Protein AF-0000000068127156 (afdb_homodimer)

Nearest PDB structures (foldseek):
  6rth-assembly1_A  TM=5.924E-01  e=1.795E-04  Yersinia mollaretii ATCC 43969
  9bon-assembly2_B  TM=5.169E-01  e=5.842E-04  Clostridium perfringens
  6rth-assembly2_B  TM=5.452E-01  e=1.186E-03  Yersinia mollaretii ATCC 43969
  6rth-assembly1_A  TM=5.852E-01  e=2.713E-04  Yersinia mollaretii ATCC 43969
  9bon-assembly2_B  TM=5.212E-01  e=8.876E-04  Clostridium perfringens

Foldseek 3Di:
DDDPDDDDDDPDPDPPDDPDPDPPPPDDDDPDDDPPCPDDPVVPCVVVVVVVCVVVCCVVCVVPPPVVPPPPCCPVCCVCVPLPLDFFAQAEEEEAADDLVPDDPLLNVQQVQQCVQRVVGHYDYHHPVCLLVVCCVQCPPVHVVPVVLSVLLVQAAQVLLNRLLSLLSCCQRAWFKYAYSQKHFPHHPVVLDDPVCVVVSSLAFKEWEWAAFQCVCCPPPACNLPRTFIASNIMTGGYNDVLSVVLSVQLSVVLVVQCVVVVHGNHPDDAAPSCSCCRRNGSSSGVSVQVVLQVQQVDPDRDDCVVVHPDPAWDAGSNYIYGYNCARHAAQQDSPNHHCPDPNHGMDGPPDGDVCCVRHPDDADLQLTDLCLCVSVPVSNVVSVVVVVVLVVDDPVVNVVSSVVRVVVVVVVVVVVVVVVVVVVVVVVVVVVVVVVVVVVVVVVVVVVVVVVVVVVVVVVPPPPPDPPPPPPPPDPDDDDPDPDDDDDDYDDDDDDDDDDDDDDDDDDDDDDDDDDDPPPDPPDSHRD/DQPDDPDDDDDPPPDPDDPPPDPDPPDDDDPDDDDCPPDDPVVPCVVVVVVVVVVVCCVVCVVPPPVVPPVPCCPVCCVCCPLPLDFFAQAEEEEAADDLVPDDPLLNVQQVQQCVQRVVGHYDYHHPVCLLVVCCVQCPPVHVVPVVLSVLLVQAAQVLLNRLLSLLSCCQRAWFKYAYSQKHFPHHPVVLDPPVCVVVSSLAFKGWEWAAFQCVCCPPPACNLPRTFIASNIMTGGYNDVLSVVLSVQLSVVLVVQCVVVVHGNHPDDAAPSCSCCRRNGSSSGVSVQVVLQVQQVDPDRDDCVVVHPDPAWDAGSNYIYGYNCARHAQFADSPNHHCPDPNHGMDGPPDGDVCCVRHPDDADLQLTDLCLCQSVPVSNVVSVVVVVVLVVDDPVVNVVSSVVRVVVVVVVVVVVVVVVVVVVVVVVVVVVVVVVVVVVVVVVVVVVVVVVVVVVVVVVPPPPPDPDPDPPPDDDDDDDDDDDDDDDDYDYDDDDDDDDDDDDDDDDDDDDDDDDDDDDCPPDRRHD

pLDDT: mean 71.9, std 31.21, range [14.54, 98.81]

Secondary structure (DSSP, 8-state):
---------------------------------------SHHHHTHHHHHHHHHHHHHHHSTTT--------------------S-----EEEEEESS-GGG--HHHHHHHHHHHHH-TTSEEEEEETTTHHHHHHHHHSTTTT--HHHHHHHHH---HHHHHHHHHHHHHHHT-EEEE-TTEEE-S-GGGGS-GGGGGGGGG--EEEEEEEE-GGGTT-TTTGGGSEEE--SEEEE-TT-HHHHHHHHHHHHHHHHHHHHHTS-GGG----HHHHHHHTSHHHHHHHHHHHHHHHH--SS---GGGTTT-SS-EEETTEEEE-HHHHHTTSSSTT---TTSTT--EEE---S--HHHHSPPP-BTTTB-GGGGTT-HHHHHHHHHHHHHHHHS-HHHHHHHHHHHHHHHHHHHHHHHHHHHHHHHHHHHHHHHHHHHHHHHHHHHHHHHHHHHHHHHHHH-S------------------------------------------------------------------/---------------------------------------SGGGTTHHHHHHHHHHHHHHHSTTT--------------------S-----EEEEEESS-GGG--HHHHHHHHHHHHH-TTSEEEEEETTTHHHHHHHHHSTTTT--HHHHHHHHH---HHHHHHHHHHHHHHHT-EEEE-TTEEE-S-GGGGS-GGGGGGGGG--EEEEEEEE-GGGTT-TTTGGGSEEE--SEEEE-TT-HHHHHHHHHHHHHHHHHHHHHTS-GGG----HHHHHHHTSHHHHHHHHHHHHHHHH--SS---GGGTTT-SS-EEETTEEEE-HHHHHTTSSSTT---TTSTT--EEE---S--HHHHSPPP-BTTTB-GGGGTT-HHHHHHHHHHHHHHHHS-HHHHHHHHHHHHHHHHHHHHHHHHHHHHHHHHHHHHHHHHHHHHHHHHHHHHHHHHHHHHHHHHHH-S------------------------------------------------------------------

Solvent-accessible surface area (backbone atoms only — not comparable to full-atom values): 62187 Å² total; per-residue (Å²): 139,85,76,80,81,84,79,80,83,81,86,82,76,84,73,87,77,81,83,77,83,80,80,76,78,83,79,86,74,85,80,78,74,88,76,78,79,71,68,67,72,70,53,67,58,40,59,57,51,49,48,48,49,49,46,47,47,42,60,74,49,38,74,64,66,52,64,70,66,74,81,53,80,66,65,60,73,61,69,59,66,63,74,62,94,62,67,67,45,60,34,39,39,34,56,43,76,57,52,85,80,71,47,53,66,72,50,42,58,24,47,34,32,47,48,71,56,30,50,57,35,38,57,42,61,41,22,73,58,16,42,65,54,51,46,46,55,51,26,22,83,90,44,69,49,37,60,69,57,47,54,50,57,68,43,49,64,53,64,71,58,48,51,44,49,48,52,38,52,47,35,21,73,57,24,10,33,42,36,40,46,44,36,26,44,69,47,44,69,74,65,76,52,56,73,89,44,63,89,51,46,90,59,44,50,30,41,39,20,30,50,35,59,41,70,89,36,53,82,39,93,79,52,19,72,60,21,55,22,39,35,70,57,40,37,33,27,35,49,66,40,62,48,36,53,51,40,53,51,50,34,51,54,50,51,50,49,49,17,58,73,67,70,46,55,63,58,65,62,83,62,46,33,64,52,46,35,47,50,59,31,34,31,29,50,32,54,36,46,43,52,45,31,46,68,65,53,74,55,91,68,80,67,54,69,76,80,60,55,87,49,88,58,63,48,74,54,65,35,28,34,39,36,30,26,24,29,59,30,23,44,38,70,43,54,78,7,65,40,69,83,41,90,60,21,36,27,42,72,64,88,64,74,74,61,52,52,77,79,18,51,66,78,54,46,82,64,76,40,42,69,67,78,38,44,84,36,64,68,52,43,51,49,51,51,50,51,54,55,51,52,69,73,44,53,72,68,55,45,50,48,49,37,49,50,38,52,51,49,50,52,49,50,50,52,48,48,52,51,46,48,54,45,44,53,50,43,48,54,47,44,54,50,46,49,51,48,46,51,51,48,47,52,50,49,49,49,50,46,51,50,50,51,50,48,52,53,50,55,64,65,64,53,72,83,70,78,79,76,76,80,72,81,75,74,79,79,78,78,80,75,83,83,84,80,94,85,97,86,95,86,86,88,94,83,89,93,82,9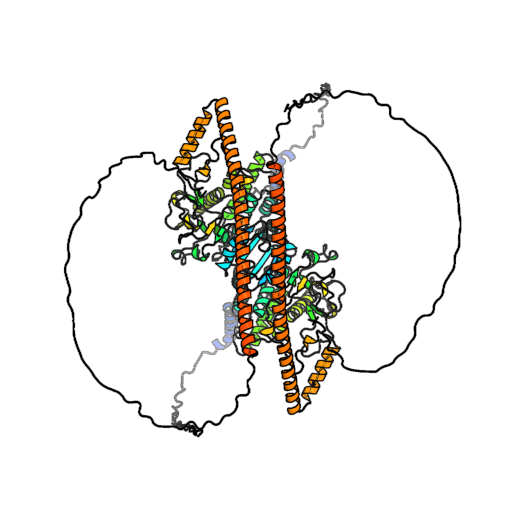0,85,87,84,92,84,87,78,84,76,88,79,89,79,80,88,81,87,85,76,81,78,80,78,78,76,75,90,79,48,104,140,84,83,77,81,86,80,83,85,84,86,83,77,84,81,83,79,77,83,78,82,80,80,78,81,81,82,88,77,89,86,82,76,93,78,82,80,71,70,67,74,70,50,70,60,37,59,57,52,48,48,49,49,49,48,48,47,42,61,74,50,39,74,64,68,51,64,70,67,72,82,53,79,67,64,58,75,61,70,59,64,63,75,62,95,63,68,67,46,60,34,40,39,34,55,41,78,57,50,84,80,69,47,55,68,72,49,43,58,24,46,33,32,48,50,70,57,29,49,57,35,38,57,42,63,41,22,74,57,15,42,64,55,52,46,45,55,50,28,24,84,90,45,70,49,38,60,69,57,47,53,50,57,70,43,49,65,53,64,72,58,49,52,44,49,49,53,39,50,49,35,21,73,56,24,11,33,42,37,40,46,43,35,27,44,68,47,42,70,74,66,78,51,57,73,89,45,62,89,49,46,90,58,46,49,31,40,38,18,30,50,35,62,40,70,90,35,54,81,40,89,79,53,19,72,61,21,55,22,40,35,69,59,42,38,33,27,34,48,67,41,62,49,35,53,52,41,52,51,50,35,52,52,51,51,52,51,49,17,58,74,68,70,46,55,62,58,67,62,80,60,46,33,64,52,46,36,49,50,59,31,34,31,29,51,32,54,35,46,44,53,44,31,45,67,64,53,72,54,91,67,79,66,54,69,73,81,60,55,88,50,88,59,62,48,70,54,64,36,29,35,39,36,31,24,24,30,58,29,23,44,30,67,42,53,77,8,65,40,69,83,40,89,59,22,37,27,42,72,63,89,62,73,74,62,52,53,77,78,18,50,68,77,54,47,81,65,76,39,42,70,69,78,38,33,84,35,63,70,52,42,51,50,52,50,51,49,54,55,52,51,69,72,46,53,71,67,55,46,50,50,49,38,51,51,39,50,53,49,50,51,50,49,50,53,48,48,53,50,46,48,54,44,44,54,50,43,49,54,45,44,51,48,45,49,53,49,46,51,51,48,48,52,47,48,48,50,49,49,53,50,49,51,50,49,50,53,50,55,62,65,64,53,72,81,70,78,79,75,76,81,73,82,72,81,81,79,84,81,84,77,83,86,82,84,93,83,92,93,89,93,89,89,94,88,96,87,94,85,85,91,86,91,76,82,88,84,88,83,89,83,86,88,76,84,74,79,82,81,78,80,80,76,68,77,87,60,52,108

Sequence (1058 aa):
MSSPPLSPLSPLSPTLGNIPIKWRRVSETGTGAFRNRIPTQLRRALPLYAVVAVLLFLMFNAHVVTLPPSASSILNGHHQQQPADHGFPKKIWQSWKVDPYNMATRDLNTAKTWTSKNPGYRYELLTDNNDMVYVEEQYGPHGINRPDIIDFYRAVNISIIKADLLRYLIMYAEGGVYADIDVEALRPIKRFVPERYWDSLSEIDMVVGIEIDQPEFRDHPILGSKCMSFCQWTFMCKPRLPVMLNLVENIMTWLNSLAAQQQVHLSELHLDFDEVISGTGPSAFTIALLKEMNRISHSPKEITWDNFHAMDESKVVSRVLVLDVEAFAAGQGHSDSGNHNARGALVKHHYHASNWPSKHPRYAHPVYGEVERCNWDLACVQKWDRDVEAYKSLSIEEQNKLKEERRMELEKLREQQLKEQEQAIRLEQFGEAVRKAEEEQRRREELEREMKERMRVEDQALKPLHPEQAGAEEKKEGEELIMFGGRPVPGQGQDMGAIGEGEQKKVVEQQQPVFGQPMPQNDKPFGGLMSSPPLSPLSPLSPTLGNIPIKWRRVSETGTGAFRNRIPTQLRRALPLYAVVAVLLFLMFNAHVVTLPPSASSILNGHHQQQPADHGFPKKIWQSWKVDPYNMATRDLNTAKTWTSKNPGYRYELLTDNNDMVYVEEQYGPHGINRPDIIDFYRAVNISIIKADLLRYLIMYAEGGVYADIDVEALRPIKRFVPERYWDSLSEIDMVVGIEIDQPEFRDHPILGSKCMSFCQWTFMCKPRLPVMLNLVENIMTWLNSLAAQQQVHLSELHLDFDEVISGTGPSAFTIALLKEMNRISHSPKEITWDNFHAMDESKVVSRVLVLDVEAFAAGQGHSDSGNHNARGALVKHHYHASNWPSKHPRYAHPVYGEVERCNWDLACVQKWDRDVEAYKSLSIEEQNKLKEERRMELEKLREQQLKEQEQAIRLEQFGEAVRKAEEEQRRREELEREMKERMRVEDQALKPLHPEQAGAEEKKEGEELIMFGGRPVPGQGQDMGAIGEGEQKKVVEQQQPVFGQPMPQNDKPFGGL

Structure (mmCIF, N/CA/C/O backbone):
data_AF-0000000068127156-model_v1
#
loop_
_entity.id
_entity.type
_entity.pdbx_description
1 polymer 'Alpha-1,6-mannosyltransferase Och1'
#
loop_
_atom_site.group_PDB
_atom_site.id
_atom_site.type_symbol
_atom_site.label_atom_id
_atom_site.label_alt_id
_atom_site.label_comp_id
_atom_site.label_asym_id
_atom_site.label_entity_id
_atom_site.label_seq_id
_atom_site.pdbx_PDB_ins_code
_atom_site.Cartn_x
_atom_site.Cartn_y
_atom_site.Cartn_z
_atom_site.occupancy
_atom_site.B_iso_or_equiv
_atom_site.auth_seq_id
_atom_site.auth_comp_id
_atom_site.auth_asym_id
_atom_site.auth_atom_id
_atom_site.pdbx_PDB_model_num
ATOM 1 N N . MET A 1 1 ? -43.5 39.688 0.347 1 19.73 1 MET A N 1
ATOM 2 C CA . MET A 1 1 ? -42.469 40.125 1.29 1 19.73 1 MET A CA 1
ATOM 3 C C . MET A 1 1 ? -42.75 39.531 2.676 1 19.73 1 MET A C 1
ATOM 5 O O . MET A 1 1 ? -41.812 39.219 3.41 1 19.73 1 MET A O 1
ATOM 9 N N . SER A 1 2 ? -43.938 39.812 3.186 1 19.94 2 SER A N 1
ATOM 10 C CA . SER A 1 2 ? -44.406 40.094 4.543 1 19.94 2 SER A CA 1
ATOM 11 C C . SER A 1 2 ? -44.562 38.781 5.344 1 19.94 2 SER A C 1
ATOM 13 O O . SER A 1 2 ? -45.219 37.844 4.883 1 19.94 2 SER A O 1
ATOM 15 N N . SER A 1 3 ? -43.656 38.594 6.371 1 22.23 3 SER A N 1
ATOM 16 C CA . SER A 1 3 ? -43.062 37.625 7.258 1 22.23 3 SER A CA 1
ATOM 17 C C . SER A 1 3 ? -44.031 37.156 8.336 1 22.23 3 SER A C 1
ATOM 19 O O . SER A 1 3 ? -44.031 37.688 9.453 1 22.23 3 SER A O 1
ATOM 21 N N . PRO A 1 4 ? -45.25 36.656 7.938 1 23.2 4 PRO A N 1
ATOM 22 C CA . PRO A 1 4 ? -46.281 36.656 8.961 1 23.2 4 PRO A CA 1
ATOM 23 C C . PRO A 1 4 ? -45.938 35.812 10.18 1 23.2 4 PRO A C 1
ATOM 25 O O . PRO A 1 4 ? -45.156 34.844 10.062 1 23.2 4 PRO A O 1
ATOM 28 N N . PRO A 1 5 ? -46.031 36.281 11.445 1 24.11 5 PRO A N 1
ATOM 29 C CA . PRO A 1 5 ? -45.531 36.125 12.82 1 24.11 5 PRO A CA 1
ATOM 30 C C . PRO A 1 5 ? -46.094 34.875 13.5 1 24.11 5 PRO A C 1
ATOM 32 O O . PRO A 1 5 ? -47.312 34.594 13.359 1 24.11 5 PRO A O 1
ATOM 35 N N . LEU A 1 6 ? -45.375 33.688 13.508 1 21.73 6 LEU A N 1
ATOM 36 C CA . LEU A 1 6 ? -45.625 32.344 13.93 1 21.73 6 LEU A CA 1
ATOM 37 C C . LEU A 1 6 ? -46 32.281 15.406 1 21.73 6 LEU A C 1
ATOM 39 O O . LEU A 1 6 ? -45.219 32.688 16.266 1 21.73 6 LEU A O 1
ATOM 43 N N . SER A 1 7 ? -47.281 32.406 15.797 1 20 7 SER A N 1
ATOM 44 C CA . SER A 1 7 ? -47.969 32.625 17.062 1 20 7 SER A CA 1
ATOM 45 C C . SER A 1 7 ? -47.688 31.484 18.047 1 20 7 SER A C 1
ATOM 47 O O . SER A 1 7 ? -47.719 30.312 17.672 1 20 7 SER A O 1
ATOM 49 N N . PRO A 1 8 ? -46.969 31.656 19.219 1 22.69 8 PRO A N 1
ATOM 50 C CA . PRO A 1 8 ? -46.312 30.922 20.297 1 22.69 8 PRO A CA 1
ATOM 51 C C . PRO A 1 8 ? -47.281 30.188 21.203 1 22.69 8 PRO A C 1
ATOM 53 O O . PRO A 1 8 ? -48.125 30.812 21.828 1 22.69 8 PRO A O 1
ATOM 56 N N . LEU A 1 9 ? -47.875 29.031 20.766 1 19.67 9 LEU A N 1
ATOM 57 C CA . LEU A 1 9 ? -49.031 28.469 21.438 1 19.67 9 LEU A CA 1
ATOM 58 C C . LEU A 1 9 ? -48.719 28.125 22.891 1 19.67 9 LEU A C 1
ATOM 60 O O . LEU A 1 9 ? -47.562 27.797 23.219 1 19.67 9 LEU A O 1
ATOM 64 N N . SER A 1 10 ? -49.562 28.359 23.938 1 19.48 10 SER A N 1
ATOM 65 C CA . SER A 1 10 ? -49.812 28.609 25.344 1 19.48 10 SER A CA 1
ATOM 66 C C . SER A 1 10 ? -49.875 27.312 26.141 1 19.48 10 SER A C 1
ATOM 68 O O . SER A 1 10 ? -50.719 26.469 25.906 1 19.48 10 SER A O 1
ATOM 70 N N . PRO A 1 11 ? -48.656 26.594 26.516 1 21.59 11 PRO A N 1
ATOM 71 C CA . PRO A 1 11 ? -48.688 25.266 27.141 1 21.59 11 PRO A CA 1
ATOM 72 C C . PRO A 1 11 ? -49.469 25.25 28.453 1 21.59 11 PRO A C 1
ATOM 74 O O . PRO A 1 11 ? -49.438 26.25 29.203 1 21.59 11 PRO A O 1
ATOM 77 N N . LEU A 1 12 ? -50.531 24.453 28.656 1 18.59 12 LEU A N 1
ATOM 78 C CA . LEU A 1 12 ? -51.594 24.297 29.609 1 18.59 12 LEU A CA 1
ATOM 79 C C . LEU A 1 12 ? -51.094 23.719 30.938 1 18.59 12 LEU A C 1
ATOM 81 O O . LEU A 1 12 ? -50.344 22.75 30.938 1 18.59 12 LEU A O 1
ATOM 85 N N . SER A 1 13 ? -50.969 24.453 32.094 1 19.62 13 SER A N 1
ATOM 86 C CA . SER A 1 13 ? -50.438 24.469 33.469 1 19.62 13 SER A CA 1
ATOM 87 C C . SER A 1 13 ? -51.188 23.531 34.375 1 19.62 13 SER A C 1
ATOM 89 O O . SER A 1 13 ? -51.531 23.891 35.5 1 19.62 13 SER A O 1
ATOM 91 N N . PRO A 1 14 ? -51.5 22.141 34.062 1 19.97 14 PRO A N 1
ATOM 92 C CA . PRO A 1 14 ? -52.594 21.688 34.938 1 19.97 14 PRO A CA 1
ATOM 93 C C . PRO A 1 14 ? -52.188 21.594 36.406 1 19.97 14 PRO A C 1
ATOM 95 O O . PRO A 1 14 ? -51 21.422 36.688 1 19.97 14 PRO A O 1
ATOM 98 N N . THR A 1 15 ? -52.938 22.078 37.375 1 19.16 15 THR A N 1
ATOM 99 C CA . THR A 1 15 ? -53 22.5 38.781 1 19.16 15 THR A CA 1
ATOM 100 C C . THR A 1 15 ? -53.188 21.297 39.688 1 19.16 15 THR A C 1
ATOM 102 O O . THR A 1 15 ? -53.438 21.453 40.875 1 19.16 15 THR A O 1
ATOM 105 N N . LEU A 1 16 ? -52.469 20.062 39.438 1 20.58 16 LEU A N 1
ATOM 106 C CA . LEU A 1 16 ? -53.031 18.953 40.188 1 20.58 16 LEU A CA 1
ATOM 107 C C . LEU A 1 16 ? -52.844 19.188 41.688 1 20.58 16 LEU A C 1
ATOM 109 O O . LEU A 1 16 ? -51.781 19.578 42.156 1 20.58 16 LEU A O 1
ATOM 113 N N . GLY A 1 17 ? -53.938 19.203 42.469 1 19.09 17 GLY A N 1
ATOM 114 C CA . GLY A 1 17 ? -54.406 19.594 43.812 1 19.09 17 GLY A CA 1
ATOM 115 C C . GLY A 1 17 ? -53.812 18.734 44.906 1 19.09 17 GLY A C 1
ATOM 116 O O . GLY A 1 17 ? -53.312 17.625 44.656 1 19.09 17 GLY A O 1
ATOM 117 N N . ASN A 1 18 ? -53.5 19.219 46.156 1 19.59 18 ASN A N 1
ATOM 118 C CA . ASN A 1 18 ? -52.719 19.234 47.406 1 19.59 18 ASN A CA 1
ATOM 119 C C . ASN A 1 18 ? -53.188 18.172 48.375 1 19.59 18 ASN A C 1
ATOM 121 O O . ASN A 1 18 ? -52.906 18.25 49.594 1 19.59 18 ASN A O 1
ATOM 125 N N . ILE A 1 19 ? -53.719 16.891 47.938 1 21.53 19 ILE A N 1
ATOM 126 C CA . ILE A 1 19 ? -54.594 16.344 49 1 21.53 19 ILE A CA 1
ATOM 127 C C . ILE A 1 19 ? -53.75 15.938 50.188 1 21.53 19 ILE A C 1
ATOM 129 O O . ILE A 1 19 ? -52.688 15.305 50.031 1 21.53 19 ILE A O 1
ATOM 133 N N . PRO A 1 20 ? -54.094 16.312 51.5 1 21.72 20 PRO A N 1
ATOM 134 C CA . PRO A 1 20 ? -53.469 16.5 52.812 1 21.72 20 PRO A CA 1
ATOM 135 C C . PRO A 1 20 ? -53.344 15.188 53.594 1 21.72 20 PRO A C 1
ATOM 137 O O . PRO A 1 20 ? -54.281 14.75 54.219 1 21.72 20 PRO A O 1
ATOM 140 N N . ILE A 1 21 ? -52.75 14.047 53.031 1 21.23 21 ILE A N 1
ATOM 141 C CA . ILE A 1 21 ? -53.062 12.789 53.688 1 21.23 21 ILE A CA 1
ATOM 142 C C . ILE A 1 21 ? -52.406 12.781 55.094 1 21.23 21 ILE A C 1
ATOM 144 O O . ILE A 1 21 ? -51.188 12.953 55.219 1 21.23 21 ILE A O 1
ATOM 148 N N . LYS A 1 22 ? -53.25 12.883 56.188 1 19.92 22 LYS A N 1
ATOM 149 C CA . LYS A 1 22 ? -53.062 13.094 57.625 1 19.92 22 LYS A CA 1
ATOM 150 C C . LYS A 1 22 ? -52.438 11.883 58.281 1 19.92 22 LYS A C 1
ATOM 152 O O . LYS A 1 22 ? -52.906 10.758 58.125 1 19.92 22 LYS A O 1
ATOM 157 N N . TRP A 1 23 ? -51.062 11.82 58.688 1 19.67 23 TRP A N 1
ATOM 158 C CA . TRP A 1 23 ? -50.031 10.891 59.188 1 19.67 23 TRP A CA 1
ATOM 159 C C . TRP A 1 23 ? -50.375 10.398 60.562 1 19.67 23 TRP A C 1
ATOM 161 O O . TRP A 1 23 ? -50.375 11.172 61.531 1 19.67 23 TRP A O 1
ATOM 171 N N . ARG A 1 24 ? -51.531 9.703 60.688 1 19.53 24 ARG A N 1
ATOM 172 C CA . ARG A 1 24 ? -51.938 9.523 62.062 1 19.53 24 ARG A CA 1
ATOM 173 C C . ARG A 1 24 ? -50.875 8.773 62.844 1 19.53 24 ARG A C 1
ATOM 175 O O . ARG A 1 24 ? -50.25 7.848 62.344 1 19.53 24 ARG A O 1
ATOM 182 N N . ARG A 1 25 ? -50.469 9.234 64.062 1 19.59 25 ARG A N 1
ATOM 183 C CA . ARG A 1 25 ? -49.469 9.219 65.125 1 19.59 25 ARG A CA 1
ATOM 184 C C . ARG A 1 25 ? -49.531 7.906 65.938 1 19.59 25 ARG A C 1
ATOM 186 O O . ARG A 1 25 ? -50.219 7.809 66.938 1 19.59 25 ARG A O 1
ATOM 193 N N . VAL A 1 26 ? -49.531 6.688 65.125 1 20.92 26 VAL A N 1
ATOM 194 C CA . VAL A 1 26 ? -49.938 5.582 66 1 20.92 26 VAL A CA 1
ATOM 195 C C . VAL A 1 26 ? -48.938 5.422 67.125 1 20.92 26 VAL A C 1
ATOM 197 O O . VAL A 1 26 ? -47.75 5.562 66.938 1 20.92 26 VAL A O 1
ATOM 200 N N . SER A 1 27 ? -49.406 5.238 68.375 1 19.55 27 SER A N 1
ATOM 201 C CA . SER A 1 27 ? -49.062 5.328 69.812 1 19.55 27 SER A CA 1
ATOM 202 C C . SER A 1 27 ? -48.062 4.242 70.188 1 19.55 27 SER A C 1
ATOM 204 O O . SER A 1 27 ? -47.969 3.207 69.5 1 19.55 27 SER A O 1
ATOM 206 N N . GLU A 1 28 ? -47.062 4.477 71.125 1 21.09 28 GLU A N 1
ATOM 207 C CA . GLU A 1 28 ? -45.719 4.215 71.688 1 21.09 28 GLU A CA 1
ATOM 208 C C . GLU A 1 28 ? -45.719 2.932 72.5 1 21.09 28 GLU A C 1
ATOM 210 O O . GLU A 1 28 ? -44.75 2.621 73.188 1 21.09 28 GLU A O 1
ATOM 215 N N . THR A 1 29 ? -46.812 2.02 72.375 1 19.14 29 THR A N 1
ATOM 216 C CA . THR A 1 29 ? -47.031 1.416 73.688 1 19.14 29 THR A CA 1
ATOM 217 C C . THR A 1 29 ? -45.812 0.62 74.125 1 19.14 29 THR A C 1
ATOM 219 O O . THR A 1 29 ? -45.281 0.849 75.188 1 19.14 29 THR A O 1
ATOM 222 N N . GLY A 1 30 ? -45.969 -0.782 74.5 1 20.45 30 GLY A N 1
ATOM 223 C CA . GLY A 1 30 ? -45.75 -1.55 75.688 1 20.45 30 GLY A CA 1
ATOM 224 C C . GLY A 1 30 ? -44.438 -2.262 75.75 1 20.45 30 GLY A C 1
ATOM 225 O O . GLY A 1 30 ? -44.188 -3.176 74.938 1 20.45 30 GLY A O 1
ATOM 226 N N . THR A 1 31 ? -43.25 -1.633 76 1 24.36 31 THR A N 1
ATOM 227 C CA . THR A 1 31 ? -41.844 -1.938 76 1 24.36 31 THR A CA 1
ATOM 228 C C . THR A 1 31 ? -41.469 -3.014 77 1 24.36 31 THR A C 1
ATOM 230 O O . THR A 1 31 ? -40.281 -3.203 77.312 1 24.36 31 THR A O 1
ATOM 233 N N . GLY A 1 32 ? -42.5 -3.871 77.5 1 20.38 32 GLY A N 1
ATOM 234 C CA . GLY A 1 32 ? -42.25 -4.422 78.812 1 20.38 32 GLY A CA 1
ATOM 235 C C . GLY A 1 32 ? -40.906 -5.164 78.875 1 20.38 32 GLY A C 1
ATOM 236 O O . GLY A 1 32 ? -39.875 -4.566 79.188 1 20.38 32 GLY A O 1
ATOM 237 N N . ALA A 1 33 ? -40.969 -6.516 79.5 1 22.64 33 ALA A N 1
ATOM 238 C CA . ALA A 1 33 ? -40.5 -7.172 80.688 1 22.64 33 ALA A CA 1
ATOM 239 C C . ALA A 1 33 ? -39.188 -7.934 80.438 1 22.64 33 ALA A C 1
ATOM 241 O O . ALA A 1 33 ? -38.406 -8.156 81.375 1 22.64 33 ALA A O 1
ATOM 242 N N . PHE A 1 34 ? -38.969 -8.703 79.312 1 24.91 34 PHE A N 1
ATOM 243 C CA . PHE A 1 34 ? -38.312 -9.984 79.5 1 24.91 34 PHE A CA 1
ATOM 244 C C . PHE A 1 34 ? -36.812 -9.805 79.75 1 24.91 34 PHE A C 1
ATOM 246 O O . PHE A 1 34 ? -36.094 -9.375 78.875 1 24.91 34 PHE A O 1
ATOM 253 N N . ARG A 1 35 ? -36.406 -9.523 81.062 1 25.33 35 ARG A N 1
ATOM 254 C CA . ARG A 1 35 ? -35.125 -9.258 81.688 1 25.33 35 ARG A CA 1
ATOM 255 C C . ARG A 1 35 ? -34.156 -10.414 81.438 1 25.33 35 ARG A C 1
ATOM 257 O O . ARG A 1 35 ? -34.281 -11.469 82.062 1 25.33 35 ARG A O 1
ATOM 264 N N . ASN A 1 36 ? -33.781 -10.781 80.125 1 25.16 36 ASN A N 1
ATOM 265 C CA . ASN A 1 36 ? -32.938 -11.883 79.688 1 25.16 36 ASN A CA 1
ATOM 266 C C . ASN A 1 36 ? -31.609 -11.891 80.438 1 25.16 36 ASN A C 1
ATOM 268 O O . ASN A 1 36 ? -30.859 -10.906 80.375 1 25.16 36 ASN A O 1
ATOM 272 N N . ARG A 1 37 ? -31.547 -12.648 81.625 1 29.09 37 ARG A N 1
ATOM 273 C CA . ARG A 1 37 ? -30.516 -12.883 82.625 1 29.09 37 ARG A CA 1
ATOM 274 C C . ARG A 1 37 ? -29.234 -13.398 82 1 29.09 37 ARG A C 1
ATOM 276 O O . ARG A 1 37 ? -29.078 -14.609 81.75 1 29.09 37 ARG A O 1
ATOM 283 N N . ILE A 1 38 ? -28.703 -12.781 80.938 1 33.53 38 ILE A N 1
ATOM 284 C CA . ILE A 1 38 ? -27.516 -13.336 80.25 1 33.53 38 ILE A CA 1
ATOM 285 C C . ILE A 1 38 ? -26.344 -13.328 81.25 1 33.53 38 ILE A C 1
ATOM 287 O O . ILE A 1 38 ? -25.953 -12.273 81.75 1 33.53 38 ILE A O 1
ATOM 291 N N . PRO A 1 39 ? -26.109 -14.57 81.938 1 31.73 39 PRO A N 1
ATOM 292 C CA . PRO A 1 39 ? -25.156 -14.688 83.062 1 31.73 39 PRO A CA 1
ATOM 293 C C . PRO A 1 39 ? -23.844 -13.945 82.75 1 31.73 39 PRO A C 1
ATOM 295 O O . PRO A 1 39 ? -23.469 -13.766 81.625 1 31.73 39 PRO A O 1
ATOM 298 N N . THR A 1 40 ? -23.344 -13.211 83.875 1 34.75 40 THR A N 1
ATOM 299 C CA . THR A 1 40 ? -22.312 -12.188 84 1 34.75 40 THR A CA 1
ATOM 300 C C . THR A 1 40 ? -20.969 -12.695 83.438 1 34.75 40 THR A C 1
ATOM 302 O O . THR A 1 40 ? -20.156 -11.906 83 1 34.75 40 THR A O 1
ATOM 305 N N . GLN A 1 41 ? -20.766 -13.953 83.875 1 37.78 41 GLN A N 1
ATOM 306 C CA . GLN A 1 41 ? -19.375 -14.383 83.75 1 37.78 41 GLN A CA 1
ATOM 307 C C . GLN A 1 41 ? -18.922 -14.398 82.312 1 37.78 41 GLN A C 1
ATOM 309 O O . GLN A 1 41 ? -17.734 -14.273 82.062 1 37.78 41 GLN A O 1
ATOM 314 N N . LEU A 1 42 ? -19.812 -14.953 81.5 1 36.38 42 LEU A N 1
ATOM 315 C CA . LEU A 1 42 ? -19.547 -15.07 80.125 1 36.38 42 LEU A CA 1
ATOM 316 C C . LEU A 1 42 ? -19.297 -13.695 79.5 1 36.38 42 LEU A C 1
ATOM 318 O O . LEU A 1 42 ? -19 -13.594 78.312 1 36.38 42 LEU A O 1
ATOM 322 N N . ARG A 1 43 ? -19.625 -12.633 80.312 1 37 43 ARG A N 1
ATOM 323 C CA . ARG A 1 43 ? -19.531 -11.273 79.75 1 37 43 ARG A CA 1
ATOM 324 C C . ARG A 1 43 ? -18.078 -10.883 79.562 1 37 43 ARG A C 1
ATOM 326 O O . ARG A 1 43 ? -17.797 -10.055 78.688 1 37 43 ARG A O 1
ATOM 333 N N . ARG A 1 44 ? -17.297 -11.281 80.562 1 41.19 44 ARG A N 1
ATOM 334 C CA . ARG A 1 44 ? -15.969 -10.688 80.562 1 41.19 44 ARG A CA 1
ATOM 335 C C . ARG A 1 44 ? -15.156 -11.172 79.312 1 41.19 44 ARG A C 1
ATOM 337 O O . ARG A 1 44 ? -14.211 -10.516 78.938 1 41.19 44 ARG A O 1
ATOM 344 N N . ALA A 1 45 ? -15.219 -12.484 79.125 1 43.81 45 ALA A N 1
ATOM 345 C CA . ALA A 1 45 ? -14.352 -13.062 78.125 1 43.81 45 ALA A CA 1
ATOM 346 C C . ALA A 1 45 ? -14.812 -12.656 76.688 1 43.81 45 ALA A C 1
ATOM 348 O O . ALA A 1 45 ? -14.273 -13.148 75.688 1 43.81 45 ALA A O 1
ATOM 349 N N . LEU A 1 46 ? -15.969 -11.836 76.75 1 44.69 46 LEU A N 1
ATOM 350 C CA . LEU A 1 46 ? -16.547 -11.469 75.438 1 44.69 46 LEU A CA 1
ATOM 351 C C . LEU A 1 46 ? -15.57 -10.633 74.625 1 44.69 46 LEU A C 1
ATOM 353 O O . LEU A 1 46 ? -15.508 -10.758 73.438 1 44.69 46 LEU A O 1
ATOM 357 N N . PRO A 1 47 ? -14.891 -9.719 75.438 1 48.94 47 PRO A N 1
ATOM 358 C CA . PRO A 1 47 ? -14.047 -8.922 74.562 1 48.94 47 PRO A CA 1
ATOM 359 C C . PRO A 1 47 ? -12.969 -9.758 73.875 1 48.94 47 PRO A C 1
ATOM 361 O O . PRO A 1 47 ? -12.609 -9.484 72.75 1 48.94 47 PRO A O 1
ATOM 364 N N . LEU A 1 48 ? -12.469 -10.711 74.625 1 53.91 48 LEU A N 1
ATOM 365 C CA . LEU A 1 48 ? -11.359 -11.461 74.062 1 53.91 48 LEU A CA 1
ATOM 366 C C . LEU A 1 48 ? -11.82 -12.266 72.875 1 53.91 48 LEU A C 1
ATOM 368 O O . LEU A 1 48 ? -11.133 -12.32 71.875 1 53.91 48 LEU A O 1
ATOM 372 N N . TYR A 1 49 ? -13.008 -12.922 73.062 1 50.84 49 TYR A N 1
ATOM 373 C CA . TYR A 1 49 ? -13.5 -13.688 71.875 1 50.84 49 TYR A CA 1
ATOM 374 C C . TYR A 1 49 ? -13.828 -12.766 70.75 1 50.84 49 TYR A C 1
ATOM 376 O O . TYR A 1 49 ? -13.703 -13.148 69.562 1 50.84 49 TYR A O 1
ATOM 384 N N . ALA A 1 50 ? -14.375 -11.508 71.062 1 50.28 50 ALA A N 1
ATOM 385 C CA . ALA A 1 50 ? -14.625 -10.562 70 1 50.28 50 ALA A CA 1
ATOM 386 C C . ALA A 1 50 ? -13.328 -10.195 69.25 1 50.28 50 ALA A C 1
ATOM 388 O O . ALA A 1 50 ? -13.297 -10.07 68.062 1 50.28 50 ALA A O 1
ATOM 389 N N . VAL A 1 51 ? -12.266 -10.031 70.062 1 54.59 51 VAL A N 1
ATOM 390 C CA . VAL A 1 51 ? -11 -9.688 69.438 1 54.59 51 VAL A CA 1
ATOM 391 C C . VAL A 1 51 ? -10.531 -10.852 68.562 1 54.59 51 VAL A C 1
ATOM 393 O O . VAL A 1 51 ? -10.078 -10.648 67.438 1 54.59 51 VAL A O 1
ATOM 396 N N . VAL A 1 52 ? -10.617 -12.109 69.062 1 54.75 52 VAL A N 1
ATOM 397 C CA . VAL A 1 52 ? -10.18 -13.258 68.312 1 54.75 52 VAL A CA 1
ATOM 398 C C . VAL A 1 52 ? -11.086 -13.414 67.062 1 54.75 52 VAL A C 1
ATOM 400 O O . VAL A 1 52 ? -10.609 -13.719 66 1 54.75 52 VAL A O 1
ATOM 403 N N . ALA A 1 53 ? -12.453 -13.25 67.25 1 52.25 53 ALA A N 1
ATOM 404 C CA . ALA A 1 53 ? -13.344 -13.297 66.062 1 52.25 53 ALA A CA 1
ATOM 405 C C . ALA A 1 53 ? -13.023 -12.18 65.125 1 52.25 53 ALA A C 1
ATOM 407 O O . ALA A 1 53 ? -13.055 -12.398 63.875 1 52.25 53 ALA A O 1
ATOM 408 N N . VAL A 1 54 ? -12.758 -10.906 65.625 1 52.44 54 VAL A N 1
ATOM 409 C CA . VAL A 1 54 ? -12.344 -9.859 64.688 1 52.44 54 VAL A CA 1
ATOM 410 C C . VAL A 1 54 ? -11 -10.227 64.062 1 52.44 54 VAL A C 1
ATOM 412 O O . VAL A 1 54 ? -10.797 -10.047 62.875 1 52.44 54 VAL A O 1
ATOM 415 N N . LEU A 1 55 ? -10.086 -10.781 64.938 1 51.97 55 LEU A N 1
ATOM 416 C CA . LEU A 1 55 ? -8.789 -11.148 64.375 1 51.97 55 LEU A CA 1
ATOM 417 C C . LEU A 1 55 ? -8.93 -12.297 63.375 1 51.97 55 LEU A C 1
ATOM 419 O O . LEU A 1 55 ? -8.312 -12.281 62.281 1 51.97 55 LEU A O 1
ATOM 423 N N . LEU A 1 56 ? -9.641 -13.438 63.688 1 50.5 56 LEU A N 1
ATOM 424 C CA . LEU A 1 56 ? -9.922 -14.492 62.719 1 50.5 56 LEU A CA 1
ATOM 425 C C . LEU A 1 56 ? -10.727 -13.945 61.562 1 50.5 56 LEU A C 1
ATOM 427 O O . LEU A 1 56 ? -10.484 -14.32 60.406 1 50.5 56 LEU A O 1
ATOM 431 N N . PHE A 1 57 ? -11.828 -13.133 61.781 1 48.47 57 PHE A N 1
ATOM 432 C CA . PHE A 1 57 ? -12.531 -12.477 60.688 1 48.47 57 PHE A CA 1
ATOM 433 C C . PHE A 1 57 ? -11.57 -11.617 59.875 1 48.47 57 PHE A C 1
ATOM 435 O O . PHE A 1 57 ? -11.656 -11.586 58.656 1 48.47 57 PHE A O 1
ATOM 442 N N . LEU A 1 58 ? -10.688 -10.812 60.5 1 47.66 58 LEU A N 1
ATOM 443 C CA . LEU A 1 58 ? -9.672 -10.102 59.75 1 47.66 58 LEU A CA 1
ATOM 444 C C . LEU A 1 58 ? -8.727 -11.086 59.062 1 47.66 58 LEU A C 1
ATOM 446 O O . LEU A 1 58 ? -8.297 -10.844 57.906 1 47.66 58 LEU A O 1
ATOM 450 N N . MET A 1 59 ? -8.25 -12.164 59.656 1 46.06 59 MET A N 1
ATOM 451 C CA . MET A 1 59 ? -7.391 -13.156 59.031 1 46.06 59 MET A CA 1
ATOM 452 C C . MET A 1 59 ? -8.141 -13.883 57.906 1 46.06 59 MET A C 1
ATOM 454 O O . MET A 1 59 ? -7.559 -14.188 56.844 1 46.06 59 MET A O 1
ATOM 458 N N . PHE A 1 60 ? -9.328 -14.586 58.094 1 44.75 60 PHE A N 1
ATOM 459 C CA . PHE A 1 60 ? -10.047 -15.234 57 1 44.75 60 PHE A CA 1
ATOM 460 C C . PHE A 1 60 ? -10.57 -14.211 56.031 1 44.75 60 PHE A C 1
ATOM 462 O O . PHE A 1 60 ? -10.883 -14.547 54.875 1 44.75 60 PHE A O 1
ATOM 469 N N . ASN A 1 61 ? -11.211 -13.086 56.344 1 37.34 61 ASN A N 1
ATOM 470 C CA . ASN A 1 61 ? -11.594 -12.047 55.406 1 37.34 61 ASN A CA 1
ATOM 471 C C . ASN A 1 61 ? -10.445 -11.07 55.156 1 37.34 61 ASN A C 1
ATOM 473 O O . ASN A 1 61 ? -10.672 -9.922 54.781 1 37.34 61 ASN A O 1
ATOM 477 N N . ALA A 1 62 ? -9.234 -11.352 55.781 1 35.38 62 ALA A N 1
ATOM 478 C CA . ALA A 1 62 ? -8.023 -10.586 55.5 1 35.38 62 ALA A CA 1
ATOM 479 C C . ALA A 1 62 ? -7.859 -10.367 54 1 35.38 62 ALA A C 1
ATOM 481 O O . ALA A 1 62 ? -7.004 -9.586 53.562 1 35.38 62 ALA A O 1
ATOM 482 N N . HIS A 1 63 ? -8.352 -11.336 53.219 1 35.25 63 HIS A N 1
ATOM 483 C CA . HIS A 1 63 ? -8.156 -11.07 51.812 1 35.25 63 HIS A CA 1
ATOM 484 C C . HIS A 1 63 ? -8.836 -9.773 51.375 1 35.25 63 HIS A C 1
ATOM 486 O O . HIS A 1 63 ? -8.727 -9.352 50.219 1 35.25 63 HIS A O 1
ATOM 492 N N . VAL A 1 64 ? -9.836 -9.352 52.062 1 34.47 64 VAL A N 1
ATOM 493 C CA . VAL A 1 64 ? -10.664 -8.258 51.562 1 34.47 64 VAL A CA 1
ATOM 494 C C . VAL A 1 64 ? -9.906 -6.941 51.688 1 34.47 64 VAL A C 1
ATOM 496 O O . VAL A 1 64 ? -10.156 -6 50.938 1 34.47 64 VAL A O 1
ATOM 499 N N . VAL A 1 65 ? -9.461 -6.656 52.938 1 32.38 65 VAL A N 1
ATOM 500 C CA . VAL A 1 65 ? -8.867 -5.328 53 1 32.38 65 VAL A CA 1
ATOM 501 C C . VAL A 1 65 ? -7.594 -5.277 52.156 1 32.38 65 VAL A C 1
ATOM 503 O O . VAL A 1 65 ? -6.508 -5.605 52.656 1 32.38 65 VAL A O 1
ATOM 506 N N . THR A 1 66 ? -7.43 -6.055 51.188 1 27.66 66 THR A N 1
ATOM 507 C CA . THR A 1 66 ? -6.211 -5.754 50.469 1 27.66 66 THR A CA 1
ATOM 508 C C . THR A 1 66 ? -6.098 -4.254 50.188 1 27.66 66 THR A C 1
ATOM 510 O O . THR A 1 66 ? -7.043 -3.633 49.688 1 27.66 66 THR A O 1
ATOM 513 N N . LEU A 1 67 ? -5.523 -3.521 51.25 1 29.42 67 LEU A N 1
ATOM 514 C CA . LEU A 1 67 ? -5.184 -2.139 50.938 1 29.42 67 LEU A CA 1
ATOM 515 C C . LEU A 1 67 ? -4.879 -1.974 49.469 1 29.42 67 LEU A C 1
ATOM 517 O O . LEU A 1 67 ? -4.152 -2.783 48.875 1 29.42 67 LEU A O 1
ATOM 521 N N . PRO A 1 68 ? -5.887 -1.281 48.812 1 28.16 68 PRO A N 1
ATOM 522 C CA . PRO A 1 68 ? -5.508 -1.326 47.406 1 28.16 68 PRO A CA 1
ATOM 523 C C . PRO A 1 68 ? -4.047 -0.946 47.188 1 28.16 68 PRO A C 1
ATOM 525 O O . PRO A 1 68 ? -3.512 -0.086 47.875 1 28.16 68 PRO A O 1
ATOM 528 N N . PRO A 1 69 ? -3.143 -1.892 47.062 1 27.39 69 PRO A N 1
ATOM 529 C CA . PRO A 1 69 ? -1.788 -1.346 46.969 1 27.39 69 PRO A CA 1
ATOM 530 C C . PRO A 1 69 ? -1.759 0.055 46.344 1 27.39 69 PRO A C 1
ATOM 532 O O . PRO A 1 69 ? -2.68 0.434 45.625 1 27.39 69 PRO A O 1
ATOM 535 N N . SER A 1 70 ? -1.341 1.04 47.125 1 23.67 70 SER A N 1
ATOM 536 C CA . SER A 1 70 ? -1.047 2.297 46.438 1 23.67 70 SER A CA 1
ATOM 537 C C . SER A 1 70 ? -0.609 2.053 45 1 23.67 70 SER A C 1
ATOM 539 O O . SER A 1 70 ? 0.317 1.278 44.75 1 23.67 70 SER A O 1
ATOM 541 N N . ALA A 1 71 ? -1.565 2.1 44.094 1 25.05 71 ALA A N 1
ATOM 542 C CA . ALA A 1 71 ? -1.189 2.023 42.688 1 25.05 71 ALA A CA 1
ATOM 543 C C . ALA A 1 71 ? 0.139 2.73 42.438 1 25.05 71 ALA A C 1
ATOM 545 O O . ALA A 1 71 ? 0.184 3.959 42.312 1 25.05 71 ALA A O 1
ATOM 546 N N . SER A 1 72 ? 1.079 2.584 43.406 1 24.28 72 SER A N 1
ATOM 547 C CA . SER A 1 72 ? 2.4 3.055 43 1 24.28 72 SER A CA 1
ATOM 548 C C . SER A 1 72 ? 2.549 3.055 41.5 1 24.28 72 SER A C 1
ATOM 550 O O . SER A 1 72 ? 1.838 2.328 40.781 1 24.28 72 SER A O 1
ATOM 552 N N . SER A 1 73 ? 3.418 4.035 41.062 1 26.38 73 SER A N 1
ATOM 553 C CA . SER A 1 73 ? 3.74 4.293 39.656 1 26.38 73 SER A CA 1
ATOM 554 C C . SER A 1 73 ? 3.975 2.994 38.875 1 26.38 73 SER A C 1
ATOM 556 O O . SER A 1 73 ? 5 2.336 39.062 1 26.38 73 SER A O 1
ATOM 558 N N . ILE A 1 74 ? 3.133 2.09 39.156 1 25.28 74 ILE A N 1
ATOM 559 C CA . ILE A 1 74 ? 3.381 1.035 38.156 1 25.28 74 ILE A CA 1
ATOM 560 C C . ILE A 1 74 ? 3.922 1.645 36.875 1 25.28 74 ILE A C 1
ATOM 562 O O . ILE A 1 74 ? 3.188 2.311 36.156 1 25.28 74 ILE A O 1
ATOM 566 N N . LEU A 1 75 ? 5.016 2.27 37.062 1 26.3 75 LEU A N 1
ATOM 567 C CA . LEU A 1 75 ? 5.859 2.332 35.875 1 26.3 75 LEU A CA 1
ATOM 568 C C . LEU A 1 75 ? 5.605 1.133 34.938 1 26.3 75 LEU A C 1
ATOM 570 O O . LEU A 1 75 ? 5.953 0.002 35.312 1 26.3 75 LEU A O 1
ATOM 574 N N . ASN A 1 76 ? 4.316 0.888 34.719 1 28.22 76 ASN A N 1
ATOM 575 C CA . ASN A 1 76 ? 4.043 0.032 33.562 1 28.22 76 ASN A CA 1
ATOM 576 C C . ASN A 1 76 ? 5.309 -0.251 32.75 1 28.22 76 ASN A C 1
ATOM 578 O O . ASN A 1 76 ? 6.086 0.663 32.469 1 28.22 76 ASN A O 1
ATOM 582 N N . GLY A 1 77 ? 5.898 -1.307 33.219 1 28.3 77 GLY A N 1
ATOM 583 C CA . GLY A 1 77 ? 6.98 -1.768 32.375 1 28.3 77 GLY A CA 1
ATOM 584 C C . GLY A 1 77 ? 6.828 -1.336 30.922 1 28.3 77 GLY A C 1
ATOM 585 O O . GLY A 1 77 ? 5.957 -1.838 30.203 1 28.3 77 GLY A O 1
ATOM 586 N N . HIS A 1 78 ? 6.84 -0.026 30.781 1 30.47 78 HIS A N 1
ATOM 587 C CA . HIS A 1 78 ? 7.223 0.343 29.422 1 30.47 78 HIS A CA 1
ATOM 588 C C . HIS A 1 78 ? 8.102 -0.729 28.797 1 30.47 78 HIS A C 1
ATOM 590 O O . HIS A 1 78 ? 9.266 -0.894 29.172 1 30.47 78 HIS A O 1
ATOM 596 N N . HIS A 1 79 ? 7.566 -1.961 28.922 1 30.8 79 HIS A N 1
ATOM 597 C CA . HIS A 1 79 ? 8.359 -2.65 27.906 1 30.8 79 HIS A CA 1
ATOM 598 C C . HIS A 1 79 ? 8.938 -1.668 26.891 1 30.8 79 HIS A C 1
ATOM 600 O O . HIS A 1 79 ? 8.219 -1.184 26.016 1 30.8 79 HIS A O 1
ATOM 606 N N . GLN A 1 80 ? 9.688 -0.741 27.516 1 31.86 80 GLN A N 1
ATOM 607 C CA . GLN A 1 80 ? 10.578 -0.064 26.578 1 31.86 80 GLN A CA 1
ATOM 608 C C . GLN A 1 80 ? 11.047 -1.016 25.469 1 31.86 80 GLN A C 1
ATOM 610 O O . GLN A 1 80 ? 11.938 -1.839 25.703 1 31.86 80 GLN A O 1
ATOM 615 N N . GLN A 1 81 ? 10.109 -1.695 24.938 1 33.69 81 GLN A N 1
ATOM 616 C CA . GLN A 1 81 ? 10.727 -2.246 23.734 1 33.69 81 GLN A CA 1
ATOM 617 C C . GLN A 1 81 ? 11.859 -1.352 23.25 1 33.69 81 GLN A C 1
ATOM 619 O O . GLN A 1 81 ? 11.656 -0.157 23.016 1 33.69 81 GLN A O 1
ATOM 624 N N . GLN A 1 82 ? 13.023 -1.488 23.938 1 35.19 82 GLN A N 1
ATOM 625 C CA . GLN A 1 82 ? 14.227 -0.842 23.422 1 35.19 82 GLN A CA 1
ATOM 626 C C . GLN A 1 82 ? 14.078 -0.507 21.938 1 35.19 82 GLN A C 1
ATOM 628 O O . GLN A 1 82 ? 13.562 -1.316 21.172 1 35.19 82 GLN A O 1
ATOM 633 N N . PRO A 1 83 ? 14 0.729 21.703 1 39.72 83 PRO A N 1
ATOM 634 C CA . PRO A 1 83 ? 14.047 1.054 20.281 1 39.72 83 PRO A CA 1
ATOM 635 C C . PRO A 1 83 ? 15.016 0.169 19.5 1 39.72 83 PRO A C 1
ATOM 637 O O . PRO A 1 83 ? 16.188 0.044 19.875 1 39.72 83 PRO A O 1
ATOM 640 N N . ALA A 1 84 ? 14.711 -0.962 19.188 1 39.25 84 ALA A N 1
ATOM 641 C CA . ALA A 1 84 ? 15.523 -1.708 18.234 1 39.25 84 ALA A CA 1
ATOM 642 C C . ALA A 1 84 ? 16.391 -0.769 17.391 1 39.25 84 ALA A C 1
ATOM 644 O O . ALA A 1 84 ? 15.992 0.367 17.125 1 39.25 84 ALA A O 1
ATOM 645 N N . ASP A 1 85 ? 17.609 -0.68 17.656 1 50.53 85 ASP A N 1
ATOM 646 C CA . ASP A 1 85 ? 18.594 -0.028 16.797 1 50.53 85 ASP A CA 1
ATOM 647 C C . ASP A 1 85 ? 18.109 0.072 15.359 1 50.53 85 ASP A C 1
ATOM 649 O O . ASP A 1 85 ? 18.844 -0.203 14.414 1 50.53 85 ASP A O 1
ATOM 653 N N . HIS A 1 86 ? 16.672 0.163 15.18 1 60.16 86 HIS A N 1
ATOM 654 C CA . HIS A 1 86 ? 16.109 0.159 13.828 1 60.16 86 HIS A CA 1
ATOM 655 C C . HIS A 1 86 ? 16.172 1.548 13.203 1 60.16 86 HIS A C 1
ATOM 657 O O . HIS A 1 86 ? 16 2.555 13.898 1 60.16 86 HIS A O 1
ATOM 663 N N . GLY A 1 87 ? 16.938 1.792 12.266 1 84.19 87 GLY A N 1
ATOM 664 C CA . GLY A 1 87 ? 16.828 2.973 11.422 1 84.19 87 GLY A CA 1
ATOM 665 C C . GLY A 1 87 ? 15.398 3.346 11.086 1 84.19 87 GLY A C 1
ATOM 666 O O . GLY A 1 87 ? 14.453 2.801 11.672 1 84.19 87 GLY A O 1
ATOM 667 N N . PHE A 1 88 ? 15.117 4.414 10.555 1 94.81 88 PHE A N 1
ATOM 668 C CA . PHE A 1 88 ? 13.797 4.82 10.078 1 94.81 88 PHE A CA 1
ATOM 669 C C . PHE A 1 88 ? 13.234 3.793 9.109 1 94.81 88 PHE A C 1
ATOM 671 O O . PHE A 1 88 ? 13.898 3.406 8.148 1 94.81 88 PHE A O 1
ATOM 678 N N . PRO A 1 89 ? 12.031 3.301 9.43 1 96.25 89 PRO A N 1
ATOM 679 C CA . PRO A 1 89 ? 11.414 2.404 8.453 1 96.25 89 PRO A CA 1
ATOM 680 C C . PRO A 1 89 ? 11.328 3.023 7.059 1 96.25 89 PRO A C 1
ATOM 682 O O . PRO A 1 89 ? 11.039 4.215 6.922 1 96.25 89 PRO A O 1
ATOM 685 N N . LYS A 1 90 ? 11.609 2.266 6.066 1 96.75 90 LYS A N 1
ATOM 686 C CA . LYS A 1 90 ? 11.523 2.727 4.684 1 96.75 90 LYS A CA 1
ATOM 687 C C . LYS A 1 90 ? 10.125 2.518 4.117 1 96.75 90 LYS A C 1
ATOM 689 O O . LYS A 1 90 ? 9.945 1.749 3.168 1 96.75 90 LYS A O 1
ATOM 694 N N . LYS A 1 91 ? 9.188 3.164 4.676 1 98.19 91 LYS A N 1
ATOM 695 C CA . LYS A 1 91 ? 7.793 3.088 4.266 1 98.19 91 LYS A CA 1
ATOM 696 C C . LYS A 1 91 ? 7.156 4.477 4.219 1 98.19 91 LYS A C 1
ATOM 698 O O . LYS A 1 91 ? 7.316 5.27 5.148 1 98.19 91 LYS A O 1
ATOM 703 N N . ILE A 1 92 ? 6.539 4.781 3.096 1 98.75 92 ILE A N 1
ATOM 704 C CA . ILE A 1 92 ? 5.82 6.035 2.91 1 98.75 92 ILE A CA 1
ATOM 705 C C . ILE A 1 92 ? 4.324 5.812 3.127 1 98.75 92 ILE A C 1
ATOM 707 O O . ILE A 1 92 ? 3.742 4.883 2.566 1 98.75 92 ILE A O 1
ATOM 711 N N . TRP A 1 93 ? 3.756 6.645 3.936 1 98.75 93 TRP A N 1
ATOM 712 C CA . TRP A 1 93 ? 2.336 6.594 4.262 1 98.75 93 TRP A CA 1
ATOM 713 C C . TRP A 1 93 ? 1.612 7.836 3.754 1 98.75 93 TRP A C 1
ATOM 715 O O . TRP A 1 93 ? 2.107 8.953 3.904 1 98.75 93 TRP A O 1
ATOM 725 N N . GLN A 1 94 ? 0.475 7.605 3.137 1 98.06 94 GLN A N 1
ATOM 726 C CA . GLN A 1 94 ? -0.481 8.672 2.854 1 98.06 94 GLN A CA 1
ATOM 727 C C . GLN A 1 94 ? -1.91 8.219 3.143 1 98.06 94 GLN A C 1
ATOM 729 O O . GLN A 1 94 ? -2.172 7.023 3.279 1 98.06 94 GLN A O 1
ATOM 734 N N . SER A 1 95 ? -2.764 9.109 3.361 1 96.94 95 SER A N 1
ATOM 735 C CA . SER A 1 95 ? -4.188 8.836 3.523 1 96.94 95 SER A CA 1
ATOM 736 C C . SER A 1 95 ? -5.027 9.734 2.615 1 96.94 95 SER A C 1
ATOM 738 O O . SER A 1 95 ? -4.684 10.898 2.393 1 96.94 95 SER A O 1
ATOM 740 N N . TRP A 1 96 ? -6.035 9.18 2.061 1 95.25 96 TRP A N 1
ATOM 741 C CA . TRP A 1 96 ? -6.902 9.898 1.134 1 95.25 96 TRP A CA 1
ATOM 742 C C . TRP A 1 96 ? -8.281 9.242 1.058 1 95.25 96 TRP A C 1
ATOM 744 O O . TRP A 1 96 ? -8.531 8.234 1.725 1 95.25 96 TRP A O 1
ATOM 754 N N . LYS A 1 97 ? -9.188 9.82 0.372 1 92.25 97 LYS A N 1
ATOM 755 C CA . LYS A 1 97 ? -10.555 9.328 0.245 1 92.25 97 LYS A CA 1
ATOM 756 C C . LYS A 1 97 ? -10.602 8.047 -0.586 1 92.25 97 LYS A C 1
ATOM 758 O O . LYS A 1 97 ? -11.367 7.129 -0.28 1 92.25 97 LYS A O 1
ATOM 763 N N . VAL A 1 98 ? -9.742 8.008 -1.639 1 91.75 98 VAL A N 1
ATOM 764 C CA . VAL A 1 98 ? -9.812 6.902 -2.582 1 91.75 98 VAL A CA 1
ATOM 765 C C . VAL A 1 98 ? -8.43 6.293 -2.771 1 91.75 98 VAL A C 1
ATOM 767 O O . VAL A 1 98 ? -7.422 6.898 -2.398 1 91.75 98 VAL A O 1
ATOM 770 N N . ASP A 1 99 ? -8.453 5.109 -3.344 1 93.56 99 ASP A N 1
ATOM 771 C CA . ASP A 1 99 ? -7.207 4.387 -3.572 1 93.56 99 ASP A CA 1
ATOM 772 C C . ASP A 1 99 ? -6.477 4.922 -4.801 1 93.56 99 ASP A C 1
ATOM 774 O O . ASP A 1 99 ? -7.047 5.684 -5.586 1 93.56 99 ASP A O 1
ATOM 778 N N . PRO A 1 100 ? -5.18 4.508 -5.039 1 92.44 100 PRO A N 1
ATOM 779 C CA . PRO A 1 100 ? -4.355 5.039 -6.125 1 92.44 100 PRO A CA 1
ATOM 780 C C . PRO A 1 100 ? -4.977 4.812 -7.504 1 92.44 100 PRO A C 1
ATOM 782 O O . PRO A 1 100 ? -4.75 5.602 -8.422 1 92.44 100 PRO A O 1
ATOM 785 N N . TYR A 1 101 ? -5.723 3.807 -7.625 1 92.75 101 TYR A N 1
ATOM 786 C CA . TYR A 1 101 ? -6.242 3.438 -8.938 1 92.75 101 TYR A CA 1
ATOM 787 C C . TYR A 1 101 ? -7.488 4.246 -9.281 1 92.75 101 TYR A C 1
ATOM 789 O O . TYR A 1 101 ? -7.93 4.258 -10.43 1 92.75 101 TYR A O 1
ATOM 797 N N . ASN A 1 102 ? -8 4.941 -8.367 1 90.94 102 ASN A N 1
ATOM 798 C CA . ASN A 1 102 ? -9.227 5.711 -8.562 1 90.94 102 ASN A CA 1
ATOM 799 C C . ASN A 1 102 ? -9 7.199 -8.312 1 90.94 102 ASN A C 1
ATOM 801 O O . ASN A 1 102 ? -9.953 7.969 -8.219 1 90.94 102 ASN A O 1
ATOM 805 N N . MET A 1 103 ? -7.781 7.566 -8.203 1 91.12 103 MET A N 1
ATOM 806 C CA . MET A 1 103 ? -7.441 8.953 -7.91 1 91.12 103 MET A CA 1
ATOM 807 C C . MET A 1 103 ? -7.605 9.828 -9.148 1 91.12 103 MET A C 1
ATOM 809 O O . MET A 1 103 ? -7.344 9.383 -10.266 1 91.12 103 MET A O 1
ATOM 813 N N . ALA A 1 104 ? -7.949 11.086 -8.836 1 87.88 104 ALA A N 1
ATOM 814 C CA . ALA A 1 104 ? -7.895 12.086 -9.891 1 87.88 104 ALA A CA 1
ATOM 815 C C . ALA A 1 104 ? -6.453 12.391 -10.289 1 87.88 104 ALA A C 1
ATOM 817 O O . ALA A 1 104 ? -5.527 12.18 -9.5 1 87.88 104 ALA A O 1
ATOM 818 N N . THR A 1 105 ? -6.305 12.867 -11.438 1 87.19 105 THR A N 1
ATOM 819 C CA . THR A 1 105 ? -4.988 13.078 -12.023 1 87.19 105 THR A CA 1
ATOM 820 C C . THR A 1 105 ? -4.137 13.984 -11.141 1 87.19 105 THR A C 1
ATOM 822 O O . THR A 1 105 ? -2.945 13.742 -10.953 1 87.19 105 THR A O 1
ATOM 825 N N . ARG A 1 106 ? -4.73 15.023 -10.656 1 86.31 106 ARG A N 1
ATOM 826 C CA . ARG A 1 106 ? -4.004 15.977 -9.82 1 86.31 106 ARG A CA 1
ATOM 827 C C . ARG A 1 106 ? -3.367 15.289 -8.625 1 86.31 106 ARG A C 1
ATOM 829 O O . ARG A 1 106 ? -2.172 15.445 -8.367 1 86.31 106 ARG A O 1
ATOM 836 N N . ASP A 1 107 ? -4.148 14.531 -7.902 1 90.06 107 ASP A N 1
ATOM 837 C CA . ASP A 1 107 ? -3.664 13.828 -6.719 1 90.06 107 ASP A CA 1
ATOM 838 C C . ASP A 1 107 ? -2.689 12.719 -7.102 1 90.06 107 ASP A C 1
ATOM 840 O O . ASP A 1 107 ? -1.698 12.484 -6.406 1 90.06 107 ASP A O 1
ATOM 844 N N . LEU A 1 108 ? -2.992 12.109 -8.203 1 91.25 108 LEU A N 1
ATOM 845 C CA . LEU A 1 108 ? -2.143 11.031 -8.711 1 91.25 108 LEU A CA 1
ATOM 846 C C . LEU A 1 108 ? -0.743 11.547 -9.023 1 91.25 108 LEU A C 1
ATOM 848 O O . LEU A 1 108 ? 0.253 10.914 -8.664 1 91.25 108 LEU A O 1
ATOM 852 N N . ASN A 1 109 ? -0.669 12.695 -9.625 1 92.75 109 ASN A N 1
ATOM 853 C CA . ASN A 1 109 ? 0.613 13.281 -10.008 1 92.75 109 ASN A CA 1
ATOM 854 C C . ASN A 1 109 ? 1.452 13.641 -8.781 1 92.75 109 ASN A C 1
ATOM 856 O O . ASN A 1 109 ? 2.674 13.477 -8.797 1 92.75 109 ASN A O 1
ATOM 860 N N . THR A 1 110 ? 0.808 14.133 -7.777 1 95.5 110 THR A N 1
ATOM 861 C CA . THR A 1 110 ? 1.509 14.492 -6.551 1 95.5 110 THR A CA 1
ATOM 862 C C . THR A 1 110 ? 1.977 13.25 -5.809 1 95.5 110 THR A C 1
ATOM 864 O O . THR A 1 110 ? 3.139 13.156 -5.406 1 95.5 110 THR A O 1
ATOM 867 N N . ALA A 1 111 ? 1.119 12.281 -5.715 1 96.62 111 ALA A N 1
ATOM 868 C CA . ALA A 1 111 ? 1.448 11.039 -5.023 1 96.62 111 ALA A CA 1
ATOM 869 C C . ALA A 1 111 ? 2.566 10.289 -5.742 1 96.62 111 ALA A C 1
ATOM 871 O O . ALA A 1 111 ? 3.445 9.703 -5.098 1 96.62 111 ALA A O 1
ATOM 872 N N . LYS A 1 112 ? 2.615 10.344 -7.004 1 97 112 LYS A N 1
ATOM 873 C CA . LYS A 1 112 ? 3.598 9.656 -7.84 1 97 112 LYS A CA 1
ATOM 874 C C . LYS A 1 112 ? 5.012 10.125 -7.523 1 97 112 LYS A C 1
ATOM 876 O O . LYS A 1 112 ? 5.965 9.352 -7.617 1 97 112 LYS A O 1
ATOM 881 N N . THR A 1 113 ? 5.172 11.336 -7.156 1 98.31 113 THR A N 1
ATOM 882 C CA . THR A 1 113 ? 6.496 11.883 -6.891 1 98.31 113 THR A CA 1
ATOM 883 C C . THR A 1 113 ? 7.164 11.148 -5.734 1 98.31 113 THR A C 1
ATOM 885 O O . THR A 1 113 ? 8.383 10.969 -5.727 1 98.31 113 THR A O 1
ATOM 888 N N . TRP A 1 114 ? 6.414 10.68 -4.832 1 98.5 114 TRP A N 1
ATOM 889 C CA . TRP A 1 114 ? 6.957 10.016 -3.652 1 98.5 114 TRP A CA 1
ATOM 890 C C . TRP A 1 114 ? 7.527 8.648 -4.016 1 98.5 114 TRP A C 1
ATOM 892 O O . TRP A 1 114 ? 8.617 8.281 -3.566 1 98.5 114 TRP A O 1
ATOM 902 N N . THR A 1 115 ? 6.828 7.902 -4.832 1 97.38 115 THR A N 1
ATOM 903 C CA . THR A 1 115 ? 7.289 6.57 -5.199 1 97.38 115 THR A CA 1
ATOM 904 C C . THR A 1 115 ? 8.383 6.648 -6.262 1 97.38 115 THR A C 1
ATOM 906 O O . THR A 1 115 ? 9.312 5.836 -6.266 1 97.38 115 THR A O 1
ATOM 909 N N . SER A 1 116 ? 8.289 7.617 -7.105 1 97.25 116 SER A N 1
ATOM 910 C CA . SER A 1 116 ? 9.266 7.762 -8.18 1 97.25 116 SER A CA 1
ATOM 911 C C . SER A 1 116 ? 10.625 8.195 -7.637 1 97.25 116 SER A C 1
ATOM 913 O O . SER A 1 116 ? 11.664 7.727 -8.102 1 97.25 116 SER A O 1
ATOM 915 N N . LYS A 1 117 ? 10.617 9.031 -6.656 1 97.81 117 LYS A N 1
ATOM 916 C CA . LYS A 1 117 ? 11.875 9.547 -6.113 1 97.81 117 LYS A CA 1
ATOM 917 C C . LYS A 1 117 ? 12.43 8.609 -5.043 1 97.81 117 LYS A C 1
ATOM 919 O O . LYS A 1 117 ? 13.602 8.711 -4.672 1 97.81 117 LYS A O 1
ATOM 924 N N . ASN A 1 118 ? 11.57 7.766 -4.598 1 98 118 ASN A N 1
ATOM 925 C CA . ASN A 1 118 ? 11.969 6.84 -3.543 1 98 118 ASN A CA 1
ATOM 926 C C . ASN A 1 118 ? 11.555 5.406 -3.873 1 98 118 ASN A C 1
ATOM 928 O O . ASN A 1 118 ? 10.805 4.781 -3.127 1 98 118 ASN A O 1
ATOM 932 N N . PRO A 1 119 ? 12.031 4.82 -4.895 1 96.06 119 PRO A N 1
ATOM 933 C CA . PRO A 1 119 ? 11.609 3.49 -5.336 1 96.06 119 PRO A CA 1
ATOM 934 C C . PRO A 1 119 ? 11.938 2.398 -4.32 1 96.06 119 PRO A C 1
ATOM 936 O O . PRO A 1 119 ? 11.305 1.339 -4.324 1 96.06 119 PRO A O 1
ATOM 939 N N . GLY A 1 120 ? 12.906 2.641 -3.484 1 96.38 120 GLY A N 1
ATOM 940 C CA . GLY A 1 120 ? 13.289 1.658 -2.482 1 96.38 120 GLY A CA 1
ATOM 941 C C . GLY A 1 120 ? 12.406 1.696 -1.246 1 96.38 120 GLY A C 1
ATOM 942 O O . GLY A 1 120 ? 12.602 0.914 -0.314 1 96.38 120 GLY A O 1
ATOM 943 N N . TYR A 1 121 ? 11.461 2.596 -1.203 1 97.81 121 TYR A N 1
ATOM 944 C CA . TYR A 1 121 ? 10.523 2.695 -0.093 1 97.81 121 TYR A CA 1
ATOM 945 C C . TYR A 1 121 ? 9.219 1.972 -0.416 1 97.81 121 TYR A C 1
ATOM 947 O O . TYR A 1 121 ? 8.727 2.043 -1.543 1 97.81 121 TYR A O 1
ATOM 955 N N . ARG A 1 122 ? 8.758 1.221 0.562 1 97.88 122 ARG A N 1
ATOM 956 C CA . ARG A 1 122 ? 7.391 0.732 0.447 1 97.88 122 ARG A CA 1
ATOM 957 C C . ARG A 1 122 ? 6.391 1.882 0.518 1 97.88 122 ARG A C 1
ATOM 959 O O . ARG A 1 122 ? 6.699 2.947 1.057 1 97.88 122 ARG A O 1
ATOM 966 N N . TYR A 1 123 ? 5.281 1.678 -0.099 1 97.94 123 TYR A N 1
ATOM 967 C CA . TYR A 1 123 ? 4.25 2.707 -0.157 1 97.94 123 TYR A CA 1
ATOM 968 C C . TYR A 1 123 ? 2.879 2.121 0.164 1 97.94 123 TYR A C 1
ATOM 970 O O . TYR A 1 123 ? 2.504 1.075 -0.371 1 97.94 123 TYR A O 1
ATOM 978 N N . GLU A 1 124 ? 2.166 2.689 1.047 1 98 124 GLU A N 1
ATOM 979 C CA . GLU A 1 124 ? 0.783 2.305 1.314 1 98 124 GLU A CA 1
ATOM 980 C C . GLU A 1 124 ? -0.099 3.531 1.532 1 98 124 GLU A C 1
ATOM 982 O O . GLU A 1 124 ? 0.286 4.461 2.244 1 98 124 GLU A O 1
ATOM 987 N N . LEU A 1 125 ? -1.234 3.551 0.874 1 97.94 125 LEU A N 1
ATOM 988 C CA . LEU A 1 125 ? -2.256 4.582 1.017 1 97.94 125 LEU A CA 1
ATOM 989 C C . LEU A 1 125 ? -3.492 4.031 1.719 1 97.94 125 LEU A C 1
ATOM 991 O O . LEU A 1 125 ? -4.098 3.064 1.249 1 97.94 125 LEU A O 1
ATOM 995 N N . LEU A 1 126 ? -3.826 4.582 2.848 1 98.12 126 LEU A N 1
ATOM 996 C CA . LEU A 1 126 ? -5.074 4.223 3.52 1 98.12 126 LEU A CA 1
ATOM 997 C C . LEU A 1 126 ? -6.211 5.133 3.066 1 98.12 126 LEU A C 1
ATOM 999 O O . LEU A 1 126 ? -6.016 6.336 2.877 1 98.12 126 LEU A O 1
ATOM 1003 N N . THR A 1 127 ? -7.34 4.555 2.881 1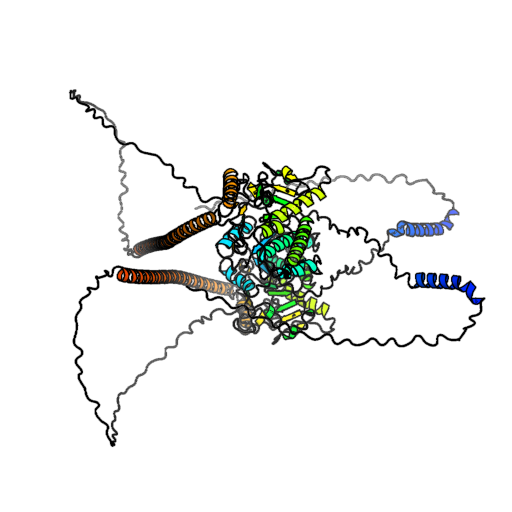 96.81 127 THR A N 1
ATOM 1004 C CA . THR A 1 127 ? -8.508 5.293 2.416 1 96.81 127 THR A CA 1
ATOM 1005 C C . THR A 1 127 ? -9.555 5.406 3.523 1 96.81 127 THR A C 1
ATOM 1007 O O . THR A 1 127 ? -9.406 4.801 4.586 1 96.81 127 THR A O 1
ATOM 1010 N N . ASP A 1 128 ? -10.609 6.152 3.252 1 94 128 ASP A N 1
ATOM 1011 C CA . ASP A 1 128 ? -11.719 6.305 4.195 1 94 128 ASP A CA 1
ATOM 1012 C C . ASP A 1 128 ? -12.445 4.98 4.41 1 94 128 ASP A C 1
ATOM 1014 O O . ASP A 1 128 ? -13.148 4.809 5.402 1 94 128 ASP A O 1
ATOM 1018 N N . ASN A 1 129 ? -12.266 4.047 3.525 1 95.19 129 ASN A N 1
ATOM 1019 C CA . ASN A 1 129 ? -13.016 2.795 3.596 1 95.19 129 ASN A CA 1
ATOM 1020 C C . ASN A 1 129 ? -12.195 1.695 4.27 1 95.19 129 ASN A C 1
ATOM 1022 O O . ASN A 1 129 ? -12.742 0.661 4.66 1 95.19 129 ASN A O 1
ATOM 1026 N N . ASN A 1 130 ? -10.859 1.931 4.414 1 96.38 130 ASN A N 1
ATOM 1027 C CA . ASN A 1 130 ? -10.062 0.837 4.961 1 96.38 130 ASN A CA 1
ATOM 1028 C C . ASN A 1 130 ? -9.227 1.294 6.152 1 96.38 130 ASN A C 1
ATOM 1030 O O . ASN A 1 130 ? -8.445 0.517 6.703 1 96.38 130 ASN A O 1
ATOM 1034 N N . ASP A 1 131 ? -9.367 2.545 6.555 1 97.44 131 ASP A N 1
ATOM 1035 C CA . ASP A 1 131 ? -8.633 3.088 7.695 1 97.44 131 ASP A CA 1
ATOM 1036 C C . ASP A 1 131 ? -8.992 2.348 8.984 1 97.44 131 ASP A C 1
ATOM 1038 O O . ASP A 1 131 ? -8.117 2.025 9.781 1 97.44 131 ASP A O 1
ATOM 1042 N N . MET A 1 132 ? -10.305 1.987 9.156 1 96.5 132 MET A N 1
ATOM 1043 C CA . MET A 1 132 ? -10.758 1.293 10.359 1 96.5 132 MET A CA 1
ATOM 1044 C C . MET A 1 132 ? -10.109 -0.085 10.461 1 96.5 132 MET A C 1
ATOM 1046 O O . MET A 1 132 ? -9.773 -0.531 11.562 1 96.5 132 MET A O 1
ATOM 1050 N N . VAL A 1 133 ? -9.961 -0.733 9.336 1 95.75 133 VAL A N 1
ATOM 1051 C CA . VAL A 1 133 ? -9.336 -2.053 9.305 1 95.75 133 VAL A CA 1
ATOM 1052 C C . VAL A 1 133 ? -7.898 -1.955 9.797 1 95.75 133 VAL A C 1
ATOM 1054 O O . VAL A 1 133 ? -7.441 -2.805 10.562 1 95.75 133 VAL A O 1
ATOM 1057 N N . TYR A 1 134 ? -7.207 -0.954 9.367 1 97.81 134 TYR A N 1
ATOM 1058 C CA . TYR A 1 134 ? -5.836 -0.736 9.82 1 97.81 134 TYR A CA 1
ATOM 1059 C C . TYR A 1 134 ? -5.785 -0.522 11.328 1 97.81 134 TYR A C 1
ATOM 1061 O O . TYR A 1 134 ? -4.98 -1.146 12.023 1 97.81 134 TYR A O 1
ATOM 1069 N N . VAL A 1 135 ? -6.613 0.386 11.812 1 98.19 135 VAL A N 1
ATOM 1070 C CA . VAL A 1 135 ? -6.609 0.751 13.219 1 98.19 135 VAL A CA 1
ATOM 1071 C C . VAL A 1 135 ? -6.961 -0.467 14.07 1 98.19 135 VAL A C 1
ATOM 1073 O O . VAL A 1 135 ? -6.324 -0.72 15.102 1 98.19 135 VAL A O 1
ATOM 1076 N N . GLU A 1 136 ? -7.902 -1.251 13.648 1 96.38 136 GLU A N 1
ATOM 1077 C CA . GLU A 1 136 ? -8.305 -2.445 14.383 1 96.38 136 GLU A CA 1
ATOM 1078 C C . GLU A 1 136 ? -7.18 -3.48 14.414 1 96.38 136 GLU A C 1
ATOM 1080 O O . GLU A 1 136 ? -6.969 -4.152 15.422 1 96.38 136 GLU A O 1
ATOM 1085 N N . GLU A 1 137 ? -6.531 -3.568 13.336 1 94.25 137 GLU A N 1
ATOM 1086 C CA . GLU A 1 137 ? -5.445 -4.539 13.25 1 94.25 137 GLU A CA 1
ATOM 1087 C C . GLU A 1 137 ? -4.281 -4.145 14.156 1 94.25 137 GLU A C 1
ATOM 1089 O O . GLU A 1 137 ? -3.777 -4.973 14.922 1 94.25 137 GLU A O 1
ATOM 1094 N N . GLN A 1 138 ? -3.867 -2.906 14.094 1 96.56 138 GLN A N 1
ATOM 1095 C CA . GLN A 1 138 ? -2.662 -2.463 14.789 1 96.56 138 GLN A CA 1
ATOM 1096 C C . GLN A 1 138 ? -2.934 -2.25 16.281 1 96.56 138 GLN A C 1
ATOM 1098 O O . GLN A 1 138 ? -2.057 -2.482 17.109 1 96.56 138 GLN A O 1
ATOM 1103 N N . TYR A 1 139 ? -4.133 -1.885 16.641 1 97.62 139 TYR A N 1
ATOM 1104 C CA . TYR A 1 139 ? -4.406 -1.477 18 1 97.62 139 TYR A CA 1
ATOM 1105 C C . TYR A 1 139 ? -5.34 -2.463 18.688 1 97.62 139 TYR A C 1
ATOM 1107 O O . TYR A 1 139 ? -5.797 -2.217 19.812 1 97.62 139 TYR A O 1
ATOM 1115 N N . GLY A 1 140 ? -5.605 -3.541 18 1 94.12 140 GLY A N 1
ATOM 1116 C CA . GLY A 1 140 ? -6.41 -4.609 18.578 1 94.12 140 GLY A CA 1
ATOM 1117 C C . GLY A 1 140 ? -5.641 -5.484 19.547 1 94.12 140 GLY A C 1
ATOM 1118 O O . GLY A 1 140 ? -4.492 -5.188 19.875 1 94.12 140 GLY A O 1
ATOM 1119 N N . PRO A 1 141 ? -6.184 -6.555 19.984 1 90.62 141 PRO A N 1
ATOM 1120 C CA . PRO A 1 141 ? -5.609 -7.402 21.031 1 90.62 141 PRO A CA 1
ATOM 1121 C C . PRO A 1 141 ? -4.293 -8.055 20.609 1 90.62 141 PRO A C 1
ATOM 1123 O O . PRO A 1 141 ? -3.434 -8.32 21.453 1 90.62 141 PRO A O 1
ATOM 1126 N N . HIS A 1 142 ? -4.094 -8.242 19.344 1 85.38 142 HIS A N 1
ATOM 1127 C CA . HIS A 1 142 ? -2.885 -8.914 18.875 1 85.38 142 HIS A CA 1
ATOM 1128 C C . HIS A 1 142 ? -1.812 -7.906 18.484 1 85.38 142 HIS A C 1
ATOM 1130 O O . HIS A 1 142 ? -0.718 -8.289 18.062 1 85.38 142 HIS A O 1
ATOM 1136 N N . GLY A 1 143 ? -2.168 -6.68 18.562 1 90.31 143 GLY A N 1
ATOM 1137 C CA . GLY A 1 143 ? -1.214 -5.613 18.297 1 90.31 143 GLY A CA 1
ATOM 1138 C C . GLY A 1 143 ? -0.869 -4.805 19.531 1 90.31 143 GLY A C 1
ATOM 1139 O O . GLY A 1 143 ? -0.444 -5.363 20.547 1 90.31 143 GLY A O 1
ATOM 1140 N N . ILE A 1 144 ? -1.149 -3.564 19.469 1 94.88 144 ILE A N 1
ATOM 1141 C CA . ILE A 1 144 ? -0.795 -2.639 20.547 1 94.88 144 ILE A CA 1
ATOM 1142 C C . ILE A 1 144 ? -1.792 -2.775 21.703 1 94.88 144 ILE A C 1
ATOM 1144 O O . ILE A 1 144 ? -1.519 -2.342 22.812 1 94.88 144 ILE A O 1
ATOM 1148 N N . ASN A 1 145 ? -2.918 -3.377 21.453 1 95.88 145 ASN A N 1
ATOM 1149 C CA . ASN A 1 145 ? -3.955 -3.695 22.438 1 95.88 145 ASN A CA 1
ATOM 1150 C C . ASN A 1 145 ? -4.461 -2.441 23.141 1 95.88 145 ASN A C 1
ATOM 1152 O O . ASN A 1 145 ? -4.387 -2.346 24.375 1 95.88 145 ASN A O 1
ATOM 1156 N N . ARG A 1 146 ? -4.953 -1.489 22.438 1 97.88 146 ARG A N 1
ATOM 1157 C CA . ARG A 1 146 ? -5.586 -0.263 22.906 1 97.88 146 ARG A CA 1
ATOM 1158 C C . ARG A 1 146 ? -7.008 -0.138 22.375 1 97.88 146 ARG A C 1
ATOM 1160 O O . ARG A 1 146 ? -7.285 0.725 21.531 1 97.88 146 ARG A O 1
ATOM 1167 N N . PRO A 1 147 ? -7.879 -0.997 22.922 1 97.38 147 PRO A N 1
ATOM 1168 C CA . PRO A 1 147 ? -9.266 -0.968 22.438 1 97.38 147 PRO A CA 1
ATOM 1169 C C . PRO A 1 147 ? -9.93 0.391 22.641 1 97.38 147 PRO A C 1
ATOM 1171 O O . PRO A 1 147 ? -10.844 0.749 21.906 1 97.38 147 PRO A O 1
ATOM 1174 N N . ASP A 1 148 ? -9.484 1.182 23.641 1 97.75 148 ASP A N 1
ATOM 1175 C CA . ASP A 1 148 ? -10.023 2.518 23.875 1 97.75 148 ASP A CA 1
ATOM 1176 C C . ASP A 1 148 ? -9.773 3.426 22.672 1 97.75 148 ASP A C 1
ATOM 1178 O O . ASP A 1 148 ? -10.617 4.25 22.312 1 97.75 148 ASP A O 1
ATOM 1182 N N . ILE A 1 149 ? -8.641 3.248 22.016 1 98.38 149 ILE A N 1
ATOM 1183 C CA . ILE A 1 149 ? -8.312 4.043 20.844 1 98.38 149 ILE A CA 1
ATOM 1184 C C . ILE A 1 149 ? -9.195 3.611 19.672 1 98.38 149 ILE A C 1
ATOM 1186 O O . ILE A 1 149 ? -9.664 4.449 18.891 1 98.38 149 ILE A O 1
ATOM 1190 N N . ILE A 1 150 ? -9.414 2.307 19.547 1 97.94 150 ILE A N 1
ATOM 1191 C CA . ILE A 1 150 ? -10.266 1.784 18.484 1 97.94 150 ILE A CA 1
ATOM 1192 C C . ILE A 1 150 ? -11.672 2.359 18.609 1 97.94 150 ILE A C 1
ATOM 1194 O O . ILE A 1 150 ? -12.234 2.869 17.641 1 97.94 150 ILE A O 1
ATOM 1198 N N . ASP A 1 151 ? -12.211 2.332 19.797 1 97.31 151 ASP A N 1
ATOM 1199 C CA . ASP A 1 151 ? -13.562 2.818 20.047 1 97.31 151 ASP A CA 1
ATOM 1200 C C . ASP A 1 151 ? -13.664 4.32 19.781 1 97.31 151 ASP A C 1
ATOM 1202 O O . ASP A 1 151 ? -14.648 4.785 19.203 1 97.31 151 ASP A O 1
ATOM 1206 N N . PHE A 1 152 ? -12.742 5.02 20.266 1 97.12 152 PHE A N 1
ATOM 1207 C CA . PHE A 1 152 ? -12.711 6.465 20.062 1 97.12 152 PHE A CA 1
ATOM 1208 C C . PHE A 1 152 ? -12.672 6.812 18.578 1 97.12 152 PHE A C 1
ATOM 1210 O O . PHE A 1 152 ? -13.453 7.637 18.109 1 97.12 152 PHE A O 1
ATOM 1217 N N . TYR A 1 153 ? -11.766 6.188 17.844 1 97.69 153 TYR A N 1
ATOM 1218 C CA . TYR A 1 153 ? -11.617 6.441 16.422 1 97.69 153 TYR A CA 1
ATOM 1219 C C . TYR A 1 153 ? -12.906 6.133 15.672 1 97.69 153 TYR A C 1
ATOM 1221 O O . TYR A 1 153 ? -13.273 6.848 14.734 1 97.69 153 TYR A O 1
ATOM 1229 N N . ARG A 1 154 ? -13.508 5.09 16.047 1 95.88 154 ARG A N 1
ATOM 1230 C CA . ARG A 1 154 ? -14.773 4.688 15.445 1 95.88 154 ARG A CA 1
ATOM 1231 C C . ARG A 1 154 ? -15.852 5.734 15.695 1 95.88 154 ARG A C 1
ATOM 1233 O O . ARG A 1 154 ? -16.688 5.984 14.828 1 95.88 154 ARG A O 1
ATOM 1240 N N . ALA A 1 155 ? -15.781 6.352 16.797 1 94.5 155 ALA A N 1
ATOM 1241 C CA . ALA A 1 155 ? -16.828 7.277 17.234 1 94.5 155 ALA A CA 1
ATOM 1242 C C . ALA A 1 155 ? -16.656 8.648 16.578 1 94.5 155 ALA A C 1
ATOM 1244 O O . ALA A 1 155 ? -17.625 9.391 16.406 1 94.5 155 ALA A O 1
ATOM 1245 N N . VAL A 1 156 ? -15.492 8.992 16.234 1 92.62 156 VAL A N 1
ATOM 1246 C CA . VAL A 1 156 ? -15.219 10.289 15.633 1 92.62 156 VAL A CA 1
ATOM 1247 C C . VAL A 1 156 ? -15.695 10.297 14.188 1 92.62 156 VAL A C 1
ATOM 1249 O O . VAL A 1 156 ? -15.359 9.406 13.406 1 92.62 156 VAL A O 1
ATOM 1252 N N . ASN A 1 157 ? -16.5 11.289 13.766 1 87.31 157 ASN A N 1
ATOM 1253 C CA . ASN A 1 157 ? -17.062 11.328 12.422 1 87.31 157 ASN A CA 1
ATOM 1254 C C . ASN A 1 157 ? -16.609 12.57 11.656 1 87.31 157 ASN A C 1
ATOM 1256 O O . ASN A 1 157 ? -16.984 12.758 10.5 1 87.31 157 ASN A O 1
ATOM 1260 N N . ILE A 1 158 ? -15.828 13.375 12.266 1 88.69 158 ILE A N 1
ATOM 1261 C CA . ILE A 1 158 ? -15.312 14.562 11.594 1 88.69 158 ILE A CA 1
ATOM 1262 C C . ILE A 1 158 ? -14.078 14.195 10.773 1 88.69 158 ILE A C 1
ATOM 1264 O O . ILE A 1 158 ? -13.047 13.82 11.336 1 88.69 158 ILE A O 1
ATOM 1268 N N . SER A 1 159 ? -14.117 14.367 9.477 1 89 159 SER A N 1
ATOM 1269 C CA . SER A 1 159 ? -13.141 13.836 8.531 1 89 159 SER A CA 1
ATOM 1270 C C . SER A 1 159 ? -11.742 14.375 8.812 1 89 159 SER A C 1
ATOM 1272 O O . SER A 1 159 ? -10.766 13.625 8.781 1 89 159 SER A O 1
ATOM 1274 N N . ILE A 1 160 ? -11.656 15.695 9 1 90.81 160 ILE A N 1
ATOM 1275 C CA . ILE A 1 160 ? -10.344 16.297 9.172 1 90.81 160 ILE A CA 1
ATOM 1276 C C . ILE A 1 160 ? -9.711 15.797 10.469 1 90.81 160 ILE A C 1
ATOM 1278 O O . ILE A 1 160 ? -8.492 15.609 10.539 1 90.81 160 ILE A O 1
ATOM 1282 N N . ILE A 1 161 ? -10.477 15.602 11.523 1 93.19 161 ILE A N 1
ATOM 1283 C CA . ILE A 1 161 ? -9.984 15.086 12.805 1 93.19 161 ILE A CA 1
ATOM 1284 C C . ILE A 1 161 ? -9.555 13.633 12.641 1 93.19 161 ILE A C 1
ATOM 1286 O O . ILE A 1 161 ? -8.508 13.227 13.148 1 93.19 161 ILE A O 1
ATOM 1290 N N . LYS A 1 162 ? -10.359 12.938 11.961 1 93.75 162 LYS A N 1
ATOM 1291 C CA . LYS A 1 162 ? -10.047 11.531 11.711 1 93.75 162 LYS A CA 1
ATOM 1292 C C . LYS A 1 162 ? -8.742 11.398 10.938 1 93.75 162 LYS A C 1
ATOM 1294 O O . LYS A 1 162 ? -7.93 10.516 11.227 1 93.75 162 LYS A O 1
ATOM 1299 N N . ALA A 1 163 ? -8.578 12.219 9.969 1 94.56 163 ALA A N 1
ATOM 1300 C CA . ALA A 1 163 ? -7.355 12.203 9.172 1 94.56 163 ALA A CA 1
ATOM 1301 C C . ALA A 1 163 ? -6.133 12.5 10.039 1 94.56 163 ALA A C 1
ATOM 1303 O O . ALA A 1 163 ? -5.105 11.828 9.922 1 94.56 163 ALA A O 1
ATOM 1304 N N . ASP A 1 164 ? -6.219 13.484 10.875 1 95.94 164 ASP A N 1
ATOM 1305 C CA . ASP A 1 164 ? -5.121 13.82 11.781 1 95.94 164 ASP A CA 1
ATOM 1306 C C . ASP A 1 164 ? -4.816 12.656 12.727 1 95.94 164 ASP A C 1
ATOM 1308 O O . ASP A 1 164 ? -3.656 12.289 12.906 1 95.94 164 ASP A O 1
ATOM 1312 N N . LEU A 1 165 ? -5.879 12.133 13.289 1 97.38 165 LEU A N 1
ATOM 1313 C CA . LEU A 1 165 ? -5.707 11.008 14.203 1 97.38 165 LEU A CA 1
ATOM 1314 C C . LEU A 1 165 ? -5.023 9.836 13.5 1 97.38 165 LEU A C 1
ATOM 1316 O O . LEU A 1 165 ? -4.094 9.234 14.047 1 97.38 165 LEU A O 1
ATOM 1320 N N . LEU A 1 166 ? -5.516 9.508 12.32 1 98.31 166 LEU A N 1
ATOM 1321 C CA . LEU A 1 166 ? -4.961 8.391 11.578 1 98.31 166 LEU A CA 1
ATOM 1322 C C . LEU A 1 166 ? -3.467 8.586 11.328 1 98.31 166 LEU A C 1
ATOM 1324 O O . LEU A 1 166 ? -2.682 7.645 11.477 1 98.31 166 LEU A O 1
ATOM 1328 N N . ARG A 1 167 ? -3.107 9.789 11.016 1 98.25 167 ARG A N 1
ATOM 1329 C CA . ARG A 1 167 ? -1.709 10.148 10.805 1 98.25 167 ARG A CA 1
ATOM 1330 C C . ARG A 1 167 ? -0.859 9.766 12.016 1 98.25 167 ARG A C 1
ATOM 1332 O O . ARG A 1 167 ? 0.168 9.102 11.875 1 98.25 167 ARG A O 1
ATOM 1339 N N . TYR A 1 168 ? -1.271 10.141 13.133 1 98.75 168 TYR A N 1
ATOM 1340 C CA . TYR A 1 168 ? -0.509 9.914 14.359 1 98.75 168 TYR A CA 1
ATOM 1341 C C . TYR A 1 168 ? -0.533 8.445 14.75 1 98.75 168 TYR A C 1
ATOM 1343 O O . TYR A 1 168 ? 0.459 7.914 15.258 1 98.75 168 TYR A O 1
ATOM 1351 N N . LEU A 1 169 ? -1.636 7.77 14.508 1 98.81 169 LEU A N 1
ATOM 1352 C CA . LEU A 1 169 ? -1.762 6.352 14.82 1 98.81 169 LEU A CA 1
ATOM 1353 C C . LEU A 1 169 ? -0.835 5.516 13.945 1 98.81 169 LEU A C 1
ATOM 1355 O O . LEU A 1 169 ? -0.183 4.59 14.438 1 98.81 169 LEU A O 1
ATOM 1359 N N . ILE A 1 170 ? -0.794 5.824 12.656 1 98.75 170 ILE A N 1
ATOM 1360 C CA . ILE A 1 170 ? 0.09 5.129 11.727 1 98.75 170 ILE A CA 1
ATOM 1361 C C . ILE A 1 170 ? 1.541 5.305 12.164 1 98.75 170 ILE A C 1
ATOM 1363 O O . ILE A 1 170 ? 2.293 4.332 12.25 1 98.75 170 ILE A O 1
ATOM 1367 N N . MET A 1 171 ? 1.871 6.559 12.469 1 98.69 171 MET A N 1
ATOM 1368 C CA . MET A 1 171 ? 3.268 6.883 12.75 1 98.69 171 MET A CA 1
ATOM 1369 C C . MET A 1 171 ? 3.703 6.305 14.094 1 98.69 171 MET A C 1
ATOM 1371 O O . MET A 1 171 ? 4.875 5.969 14.273 1 98.69 171 MET A O 1
ATOM 1375 N N . TYR A 1 172 ? 2.777 6.148 15.016 1 98.56 172 TYR A N 1
ATOM 1376 C CA . TYR A 1 172 ? 3.104 5.449 16.25 1 98.56 172 TYR A CA 1
ATOM 1377 C C . TYR A 1 172 ? 3.32 3.965 16 1 98.56 172 TYR A C 1
ATOM 1379 O O . TYR A 1 172 ? 4.297 3.383 16.484 1 98.56 172 TYR A O 1
ATOM 1387 N N . ALA A 1 173 ? 2.426 3.35 15.242 1 97.69 173 ALA A N 1
ATOM 1388 C CA . ALA A 1 173 ? 2.426 1.9 15.062 1 97.69 173 ALA A CA 1
ATOM 1389 C C . ALA A 1 173 ? 3.617 1.451 14.219 1 97.69 173 ALA A C 1
ATOM 1391 O O . ALA A 1 173 ? 4.289 0.475 14.555 1 97.69 173 ALA A O 1
ATOM 1392 N N . GLU A 1 174 ? 3.908 2.234 13.109 1 96.38 174 GLU A N 1
ATOM 1393 C CA . GLU A 1 174 ? 4.844 1.676 12.141 1 96.38 174 GLU A CA 1
ATOM 1394 C C . GLU A 1 174 ? 5.969 2.658 11.828 1 96.38 174 GLU A C 1
ATOM 1396 O O . GLU A 1 174 ? 7.016 2.268 11.305 1 96.38 174 GLU A O 1
ATOM 1401 N N . GLY A 1 175 ? 5.723 3.955 12.109 1 97.81 175 GLY A N 1
ATOM 1402 C CA . GLY A 1 175 ? 6.719 4.945 11.734 1 97.81 175 GLY A CA 1
ATOM 1403 C C . GLY A 1 175 ? 6.902 5.066 10.234 1 97.81 175 GLY A C 1
ATOM 1404 O O . GLY A 1 175 ? 5.977 4.793 9.469 1 97.81 175 GLY A O 1
ATOM 1405 N N . GLY A 1 176 ? 8.039 5.633 9.828 1 98.12 176 GLY A N 1
ATOM 1406 C CA . GLY A 1 176 ? 8.312 5.93 8.43 1 98.12 176 GLY A CA 1
ATOM 1407 C C . GLY A 1 176 ? 8.141 7.398 8.086 1 98.12 176 GLY A C 1
ATOM 1408 O O . GLY A 1 176 ? 8.531 8.273 8.859 1 98.12 176 GLY A O 1
ATOM 1409 N N . VAL A 1 177 ? 7.691 7.578 6.867 1 98.81 177 VAL A N 1
ATOM 1410 C CA . VAL A 1 177 ? 7.461 8.938 6.391 1 98.81 177 VAL A CA 1
ATOM 1411 C C . VAL A 1 177 ? 5.977 9.141 6.105 1 98.81 177 VAL A C 1
ATOM 1413 O O . VAL A 1 177 ? 5.359 8.344 5.395 1 98.81 177 VAL A O 1
ATOM 1416 N N . TYR A 1 178 ? 5.426 10.125 6.742 1 98.81 178 TYR A N 1
ATOM 1417 C CA . TYR A 1 178 ? 4.059 10.516 6.406 1 98.81 178 TYR A CA 1
ATOM 1418 C C . TYR A 1 178 ? 4.047 11.781 5.555 1 98.81 178 TYR A C 1
ATOM 1420 O O . TYR A 1 178 ? 4.816 12.711 5.809 1 98.81 178 TYR A O 1
ATOM 1428 N N . ALA A 1 179 ? 3.209 11.859 4.562 1 98.69 179 ALA A N 1
ATOM 1429 C CA . ALA A 1 179 ? 2.959 13.062 3.779 1 98.69 179 ALA A CA 1
ATOM 1430 C C . ALA A 1 179 ? 1.489 13.172 3.387 1 98.69 179 ALA A C 1
ATOM 1432 O O . ALA A 1 179 ? 0.878 12.18 2.977 1 98.69 179 ALA A O 1
ATOM 1433 N N . ASP A 1 180 ? 0.95 14.352 3.52 1 97.25 180 ASP A N 1
ATOM 1434 C CA . ASP A 1 180 ? -0.395 14.57 2.998 1 97.25 180 ASP A CA 1
ATOM 1435 C C . ASP A 1 180 ? -0.46 14.273 1.503 1 97.25 180 ASP A C 1
ATOM 1437 O O . ASP A 1 180 ? 0.545 14.383 0.798 1 97.25 180 ASP A O 1
ATOM 1441 N N . ILE A 1 181 ? -1.643 13.953 1.029 1 96.38 181 ILE A N 1
ATOM 1442 C CA . ILE A 1 181 ? -1.818 13.516 -0.349 1 96.38 181 ILE A CA 1
ATOM 1443 C C . ILE A 1 181 ? -1.481 14.656 -1.305 1 96.38 181 ILE A C 1
ATOM 1445 O O . ILE A 1 181 ? -1.06 14.422 -2.439 1 96.38 181 ILE A O 1
ATOM 1449 N N . ASP A 1 182 ? -1.665 15.914 -0.858 1 95.44 182 ASP A N 1
ATOM 1450 C CA . ASP A 1 182 ? -1.409 17.062 -1.723 1 95.44 182 ASP A CA 1
ATOM 1451 C C . ASP A 1 182 ? -0.011 17.625 -1.484 1 95.44 182 ASP A C 1
ATOM 1453 O O . ASP A 1 182 ? 0.253 18.797 -1.787 1 95.44 182 ASP A O 1
ATOM 1457 N N . VAL A 1 183 ? 0.822 16.875 -0.875 1 97.88 183 VAL A N 1
ATOM 1458 C CA . VAL A 1 183 ? 2.225 17.25 -0.721 1 97.88 183 VAL A CA 1
ATOM 1459 C C . VAL A 1 183 ? 3.07 16.516 -1.763 1 97.88 183 VAL A C 1
ATOM 1461 O O . VAL A 1 183 ? 3 15.289 -1.879 1 97.88 183 VAL A O 1
ATOM 1464 N N . GLU A 1 184 ? 3.82 17.266 -2.477 1 97.81 184 GLU A N 1
ATOM 1465 C CA . GLU A 1 184 ? 4.703 16.766 -3.525 1 97.81 184 GLU A CA 1
ATOM 1466 C C . GLU A 1 184 ? 6.125 16.562 -3.004 1 97.81 184 GLU A C 1
ATOM 1468 O O . GLU A 1 184 ? 6.664 17.438 -2.318 1 97.81 184 GLU A O 1
ATOM 1473 N N . ALA A 1 185 ? 6.68 15.445 -3.314 1 98.56 185 ALA A N 1
ATOM 1474 C CA . ALA A 1 185 ? 8.094 15.227 -3.012 1 98.56 185 ALA A CA 1
ATOM 1475 C C . ALA A 1 185 ? 8.984 15.906 -4.047 1 98.56 185 ALA A C 1
ATOM 1477 O O . ALA A 1 185 ? 8.992 15.523 -5.219 1 98.56 185 ALA A O 1
ATOM 1478 N N . LEU A 1 186 ? 9.766 16.844 -3.572 1 98.25 186 LEU A N 1
ATOM 1479 C CA . LEU A 1 186 ? 10.672 17.547 -4.48 1 98.25 186 LEU A CA 1
ATOM 1480 C C . LEU A 1 186 ? 12.023 16.828 -4.551 1 98.25 186 LEU A C 1
ATOM 1482 O O . LEU A 1 186 ? 12.703 16.891 -5.574 1 98.25 186 LEU A O 1
ATOM 1486 N N . ARG A 1 187 ? 12.383 16.203 -3.449 1 98.06 187 ARG A N 1
ATOM 1487 C CA . ARG A 1 187 ? 13.648 15.492 -3.301 1 98.06 187 ARG A CA 1
ATOM 1488 C C . ARG A 1 187 ? 13.453 14.133 -2.637 1 98.06 187 ARG A C 1
ATOM 1490 O O . ARG A 1 187 ? 12.422 13.898 -1.993 1 98.06 187 ARG A O 1
ATOM 1497 N N . PRO A 1 188 ? 14.453 13.211 -2.871 1 98.19 188 PRO A N 1
ATOM 1498 C CA . PRO A 1 188 ? 14.344 11.93 -2.184 1 98.19 188 PRO A CA 1
ATOM 1499 C C . PRO A 1 188 ? 14.398 12.062 -0.664 1 98.19 188 PRO A C 1
ATOM 1501 O O . PRO A 1 188 ? 15.047 12.977 -0.145 1 98.19 188 PRO A O 1
ATOM 1504 N N . ILE A 1 189 ? 13.852 11.117 0.021 1 98.38 189 ILE A N 1
ATOM 1505 C CA . ILE A 1 189 ? 13.734 11.102 1.476 1 98.38 189 ILE A CA 1
ATOM 1506 C C . ILE A 1 189 ? 15.125 11.055 2.104 1 98.38 189 ILE A C 1
ATOM 1508 O O . ILE A 1 189 ? 15.328 11.57 3.207 1 98.38 189 ILE A O 1
ATOM 1512 N N . LYS A 1 190 ? 16.078 10.508 1.424 1 96.19 190 LYS A N 1
ATOM 1513 C CA . LYS A 1 190 ? 17.453 10.477 1.922 1 96.19 190 LYS A CA 1
ATOM 1514 C C . LYS A 1 190 ? 17.953 11.875 2.271 1 96.19 190 LYS A C 1
ATOM 1516 O O . LYS A 1 190 ? 18.734 12.055 3.207 1 96.19 190 LYS A O 1
ATOM 1521 N N . ARG A 1 191 ? 17.391 12.891 1.621 1 97.44 191 ARG A N 1
ATOM 1522 C CA . ARG A 1 191 ? 17.828 14.266 1.818 1 97.44 191 ARG A CA 1
ATOM 1523 C C . ARG A 1 191 ? 17.156 14.875 3.047 1 97.44 191 ARG A C 1
ATOM 1525 O O . ARG A 1 191 ? 17.516 15.969 3.486 1 97.44 191 ARG A O 1
ATOM 1532 N N . PHE A 1 192 ? 16.219 14.18 3.633 1 98.12 192 PHE A N 1
ATOM 1533 C CA . PHE A 1 192 ? 15.57 14.688 4.836 1 98.12 192 PHE A CA 1
ATOM 1534 C C . PHE A 1 192 ? 16.562 14.797 5.984 1 98.12 192 PHE A C 1
ATOM 1536 O O . PHE A 1 192 ? 16.359 15.555 6.934 1 98.12 192 PHE A O 1
ATOM 1543 N N . VAL A 1 193 ? 17.594 14.031 5.887 1 97.5 193 VAL A N 1
ATOM 1544 C CA . VAL A 1 193 ? 18.656 14.07 6.891 1 97.5 193 VAL A CA 1
ATOM 1545 C C . VAL A 1 193 ? 19.938 14.602 6.266 1 97.5 193 VAL A C 1
ATOM 1547 O O . VAL A 1 193 ? 20.562 13.938 5.43 1 97.5 193 VAL A O 1
ATOM 1550 N N . PRO A 1 194 ? 20.328 15.719 6.703 1 96.56 194 PRO A N 1
ATOM 1551 C CA . PRO A 1 194 ? 21.609 16.234 6.188 1 96.56 194 PRO A CA 1
ATOM 1552 C C . PRO A 1 194 ? 22.781 15.289 6.441 1 96.56 194 PRO A C 1
ATOM 1554 O O . PRO A 1 194 ? 22.797 14.594 7.461 1 96.56 194 PRO A O 1
ATOM 1557 N N . GLU A 1 195 ? 23.734 15.336 5.625 1 94.44 195 GLU A N 1
ATOM 1558 C CA . GLU A 1 195 ? 24.875 14.422 5.625 1 94.44 195 GLU A CA 1
ATOM 1559 C C . GLU A 1 195 ? 25.609 14.461 6.957 1 94.44 195 GLU A C 1
ATOM 1561 O O . GLU A 1 195 ? 26.125 13.438 7.418 1 94.44 195 GLU A O 1
ATOM 1566 N N . ARG A 1 196 ? 25.656 15.547 7.539 1 94.88 196 ARG A N 1
ATOM 1567 C CA . ARG A 1 196 ? 26.438 15.719 8.766 1 94.88 196 ARG A CA 1
ATOM 1568 C C . ARG A 1 196 ? 25.859 14.859 9.898 1 94.88 196 ARG A C 1
ATOM 1570 O O . ARG A 1 196 ? 26.547 14.594 10.883 1 94.88 196 ARG A O 1
ATOM 1577 N N . TYR A 1 197 ? 24.625 14.453 9.727 1 95.81 197 TYR A N 1
ATOM 1578 C CA . TYR A 1 197 ? 24.016 13.672 10.789 1 95.81 197 TYR A CA 1
ATOM 1579 C C . TYR A 1 197 ? 24.031 12.188 10.453 1 95.81 197 TYR A C 1
ATOM 1581 O O . TYR A 1 197 ? 23.562 11.359 11.242 1 95.81 197 TYR A O 1
ATOM 1589 N N . TRP A 1 198 ? 24.594 11.734 9.344 1 93.06 198 TRP A N 1
ATOM 1590 C CA . TRP A 1 198 ? 24.516 10.352 8.875 1 93.06 198 TRP A CA 1
ATOM 1591 C C . TRP A 1 198 ? 25.219 9.406 9.852 1 93.06 198 TRP A C 1
ATOM 1593 O O . TRP A 1 198 ? 24.75 8.289 10.078 1 93.06 198 TRP A O 1
ATOM 1603 N N . ASP A 1 199 ? 26.25 9.867 10.469 1 92.12 199 ASP A N 1
ATOM 1604 C CA . ASP A 1 199 ? 27.016 9.031 11.383 1 92.12 199 ASP A CA 1
ATOM 1605 C C . ASP A 1 199 ? 26.328 8.922 12.734 1 92.12 199 ASP A C 1
ATOM 1607 O O . ASP A 1 199 ? 26.641 8.031 13.531 1 92.12 199 ASP A O 1
ATOM 1611 N N . SER A 1 200 ? 25.375 9.805 12.984 1 93.25 200 SER A N 1
ATOM 1612 C CA . SER A 1 200 ? 24.688 9.805 14.266 1 93.25 200 SER A CA 1
ATOM 1613 C C . SER A 1 200 ? 23.203 9.539 14.094 1 93.25 200 SER A C 1
ATOM 1615 O O . SER A 1 200 ? 22.375 10 14.891 1 93.25 200 SER A O 1
ATOM 1617 N N . LEU A 1 201 ? 22.859 8.844 13.094 1 93.5 201 LEU A N 1
ATOM 1618 C CA . LEU A 1 201 ? 21.469 8.594 12.766 1 93.5 201 LEU A CA 1
ATOM 1619 C C . LEU A 1 201 ? 20.766 7.801 13.867 1 93.5 201 LEU A C 1
ATOM 1621 O O . LEU A 1 201 ? 19.562 7.953 14.086 1 93.5 201 LEU A O 1
ATOM 1625 N N . SER A 1 202 ? 21.516 6.98 14.508 1 92.25 202 SER A N 1
ATOM 1626 C CA . SER A 1 202 ? 20.953 6.156 15.578 1 92.25 202 SER A CA 1
ATOM 1627 C C . SER A 1 202 ? 20.438 7.02 16.734 1 92.25 202 SER A C 1
ATOM 1629 O O . SER A 1 202 ? 19.594 6.578 17.516 1 92.25 202 SER A O 1
ATOM 1631 N N . GLU A 1 203 ? 20.922 8.242 16.781 1 93.94 203 GLU A N 1
ATOM 1632 C CA . GLU A 1 203 ? 20.562 9.141 17.875 1 93.94 203 GLU A CA 1
ATOM 1633 C C . GLU A 1 203 ? 19.359 10.016 17.5 1 93.94 203 GLU A C 1
ATOM 1635 O O . GLU A 1 203 ? 18.891 10.82 18.312 1 93.94 203 GLU A O 1
ATOM 1640 N N . ILE A 1 204 ? 18.844 9.82 16.375 1 97.25 204 ILE A N 1
ATOM 1641 C CA . ILE A 1 204 ? 17.719 10.602 15.898 1 97.25 204 ILE A CA 1
ATOM 1642 C C . ILE A 1 204 ? 16.484 9.711 15.789 1 97.25 204 ILE A C 1
ATOM 1644 O O . ILE A 1 204 ? 16.516 8.672 15.125 1 97.25 204 ILE A O 1
ATOM 1648 N N . ASP A 1 205 ? 15.398 10.141 16.391 1 97.88 205 ASP A N 1
ATOM 1649 C CA . ASP A 1 205 ? 14.188 9.32 16.422 1 97.88 205 ASP A CA 1
ATOM 1650 C C . ASP A 1 205 ? 13.102 9.922 15.531 1 97.88 205 ASP A C 1
ATOM 1652 O O . ASP A 1 205 ? 12.148 9.234 15.156 1 97.88 205 ASP A O 1
ATOM 1656 N N . MET A 1 206 ? 13.258 11.211 15.273 1 98.5 206 MET A N 1
ATOM 1657 C CA . MET A 1 206 ? 12.227 11.914 14.516 1 98.5 206 MET A CA 1
ATOM 1658 C C . MET A 1 206 ? 12.828 13.062 13.719 1 98.5 206 MET A C 1
ATOM 1660 O O . MET A 1 206 ? 13.82 13.672 14.141 1 98.5 206 MET A O 1
ATOM 1664 N N . VAL A 1 207 ? 12.305 13.273 12.523 1 98.75 207 VAL A N 1
ATOM 1665 C CA . VAL A 1 207 ? 12.672 14.398 11.672 1 98.75 207 VAL A CA 1
ATOM 1666 C C . VAL A 1 207 ? 11.445 15.258 11.398 1 98.75 207 VAL A C 1
ATOM 1668 O O . VAL A 1 207 ? 10.445 14.773 10.867 1 98.75 207 VAL A O 1
ATOM 1671 N N . VAL A 1 208 ? 11.523 16.5 11.773 1 98.81 208 VAL A N 1
ATOM 1672 C CA . VAL A 1 208 ? 10.422 17.438 11.562 1 98.81 208 VAL A CA 1
ATOM 1673 C C . VAL A 1 208 ? 10.961 18.734 10.961 1 98.81 208 VAL A C 1
ATOM 1675 O O . VAL A 1 208 ? 12.164 18.984 10.977 1 98.81 208 VAL A O 1
ATOM 1678 N N . GLY A 1 209 ? 10.039 19.5 10.312 1 98.56 209 GLY A N 1
ATOM 1679 C CA . GLY A 1 209 ? 10.336 20.844 9.852 1 98.56 209 GLY A CA 1
ATOM 1680 C C . GLY A 1 209 ? 9.492 21.906 10.523 1 98.56 209 GLY A C 1
ATOM 1681 O O . GLY A 1 209 ? 8.445 21.609 11.094 1 98.56 209 GLY A O 1
ATOM 1682 N N . ILE A 1 210 ? 10.023 23.109 10.492 1 98.5 210 ILE A N 1
ATOM 1683 C CA . ILE A 1 210 ? 9.25 24.25 10.992 1 98.5 210 ILE A CA 1
ATOM 1684 C C . ILE A 1 210 ? 8.234 24.672 9.93 1 98.5 210 ILE A C 1
ATOM 1686 O O . ILE A 1 210 ? 8.578 24.812 8.758 1 98.5 210 ILE A O 1
ATOM 1690 N N . GLU A 1 211 ? 7.027 24.844 10.344 1 97.94 211 GLU A N 1
ATOM 1691 C CA . GLU A 1 211 ? 5.988 25.328 9.43 1 97.94 211 GLU A CA 1
ATOM 1692 C C . GLU A 1 211 ? 5.809 26.828 9.531 1 97.94 211 GLU A C 1
ATOM 1694 O O . GLU A 1 211 ? 5.812 27.531 8.523 1 97.94 211 GLU A O 1
ATOM 1699 N N . ILE A 1 212 ? 5.594 27.297 10.758 1 98 212 ILE A N 1
ATOM 1700 C CA . ILE A 1 212 ? 5.367 28.719 11 1 98 212 ILE A CA 1
ATOM 1701 C C . ILE A 1 212 ? 6.305 29.203 12.109 1 98 212 ILE A C 1
ATOM 1703 O O . ILE A 1 212 ? 6.391 28.578 13.172 1 98 212 ILE A O 1
ATOM 1707 N N . ASP A 1 213 ? 6.984 30.266 11.844 1 98.44 213 ASP A N 1
ATOM 1708 C CA . ASP A 1 213 ? 7.867 30.906 12.812 1 98.44 213 ASP A CA 1
ATOM 1709 C C . ASP A 1 213 ? 7.621 32.406 12.867 1 98.44 213 ASP A C 1
ATOM 1711 O O . ASP A 1 213 ? 8.406 33.188 12.328 1 98.44 213 ASP A O 1
ATOM 1715 N N . GLN A 1 214 ? 6.555 32.781 13.539 1 98.06 214 GLN A N 1
ATOM 1716 C CA . GLN A 1 214 ? 6.141 34.188 13.703 1 98.06 214 GLN A CA 1
ATOM 1717 C C . GLN A 1 214 ? 5.84 34.5 15.164 1 98.06 214 GLN A C 1
ATOM 1719 O O . GLN A 1 214 ? 4.723 34.906 15.5 1 98.06 214 GLN A O 1
ATOM 1724 N N . PRO A 1 215 ? 6.84 34.406 16 1 97.31 215 PRO A N 1
ATOM 1725 C CA . PRO A 1 215 ? 6.598 34.531 17.453 1 97.31 215 PRO A CA 1
ATOM 1726 C C . PRO A 1 215 ? 6.133 35.938 17.844 1 97.31 215 PRO A C 1
ATOM 1728 O O . PRO A 1 215 ? 5.605 36.125 18.953 1 97.31 215 PRO A O 1
ATOM 1731 N N . GLU A 1 216 ? 6.301 36.938 17.016 1 95.88 216 GLU A N 1
ATOM 1732 C CA . GLU A 1 216 ? 5.879 38.312 17.312 1 95.88 216 GLU A CA 1
ATOM 1733 C C . GLU A 1 216 ? 4.363 38.375 17.484 1 95.88 216 GLU A C 1
ATOM 1735 O O . GLU A 1 216 ? 3.85 39.344 18.047 1 95.88 216 GLU A O 1
ATOM 1740 N N . PHE A 1 217 ? 3.693 37.375 17.016 1 97.44 217 PHE A N 1
ATOM 1741 C CA . PHE A 1 217 ? 2.236 37.438 17.078 1 97.44 217 PHE A CA 1
ATOM 1742 C C . PHE A 1 217 ? 1.726 36.594 18.25 1 97.44 217 PHE A C 1
ATOM 1744 O O . PHE A 1 217 ? 0.529 36.312 18.344 1 97.44 217 PHE A O 1
ATOM 1751 N N . ARG A 1 218 ? 2.51 36.156 19.172 1 96.25 218 ARG A N 1
ATOM 1752 C CA . ARG A 1 218 ? 2.191 35.219 20.25 1 96.25 218 ARG A CA 1
ATOM 1753 C C . ARG A 1 218 ? 1.025 35.75 21.078 1 96.25 218 ARG A C 1
ATOM 1755 O O . ARG A 1 218 ? 0.241 34.938 21.609 1 96.25 218 ARG A O 1
ATOM 1762 N N . ASP A 1 219 ? 0.871 37.031 21.188 1 95.62 219 ASP A N 1
ATOM 1763 C CA . ASP A 1 219 ? -0.151 37.594 22.047 1 95.62 219 ASP A CA 1
ATOM 1764 C C . ASP A 1 219 ? -1.396 37.969 21.266 1 95.62 219 ASP A C 1
ATOM 1766 O O . ASP A 1 219 ? -2.363 38.5 21.828 1 95.62 219 ASP A O 1
ATOM 1770 N N . HIS A 1 220 ? -1.344 37.812 20 1 96.31 220 HIS A N 1
ATOM 1771 C CA . HIS A 1 220 ? -2.52 38.125 19.188 1 96.31 220 HIS A CA 1
ATOM 1772 C C . HIS A 1 220 ? -3.658 37.156 19.484 1 96.31 220 HIS A C 1
ATOM 1774 O O . HIS A 1 220 ? -3.438 35.938 19.594 1 96.31 220 HIS A O 1
ATOM 1780 N N . PRO A 1 221 ? -4.859 37.625 19.641 1 93.25 221 PRO A N 1
ATOM 1781 C CA . PRO A 1 221 ? -5.969 36.781 20.078 1 93.25 221 PRO A CA 1
ATOM 1782 C C . PRO A 1 221 ? -6.324 35.688 19.062 1 93.25 221 PRO A C 1
ATOM 1784 O O . PRO A 1 221 ? -6.793 34.594 19.438 1 93.25 221 PRO A O 1
ATOM 1787 N N . ILE A 1 222 ? -6.156 35.906 17.781 1 93.81 222 ILE A N 1
ATOM 1788 C CA . ILE A 1 222 ? -6.555 34.969 16.75 1 93.81 222 ILE A CA 1
ATOM 1789 C C . ILE A 1 222 ? -5.324 34.219 16.219 1 93.81 222 ILE A C 1
ATOM 1791 O O . ILE A 1 222 ? -5.344 33 16.062 1 93.81 222 ILE A O 1
ATOM 1795 N N . LEU A 1 223 ? -4.258 34.906 16.016 1 95.5 223 LEU A N 1
ATOM 1796 C CA . LEU A 1 223 ? -3.08 34.375 15.336 1 95.5 223 LEU A CA 1
ATOM 1797 C C . LEU A 1 223 ? -2.152 33.688 16.344 1 95.5 223 LEU A C 1
ATOM 1799 O O . LEU A 1 223 ? -1.325 32.844 15.953 1 95.5 223 LEU A O 1
ATOM 1803 N N . GLY A 1 224 ? -2.219 34.062 17.562 1 95.56 224 GLY A N 1
ATOM 1804 C CA . GLY A 1 224 ? -1.262 33.625 18.578 1 95.56 224 GLY A CA 1
ATOM 1805 C C . GLY A 1 224 ? -1.152 32.125 18.719 1 95.56 224 GLY A C 1
ATOM 1806 O O . GLY A 1 224 ? -0.051 31.594 18.844 1 95.56 224 GLY A O 1
ATOM 1807 N N . SER A 1 225 ? -2.225 31.438 18.656 1 91.94 225 SER A N 1
ATOM 1808 C CA . SER A 1 225 ? -2.26 30 18.891 1 91.94 225 SER A CA 1
ATOM 1809 C C . SER A 1 225 ? -1.684 29.234 17.703 1 91.94 225 SER A C 1
ATOM 1811 O O . SER A 1 225 ? -1.381 28.047 17.797 1 91.94 225 SER A O 1
ATOM 1813 N N . LYS A 1 226 ? -1.403 29.953 16.609 1 93.88 226 LYS A N 1
ATOM 1814 C CA . LYS A 1 226 ? -0.973 29.234 15.422 1 93.88 226 LYS A CA 1
ATOM 1815 C C . LYS A 1 226 ? 0.323 29.812 14.867 1 93.88 226 LYS A C 1
ATOM 1817 O O . LYS A 1 226 ? 0.793 29.406 13.805 1 93.88 226 LYS A O 1
ATOM 1822 N N . CYS A 1 227 ? 0.956 30.719 15.562 1 96.75 227 CYS A N 1
ATOM 1823 C CA . CYS A 1 227 ? 2.045 31.516 15 1 96.75 227 CYS A CA 1
ATOM 1824 C C . CYS A 1 227 ? 3.373 30.781 15.117 1 96.75 227 CYS A C 1
ATOM 1826 O O . CYS A 1 227 ? 4.383 31.219 14.562 1 96.75 227 CYS A O 1
ATOM 1828 N N . MET A 1 228 ? 3.412 29.672 15.812 1 97.81 228 MET A N 1
ATOM 1829 C CA . MET A 1 228 ? 4.605 28.844 16 1 97.81 228 MET A CA 1
ATOM 1830 C C . MET A 1 228 ? 4.262 27.359 15.898 1 97.81 228 MET A C 1
ATOM 1832 O O . MET A 1 228 ? 3.553 26.828 16.75 1 97.81 228 MET A O 1
ATOM 1836 N N . SER A 1 229 ? 4.816 26.703 14.82 1 98 229 SER A N 1
ATOM 1837 C CA . SER A 1 229 ? 4.398 25.312 14.695 1 98 229 SER A CA 1
ATOM 1838 C C . SER A 1 229 ? 5.402 24.5 13.891 1 98 229 SER A C 1
ATOM 1840 O O . SER A 1 229 ? 6.02 25.031 12.953 1 98 229 SER A O 1
ATOM 1842 N N . PHE A 1 230 ? 5.543 23.266 14.297 1 98.56 230 PHE A N 1
ATOM 1843 C CA . PHE A 1 230 ? 6.191 22.25 13.469 1 98.56 230 PHE A CA 1
ATOM 1844 C C . PHE A 1 230 ? 5.234 21.719 12.406 1 98.56 230 PHE A C 1
ATOM 1846 O O . PHE A 1 230 ? 4.02 21.703 12.617 1 98.56 230 PHE A O 1
ATOM 1853 N N . CYS A 1 231 ? 5.812 21.328 11.344 1 98.19 231 CYS A N 1
ATOM 1854 C CA . CYS A 1 231 ? 5.055 20.781 10.219 1 98.19 231 CYS A CA 1
ATOM 1855 C C . CYS A 1 231 ? 4.531 19.391 10.539 1 98.19 231 CYS A C 1
ATOM 1857 O O . CYS A 1 231 ? 5.297 18.516 10.938 1 98.19 231 CYS A O 1
ATOM 1859 N N . GLN A 1 232 ? 3.23 19.203 10.312 1 97.06 232 GLN A N 1
ATOM 1860 C CA . GLN A 1 232 ? 2.719 17.859 10.555 1 97.06 232 GLN A CA 1
ATOM 1861 C C . GLN A 1 232 ? 2.197 17.219 9.273 1 97.06 232 GLN A C 1
ATOM 1863 O O . GLN A 1 232 ? 1.854 16.047 9.25 1 97.06 232 GLN A O 1
ATOM 1868 N N . TRP A 1 233 ? 2.113 18.016 8.148 1 97.56 233 TRP A N 1
ATOM 1869 C CA . TRP A 1 233 ? 1.679 17.406 6.895 1 97.56 233 TRP A CA 1
ATOM 1870 C C . TRP A 1 233 ? 2.768 16.516 6.316 1 97.56 233 TRP A C 1
ATOM 1872 O O . TRP A 1 233 ? 2.506 15.703 5.422 1 97.56 233 TRP A O 1
ATOM 1882 N N . THR A 1 234 ? 3.986 16.656 6.762 1 98.75 234 THR A N 1
ATOM 1883 C CA . THR A 1 234 ? 5.09 15.766 6.414 1 98.75 234 THR A CA 1
ATOM 1884 C C . THR A 1 234 ? 6.062 15.633 7.582 1 98.75 234 THR A C 1
ATOM 1886 O O . THR A 1 234 ? 6.496 16.641 8.148 1 98.75 234 THR A O 1
ATOM 1889 N N . PHE A 1 235 ? 6.402 14.461 7.977 1 98.81 235 PHE A N 1
ATOM 1890 C CA . PHE A 1 235 ? 7.445 14.188 8.961 1 98.81 235 PHE A CA 1
ATOM 1891 C C . PHE A 1 235 ? 7.832 12.719 8.953 1 98.81 235 PHE A C 1
ATOM 1893 O O . PHE A 1 235 ? 7.211 11.914 8.25 1 98.81 235 PHE A O 1
ATOM 1900 N N . MET A 1 236 ? 8.883 12.438 9.539 1 98.75 236 MET A N 1
ATOM 1901 C CA . MET A 1 236 ? 9.461 11.094 9.57 1 98.75 236 MET A CA 1
ATOM 1902 C C . MET A 1 236 ? 9.797 10.688 11 1 98.75 236 MET A C 1
ATOM 1904 O O . MET A 1 236 ? 10.273 11.508 11.789 1 98.75 236 MET A O 1
ATOM 1908 N N . CYS A 1 237 ? 9.508 9.461 11.391 1 98.31 237 CYS A N 1
ATOM 1909 C CA . CYS A 1 237 ? 9.883 9.055 12.742 1 98.31 237 CYS A CA 1
ATOM 1910 C C . CYS A 1 237 ? 9.984 7.535 12.844 1 98.31 237 CYS A C 1
ATOM 1912 O O . CYS A 1 237 ? 9.531 6.816 11.953 1 98.31 237 CYS A O 1
ATOM 1914 N N . LYS A 1 238 ? 10.656 7.109 13.797 1 97.31 238 LYS A N 1
ATOM 1915 C CA . LYS A 1 238 ? 10.672 5.703 14.195 1 97.31 238 LYS A CA 1
ATOM 1916 C C . LYS A 1 238 ? 9.359 5.305 14.859 1 97.31 238 LYS A C 1
ATOM 1918 O O . LYS A 1 238 ? 8.609 6.16 15.328 1 97.31 238 LYS A O 1
ATOM 1923 N N . PRO A 1 239 ? 9.047 4.039 14.867 1 96.69 239 PRO A N 1
ATOM 1924 C CA . PRO A 1 239 ? 7.789 3.598 15.461 1 96.69 239 PRO A CA 1
ATOM 1925 C C . PRO A 1 239 ? 7.812 3.637 16.984 1 96.69 239 PRO A C 1
ATOM 1927 O O . PRO A 1 239 ? 8.891 3.613 17.594 1 96.69 239 PRO A O 1
ATOM 1930 N N . ARG A 1 240 ? 6.641 3.803 17.562 1 96.62 240 ARG A N 1
ATOM 1931 C CA . ARG A 1 240 ? 6.391 3.629 18.984 1 96.62 240 ARG A CA 1
ATOM 1932 C C . ARG A 1 240 ? 7.027 4.754 19.797 1 96.62 240 ARG A C 1
ATOM 1934 O O . ARG A 1 240 ? 7.5 4.531 20.906 1 96.62 240 ARG A O 1
ATOM 1941 N N . LEU A 1 241 ? 7.172 5.887 19.188 1 97.31 241 LEU A N 1
ATOM 1942 C CA . LEU A 1 241 ? 7.617 7.051 19.938 1 97.31 241 LEU A CA 1
ATOM 1943 C C . LEU A 1 241 ? 6.512 7.559 20.859 1 97.31 241 LEU A C 1
ATOM 1945 O O . LEU A 1 241 ? 5.391 7.801 20.406 1 97.31 241 LEU A O 1
ATOM 1949 N N . PRO A 1 242 ? 6.812 7.781 22.062 1 97.38 242 PRO A N 1
ATOM 1950 C CA . PRO A 1 242 ? 5.785 8.188 23.031 1 97.38 242 PRO A CA 1
ATOM 1951 C C . PRO A 1 242 ? 5.062 9.469 22.609 1 97.38 242 PRO A C 1
ATOM 1953 O O . PRO A 1 242 ? 3.879 9.641 22.906 1 97.38 242 PRO A O 1
ATOM 1956 N N . VAL A 1 243 ? 5.711 10.359 21.969 1 97.94 243 VAL A N 1
ATOM 1957 C CA . VAL A 1 243 ? 5.105 11.633 21.594 1 97.94 243 VAL A CA 1
ATOM 1958 C C . VAL A 1 243 ? 3.85 11.391 20.766 1 97.94 243 VAL A C 1
ATOM 1960 O O . VAL A 1 243 ? 2.857 12.109 20.891 1 97.94 243 VAL A O 1
ATOM 1963 N N . MET A 1 244 ? 3.9 10.406 19.922 1 98.06 244 MET A N 1
ATOM 1964 C CA . MET A 1 244 ? 2.752 10.125 19.062 1 98.06 244 MET A CA 1
ATOM 1965 C C . MET A 1 244 ? 1.57 9.617 19.875 1 98.06 244 MET A C 1
ATOM 1967 O O . MET A 1 244 ? 0.437 10.062 19.688 1 98.06 244 MET A O 1
ATOM 1971 N N . LEU A 1 245 ? 1.816 8.734 20.75 1 97.62 245 LEU A N 1
ATOM 1972 C CA . LEU A 1 245 ? 0.75 8.195 21.594 1 97.62 245 LEU A CA 1
ATOM 1973 C C . LEU A 1 245 ? 0.194 9.266 22.516 1 97.62 245 LEU A C 1
ATOM 1975 O O . LEU A 1 245 ? -1.022 9.375 22.703 1 97.62 245 LEU A O 1
ATOM 1979 N N . ASN A 1 246 ? 1.096 10.008 23.109 1 97.62 246 ASN A N 1
ATOM 1980 C CA . ASN A 1 246 ? 0.667 11.094 23.969 1 97.62 246 ASN A CA 1
ATOM 1981 C C . ASN A 1 246 ? -0.217 12.094 23.234 1 97.62 246 ASN A C 1
ATOM 1983 O O . ASN A 1 246 ? -1.197 12.594 23.781 1 97.62 246 ASN A O 1
ATOM 1987 N N . LEU A 1 247 ? 0.222 12.398 22.078 1 98.12 247 LEU A N 1
ATOM 1988 C CA . LEU A 1 247 ? -0.571 13.297 21.234 1 98.12 247 LEU A CA 1
ATOM 1989 C C . LEU A 1 247 ? -1.975 12.742 21.016 1 98.12 247 LEU A C 1
ATOM 1991 O O . LEU A 1 247 ? -2.963 13.461 21.172 1 98.12 247 LEU A O 1
ATOM 1995 N N . VAL A 1 248 ? -2.098 11.453 20.688 1 98.31 248 VAL A N 1
ATOM 1996 C CA . VAL A 1 248 ? -3.385 10.805 20.453 1 98.31 248 VAL A CA 1
ATOM 1997 C C . VAL A 1 248 ? -4.219 10.859 21.734 1 98.31 248 VAL A C 1
ATOM 1999 O O . VAL A 1 248 ? -5.395 11.234 21.703 1 98.31 248 VAL A O 1
ATOM 2002 N N . GLU A 1 249 ? -3.645 10.594 22.812 1 97.88 249 GLU A N 1
ATOM 2003 C CA . GLU A 1 249 ? -4.348 10.578 24.078 1 97.88 249 GLU A CA 1
ATOM 2004 C C . GLU A 1 249 ? -4.805 11.984 24.484 1 97.88 249 GLU A C 1
ATOM 2006 O O . GLU A 1 249 ? -5.898 12.156 25.016 1 97.88 249 GLU A O 1
ATOM 2011 N N . ASN A 1 250 ? -3.982 12.914 24.25 1 97.25 250 ASN A N 1
ATOM 2012 C CA . ASN A 1 250 ? -4.367 14.297 24.5 1 97.25 250 ASN A CA 1
ATOM 2013 C C . ASN A 1 250 ? -5.57 14.711 23.656 1 97.25 250 ASN A C 1
ATOM 2015 O O . ASN A 1 250 ? -6.465 15.406 24.141 1 97.25 250 ASN A O 1
ATOM 2019 N N . ILE A 1 251 ? -5.539 14.328 22.422 1 97.06 251 ILE A N 1
ATOM 2020 C CA . ILE A 1 251 ? -6.645 14.633 21.531 1 97.06 251 ILE A CA 1
ATOM 2021 C C . ILE A 1 251 ? -7.922 13.969 22.031 1 97.06 251 ILE A C 1
ATOM 2023 O O . ILE A 1 251 ? -8.992 14.586 22.047 1 97.06 251 ILE A O 1
ATOM 2027 N N . MET A 1 252 ? -7.824 12.734 22.453 1 96.88 252 MET A N 1
ATOM 2028 C CA . MET A 1 252 ? -8.977 12.023 23 1 96.88 252 MET A CA 1
ATOM 2029 C C . MET A 1 252 ? -9.562 12.773 24.188 1 96.88 252 MET A C 1
ATOM 2031 O O . MET A 1 252 ? -10.773 12.992 24.25 1 96.88 252 MET A O 1
ATOM 2035 N N . THR A 1 253 ? -8.695 13.195 25.062 1 96.69 253 THR A N 1
ATOM 2036 C CA . THR A 1 253 ? -9.125 13.914 26.25 1 96.69 253 THR A CA 1
ATOM 2037 C C . THR A 1 253 ? -9.789 15.234 25.859 1 96.69 253 THR A C 1
ATOM 2039 O O . THR A 1 253 ? -10.844 15.586 26.391 1 96.69 253 THR A O 1
ATOM 2042 N N . TRP A 1 254 ? -9.195 15.914 25 1 95.06 254 TRP A N 1
ATOM 2043 C CA . TRP A 1 254 ? -9.695 17.219 24.562 1 95.06 254 TRP A CA 1
ATOM 2044 C C . TRP A 1 254 ? -11.062 17.078 23.906 1 95.06 254 TRP A C 1
ATOM 2046 O O . TRP A 1 254 ? -11.992 17.828 24.234 1 95.06 254 TRP A O 1
ATOM 2056 N N . LEU A 1 255 ? -11.203 16.141 22.984 1 94.94 255 LEU A N 1
ATOM 2057 C CA . LEU A 1 255 ? -12.453 15.977 22.25 1 94.94 255 LEU A CA 1
ATOM 2058 C C . LEU A 1 255 ? -13.57 15.516 23.188 1 94.94 255 LEU A C 1
ATOM 2060 O O . LEU A 1 255 ? -14.711 15.953 23.062 1 94.94 255 LEU A O 1
ATOM 2064 N N . ASN A 1 256 ? -13.211 14.672 24.094 1 94.56 256 ASN A N 1
ATOM 2065 C CA . ASN A 1 256 ? -14.203 14.242 25.078 1 94.56 256 ASN A CA 1
ATOM 2066 C C . ASN A 1 256 ? -14.664 15.406 25.953 1 94.56 256 ASN A C 1
ATOM 2068 O O . ASN A 1 256 ? -15.852 15.508 26.266 1 94.56 256 ASN A O 1
ATOM 2072 N N . SER A 1 257 ? -13.734 16.188 26.328 1 94.56 257 SER A N 1
ATOM 2073 C CA . SER A 1 257 ? -14.07 17.359 27.109 1 94.56 257 SER A CA 1
ATOM 2074 C C . SER A 1 257 ? -14.953 18.328 26.328 1 94.56 257 SER A C 1
ATOM 2076 O O . SER A 1 257 ? -15.906 18.891 26.875 1 94.56 257 SER A O 1
ATOM 2078 N N . LEU A 1 258 ? -14.602 18.5 25.094 1 92.5 258 LEU A N 1
ATOM 2079 C CA . LEU A 1 258 ? -15.398 19.375 24.25 1 92.5 258 LEU A CA 1
ATOM 2080 C C . LEU A 1 258 ? -16.812 18.828 24.062 1 92.5 258 LEU A C 1
ATOM 2082 O O . LEU A 1 258 ? -17.781 19.578 24.047 1 92.5 258 LEU A O 1
ATOM 2086 N N . ALA A 1 259 ? -16.891 17.562 23.828 1 92.5 259 ALA A N 1
ATOM 2087 C CA . ALA A 1 259 ? -18.203 16.922 23.688 1 92.5 259 ALA A CA 1
ATOM 2088 C C . ALA A 1 259 ? -19.047 17.094 24.953 1 92.5 259 ALA A C 1
ATOM 2090 O O . ALA A 1 259 ? -20.25 17.359 24.859 1 92.5 259 ALA A O 1
ATOM 2091 N N . ALA A 1 260 ? -18.438 16.953 26.047 1 93.56 260 ALA A N 1
ATOM 2092 C CA . ALA A 1 260 ? -19.125 17.156 27.328 1 93.56 260 ALA A CA 1
ATOM 2093 C C . ALA A 1 260 ? -19.594 18.609 27.469 1 93.56 260 ALA A C 1
ATOM 2095 O O . ALA A 1 260 ? -20.719 18.859 27.922 1 93.56 260 ALA A O 1
ATOM 2096 N N . GLN A 1 261 ? -18.766 19.484 27.141 1 93.12 261 GLN A N 1
ATOM 2097 C CA . GLN A 1 261 ? -19.094 20.906 27.234 1 93.12 261 GLN A CA 1
ATOM 2098 C C . GLN A 1 261 ? -20.266 21.25 26.312 1 93.12 261 GLN A C 1
ATOM 2100 O O . GLN A 1 261 ? -21.141 22.031 26.688 1 93.12 261 GLN A O 1
ATOM 2105 N N . GLN A 1 262 ? -20.219 20.641 25.156 1 91.69 262 GLN A N 1
ATOM 2106 C CA . GLN A 1 262 ? -21.281 20.891 24.188 1 91.69 262 GLN A CA 1
ATOM 2107 C C . GLN A 1 262 ? -22.484 19.984 24.438 1 91.69 262 GLN A C 1
ATOM 2109 O O . GLN A 1 262 ? -23.531 20.125 23.797 1 91.69 262 GLN A O 1
ATOM 2114 N N . GLN A 1 263 ? -22.375 19 25.359 1 93.81 263 GLN A N 1
ATOM 2115 C CA . GLN A 1 263 ? -23.422 18.047 25.719 1 93.81 263 GLN A CA 1
ATOM 2116 C C . GLN A 1 263 ? -23.891 17.266 24.5 1 93.81 263 GLN A C 1
ATOM 2118 O O . GLN A 1 263 ? -25.094 17.172 24.25 1 93.81 263 GLN A O 1
ATOM 2123 N N . VAL A 1 264 ? -22.984 16.844 23.672 1 92.44 264 VAL A N 1
ATOM 2124 C CA . VAL A 1 264 ? -23.266 16.031 22.484 1 92.44 264 VAL A CA 1
ATOM 2125 C C . VAL A 1 264 ? -22.359 14.805 22.469 1 92.44 264 VAL A C 1
ATOM 2127 O O . VAL A 1 264 ? -21.375 14.742 23.219 1 92.44 264 VAL A O 1
ATOM 2130 N N . HIS A 1 265 ? -22.828 13.883 21.641 1 91.69 265 HIS A N 1
ATOM 2131 C CA . HIS A 1 265 ? -21.969 12.734 21.375 1 91.69 265 HIS A CA 1
ATOM 2132 C C . HIS A 1 265 ? -20.781 13.133 20.5 1 91.69 265 HIS A C 1
ATOM 2134 O O . HIS A 1 265 ? -20.859 14.102 19.734 1 91.69 265 HIS A O 1
ATOM 2140 N N . LEU A 1 266 ? -19.734 12.406 20.562 1 90.44 266 LEU A N 1
ATOM 2141 C CA . LEU A 1 266 ? -18.516 12.648 19.797 1 90.44 266 LEU A CA 1
ATOM 2142 C C . LEU A 1 266 ? -18.828 12.766 18.312 1 90.44 266 LEU A C 1
ATOM 2144 O O . LEU A 1 266 ? -18.203 13.555 17.594 1 90.44 266 LEU A O 1
ATOM 2148 N N . SER A 1 267 ? -19.75 12.055 17.828 1 87.12 267 SER A N 1
ATOM 2149 C CA . SER A 1 267 ? -20.094 12 16.406 1 87.12 267 SER A CA 1
ATOM 2150 C C . SER A 1 267 ? -20.812 13.266 15.969 1 87.12 267 SER A C 1
ATOM 2152 O O . SER A 1 267 ? -20.922 13.539 14.766 1 87.12 267 SER A O 1
ATOM 2154 N N . GLU A 1 268 ? -21.219 14.047 16.891 1 87.31 268 GLU A N 1
ATOM 2155 C CA . GLU A 1 268 ? -22.016 15.227 16.562 1 87.31 268 GLU A CA 1
ATOM 2156 C C . GLU A 1 268 ? -21.266 16.516 16.875 1 87.31 268 GLU A C 1
ATOM 2158 O O . GLU A 1 268 ? -21.828 17.609 16.812 1 87.31 268 GLU A O 1
ATOM 2163 N N . LEU A 1 269 ? -20.062 16.344 17.156 1 88.25 269 LEU A N 1
ATOM 2164 C CA . LEU A 1 269 ? -19.25 17.5 17.547 1 88.25 269 LEU A CA 1
ATOM 2165 C C . LEU A 1 269 ? -19.078 18.453 16.375 1 88.25 269 LEU A C 1
ATOM 2167 O O . LEU A 1 269 ? -18.906 18.016 15.227 1 88.25 269 LEU A O 1
ATOM 2171 N N . HIS A 1 270 ? -19.156 19.656 16.688 1 84.44 270 HIS A N 1
ATOM 2172 C CA . HIS A 1 270 ? -18.859 20.703 15.719 1 84.44 270 HIS A CA 1
ATOM 2173 C C . HIS A 1 270 ? -17.625 21.5 16.141 1 84.44 270 HIS A C 1
ATOM 2175 O O . HIS A 1 270 ? -17.547 21.969 17.281 1 84.44 270 HIS A O 1
ATOM 2181 N N . LEU A 1 271 ? -16.719 21.578 15.219 1 86.69 271 LEU A N 1
ATOM 2182 C CA . LEU A 1 271 ? -15.484 22.297 15.5 1 86.69 271 LEU A CA 1
ATOM 2183 C C . LEU A 1 271 ? -15.266 23.422 14.484 1 86.69 271 LEU A C 1
ATOM 2185 O O . LEU A 1 271 ? -15.562 23.25 13.297 1 86.69 271 LEU A O 1
ATOM 2189 N N . ASP A 1 272 ? -14.805 24.516 14.945 1 83.44 272 ASP A N 1
ATOM 2190 C CA . ASP A 1 272 ? -14.375 25.562 14.023 1 83.44 272 ASP A CA 1
ATOM 2191 C C . ASP A 1 272 ? -12.922 25.375 13.602 1 83.44 272 ASP A C 1
ATOM 2193 O O . ASP A 1 272 ? -12.289 24.391 13.992 1 83.44 272 ASP A O 1
ATOM 2197 N N . PHE A 1 273 ? -12.43 26.219 12.75 1 83.06 273 PHE A N 1
ATOM 2198 C CA . PHE A 1 273 ? -11.102 26.109 12.156 1 83.06 273 PHE A CA 1
ATOM 2199 C C . PHE A 1 273 ? -10.023 26.078 13.234 1 83.06 273 PHE A C 1
ATOM 2201 O O . PHE A 1 273 ? -9.156 25.203 13.227 1 83.06 273 PHE A O 1
ATOM 2208 N N . ASP A 1 274 ? -10.086 26.984 14.125 1 84.81 274 ASP A N 1
ATOM 2209 C CA . ASP A 1 274 ? -9.047 27.141 15.141 1 84.81 274 ASP A CA 1
ATOM 2210 C C . ASP A 1 274 ? -9.031 25.953 16.094 1 84.81 274 ASP A C 1
ATOM 2212 O O . ASP A 1 274 ? -7.969 25.547 16.578 1 84.81 274 ASP A O 1
ATOM 2216 N N . GLU A 1 275 ? -10.18 25.469 16.391 1 85 275 GLU A N 1
ATOM 2217 C CA . GLU A 1 275 ? -10.266 24.266 17.234 1 85 275 GLU A CA 1
ATOM 2218 C C . GLU A 1 275 ? -9.586 23.078 16.562 1 85 275 GLU A C 1
ATOM 2220 O O . GLU A 1 275 ? -8.891 22.312 17.219 1 85 275 GLU A O 1
ATOM 2225 N N . VAL A 1 276 ? -9.805 22.953 15.297 1 85.06 276 VAL A N 1
ATOM 2226 C CA . VAL A 1 276 ? -9.188 21.859 14.578 1 85.06 276 VAL A CA 1
ATOM 2227 C C . VAL A 1 276 ? -7.664 22 14.617 1 85.06 276 VAL A C 1
ATOM 2229 O O . VAL A 1 276 ? -6.957 21.047 14.961 1 85.06 276 VAL A O 1
ATOM 2232 N N . ILE A 1 277 ? -7.137 23.156 14.312 1 85.75 277 ILE A N 1
ATOM 2233 C CA . ILE A 1 277 ? -5.707 23.422 14.25 1 85.75 277 ILE A CA 1
ATOM 2234 C C . ILE A 1 277 ? -5.082 23.234 15.625 1 85.75 277 ILE A C 1
ATOM 2236 O O . ILE A 1 277 ? -4.012 22.641 15.758 1 85.75 277 ILE A O 1
ATOM 2240 N N . SER A 1 278 ? -5.734 23.734 16.641 1 88.88 278 SER A N 1
ATOM 2241 C CA . SER A 1 278 ? -5.191 23.719 17.984 1 88.88 278 SER A CA 1
ATOM 2242 C C . SER A 1 278 ? -5.395 22.359 18.656 1 88.88 278 SER A C 1
ATOM 2244 O O . SER A 1 278 ? -4.602 21.953 19.5 1 88.88 278 SER A O 1
ATOM 2246 N N . GLY A 1 279 ? -6.387 21.75 18.219 1 91.31 279 GLY A N 1
ATOM 2247 C CA . GLY A 1 279 ? -6.754 20.531 18.922 1 91.31 279 GLY A CA 1
ATOM 2248 C C . GLY A 1 279 ? -6.117 19.281 18.328 1 91.31 279 GLY A C 1
ATOM 2249 O O . GLY A 1 279 ? -5.809 18.344 19.047 1 91.31 279 GLY A O 1
ATOM 2250 N N . THR A 1 280 ? -5.961 19.266 17.031 1 93.06 280 THR A N 1
ATOM 2251 C CA . THR A 1 280 ? -5.434 18.047 16.422 1 93.06 280 THR A CA 1
ATOM 2252 C C . THR A 1 280 ? -4.348 18.391 15.398 1 93.06 280 THR A C 1
ATOM 2254 O O . THR A 1 280 ? -3.549 17.516 15.031 1 93.06 280 THR A O 1
ATOM 2257 N N . GLY A 1 281 ? -4.289 19.609 14.984 1 94.44 281 GLY A N 1
ATOM 2258 C CA . GLY A 1 281 ? -3.416 20.016 13.898 1 94.44 281 GLY A CA 1
ATOM 2259 C C . GLY A 1 281 ? -2.008 20.344 14.352 1 94.44 281 GLY A C 1
ATOM 2260 O O . GLY A 1 281 ? -1.486 19.719 15.281 1 94.44 281 GLY A O 1
ATOM 2261 N N . PRO A 1 282 ? -1.4 21.234 13.633 1 96.19 282 PRO A N 1
ATOM 2262 C CA . PRO A 1 282 ? 0.014 21.547 13.867 1 96.19 282 PRO A CA 1
ATOM 2263 C C . PRO A 1 282 ? 0.28 22.094 15.266 1 96.19 282 PRO A C 1
ATOM 2265 O O . PRO A 1 282 ? 1.343 21.828 15.836 1 96.19 282 PRO A O 1
ATOM 2268 N N . SER A 1 283 ? -0.634 22.891 15.805 1 95.94 283 SER A N 1
ATOM 2269 C CA . SER A 1 283 ? -0.418 23.422 17.141 1 95.94 283 SER A CA 1
ATOM 2270 C C . SER A 1 283 ? -0.396 22.312 18.188 1 95.94 283 SER A C 1
ATOM 2272 O O . SER A 1 283 ? 0.458 22.312 19.078 1 95.94 283 SER A O 1
ATOM 2274 N N . ALA A 1 284 ? -1.351 21.422 18.094 1 96.5 284 ALA A N 1
ATOM 2275 C CA . ALA A 1 284 ? -1.376 20.281 19 1 96.5 284 ALA A CA 1
ATOM 2276 C C . ALA A 1 284 ? -0.112 19.438 18.859 1 96.5 284 ALA A C 1
ATOM 2278 O O . ALA A 1 284 ? 0.471 19.016 19.859 1 96.5 284 ALA A O 1
ATOM 2279 N N . PHE A 1 285 ? 0.247 19.203 17.688 1 98.25 285 PHE A N 1
ATOM 2280 C CA . PHE A 1 285 ? 1.462 18.453 17.391 1 98.25 285 PHE A CA 1
ATOM 2281 C C . PHE A 1 285 ? 2.682 19.141 18 1 98.25 285 PHE A C 1
ATOM 2283 O O . PHE A 1 285 ? 3.52 18.469 18.609 1 98.25 285 PHE A O 1
ATOM 2290 N N . THR A 1 286 ? 2.775 20.375 17.875 1 98.31 286 THR A N 1
ATOM 2291 C CA . THR A 1 286 ? 3.898 21.172 18.359 1 98.31 286 THR A CA 1
ATOM 2292 C C . THR A 1 286 ? 3.959 21.141 19.891 1 98.31 286 THR A C 1
ATOM 2294 O O . THR A 1 286 ? 5.027 20.953 20.469 1 98.31 286 THR A O 1
ATOM 2297 N N . ILE A 1 287 ? 2.865 21.344 20.516 1 96.75 287 ILE A N 1
ATOM 2298 C CA . ILE A 1 287 ? 2.805 21.344 21.969 1 96.75 287 ILE A CA 1
ATOM 2299 C C . ILE A 1 287 ? 3.27 19.984 22.5 1 96.75 287 ILE A C 1
ATOM 2301 O O . ILE A 1 287 ? 4.074 19.922 23.438 1 96.75 287 ILE A O 1
ATOM 2305 N N . ALA A 1 288 ? 2.793 18.922 21.859 1 97.69 288 ALA A N 1
ATOM 2306 C CA . ALA A 1 288 ? 3.164 17.578 22.281 1 97.69 288 ALA A CA 1
ATOM 2307 C C . ALA A 1 288 ? 4.66 17.344 22.094 1 97.69 288 ALA A C 1
ATOM 2309 O O . ALA A 1 288 ? 5.309 16.75 22.969 1 97.69 288 ALA A O 1
ATOM 2310 N N . LEU A 1 289 ? 5.141 17.812 21.016 1 98.19 289 LEU A N 1
ATOM 2311 C CA . LEU A 1 289 ? 6.551 17.578 20.703 1 98.19 289 LEU A CA 1
ATOM 2312 C C . LEU A 1 289 ? 7.445 18.359 21.656 1 98.19 289 LEU A C 1
ATOM 2314 O O . LEU A 1 289 ? 8.445 17.828 22.141 1 98.19 289 LEU A O 1
ATOM 2318 N N . LEU A 1 290 ? 7.129 19.609 21.922 1 97.5 290 LEU A N 1
ATOM 2319 C CA . LEU A 1 290 ? 7.902 20.422 22.859 1 97.5 290 LEU A CA 1
ATOM 2320 C C . LEU A 1 290 ? 7.883 19.781 24.25 1 97.5 290 LEU A C 1
ATOM 2322 O O . LEU A 1 290 ? 8.906 19.75 24.938 1 97.5 290 LEU A O 1
ATOM 2326 N N . LYS A 1 291 ? 6.742 19.328 24.625 1 96.25 291 LYS A N 1
ATOM 2327 C CA . LYS A 1 291 ? 6.633 18.656 25.922 1 96.25 291 LYS A CA 1
ATOM 2328 C C . LYS A 1 291 ? 7.527 17.422 25.984 1 96.25 291 LYS A C 1
ATOM 2330 O O . LYS A 1 291 ? 8.203 17.172 26.984 1 96.25 291 LYS A O 1
ATOM 2335 N N . GLU A 1 292 ? 7.488 16.656 24.938 1 96.25 292 GLU A N 1
ATOM 2336 C CA . GLU A 1 292 ? 8.305 15.453 24.875 1 96.25 292 GLU A CA 1
ATOM 2337 C C . GLU A 1 292 ? 9.789 15.789 24.906 1 96.25 292 GLU A C 1
ATOM 2339 O O . GLU A 1 292 ? 10.578 15.102 25.562 1 96.25 292 GLU A O 1
ATOM 2344 N N . MET A 1 293 ? 10.18 16.844 24.188 1 97.12 293 MET A N 1
ATOM 2345 C CA . MET A 1 293 ? 11.578 17.266 24.188 1 97.12 293 MET A CA 1
ATOM 2346 C C . MET A 1 293 ? 12.047 17.609 25.594 1 97.12 293 MET A C 1
ATOM 2348 O O . MET A 1 293 ? 13.164 17.25 25.984 1 97.12 293 MET A O 1
ATOM 2352 N N . ASN A 1 294 ? 11.227 18.297 26.312 1 96.56 294 ASN A N 1
ATOM 2353 C CA . ASN A 1 294 ? 11.562 18.688 27.672 1 96.56 294 ASN A CA 1
ATOM 2354 C C . ASN A 1 294 ? 11.641 17.469 28.594 1 96.56 294 ASN A C 1
ATOM 2356 O O . ASN A 1 294 ? 12.453 17.438 29.516 1 96.56 294 ASN A O 1
ATOM 2360 N N . ARG A 1 295 ? 10.867 16.484 28.375 1 93.88 295 ARG A N 1
ATOM 2361 C CA . ARG A 1 295 ? 10.883 15.258 29.172 1 93.88 295 ARG A CA 1
ATOM 2362 C C . ARG A 1 295 ? 12.188 14.492 28.953 1 93.88 295 ARG A C 1
ATOM 2364 O O . ARG A 1 295 ? 12.773 13.984 29.906 1 93.88 295 ARG A O 1
ATOM 2371 N N . ILE A 1 296 ? 12.656 14.477 27.703 1 93.12 296 ILE A N 1
ATOM 2372 C CA . ILE A 1 296 ? 13.836 13.711 27.328 1 93.12 296 ILE A CA 1
ATOM 2373 C C . ILE A 1 296 ? 15.094 14.453 27.766 1 93.12 296 ILE A C 1
ATOM 2375 O O . ILE A 1 296 ? 16.062 13.836 28.219 1 93.12 296 ILE A O 1
ATOM 2379 N N . SER A 1 297 ? 15.305 15.789 27.5 1 89.5 297 SER A N 1
ATOM 2380 C CA . SER A 1 297 ? 16.5 16.609 27.719 1 89.5 297 SER A CA 1
ATOM 2381 C C . SER A 1 297 ? 16.922 16.594 29.172 1 89.5 297 SER A C 1
ATOM 2383 O O . SER A 1 297 ? 18.125 16.625 29.469 1 89.5 297 SER A O 1
ATOM 2385 N N . HIS A 1 298 ? 16.344 16.312 30.172 1 82.88 298 HIS A N 1
ATOM 2386 C CA . HIS A 1 298 ? 16.672 16.391 31.578 1 82.88 298 HIS A CA 1
ATOM 2387 C C . HIS A 1 298 ? 17.453 17.672 31.891 1 82.88 298 HIS A C 1
ATOM 2389 O O . HIS A 1 298 ? 18.062 17.797 32.969 1 82.88 298 HIS A O 1
ATOM 2395 N N . SER A 1 299 ? 17.594 18.578 30.969 1 83.81 299 SER A N 1
ATOM 2396 C CA . SER A 1 299 ? 18.25 19.875 31.188 1 83.81 299 SER A CA 1
ATOM 2397 C C . SER A 1 299 ? 17.391 20.766 32.094 1 83.81 299 SER A C 1
ATOM 2399 O O . SER A 1 299 ? 16.156 20.719 32.031 1 83.81 299 SER A O 1
ATOM 2401 N N . PRO A 1 300 ? 18.094 21.516 32.906 1 87.56 300 PRO A N 1
ATOM 2402 C CA . PRO A 1 300 ? 17.359 22.469 33.75 1 87.56 300 PRO A CA 1
ATOM 2403 C C . PRO A 1 300 ? 16.734 23.594 32.938 1 87.56 300 PRO A C 1
ATOM 2405 O O . PRO A 1 300 ? 15.758 24.203 33.375 1 87.56 300 PRO A O 1
ATOM 2408 N N . LYS A 1 301 ? 17.359 23.812 31.812 1 91.75 301 LYS A N 1
ATOM 2409 C CA . LYS A 1 301 ? 16.781 24.859 30.953 1 91.75 301 LYS A CA 1
ATOM 2410 C C . LYS A 1 301 ? 15.648 24.297 30.109 1 91.75 301 LYS A C 1
ATOM 2412 O O . LYS A 1 301 ? 15.828 23.344 29.359 1 91.75 301 LYS A O 1
ATOM 2417 N N . GLU A 1 302 ? 14.609 25.016 30.203 1 94.5 302 GLU A N 1
ATOM 2418 C CA . GLU A 1 302 ? 13.422 24.562 29.484 1 94.5 302 GLU A CA 1
ATOM 2419 C C . GLU A 1 302 ? 13.562 24.781 27.969 1 94.5 302 GLU A C 1
ATOM 2421 O O . GLU A 1 302 ? 14.062 25.828 27.547 1 94.5 302 GLU A O 1
ATOM 2426 N N . ILE A 1 303 ? 13.203 23.828 27.188 1 96.56 303 ILE A N 1
ATOM 2427 C CA . ILE A 1 303 ? 13.156 23.938 25.734 1 96.56 303 ILE A CA 1
ATOM 2428 C C . ILE A 1 303 ? 11.852 24.609 25.312 1 96.56 303 ILE A C 1
ATOM 2430 O O . ILE A 1 303 ? 10.766 24.125 25.625 1 96.56 303 ILE A O 1
ATOM 2434 N N . THR A 1 304 ? 11.953 25.781 24.719 1 96.56 304 THR A N 1
ATOM 2435 C CA . THR A 1 304 ? 10.828 26.547 24.203 1 96.56 304 THR A CA 1
ATOM 2436 C C . THR A 1 304 ? 11 26.812 22.703 1 96.56 304 THR A C 1
ATOM 2438 O O . THR A 1 304 ? 11.953 26.328 22.094 1 96.56 304 THR A O 1
ATOM 2441 N N . TRP A 1 305 ? 10.016 27.562 22.172 1 97.81 305 TRP A N 1
ATOM 2442 C CA . TRP A 1 305 ? 10.094 27.859 20.75 1 97.81 305 TRP A CA 1
ATOM 2443 C C . TRP A 1 305 ? 11.32 28.719 20.453 1 97.81 305 TRP A C 1
ATOM 2445 O O . TRP A 1 305 ? 11.797 28.75 19.312 1 97.81 305 TRP A O 1
ATOM 2455 N N . ASP A 1 306 ? 11.82 29.359 21.453 1 96.25 306 ASP A N 1
ATOM 2456 C CA . ASP A 1 306 ? 13 30.203 21.281 1 96.25 306 ASP A CA 1
ATOM 2457 C C . ASP A 1 306 ? 14.18 29.391 20.75 1 96.25 306 ASP A C 1
ATOM 2459 O O . ASP A 1 306 ? 15.039 29.906 20.047 1 96.25 306 ASP A O 1
ATOM 2463 N N . ASN A 1 307 ? 14.195 28.125 21.094 1 96.19 307 ASN A N 1
ATOM 2464 C CA . ASN A 1 307 ? 15.25 27.234 20.625 1 96.19 307 ASN A CA 1
ATOM 2465 C C . ASN A 1 307 ? 15.18 27.016 19.125 1 96.19 307 ASN A C 1
ATOM 2467 O O . ASN A 1 307 ? 16.156 26.578 18.5 1 96.19 307 ASN A O 1
ATOM 2471 N N . PHE A 1 308 ? 14.047 27.391 18.516 1 98 308 PHE A N 1
ATOM 2472 C CA . PHE A 1 308 ? 13.828 27.031 17.109 1 98 308 PHE A CA 1
ATOM 2473 C C . PHE A 1 308 ? 13.539 28.281 16.281 1 98 308 PHE A C 1
ATOM 2475 O O . PHE A 1 308 ? 13.289 28.172 15.07 1 98 308 PHE A O 1
ATOM 2482 N N . HIS A 1 309 ? 13.492 29.422 16.875 1 97.62 309 HIS A N 1
ATOM 2483 C CA . HIS A 1 309 ? 13.219 30.672 16.172 1 97.62 309 HIS A CA 1
ATOM 2484 C C . HIS A 1 309 ? 14.398 31.062 15.281 1 97.62 309 HIS A C 1
ATOM 2486 O O . HIS A 1 309 ? 15.555 30.953 15.695 1 97.62 309 HIS A O 1
ATOM 2492 N N . ALA A 1 310 ? 14.125 31.391 14.031 1 96.25 310 ALA A N 1
ATOM 2493 C CA . ALA A 1 310 ? 15.094 31.922 13.078 1 96.25 310 ALA A CA 1
ATOM 2494 C C . ALA A 1 310 ? 16.234 30.953 12.836 1 96.25 310 ALA A C 1
ATOM 2496 O O . ALA A 1 310 ? 17.406 31.328 12.891 1 96.25 310 ALA A O 1
ATOM 2497 N N . MET A 1 311 ? 15.883 29.75 12.625 1 95.25 311 MET A N 1
ATOM 2498 C CA . MET A 1 311 ? 16.906 28.734 12.383 1 95.25 311 MET A CA 1
ATOM 2499 C C . MET A 1 311 ? 17.469 28.859 10.969 1 95.25 311 MET A C 1
ATOM 2501 O O . MET A 1 311 ? 16.703 28.859 9.992 1 95.25 311 MET A O 1
ATOM 2505 N N . ASP A 1 312 ? 18.766 28.875 10.875 1 90 312 ASP A N 1
ATOM 2506 C CA . ASP A 1 312 ? 19.438 28.891 9.578 1 90 312 ASP A CA 1
ATOM 2507 C C . ASP A 1 312 ? 19.781 27.484 9.125 1 90 312 ASP A C 1
ATOM 2509 O O . ASP A 1 312 ? 19.875 27.219 7.922 1 90 312 ASP A O 1
ATOM 2513 N N . GLU A 1 313 ? 20.062 26.672 10.117 1 93.31 313 GLU A N 1
ATOM 2514 C CA . GLU A 1 313 ? 20.422 25.281 9.852 1 93.31 313 GLU A CA 1
ATOM 2515 C C . GLU A 1 313 ? 19.688 24.328 10.781 1 93.31 313 GLU A C 1
ATOM 2517 O O . GLU A 1 313 ? 19.234 24.719 11.859 1 93.31 313 GLU A O 1
ATOM 2522 N N . SER A 1 314 ? 19.656 23.109 10.359 1 97 314 SER A N 1
ATOM 2523 C CA . SER A 1 314 ? 18.984 22.078 11.156 1 97 314 SER A CA 1
ATOM 2524 C C . SER A 1 314 ? 19.703 21.844 12.477 1 97 314 SER A C 1
ATOM 2526 O O . SER A 1 314 ? 20.891 22.141 12.609 1 97 314 SER A O 1
ATOM 2528 N N . LYS A 1 315 ? 19 21.344 13.445 1 96.44 315 LYS A N 1
ATOM 2529 C CA . LYS A 1 315 ? 19.578 20.969 14.727 1 96.44 315 LYS A CA 1
ATOM 2530 C C . LYS A 1 315 ? 18.875 19.75 15.32 1 96.44 315 LYS A C 1
ATOM 2532 O O . LYS A 1 315 ? 17.703 19.484 15 1 96.44 315 LYS A O 1
ATOM 2537 N N . VAL A 1 316 ? 19.609 19.062 16.125 1 96.94 316 VAL A N 1
ATOM 2538 C CA . VAL A 1 316 ? 19.047 17.938 16.859 1 96.94 316 VAL A CA 1
ATOM 2539 C C . VAL A 1 316 ? 18.797 18.328 18.312 1 96.94 316 VAL A C 1
ATOM 2541 O O . VAL A 1 316 ? 19.703 18.75 19.016 1 96.94 316 VAL A O 1
ATOM 2544 N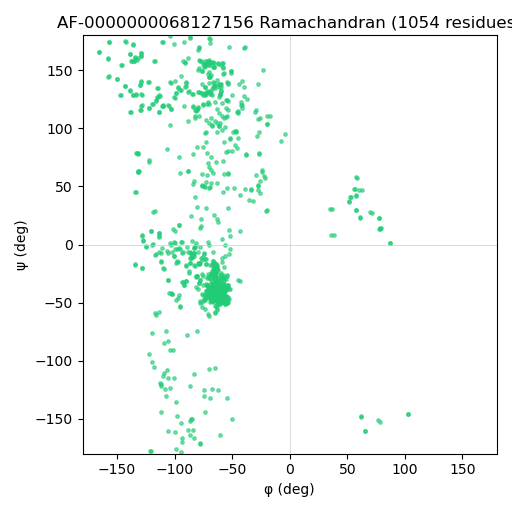 N . VAL A 1 317 ? 17.594 18.312 18.688 1 96.81 317 VAL A N 1
ATOM 2545 C CA . VAL A 1 317 ? 17.172 18.625 20.047 1 96.81 317 VAL A CA 1
ATOM 2546 C C . VAL A 1 317 ? 16.406 17.438 20.625 1 96.81 317 VAL A C 1
ATOM 2548 O O . VAL A 1 317 ? 15.32 17.094 20.141 1 96.81 317 VAL A O 1
ATOM 2551 N N . SER A 1 318 ? 16.938 16.812 21.719 1 96.94 318 SER A N 1
ATOM 2552 C CA . SER A 1 318 ? 16.281 15.695 22.391 1 96.94 318 SER A CA 1
ATOM 2553 C C . SER A 1 318 ? 15.922 14.586 21.406 1 96.94 318 SER A C 1
ATOM 2555 O O . SER A 1 318 ? 14.773 14.133 21.359 1 96.94 318 SER A O 1
ATOM 2557 N N . ARG A 1 319 ? 16.781 14.281 20.484 1 97 319 ARG A N 1
ATOM 2558 C CA . ARG A 1 319 ? 16.75 13.164 19.547 1 97 319 ARG A CA 1
ATOM 2559 C C . ARG A 1 319 ? 15.781 13.453 18.391 1 97 319 ARG A C 1
ATOM 2561 O O . ARG A 1 319 ? 15.375 12.539 17.672 1 97 319 ARG A O 1
ATOM 2568 N N . VAL A 1 320 ? 15.391 14.719 18.281 1 98.25 320 VAL A N 1
ATOM 2569 C CA . VAL A 1 320 ? 14.57 15.172 17.172 1 98.25 320 VAL A CA 1
ATOM 2570 C C . VAL A 1 320 ? 15.391 16.094 16.266 1 98.25 320 VAL A C 1
ATOM 2572 O O . VAL A 1 320 ? 15.93 17.109 16.719 1 98.25 320 VAL A O 1
ATOM 2575 N N . LEU A 1 321 ? 15.508 15.656 15.055 1 98.56 321 LEU A N 1
ATOM 2576 C CA . LEU A 1 321 ? 16.125 16.531 14.055 1 98.56 321 LEU A CA 1
ATOM 2577 C C . LEU A 1 321 ? 15.109 17.547 13.531 1 98.56 321 LEU A C 1
ATOM 2579 O O . LEU A 1 321 ? 14.109 17.156 12.922 1 98.56 321 LEU A O 1
ATOM 2583 N N . VAL A 1 322 ? 15.367 18.797 13.773 1 98.75 322 VAL A N 1
ATOM 2584 C CA . VAL A 1 322 ? 14.477 19.875 13.328 1 98.75 322 VAL A CA 1
ATOM 2585 C C . VAL A 1 322 ? 15.102 20.609 12.148 1 98.75 322 VAL A C 1
ATOM 2587 O O . VAL A 1 322 ? 16.188 21.172 12.266 1 98.75 322 VAL A O 1
ATOM 2590 N N . LEU A 1 323 ? 14.375 20.562 11.062 1 98.56 323 LEU A N 1
ATOM 2591 C CA . LEU A 1 323 ? 14.805 21.25 9.852 1 98.56 323 LEU A CA 1
ATOM 2592 C C . LEU A 1 323 ? 14.242 22.672 9.805 1 98.56 323 LEU A C 1
ATOM 2594 O O . LEU A 1 323 ? 13.25 22.969 10.469 1 98.56 323 LEU A O 1
ATOM 2598 N N . ASP A 1 324 ? 14.906 23.5 9.07 1 97.25 324 ASP A N 1
ATOM 2599 C CA . ASP A 1 324 ? 14.438 24.875 8.961 1 97.25 324 ASP A CA 1
ATOM 2600 C C . ASP A 1 324 ? 13.133 24.953 8.172 1 97.25 324 ASP A C 1
ATOM 2602 O O . ASP A 1 324 ? 12.625 23.922 7.707 1 97.25 324 ASP A O 1
ATOM 2606 N N . VAL A 1 325 ? 12.539 26.109 8.031 1 97.81 325 VAL A N 1
ATOM 2607 C CA . VAL A 1 325 ? 11.211 26.328 7.469 1 97.81 325 VAL A CA 1
ATOM 2608 C C . VAL A 1 325 ? 11.188 25.906 6.004 1 97.81 325 VAL A C 1
ATOM 2610 O O . VAL A 1 325 ? 10.211 25.312 5.535 1 97.81 325 VAL A O 1
ATOM 2613 N N . GLU A 1 326 ? 12.211 26.125 5.293 1 97.06 326 GLU A N 1
ATOM 2614 C CA . GLU A 1 326 ? 12.266 25.906 3.852 1 97.06 326 GLU A CA 1
ATOM 2615 C C . GLU A 1 326 ? 12.133 24.422 3.514 1 97.06 326 GLU A C 1
ATOM 2617 O O . GLU A 1 326 ? 11.664 24.078 2.432 1 97.06 326 GLU A O 1
ATOM 2622 N N . ALA A 1 327 ? 12.508 23.578 4.383 1 98.06 327 ALA A N 1
ATOM 2623 C CA . ALA A 1 327 ? 12.602 22.141 4.113 1 98.06 327 ALA A CA 1
ATOM 2624 C C . ALA A 1 327 ? 11.227 21.562 3.791 1 98.06 327 ALA A C 1
ATOM 2626 O O . ALA A 1 327 ? 11.023 21 2.713 1 98.06 327 ALA A O 1
ATOM 2627 N N . PHE A 1 328 ? 10.305 21.734 4.684 1 98.44 328 PHE A N 1
ATOM 2628 C CA . PHE A 1 328 ? 9 21.109 4.492 1 98.44 328 PHE A CA 1
ATOM 2629 C C . PHE A 1 328 ? 7.922 22.156 4.238 1 98.44 328 PHE A C 1
ATOM 2631 O O . PHE A 1 328 ? 6.781 21.812 3.918 1 98.44 328 PHE A O 1
ATOM 2638 N N . ALA A 1 329 ? 8.242 23.438 4.363 1 97.88 329 ALA A N 1
ATOM 2639 C CA . ALA A 1 329 ? 7.23 24.484 4.223 1 97.88 329 ALA A CA 1
ATOM 2640 C C . ALA A 1 329 ? 7.734 25.609 3.33 1 97.88 329 ALA A C 1
ATOM 2642 O O . ALA A 1 329 ? 7.547 26.797 3.643 1 97.88 329 ALA A O 1
ATOM 2643 N N . ALA A 1 330 ? 8.289 25.281 2.305 1 96.94 330 ALA A N 1
ATOM 2644 C CA . ALA A 1 330 ? 8.805 26.281 1.362 1 96.94 330 ALA A CA 1
ATOM 2645 C C . ALA A 1 330 ? 7.66 27.016 0.659 1 96.94 330 ALA A C 1
ATOM 2647 O O . ALA A 1 330 ? 6.605 26.422 0.406 1 96.94 330 ALA A O 1
ATOM 2648 N N . GLY A 1 331 ? 7.941 28.281 0.349 1 95 331 GLY A N 1
ATOM 2649 C CA . GLY A 1 331 ? 7.082 29.031 -0.55 1 95 331 GLY A CA 1
ATOM 2650 C C . GLY A 1 331 ? 5.809 29.516 0.112 1 95 331 GLY A C 1
ATOM 2651 O O . GLY A 1 331 ? 4.805 29.766 -0.563 1 95 331 GLY A O 1
ATOM 2652 N N . GLN A 1 332 ? 5.785 29.656 1.433 1 93.94 332 GLN A N 1
ATOM 2653 C CA . GLN A 1 332 ? 4.57 30.078 2.125 1 93.94 332 GLN A CA 1
ATOM 2654 C C . GLN A 1 332 ? 4.414 31.594 2.104 1 93.94 332 GLN A C 1
ATOM 2656 O O . GLN A 1 332 ? 3.322 32.125 2.342 1 93.94 332 GLN A O 1
ATOM 2661 N N . GLY A 1 333 ? 5.492 32.312 1.832 1 93.19 333 GLY A N 1
ATOM 2662 C CA . GLY A 1 333 ? 5.441 33.75 1.808 1 93.19 333 GLY A CA 1
ATOM 2663 C C . GLY A 1 333 ? 5.676 34.375 3.168 1 93.19 333 GLY A C 1
ATOM 2664 O O . GLY A 1 333 ? 5.602 35.594 3.314 1 93.19 333 GLY A O 1
ATOM 2665 N N . HIS A 1 334 ? 5.91 33.625 4.164 1 94.62 334 HIS A N 1
ATOM 2666 C CA . HIS A 1 334 ? 6.238 34.062 5.512 1 94.62 334 HIS A CA 1
ATOM 2667 C C . HIS A 1 334 ? 7.27 33.156 6.164 1 94.62 334 HIS A C 1
ATOM 2669 O O . HIS A 1 334 ? 7.73 32.188 5.551 1 94.62 334 HIS A O 1
ATOM 2675 N N . SER A 1 335 ? 7.824 33.469 7.418 1 96.44 335 SER A N 1
ATOM 2676 C CA . SER A 1 335 ? 8.727 32.656 8.227 1 96.44 335 SER A CA 1
ATOM 2677 C C . SER A 1 335 ? 10.031 32.375 7.492 1 96.44 335 SER A C 1
ATOM 2679 O O . SER A 1 335 ? 10.633 31.312 7.664 1 96.44 335 SER A O 1
ATOM 2681 N N . ASP A 1 336 ? 10.281 33.281 6.555 1 94.06 336 ASP A N 1
ATOM 2682 C CA . ASP A 1 336 ? 11.492 33.094 5.766 1 94.06 336 ASP A CA 1
ATOM 2683 C C . ASP A 1 336 ? 11.516 31.719 5.098 1 94.06 336 ASP A C 1
ATOM 2685 O O . ASP A 1 336 ? 12.492 30.984 5.219 1 94.06 336 ASP A O 1
ATOM 2689 N N . SER A 1 337 ? 10.5 31.344 4.492 1 95.25 337 SER A N 1
ATOM 2690 C CA . SER A 1 337 ? 10.297 30 3.967 1 95.25 337 SER A CA 1
ATOM 2691 C C . SER A 1 337 ? 10.961 29.828 2.604 1 95.25 337 SER A C 1
ATOM 2693 O O . SER A 1 337 ? 10.938 28.75 2.025 1 95.25 337 SER A O 1
ATOM 2695 N N . GLY A 1 338 ? 11.539 30.797 2.053 1 93.62 338 GLY A N 1
ATOM 2696 C CA . GLY A 1 338 ? 12.148 30.672 0.74 1 93.62 338 GLY A CA 1
ATOM 2697 C C . GLY A 1 338 ? 11.156 30.328 -0.352 1 93.62 338 GLY A C 1
ATOM 2698 O O . GLY A 1 338 ? 10.047 30.859 -0.381 1 93.62 338 GLY A O 1
ATOM 2699 N N . ASN A 1 339 ? 11.648 29.562 -1.363 1 92.75 339 ASN A N 1
ATOM 2700 C CA . ASN A 1 339 ? 10.797 29.156 -2.479 1 92.75 339 ASN A CA 1
ATOM 2701 C C . ASN A 1 339 ? 11.016 27.688 -2.826 1 92.75 339 ASN A C 1
ATOM 2703 O O . ASN A 1 339 ? 11.906 27.031 -2.283 1 92.75 339 ASN A O 1
ATOM 2707 N N . HIS A 1 340 ? 10.211 27.172 -3.67 1 94 340 HIS A N 1
ATOM 2708 C CA . HIS A 1 340 ? 10.195 25.734 -3.957 1 94 340 HIS A CA 1
ATOM 2709 C C . HIS A 1 340 ? 11.367 25.344 -4.848 1 94 340 HIS A C 1
ATOM 2711 O O . HIS A 1 340 ? 11.68 24.156 -4.98 1 94 340 HIS A O 1
ATOM 2717 N N . ASN A 1 341 ? 12.016 26.234 -5.414 1 92.31 341 ASN A N 1
ATOM 2718 C CA . ASN A 1 341 ? 13.125 25.938 -6.316 1 92.31 341 ASN A CA 1
ATOM 2719 C C . ASN A 1 341 ? 14.461 25.938 -5.578 1 92.31 341 ASN A C 1
ATOM 2721 O O . ASN A 1 341 ? 15.484 25.547 -6.141 1 92.31 341 ASN A O 1
ATOM 2725 N N . ALA A 1 342 ? 14.391 26.312 -4.379 1 91.62 342 ALA A N 1
ATOM 2726 C CA . ALA A 1 342 ? 15.617 26.359 -3.58 1 91.62 342 ALA A CA 1
ATOM 2727 C C . ALA A 1 342 ? 16.109 24.938 -3.281 1 91.62 342 ALA A C 1
ATOM 2729 O O . ALA A 1 342 ? 15.32 24 -3.203 1 91.62 342 ALA A O 1
ATOM 2730 N N . ARG A 1 343 ? 17.406 24.797 -3.043 1 91.44 343 ARG A N 1
ATOM 2731 C CA . ARG A 1 343 ? 18.047 23.516 -2.764 1 91.44 343 ARG A CA 1
ATOM 2732 C C . ARG A 1 343 ? 17.547 22.938 -1.444 1 91.44 343 ARG A C 1
ATOM 2734 O O . ARG A 1 343 ? 17.484 21.719 -1.279 1 91.44 343 ARG A O 1
ATOM 2741 N N . GLY A 1 344 ? 17.141 23.812 -0.632 1 94.69 344 GLY A N 1
ATOM 2742 C CA . GLY A 1 344 ? 16.734 23.375 0.688 1 94.69 344 GLY A CA 1
ATOM 2743 C C . GLY A 1 344 ? 15.281 22.922 0.739 1 94.69 344 GLY A C 1
ATOM 2744 O O . GLY A 1 344 ? 14.852 22.297 1.716 1 94.69 344 GLY A O 1
ATOM 2745 N N . ALA A 1 345 ? 14.531 23.203 -0.31 1 97.75 345 ALA A N 1
ATOM 2746 C CA . ALA A 1 345 ? 13.133 22.781 -0.363 1 97.75 345 ALA A CA 1
ATOM 2747 C C . ALA A 1 345 ? 13.023 21.281 -0.649 1 97.75 345 ALA A C 1
ATOM 2749 O O . ALA A 1 345 ? 13.469 20.812 -1.698 1 97.75 345 ALA A O 1
ATOM 2750 N N . LEU A 1 346 ? 12.398 20.562 0.257 1 98.56 346 LEU A N 1
ATOM 2751 C CA . LEU A 1 346 ? 12.359 19.109 0.137 1 98.56 346 LEU A CA 1
ATOM 2752 C C . LEU A 1 346 ? 10.977 18.641 -0.3 1 98.56 346 LEU A C 1
ATOM 2754 O O . LEU A 1 346 ? 10.844 17.594 -0.938 1 98.56 346 LEU A O 1
ATOM 2758 N N . VAL A 1 347 ? 9.945 19.359 0.065 1 98.56 347 VAL A N 1
ATOM 2759 C CA . VAL A 1 347 ? 8.586 19.031 -0.352 1 98.56 347 VAL A CA 1
ATOM 2760 C C . VAL A 1 347 ? 7.836 20.312 -0.727 1 98.56 347 VAL A C 1
ATOM 2762 O O . VAL A 1 347 ? 8.305 21.406 -0.452 1 98.56 347 VAL A O 1
ATOM 2765 N N . LYS A 1 348 ? 6.734 20.156 -1.426 1 97.69 348 LYS A N 1
ATOM 2766 C CA . LYS A 1 348 ? 5.848 21.266 -1.804 1 97.69 348 LYS A CA 1
ATOM 2767 C C . LYS A 1 348 ? 4.402 20.953 -1.434 1 97.69 348 LYS A C 1
ATOM 2769 O O . LYS A 1 348 ? 3.836 19.953 -1.896 1 97.69 348 LYS A O 1
ATOM 2774 N N . HIS A 1 349 ? 3.865 21.734 -0.619 1 96.44 349 HIS A N 1
ATOM 2775 C CA . HIS A 1 349 ? 2.455 21.609 -0.265 1 96.44 349 HIS A CA 1
ATOM 2776 C C . HIS A 1 349 ? 1.576 22.391 -1.237 1 96.44 349 HIS A C 1
ATOM 2778 O O . HIS A 1 349 ? 1.794 23.594 -1.457 1 96.44 349 HIS A O 1
ATOM 2784 N N . HIS A 1 350 ? 0.517 21.75 -1.74 1 92.75 350 HIS A N 1
ATOM 2785 C CA . HIS A 1 350 ? -0.349 22.391 -2.725 1 92.75 350 HIS A CA 1
ATOM 2786 C C . HIS A 1 350 ? -1.62 22.922 -2.074 1 92.75 350 HIS A C 1
ATOM 2788 O O . HIS A 1 350 ? -2.379 23.672 -2.703 1 92.75 350 HIS A O 1
ATOM 2794 N N . TYR A 1 351 ? -1.937 22.641 -0.898 1 85.38 351 TYR A N 1
ATOM 2795 C CA . TYR A 1 351 ? -3.008 23.156 -0.051 1 85.38 351 TYR A CA 1
ATOM 2796 C C . TYR A 1 351 ? -4.367 22.953 -0.703 1 85.38 351 TYR A C 1
ATOM 2798 O O . TYR A 1 351 ? -5.27 23.781 -0.562 1 85.38 351 TYR A O 1
ATOM 2806 N N . HIS A 1 352 ? -4.656 21.984 -1.524 1 70.31 352 HIS A N 1
ATOM 2807 C CA . HIS A 1 352 ? -5.918 21.844 -2.24 1 70.31 352 HIS A CA 1
ATOM 2808 C C . HIS A 1 352 ? -6.711 20.641 -1.726 1 70.31 352 HIS A C 1
ATOM 2810 O O . HIS A 1 352 ? -7.883 20.469 -2.078 1 70.31 352 HIS A O 1
ATOM 2816 N N . ALA A 1 353 ? -6.316 19.75 -1.049 1 59.91 353 ALA A N 1
ATOM 2817 C CA . ALA A 1 353 ? -6.848 18.391 -0.936 1 59.91 353 ALA A CA 1
ATOM 2818 C C . ALA A 1 353 ? -8.195 18.391 -0.228 1 59.91 353 ALA A C 1
ATOM 2820 O O . ALA A 1 353 ? -9.156 17.781 -0.711 1 59.91 353 ALA A O 1
ATOM 2821 N N . SER A 1 354 ? -8.414 18.781 0.963 1 66.06 354 SER A N 1
ATOM 2822 C CA . SER A 1 354 ? -9.617 18.359 1.678 1 66.06 354 SER A CA 1
ATOM 2823 C C . SER A 1 354 ? -10.664 19.469 1.719 1 66.06 354 SER A C 1
ATOM 2825 O O . SER A 1 354 ? -11.828 19.219 2.033 1 66.06 354 SER A O 1
ATOM 2827 N N . ASN A 1 355 ? -10.406 20.531 1.191 1 71 355 ASN A N 1
ATOM 2828 C CA . ASN A 1 355 ? -11.312 21.672 1.326 1 71 355 ASN A CA 1
ATOM 2829 C C . ASN A 1 355 ? -11.953 21.719 2.709 1 71 355 ASN A C 1
ATOM 2831 O O . ASN A 1 355 ? -13.086 22.172 2.859 1 71 355 ASN A O 1
ATOM 2835 N N . TRP A 1 356 ? -11.289 21.266 3.656 1 75.12 356 TRP A N 1
ATOM 2836 C CA . TRP A 1 356 ? -11.883 21.141 4.984 1 75.12 356 TRP A CA 1
ATOM 2837 C C . TRP A 1 356 ? -12.164 22.516 5.578 1 75.12 356 TRP A C 1
ATOM 2839 O O . TRP A 1 356 ? -13.078 22.688 6.383 1 75.12 356 TRP A O 1
ATOM 2849 N N . PRO A 1 357 ? -11.477 23.516 5.188 1 74.62 357 PRO A N 1
ATOM 2850 C CA . PRO A 1 357 ? -11.758 24.828 5.773 1 74.62 357 PRO A CA 1
ATOM 2851 C C . PRO A 1 357 ? -13.148 25.344 5.41 1 74.62 357 PRO A C 1
ATOM 2853 O O . PRO A 1 357 ? -13.688 26.219 6.102 1 74.62 357 PRO A O 1
ATOM 2856 N N . SER A 1 358 ? -13.617 24.781 4.352 1 76.38 358 SER A N 1
ATOM 2857 C CA . SER A 1 358 ? -14.969 25.188 3.979 1 76.38 358 SER A CA 1
ATOM 2858 C C . SER A 1 358 ? -16 24.672 4.973 1 76.38 358 SER A C 1
ATOM 2860 O O . SER A 1 358 ? -17.016 25.312 5.227 1 76.38 358 SER A O 1
ATOM 2862 N N . LYS A 1 359 ? -15.688 23.578 5.566 1 77.56 359 LYS A N 1
ATOM 2863 C CA . LYS A 1 359 ? -16.594 22.969 6.535 1 77.56 359 LYS A CA 1
ATOM 2864 C C . LYS A 1 359 ? -16.312 23.484 7.945 1 77.56 359 LYS A C 1
ATOM 2866 O O . LYS A 1 359 ? -17.156 23.344 8.836 1 77.56 359 LYS A O 1
ATOM 2871 N N . HIS A 1 360 ? -15.18 24.016 8.086 1 84.62 360 HIS A N 1
ATOM 2872 C CA . HIS A 1 360 ? -14.727 24.594 9.344 1 84.62 360 HIS A CA 1
ATOM 2873 C C . HIS A 1 360 ? -14.117 25.969 9.148 1 84.62 360 HIS A C 1
ATOM 2875 O O . HIS A 1 360 ? -12.906 26.141 9.266 1 84.62 360 HIS A O 1
ATOM 2881 N N . PRO A 1 361 ? -14.914 26.953 9 1 83.75 361 PRO A N 1
ATOM 2882 C CA . PRO A 1 361 ? -14.438 28.266 8.562 1 83.75 361 PRO A CA 1
ATOM 2883 C C . PRO A 1 361 ? -13.672 29.016 9.648 1 83.75 361 PRO A C 1
ATOM 2885 O O . PRO A 1 361 ? -13.938 28.812 10.844 1 83.75 361 PRO A O 1
ATOM 2888 N N . ARG A 1 362 ? -12.828 29.859 9.234 1 88.75 362 ARG A N 1
ATOM 2889 C CA . ARG A 1 362 ? -12.133 30.812 10.094 1 88.75 362 ARG A CA 1
ATOM 2890 C C . ARG A 1 362 ? -13.07 31.938 10.523 1 88.75 362 ARG A C 1
ATOM 2892 O O . ARG A 1 362 ? -14.086 32.188 9.875 1 88.75 362 ARG A O 1
ATOM 2899 N N . TYR A 1 363 ? -12.633 32.438 11.648 1 90.12 363 TYR A N 1
ATOM 2900 C CA . TYR A 1 363 ? -13.32 33.688 11.984 1 90.12 363 TYR A CA 1
ATOM 2901 C C . TYR A 1 363 ? -13.109 34.75 10.906 1 90.12 363 TYR A C 1
ATOM 2903 O O . TYR A 1 363 ? -11.984 34.969 10.477 1 90.12 363 TYR A O 1
ATOM 2911 N N . ALA A 1 364 ? -14.234 35.312 10.484 1 91.25 364 ALA A N 1
ATOM 2912 C CA . ALA A 1 364 ? -14.195 36.375 9.5 1 91.25 364 ALA A CA 1
ATOM 2913 C C . ALA A 1 364 ? -15.031 37.562 9.969 1 91.25 364 ALA A C 1
ATOM 2915 O O . ALA A 1 364 ? -16.25 37.469 10.133 1 91.25 364 ALA A O 1
ATOM 2916 N N . HIS A 1 365 ? -14.32 38.656 10.188 1 93.56 365 HIS A N 1
ATOM 2917 C CA . HIS A 1 365 ? -15.07 39.875 10.484 1 93.56 365 HIS A CA 1
ATOM 2918 C C . HIS A 1 365 ? -16 40.25 9.336 1 93.56 365 HIS A C 1
ATOM 2920 O O . HIS A 1 365 ? -15.633 40.125 8.164 1 93.56 365 HIS A O 1
ATOM 2926 N N . PRO A 1 366 ? -17.141 40.625 9.625 1 91.19 366 PRO A N 1
ATOM 2927 C CA . PRO A 1 366 ? -18.125 40.875 8.578 1 91.19 366 PRO A CA 1
ATOM 2928 C C . PRO A 1 366 ? -17.656 41.938 7.578 1 91.19 366 PRO A C 1
ATOM 2930 O O . PRO A 1 366 ? -18.047 41.906 6.406 1 91.19 366 PRO A O 1
ATOM 2933 N N . VAL A 1 367 ? -16.844 42.781 8.062 1 92.44 367 VAL A N 1
ATOM 2934 C CA . VAL A 1 367 ? -16.438 43.875 7.188 1 92.44 367 VAL A CA 1
ATOM 2935 C C . VAL A 1 367 ? -15.008 43.625 6.695 1 92.44 367 VAL A C 1
ATOM 2937 O O . VAL A 1 367 ? -14.711 43.844 5.516 1 92.44 367 VAL A O 1
ATOM 2940 N N . TYR A 1 368 ? -14.156 43.188 7.5 1 93.81 368 TYR A N 1
ATOM 2941 C CA . TYR A 1 368 ? -12.727 43.188 7.188 1 93.81 368 TYR A CA 1
ATOM 2942 C C . TYR A 1 368 ? -12.227 41.781 6.863 1 93.81 368 TYR A C 1
ATOM 2944 O O . TYR A 1 368 ? -11.062 41.594 6.512 1 93.81 368 TYR A O 1
ATOM 2952 N N . GLY A 1 369 ? -13.031 40.781 7.031 1 93.62 369 GLY A N 1
ATOM 2953 C CA . GLY A 1 369 ? -12.656 39.438 6.656 1 93.62 369 GLY A CA 1
ATOM 2954 C C . GLY A 1 369 ? -11.742 38.781 7.664 1 93.62 369 GLY A C 1
ATOM 2955 O O . GLY A 1 369 ? -11.797 39.062 8.859 1 93.62 369 GLY A O 1
ATOM 2956 N N . GLU A 1 370 ? -10.953 37.875 7.137 1 93.5 370 GLU A N 1
ATOM 2957 C CA . GLU A 1 370 ? -10.062 37.125 7.988 1 93.5 370 GLU A CA 1
ATOM 2958 C C . GLU A 1 370 ? -8.711 37.812 8.141 1 93.5 370 GLU A C 1
ATOM 2960 O O . GLU A 1 370 ? -8.125 38.25 7.16 1 93.5 370 GLU A O 1
ATOM 2965 N N . VAL A 1 371 ? -8.258 37.812 9.383 1 95.81 371 VAL A N 1
ATOM 2966 C CA . VAL A 1 371 ? -6.965 38.469 9.625 1 95.81 371 VAL A CA 1
ATOM 2967 C C . VAL A 1 371 ? -5.863 37.656 8.945 1 95.81 371 VAL A C 1
ATOM 2969 O O . VAL A 1 371 ? -4.812 38.188 8.594 1 95.81 371 VAL A O 1
ATOM 2972 N N . GLU A 1 372 ? -6.086 36.344 8.68 1 93.25 372 GLU A N 1
ATOM 2973 C CA . GLU A 1 372 ? -5.105 35.438 8.094 1 93.25 372 GLU A CA 1
ATOM 2974 C C . GLU A 1 372 ? -4.766 35.844 6.66 1 93.25 372 GLU A C 1
ATOM 2976 O O . GLU A 1 372 ? -3.732 35.438 6.125 1 93.25 372 GLU A O 1
ATOM 2981 N N . ARG A 1 373 ? -5.562 36.594 6.043 1 92.88 373 ARG A N 1
ATOM 2982 C CA . ARG A 1 373 ? -5.285 37.062 4.695 1 92.88 373 ARG A CA 1
ATOM 2983 C C . ARG A 1 373 ? -4.039 37.938 4.68 1 92.88 373 ARG A C 1
ATOM 2985 O O . ARG A 1 373 ? -3.412 38.125 3.633 1 92.88 373 ARG A O 1
ATOM 2992 N N . CYS A 1 374 ? -3.723 38.469 5.883 1 95.56 374 CYS A N 1
ATOM 2993 C CA . CYS A 1 374 ? -2.531 39.281 6.016 1 95.56 374 CYS A CA 1
ATOM 2994 C C . CYS A 1 374 ? -1.265 38.469 5.84 1 95.56 374 CYS A C 1
ATOM 2996 O O . CYS A 1 374 ? -0.183 39 5.621 1 95.56 374 CYS A O 1
ATOM 2998 N N . ASN A 1 375 ? -1.31 37.156 5.949 1 95.56 375 ASN A N 1
ATOM 2999 C CA . ASN A 1 375 ? -0.187 36.219 5.805 1 95.56 375 ASN A CA 1
ATOM 3000 C C . ASN A 1 375 ? 0.99 36.625 6.684 1 95.56 375 ASN A C 1
ATOM 3002 O O . ASN A 1 375 ? 2.119 36.75 6.203 1 95.56 375 ASN A O 1
ATOM 3006 N N . TRP A 1 376 ? 0.668 37.125 7.832 1 95.81 376 TRP A N 1
ATOM 3007 C CA . TRP A 1 376 ? 1.621 37.375 8.906 1 95.81 376 TRP A CA 1
ATOM 3008 C C . TRP A 1 376 ? 2.389 38.688 8.641 1 95.81 376 TRP A C 1
ATOM 3010 O O . TRP A 1 376 ? 3.469 38.875 9.203 1 95.81 376 TRP A O 1
ATOM 3020 N N . ASP A 1 377 ? 1.915 39.469 7.742 1 96 377 ASP A N 1
ATOM 3021 C CA . ASP A 1 377 ? 2.479 40.781 7.586 1 96 377 ASP A CA 1
ATOM 3022 C C . ASP A 1 377 ? 2.082 41.688 8.75 1 96 377 ASP A C 1
ATOM 3024 O O . ASP A 1 377 ? 0.896 41.938 8.969 1 96 377 ASP A O 1
ATOM 3028 N N . LEU A 1 378 ? 3.033 42.188 9.453 1 96.19 378 LEU A N 1
ATOM 3029 C CA . LEU A 1 378 ? 2.793 42.906 10.703 1 96.19 378 LEU A CA 1
ATOM 3030 C C . LEU A 1 378 ? 1.945 44.156 10.461 1 96.19 378 LEU A C 1
ATOM 3032 O O . LEU A 1 378 ? 1.001 44.406 11.211 1 96.19 378 LEU A O 1
ATOM 3036 N N . ALA A 1 379 ? 2.295 44.938 9.477 1 96.75 379 ALA A N 1
ATOM 3037 C CA . ALA A 1 379 ? 1.563 46.156 9.18 1 96.75 379 ALA A CA 1
ATOM 3038 C C . ALA A 1 379 ? 0.112 45.875 8.82 1 96.75 379 ALA A C 1
ATOM 3040 O O . ALA A 1 379 ? -0.801 46.562 9.25 1 96.75 379 ALA A O 1
ATOM 3041 N N . CYS A 1 380 ? -0.042 44.875 8.039 1 97.25 380 CYS A N 1
ATOM 3042 C CA . CYS A 1 380 ? -1.377 44.438 7.613 1 97.25 380 CYS A CA 1
ATOM 3043 C C . CYS A 1 380 ? -2.211 44 8.805 1 97.25 380 CYS A C 1
ATOM 3045 O O . CYS A 1 380 ? -3.375 44.375 8.938 1 97.25 380 CYS A O 1
ATOM 3047 N N . VAL A 1 381 ? -1.637 43.25 9.727 1 97.69 381 VAL A N 1
ATOM 3048 C CA . VAL A 1 381 ? -2.34 42.75 10.898 1 97.69 381 VAL A CA 1
ATOM 3049 C C . VAL A 1 381 ? -2.695 43.906 11.836 1 97.69 381 VAL A C 1
ATOM 3051 O O . VAL A 1 381 ? -3.811 43.938 12.359 1 97.69 381 VAL A O 1
ATOM 3054 N N . GLN A 1 382 ? -1.801 44.781 12.008 1 97.19 382 GLN A N 1
ATOM 3055 C CA . GLN A 1 382 ? -2.051 45.938 12.867 1 97.19 382 GLN A CA 1
ATOM 3056 C C . GLN A 1 382 ? -3.182 46.812 12.32 1 97.19 382 GLN A C 1
ATOM 3058 O O . GLN A 1 382 ? -4.008 47.312 13.086 1 97.19 382 GLN A O 1
ATOM 3063 N N . LYS A 1 383 ? -3.115 47 11.047 1 97.38 383 LYS A N 1
ATOM 3064 C CA . LYS A 1 383 ? -4.203 47.75 10.422 1 97.38 383 LYS A CA 1
ATOM 3065 C C . LYS A 1 383 ? -5.543 47.031 10.633 1 97.38 383 LYS A C 1
ATOM 3067 O O . LYS A 1 383 ? -6.539 47.688 10.961 1 97.38 383 LYS A O 1
ATOM 3072 N N . TRP A 1 384 ? -5.57 45.75 10.367 1 97.25 384 TRP A N 1
ATOM 3073 C CA . TRP A 1 384 ? -6.781 44.938 10.586 1 97.25 384 TRP A CA 1
ATOM 3074 C C . TRP A 1 384 ? -7.285 45.125 12.016 1 97.25 384 TRP A C 1
ATOM 3076 O O . TRP A 1 384 ? -8.477 45.375 12.234 1 97.25 384 TRP A O 1
ATOM 3086 N N . ASP A 1 385 ? -6.434 45.062 12.961 1 97.06 385 ASP A N 1
ATOM 3087 C CA . ASP A 1 385 ? -6.789 45.188 14.375 1 97.06 385 ASP A CA 1
ATOM 3088 C C . ASP A 1 385 ? -7.352 46.562 14.688 1 97.06 385 ASP A C 1
ATOM 3090 O O . ASP A 1 385 ? -8.344 46.688 15.414 1 97.06 385 ASP A O 1
ATOM 3094 N N . ARG A 1 386 ? -6.699 47.562 14.195 1 96.81 386 ARG A N 1
ATOM 3095 C CA . ARG A 1 386 ? -7.16 48.938 14.406 1 96.81 386 ARG A CA 1
ATOM 3096 C C . ARG A 1 386 ? -8.547 49.156 13.797 1 96.81 386 ARG A C 1
ATOM 3098 O O . ARG A 1 386 ? -9.406 49.781 14.414 1 96.81 386 ARG A O 1
ATOM 3105 N N . ASP A 1 387 ? -8.648 48.656 12.625 1 96.06 387 ASP A N 1
ATOM 3106 C CA . ASP A 1 387 ? -9.93 48.812 11.93 1 96.06 387 ASP A CA 1
ATOM 3107 C C . ASP A 1 387 ? -11.047 48.094 12.688 1 96.06 387 ASP A C 1
ATOM 3109 O O . ASP A 1 387 ? -12.148 48.625 12.828 1 96.06 387 ASP A O 1
ATOM 3113 N N . VAL A 1 388 ? -10.805 46.969 13.125 1 95.88 388 VAL A N 1
ATOM 3114 C CA . VAL A 1 388 ? -11.789 46.188 13.867 1 95.88 388 VAL A CA 1
ATOM 3115 C C . VAL A 1 388 ? -12.141 46.906 15.164 1 95.88 388 VAL A C 1
ATOM 3117 O O . VAL A 1 388 ? -13.312 46.938 15.555 1 95.88 388 VAL A O 1
ATOM 3120 N N . GLU A 1 389 ? -11.117 47.406 15.852 1 95.38 389 GLU A N 1
ATOM 3121 C CA . GLU A 1 389 ? -11.359 48.156 17.078 1 95.38 389 GLU A CA 1
ATOM 3122 C C . GLU A 1 389 ? -12.188 49.406 16.812 1 95.38 389 GLU A C 1
ATOM 3124 O O . GLU A 1 389 ? -13.094 49.75 17.578 1 95.38 389 GLU A O 1
ATOM 3129 N N . ALA A 1 390 ? -11.883 50.094 15.766 1 95.38 390 ALA A N 1
ATOM 3130 C CA . ALA A 1 390 ? -12.617 51.281 15.383 1 95.38 390 ALA A CA 1
ATOM 3131 C C . ALA A 1 390 ? -14.07 50.938 15.031 1 95.38 390 ALA A C 1
ATOM 3133 O O . ALA A 1 390 ? -14.977 51.719 15.336 1 95.38 390 ALA A O 1
ATOM 3134 N N . TYR A 1 391 ? -14.203 49.875 14.352 1 94.81 391 TYR A N 1
ATOM 3135 C CA . TYR A 1 391 ? -15.539 49.438 13.961 1 94.81 391 TYR A CA 1
ATOM 3136 C C . TYR A 1 391 ? -16.422 49.219 15.188 1 94.81 391 TYR A C 1
ATOM 3138 O O . TYR A 1 391 ? -17.609 49.562 15.164 1 94.81 391 TYR A O 1
ATOM 3146 N N . LYS A 1 392 ? -15.891 48.781 16.281 1 93.62 392 LYS A N 1
ATOM 3147 C CA . LYS A 1 392 ? -16.625 48.5 17.516 1 93.62 392 LYS A CA 1
ATOM 3148 C C . LYS A 1 392 ? -17.125 49.781 18.156 1 93.62 392 LYS A C 1
ATOM 3150 O O . LYS A 1 392 ? -18.141 49.781 18.875 1 93.62 392 LYS A O 1
ATOM 3155 N N . SER A 1 393 ? -16.406 50.875 17.859 1 93.94 393 SER A N 1
ATOM 3156 C CA . SER A 1 393 ? -16.75 52.125 18.484 1 93.94 393 SER A CA 1
ATOM 3157 C C . SER A 1 393 ? -17.797 52.875 17.672 1 93.94 393 SER A C 1
ATOM 3159 O O . SER A 1 393 ? -18.344 53.906 18.125 1 93.94 393 SER A O 1
ATOM 3161 N N . LEU A 1 394 ? -18.109 52.375 16.547 1 93.69 394 LEU A N 1
ATOM 3162 C CA . LEU A 1 394 ? -19.094 53.031 15.68 1 93.69 394 LEU A CA 1
ATOM 3163 C C . LEU A 1 394 ? -20.516 52.75 16.156 1 93.69 394 LEU A C 1
ATOM 3165 O O . LEU A 1 394 ? -20.75 51.812 16.906 1 93.69 394 LEU A O 1
ATOM 3169 N N . SER A 1 395 ? -21.453 53.656 15.719 1 94.25 395 SER A N 1
ATOM 3170 C CA . SER A 1 395 ? -22.859 53.438 16 1 94.25 395 SER A CA 1
ATOM 3171 C C . SER A 1 395 ? -23.375 52.219 15.234 1 94.25 395 SER A C 1
ATOM 3173 O O . SER A 1 395 ? -22.797 51.812 14.227 1 94.25 395 SER A O 1
ATOM 3175 N N . ILE A 1 396 ? -24.422 51.625 15.711 1 93.75 396 ILE A N 1
ATOM 3176 C CA . ILE A 1 396 ? -25.016 50.469 15.078 1 93.75 396 ILE A CA 1
ATOM 3177 C C . ILE A 1 396 ? -25.391 50.781 13.625 1 93.75 396 ILE A C 1
ATOM 3179 O O . ILE A 1 396 ? -25.234 49.938 12.742 1 93.75 396 ILE A O 1
ATOM 3183 N N . GLU A 1 397 ? -25.828 51.938 13.461 1 92.62 397 GLU A N 1
ATOM 3184 C CA . GLU A 1 397 ? -26.203 52.375 12.117 1 92.62 397 GLU A CA 1
ATOM 3185 C C . GLU A 1 397 ? -24.984 52.406 11.195 1 92.62 397 GLU A C 1
ATOM 3187 O O . GLU A 1 397 ? -25.062 51.969 10.047 1 92.62 397 GLU A O 1
ATOM 3192 N N . GLU A 1 398 ? -23.969 52.938 11.703 1 94 398 GLU A N 1
ATOM 3193 C CA . GLU A 1 398 ? -22.734 53 10.93 1 94 398 GLU A CA 1
ATOM 3194 C C . GLU A 1 398 ? -22.156 51.625 10.641 1 94 398 GLU A C 1
ATOM 3196 O O . GLU A 1 398 ? -21.641 51.375 9.547 1 94 398 GLU A O 1
ATOM 3201 N N . GLN A 1 399 ? -22.203 50.781 11.57 1 93.81 399 GLN A N 1
ATOM 3202 C CA . GLN A 1 399 ? -21.734 49.406 11.391 1 93.81 399 GLN A CA 1
ATOM 3203 C C . GLN A 1 399 ? -22.516 48.688 10.273 1 93.81 399 GLN A C 1
ATOM 3205 O O . GLN A 1 399 ? -21.922 48.031 9.414 1 93.81 399 GLN A O 1
ATOM 3210 N N . ASN A 1 400 ? -23.766 48.906 10.352 1 93.25 400 ASN A N 1
ATOM 3211 C CA . ASN A 1 400 ? -24.609 48.281 9.344 1 93.25 400 ASN A CA 1
ATOM 3212 C C . ASN A 1 400 ? -24.328 48.812 7.953 1 93.25 400 ASN A C 1
ATOM 3214 O O . ASN A 1 400 ? -24.391 48.094 6.965 1 93.25 400 ASN A O 1
ATOM 3218 N N . LYS A 1 401 ? -24.094 50.062 7.93 1 92.75 401 LYS A N 1
ATOM 3219 C CA . LYS A 1 401 ? -23.766 50.656 6.648 1 92.75 401 LYS A CA 1
ATOM 3220 C C . LYS A 1 401 ? -22.484 50.062 6.07 1 92.75 401 LYS A C 1
ATOM 3222 O O . LYS A 1 401 ? -22.422 49.781 4.875 1 92.75 401 LYS A O 1
ATOM 3227 N N . LEU A 1 402 ? -21.547 49.938 6.914 1 92.56 402 LEU A N 1
ATOM 3228 C CA . LEU A 1 402 ? -20.266 49.375 6.473 1 92.56 402 LEU A CA 1
ATOM 3229 C C . LEU A 1 402 ? -20.438 47.938 6.016 1 92.56 402 LEU A C 1
ATOM 3231 O O . LEU A 1 402 ? -19.812 47.5 5.043 1 92.56 402 LEU A O 1
ATOM 3235 N N . LYS A 1 403 ? -21.25 47.188 6.73 1 92.12 403 LYS A N 1
ATOM 3236 C CA . LYS A 1 403 ? -21.516 45.812 6.359 1 92.12 403 LYS A CA 1
ATOM 3237 C C . LYS A 1 403 ? -22.188 45.719 4.988 1 92.12 403 LYS A C 1
ATOM 3239 O O . LYS A 1 403 ? -21.844 44.875 4.18 1 92.12 403 LYS A O 1
ATOM 3244 N N . GLU A 1 404 ? -23.047 46.562 4.809 1 90.12 404 G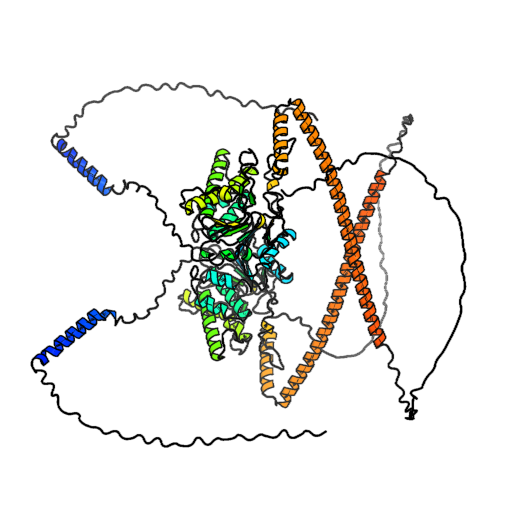LU A N 1
ATOM 3245 C CA . GLU A 1 404 ? -23.781 46.594 3.541 1 90.12 404 GLU A CA 1
ATOM 3246 C C . GLU A 1 404 ? -22.859 46.969 2.389 1 90.12 404 GLU A C 1
ATOM 3248 O O . GLU A 1 404 ? -22.984 46.438 1.282 1 90.12 404 GLU A O 1
ATOM 3253 N N . GLU A 1 405 ? -22.078 47.906 2.641 1 90.12 405 GLU A N 1
ATOM 3254 C CA . GLU A 1 405 ? -21.125 48.312 1.622 1 90.12 405 GLU A CA 1
ATOM 3255 C C . GLU A 1 405 ? -20.188 47.188 1.247 1 90.12 405 GLU A C 1
ATOM 3257 O O . GLU A 1 405 ? -19.875 46.969 0.069 1 90.12 405 GLU A O 1
ATOM 3262 N N . ARG A 1 406 ? -19.734 46.562 2.268 1 88.12 406 ARG A N 1
ATOM 3263 C CA . ARG A 1 406 ? -18.844 45.438 2.014 1 88.12 406 ARG A CA 1
ATOM 3264 C C . ARG A 1 406 ? -19.578 44.344 1.258 1 88.12 406 ARG A C 1
ATOM 3266 O O . ARG A 1 406 ? -19 43.719 0.365 1 88.12 406 ARG A O 1
ATOM 3273 N N . ARG A 1 407 ? -20.766 44.031 1.614 1 87.69 407 ARG A N 1
ATOM 3274 C CA . ARG A 1 407 ? -21.562 43.031 0.927 1 87.69 407 ARG A CA 1
ATOM 3275 C C . ARG A 1 407 ? -21.719 43.375 -0.552 1 87.69 407 ARG A C 1
ATOM 3277 O O . ARG A 1 407 ? -21.578 42.5 -1.412 1 87.69 407 ARG A O 1
ATOM 3284 N N . MET A 1 408 ? -21.984 44.562 -0.789 1 86.62 408 MET A N 1
ATOM 3285 C CA . MET A 1 408 ? -22.141 45.031 -2.168 1 86.62 408 MET A CA 1
ATOM 3286 C C . MET A 1 408 ? -20.828 44.906 -2.938 1 86.62 408 MET A C 1
ATOM 3288 O O . MET A 1 408 ? -20.828 44.531 -4.113 1 86.62 408 MET A O 1
ATOM 3292 N N . GLU A 1 409 ? -19.844 45.188 -2.322 1 86.12 409 GLU A N 1
ATOM 3293 C CA . GLU A 1 409 ? -18.531 45.094 -2.947 1 86.12 409 GLU A CA 1
ATOM 3294 C C . GLU A 1 409 ? -18.203 43.625 -3.287 1 86.12 409 GLU A C 1
ATOM 3296 O O . GLU A 1 409 ? -17.688 43.344 -4.371 1 86.12 409 GLU A O 1
ATOM 3301 N N . LEU A 1 410 ? -18.453 42.75 -2.346 1 84.69 410 LEU A N 1
ATOM 3302 C CA . LEU A 1 410 ? -18.188 41.344 -2.549 1 84.69 410 LEU A CA 1
ATOM 3303 C C . LEU A 1 410 ? -19.062 40.781 -3.664 1 84.69 410 LEU A C 1
ATOM 3305 O O . LEU A 1 410 ? -18.625 39.906 -4.434 1 84.69 410 LEU A O 1
ATOM 3309 N N . GLU A 1 411 ? -20.188 41.156 -3.703 1 83 411 GLU A N 1
ATOM 3310 C CA . GLU A 1 411 ? -21.094 40.75 -4.77 1 83 411 GLU A CA 1
ATOM 3311 C C . GLU A 1 411 ? -20.594 41.219 -6.133 1 83 411 GLU A C 1
ATOM 3313 O O . GLU A 1 411 ? -20.672 40.469 -7.117 1 83 411 GLU A O 1
ATOM 3318 N N . LYS A 1 412 ? -20.109 42.344 -6.141 1 83.81 412 LYS A N 1
ATOM 3319 C CA . LYS A 1 412 ? -19.547 42.844 -7.383 1 83.81 412 LYS A CA 1
ATOM 3320 C C . LYS A 1 412 ? -18.312 42.062 -7.805 1 83.81 412 LYS A C 1
ATOM 3322 O O . LYS A 1 412 ? -18.141 41.75 -8.992 1 83.81 412 LYS A O 1
ATOM 3327 N N . LEU A 1 413 ? -17.484 41.844 -6.805 1 81.31 413 LEU A N 1
ATOM 3328 C CA . LEU A 1 413 ? -16.297 41.062 -7.094 1 81.31 413 LEU A CA 1
ATOM 3329 C C . LEU A 1 413 ? -16.656 39.656 -7.59 1 81.31 413 LEU A C 1
ATOM 3331 O O . LEU A 1 413 ? -16.031 39.125 -8.508 1 81.31 413 LEU A O 1
ATOM 3335 N N . ARG A 1 414 ? -17.594 39 -6.941 1 79.62 414 ARG A N 1
ATOM 3336 C CA . ARG A 1 414 ? -18.062 37.688 -7.363 1 79.62 414 ARG A CA 1
ATOM 3337 C C . ARG A 1 414 ? -18.609 37.719 -8.789 1 79.62 414 ARG A C 1
ATOM 3339 O O . ARG A 1 414 ? -18.344 36.812 -9.578 1 79.62 414 ARG A O 1
ATOM 3346 N N . GLU A 1 415 ? -19.312 38.656 -9.039 1 76.88 415 GLU A N 1
ATOM 3347 C CA . GLU A 1 415 ? -19.844 38.844 -10.391 1 76.88 415 GLU A CA 1
ATOM 3348 C C . GLU A 1 415 ? -18.703 39 -11.398 1 76.88 415 GLU A C 1
ATOM 3350 O O . GLU A 1 415 ? -18.766 38.438 -12.5 1 76.88 415 GLU A O 1
ATOM 3355 N N . GLN A 1 416 ? -17.797 39.688 -10.961 1 76.81 416 GLN A N 1
ATOM 3356 C CA . GLN A 1 416 ? -16.641 39.906 -11.828 1 76.81 416 GLN A CA 1
ATOM 3357 C C . GLN A 1 416 ? -15.875 38.594 -12.031 1 76.81 416 GLN A C 1
ATOM 3359 O O . GLN A 1 416 ? -15.453 38.281 -13.141 1 76.81 416 GLN A O 1
ATOM 3364 N N . GLN A 1 417 ? -15.641 37.938 -10.938 1 73.19 417 GLN A N 1
ATOM 3365 C CA . GLN A 1 417 ? -14.953 36.656 -11.031 1 73.19 417 GLN A CA 1
ATOM 3366 C C . GLN A 1 417 ? -15.727 35.688 -11.914 1 73.19 417 GLN A C 1
ATOM 3368 O O . GLN A 1 417 ? -15.133 34.938 -12.688 1 73.19 417 GLN A O 1
ATOM 3373 N N . LEU A 1 418 ? -16.953 35.562 -11.727 1 72.31 418 LEU A N 1
ATOM 3374 C CA . LEU A 1 418 ? -17.797 34.719 -12.562 1 72.31 418 LEU A CA 1
ATOM 3375 C C . LEU A 1 418 ? -17.672 35.094 -14.031 1 72.31 418 LEU A C 1
ATOM 3377 O O . LEU A 1 418 ? -17.594 34.25 -14.906 1 72.31 418 LEU A O 1
ATOM 3381 N N . LYS A 1 419 ? -17.578 36.312 -14.289 1 66.25 419 LYS A N 1
ATOM 3382 C CA . LYS A 1 419 ? -17.391 36.812 -15.656 1 66.25 419 LYS A CA 1
ATOM 3383 C C . LYS A 1 419 ? -16.016 36.406 -16.203 1 66.25 419 LYS A C 1
ATOM 3385 O O . LYS A 1 419 ? -15.898 36 -17.359 1 66.25 419 LYS A O 1
ATOM 3390 N N . GLU A 1 420 ? -15.109 36.5 -15.312 1 70.38 420 GLU A N 1
ATOM 3391 C CA . GLU A 1 420 ? -13.75 36.125 -15.695 1 70.38 420 GLU A CA 1
ATOM 3392 C C . GLU A 1 420 ? -13.633 34.625 -15.922 1 70.38 420 GLU A C 1
ATOM 3394 O O . GLU A 1 420 ? -12.953 34.188 -16.859 1 70.38 420 GLU A O 1
ATOM 3399 N N . GLN A 1 421 ? -14.109 33.844 -15 1 67.25 421 GLN A N 1
ATOM 3400 C CA . GLN A 1 421 ? -14.133 32.406 -15.18 1 67.25 421 GLN A CA 1
ATOM 3401 C C . GLN A 1 421 ? -14.852 32.031 -16.469 1 67.25 421 GLN A C 1
ATOM 3403 O O . GLN A 1 421 ? -14.398 31.141 -17.188 1 67.25 421 GLN A O 1
ATOM 3408 N N . GLU A 1 422 ? -15.961 32.594 -16.688 1 65.44 422 GLU A N 1
ATOM 3409 C CA . GLU A 1 422 ? -16.672 32.406 -17.938 1 65.44 422 GLU A CA 1
ATOM 3410 C C . GLU A 1 422 ? -15.797 32.75 -19.141 1 65.44 422 GLU A C 1
ATOM 3412 O O . GLU A 1 422 ? -15.781 32.031 -20.141 1 65.44 422 GLU A O 1
ATOM 3417 N N . GLN A 1 423 ? -15.078 33.656 -18.875 1 64.81 423 GLN A N 1
ATOM 3418 C CA . GLN A 1 423 ? -14.156 34.062 -19.938 1 64.81 423 GLN A CA 1
ATOM 3419 C C . GLN A 1 423 ? -13 33.094 -20.062 1 64.81 423 GLN A C 1
ATOM 3421 O O . GLN A 1 423 ? -12.57 32.75 -21.172 1 64.81 423 GLN A O 1
ATOM 3426 N N . ALA A 1 424 ? -12.477 32.688 -18.953 1 65.69 424 ALA A N 1
ATOM 3427 C CA . ALA A 1 424 ? -11.398 31.688 -18.969 1 65.69 424 ALA A CA 1
ATOM 3428 C C . ALA A 1 424 ? -11.875 30.375 -19.578 1 65.69 424 ALA A C 1
ATOM 3430 O O . ALA A 1 424 ? -11.148 29.75 -20.359 1 65.69 424 ALA A O 1
ATOM 3431 N N . ILE A 1 425 ? -12.992 29.906 -19.109 1 62.72 425 ILE A N 1
ATOM 3432 C CA . ILE A 1 425 ? -13.578 28.703 -19.688 1 62.72 425 ILE A CA 1
ATOM 3433 C C . ILE A 1 425 ? -13.742 28.891 -21.188 1 62.72 425 ILE A C 1
ATOM 3435 O O . ILE A 1 425 ? -13.43 27.984 -21.969 1 62.72 425 ILE A O 1
ATOM 3439 N N . ARG A 1 426 ? -14.07 30 -21.547 1 62.25 426 ARG A N 1
ATOM 3440 C CA . ARG A 1 426 ? -14.211 30.312 -22.969 1 62.25 426 ARG A CA 1
ATOM 3441 C C . ARG A 1 426 ? -12.859 30.312 -23.672 1 62.25 426 ARG A C 1
ATOM 3443 O O . ARG A 1 426 ? -12.734 29.797 -24.781 1 62.25 426 ARG A O 1
ATOM 3450 N N . LEU A 1 427 ? -11.992 30.766 -22.922 1 64.06 427 LEU A N 1
ATOM 3451 C CA . LEU A 1 427 ? -10.641 30.797 -23.469 1 64.06 427 LEU A CA 1
ATOM 3452 C C . LEU A 1 427 ? -10.031 29.406 -23.5 1 64.06 427 LEU A C 1
ATOM 3454 O O . LEU A 1 427 ? -9.352 29.047 -24.469 1 64.06 427 LEU A O 1
ATOM 3458 N N . GLU A 1 428 ? -10.133 28.75 -22.453 1 62.56 428 GLU A N 1
ATOM 3459 C CA . GLU A 1 428 ? -9.664 27.359 -22.422 1 62.56 428 GLU A CA 1
ATOM 3460 C C . GLU A 1 428 ? -10.352 26.531 -23.484 1 62.56 428 GLU A C 1
ATOM 3462 O O . GLU A 1 428 ? -9.711 25.719 -24.156 1 62.56 428 GLU A O 1
ATOM 3467 N N . GLN A 1 429 ? -11.586 26.625 -23.609 1 61.97 429 GLN A N 1
ATOM 3468 C CA . GLN A 1 429 ? -12.32 25.953 -24.672 1 61.97 429 GLN A CA 1
ATOM 3469 C C . GLN A 1 429 ? -11.789 26.375 -26.047 1 61.97 429 GLN A C 1
ATOM 3471 O O . GLN A 1 429 ? -11.648 25.531 -26.938 1 61.97 429 GLN A O 1
ATOM 3476 N N . PHE A 1 430 ? -11.438 27.578 -26.031 1 61.47 430 PHE A N 1
ATOM 3477 C CA . PHE A 1 430 ? -10.828 28.094 -27.25 1 61.47 430 PHE A CA 1
ATOM 3478 C C . PHE A 1 430 ? -9.422 27.531 -27.438 1 61.47 430 PHE A C 1
ATOM 3480 O O . PHE A 1 430 ? -9.047 27.141 -28.547 1 61.47 430 PHE A O 1
ATOM 3487 N N . GLY A 1 431 ? -8.766 27.516 -26.406 1 61.31 431 GLY A N 1
ATOM 3488 C CA . GLY A 1 431 ? -7.43 26.938 -26.453 1 61.31 431 GLY A CA 1
ATOM 3489 C C . GLY A 1 431 ? -7.418 25.453 -26.766 1 61.31 431 GLY A C 1
ATOM 3490 O O . GLY A 1 431 ? -6.594 25 -27.562 1 61.31 431 GLY A O 1
ATOM 3491 N N . GLU A 1 432 ? -8.125 24.734 -26.062 1 64.56 432 GLU A N 1
ATOM 3492 C CA . GLU A 1 432 ? -8.281 23.312 -26.375 1 64.56 432 GLU A CA 1
ATOM 3493 C C . GLU A 1 432 ? -8.711 23.109 -27.828 1 64.56 432 GLU A C 1
ATOM 3495 O O . GLU A 1 432 ? -8.234 22.188 -28.484 1 64.56 432 GLU A O 1
ATOM 3500 N N . ALA A 1 433 ? -9.539 23.953 -28.297 1 63.56 433 ALA A N 1
ATOM 3501 C CA . ALA A 1 433 ? -9.961 23.938 -29.688 1 63.56 433 ALA A CA 1
ATOM 3502 C C . ALA A 1 433 ? -8.789 24.234 -30.625 1 63.56 433 ALA A C 1
ATOM 3504 O O . ALA A 1 433 ? -8.633 23.594 -31.656 1 63.56 433 ALA A O 1
ATOM 3505 N N . VAL A 1 434 ? -8.016 25.094 -30.156 1 63.28 434 VAL A N 1
ATOM 3506 C CA . VAL A 1 434 ? -6.84 25.438 -30.938 1 63.28 434 VAL A CA 1
ATOM 3507 C C . VAL A 1 434 ? -5.832 24.297 -30.891 1 63.28 434 VAL A C 1
ATOM 3509 O O . VAL A 1 434 ? -5.281 23.906 -31.922 1 63.28 434 VAL A O 1
ATOM 3512 N N . ARG A 1 435 ? -5.625 23.797 -29.75 1 64.12 435 ARG A N 1
ATOM 3513 C CA . ARG A 1 435 ? -4.699 22.688 -29.609 1 64.12 435 ARG A CA 1
ATOM 3514 C C . ARG A 1 435 ? -5.188 21.469 -30.391 1 64.12 435 ARG A C 1
ATOM 3516 O O . ARG A 1 435 ? -4.406 20.797 -31.078 1 64.12 435 ARG A O 1
ATOM 3523 N N . LYS A 1 436 ? -6.418 21.188 -30.281 1 65.25 436 LYS A N 1
ATOM 3524 C CA . LYS A 1 436 ? -7.012 20.109 -31.062 1 65.25 436 LYS A CA 1
ATOM 3525 C C . LYS A 1 436 ? -6.871 20.375 -32.562 1 65.25 436 LYS A C 1
ATOM 3527 O O . LYS A 1 436 ? -6.578 19.453 -33.344 1 65.25 436 LYS A O 1
ATOM 3532 N N . ALA A 1 437 ? -6.961 21.531 -32.844 1 65.62 437 ALA A N 1
ATOM 3533 C CA . ALA A 1 437 ? -6.805 21.953 -34.25 1 65.62 437 ALA A CA 1
ATOM 3534 C C . ALA A 1 437 ? -5.348 21.844 -34.688 1 65.62 437 ALA A C 1
ATOM 3536 O O . ALA A 1 437 ? -5.062 21.391 -35.812 1 65.62 437 ALA A O 1
ATOM 3537 N N . GLU A 1 438 ? -4.559 22.109 -33.844 1 66.94 438 GLU A N 1
ATOM 3538 C CA . GLU A 1 438 ? -3.137 22.016 -34.156 1 66.94 438 GLU A CA 1
ATOM 3539 C C . GLU A 1 438 ? -2.689 20.547 -34.219 1 66.94 438 GLU A C 1
ATOM 3541 O O . GLU A 1 438 ? -1.916 20.188 -35.094 1 66.94 438 GLU A O 1
ATOM 3546 N N . GLU A 1 439 ? -3.039 19.797 -33.312 1 67.06 439 GLU A N 1
ATOM 3547 C CA . GLU A 1 439 ? -2.746 18.359 -33.344 1 67.06 439 GLU A CA 1
ATOM 3548 C C . GLU A 1 439 ? -3.334 17.703 -34.562 1 67.06 439 GLU A C 1
ATOM 3550 O O . GLU A 1 439 ? -2.689 16.859 -35.188 1 67.06 439 GLU A O 1
ATOM 3555 N N . GLU A 1 440 ? -4.496 18.094 -34.844 1 67.38 440 GLU A N 1
ATOM 3556 C CA . GLU A 1 440 ? -5.113 17.625 -36.094 1 67.38 440 GLU A CA 1
ATOM 3557 C C . GLU A 1 440 ? -4.316 18.078 -37.312 1 67.38 440 GLU A C 1
ATOM 3559 O O . GLU A 1 440 ? -4.145 17.312 -38.281 1 67.38 440 GLU A O 1
ATOM 3564 N N . GLN A 1 441 ? -3.859 19.203 -37.25 1 69.12 441 GLN A N 1
ATOM 3565 C CA . GLN A 1 441 ? -3.014 19.719 -38.344 1 69.12 441 GLN A CA 1
ATOM 3566 C C . GLN A 1 441 ? -1.683 18.969 -38.375 1 69.12 441 GLN A C 1
ATOM 3568 O O . GLN A 1 441 ? -1.209 18.609 -39.469 1 69.12 441 GLN A O 1
ATOM 3573 N N . ARG A 1 442 ? -1.164 18.703 -37.312 1 68.94 442 ARG A N 1
ATOM 3574 C CA . ARG A 1 442 ? 0.089 17.969 -37.25 1 68.94 442 ARG A CA 1
ATOM 3575 C C . ARG A 1 442 ? -0.111 16.516 -37.719 1 68.94 442 ARG A C 1
ATOM 3577 O O . ARG A 1 442 ? 0.71 15.984 -38.469 1 68.94 442 ARG A O 1
ATOM 3584 N N . ARG A 1 443 ? -1.089 15.914 -37.281 1 68.06 443 ARG A N 1
ATOM 3585 C CA . ARG A 1 443 ? -1.429 14.57 -37.75 1 68.06 443 ARG A CA 1
ATOM 3586 C C . ARG A 1 443 ? -1.665 14.539 -39.25 1 68.06 443 ARG A C 1
ATOM 3588 O O . ARG A 1 443 ? -1.239 13.602 -39.938 1 68.06 443 ARG A O 1
ATOM 3595 N N . ARG A 1 444 ? -2.275 15.555 -39.719 1 68.31 444 ARG A N 1
ATOM 3596 C CA . ARG A 1 444 ? -2.494 15.695 -41.156 1 68.31 444 ARG A CA 1
ATOM 3597 C C . ARG A 1 444 ? -1.174 15.867 -41.906 1 68.31 444 ARG A C 1
ATOM 3599 O O . ARG A 1 444 ? -0.969 15.273 -42.969 1 68.31 444 ARG A O 1
ATOM 3606 N N . GLU A 1 445 ? -0.431 16.578 -41.312 1 73.25 445 GLU A N 1
ATOM 3607 C CA . GLU A 1 445 ? 0.877 16.812 -41.938 1 73.25 445 GLU A CA 1
ATOM 3608 C C . GLU A 1 445 ? 1.729 15.547 -41.875 1 73.25 445 GLU A C 1
ATOM 3610 O O . GLU A 1 445 ? 2.424 15.227 -42.844 1 73.25 445 GLU A O 1
ATOM 3615 N N . GLU A 1 446 ? 1.674 14.891 -40.875 1 71.75 446 GLU A N 1
ATOM 3616 C CA . GLU A 1 446 ? 2.391 13.625 -40.75 1 71.75 446 GLU A CA 1
ATOM 3617 C C . GLU A 1 446 ? 1.831 12.57 -41.688 1 71.75 446 GLU A C 1
ATOM 3619 O O . GLU A 1 446 ? 2.588 11.836 -42.344 1 71.75 446 GLU A O 1
ATOM 3624 N N . LEU A 1 447 ? 0.584 12.508 -41.781 1 71 447 LEU A N 1
ATOM 3625 C CA . LEU A 1 447 ? -0.077 11.641 -42.75 1 71 447 LEU A CA 1
ATOM 3626 C C . LEU A 1 447 ? 0.307 12.023 -44.156 1 71 447 LEU A C 1
ATOM 3628 O O . LEU A 1 447 ? 0.553 11.148 -45 1 71 447 LEU A O 1
ATOM 3632 N N . GLU A 1 448 ? 0.365 13.266 -44.406 1 74.38 448 GLU A N 1
ATOM 3633 C CA . GLU A 1 448 ? 0.792 13.766 -45.688 1 74.38 448 GLU A CA 1
ATOM 3634 C C . GLU A 1 448 ? 2.248 13.406 -45.969 1 74.38 448 GLU A C 1
ATOM 3636 O O . GLU A 1 448 ? 2.596 13.023 -47.094 1 74.38 448 GLU A O 1
ATOM 3641 N N . ARG A 1 449 ? 2.959 13.414 -45 1 74.06 449 ARG A N 1
ATOM 3642 C CA . ARG A 1 449 ? 4.363 13.047 -45.156 1 74.06 449 ARG A CA 1
ATOM 3643 C C . ARG A 1 449 ? 4.52 11.547 -45.375 1 74.06 449 ARG A C 1
ATOM 3645 O O . ARG A 1 449 ? 5.309 11.117 -46.219 1 74.06 449 ARG A O 1
ATOM 3652 N N . GLU A 1 450 ? 3.832 10.812 -44.656 1 70.56 450 GLU A N 1
ATOM 3653 C CA . GLU A 1 450 ? 3.838 9.359 -44.812 1 70.56 450 GLU A CA 1
ATOM 3654 C C . GLU A 1 450 ? 3.314 8.961 -46.188 1 70.56 450 GLU A C 1
ATOM 3656 O O . GLU A 1 450 ? 3.863 8.07 -46.844 1 70.56 450 GLU A O 1
ATOM 3661 N N . MET A 1 451 ? 2.326 9.617 -46.625 1 69.69 451 MET A N 1
ATOM 3662 C CA . MET A 1 451 ? 1.773 9.406 -47.969 1 69.69 451 MET A CA 1
ATOM 3663 C C . MET A 1 451 ? 2.785 9.781 -49.031 1 69.69 451 MET A C 1
ATOM 3665 O O . MET A 1 451 ? 2.938 9.07 -50.031 1 69.69 451 MET A O 1
ATOM 3669 N N . LYS A 1 452 ? 3.436 10.797 -48.781 1 73.94 452 LYS A N 1
ATOM 3670 C CA . LYS A 1 452 ? 4.461 11.242 -49.719 1 73.94 452 LYS A CA 1
ATOM 3671 C C . LYS A 1 452 ? 5.637 10.273 -49.75 1 73.94 452 LYS A C 1
ATOM 3673 O O . LYS A 1 452 ? 6.172 9.969 -50.812 1 73.94 452 LYS A O 1
ATOM 3678 N N . GLU A 1 453 ? 5.945 9.797 -48.656 1 71.94 453 GLU A N 1
ATOM 3679 C CA . GLU A 1 453 ? 7.031 8.82 -48.562 1 71.94 453 GLU A CA 1
ATOM 3680 C C . GLU A 1 453 ? 6.621 7.484 -49.188 1 71.94 453 GLU A C 1
ATOM 3682 O O . GLU A 1 453 ? 7.414 6.852 -49.875 1 71.94 453 GLU A O 1
ATOM 3687 N N . ARG A 1 454 ? 5.453 7.082 -49.062 1 66.5 454 ARG A N 1
ATOM 3688 C CA . ARG A 1 454 ? 4.906 5.883 -49.688 1 66.5 454 ARG A CA 1
ATOM 3689 C C . ARG A 1 454 ? 4.816 6.051 -51.188 1 66.5 454 ARG A C 1
ATOM 3691 O O . ARG A 1 454 ? 5.137 5.129 -51.938 1 66.5 454 ARG A O 1
ATOM 3698 N N . MET A 1 455 ? 4.426 7.18 -51.562 1 65.44 455 MET A N 1
ATOM 3699 C CA . MET A 1 455 ? 4.367 7.48 -53 1 65.44 455 MET A CA 1
ATOM 3700 C C . MET A 1 455 ? 5.766 7.5 -53.625 1 65.44 455 MET A C 1
ATOM 3702 O O . MET A 1 455 ? 5.961 7.055 -54.75 1 65.44 455 MET A O 1
ATOM 3706 N N . ARG A 1 456 ? 6.672 7.953 -52.938 1 64.19 456 ARG A N 1
ATOM 3707 C CA . ARG A 1 456 ? 8.062 7.973 -53.375 1 64.19 456 ARG A CA 1
ATOM 3708 C C . ARG A 1 456 ? 8.609 6.559 -53.5 1 64.19 456 ARG A C 1
ATOM 3710 O O . ARG A 1 456 ? 9.297 6.234 -54.469 1 64.19 456 ARG A O 1
ATOM 3717 N N . VAL A 1 457 ? 8.289 5.695 -52.656 1 63.66 457 VAL A N 1
ATOM 3718 C CA . VAL A 1 457 ? 8.727 4.305 -52.688 1 63.66 457 VAL A CA 1
ATOM 3719 C C . VAL A 1 457 ? 8.008 3.57 -53.812 1 63.66 457 VAL A C 1
ATOM 3721 O O . VAL A 1 457 ? 8.617 2.781 -54.531 1 63.66 457 VAL A O 1
ATOM 3724 N N . GLU A 1 458 ? 6.754 3.848 -54 1 58.84 458 GLU A N 1
ATOM 3725 C CA . GLU A 1 458 ? 5.992 3.254 -55.094 1 58.84 458 GLU A CA 1
ATOM 3726 C C . GLU A 1 458 ? 6.496 3.748 -56.469 1 58.84 458 GLU A C 1
ATOM 3728 O O . GLU A 1 458 ? 6.594 2.973 -57.406 1 58.84 458 GLU A O 1
ATOM 3733 N N . ASP A 1 459 ? 6.758 4.984 -56.5 1 59.12 459 ASP A N 1
ATOM 3734 C CA . ASP A 1 459 ? 7.309 5.543 -57.75 1 59.12 459 ASP A CA 1
ATOM 3735 C C . ASP A 1 459 ? 8.664 4.918 -58.062 1 59.12 459 ASP A C 1
ATOM 3737 O O . ASP A 1 459 ? 8.992 4.711 -59.219 1 59.12 459 ASP A O 1
ATOM 3741 N N . GLN A 1 460 ? 9.383 4.605 -57.094 1 54.62 460 GLN A N 1
ATOM 3742 C CA . GLN A 1 460 ? 10.672 3.969 -57.312 1 54.62 460 GLN A CA 1
ATOM 3743 C C . GLN A 1 460 ? 10.508 2.504 -57.688 1 54.62 460 GLN A C 1
ATOM 3745 O O . GLN A 1 460 ? 11.32 1.96 -58.438 1 54.62 460 GLN A O 1
ATOM 3750 N N . ALA A 1 461 ? 9.414 1.829 -57.312 1 54.78 461 ALA A N 1
ATOM 3751 C CA . ALA A 1 461 ? 9.156 0.435 -57.656 1 54.78 461 ALA A CA 1
ATOM 3752 C C . ALA A 1 461 ? 8.586 0.322 -59.062 1 54.78 461 ALA A C 1
ATOM 3754 O O . ALA A 1 461 ? 8.797 -0.684 -59.75 1 54.78 461 ALA A O 1
ATOM 3755 N N . LEU A 1 462 ? 7.73 1.23 -59.562 1 42.75 462 LEU A N 1
ATOM 3756 C CA . LEU A 1 462 ? 7.141 1.159 -60.875 1 42.75 462 LEU A CA 1
ATOM 3757 C C . LEU A 1 462 ? 8.125 1.637 -61.938 1 42.75 462 LEU A C 1
ATOM 3759 O O . LEU A 1 462 ? 7.75 1.84 -63.094 1 42.75 462 LEU A O 1
ATOM 3763 N N . LYS A 1 463 ? 9.203 2.115 -61.5 1 45.66 463 LYS A N 1
ATOM 3764 C CA . LYS A 1 463 ? 10.094 2.4 -62.625 1 45.66 463 LYS A CA 1
ATOM 3765 C C . LYS A 1 463 ? 10.336 1.15 -63.469 1 45.66 463 LYS A C 1
ATOM 3767 O O . LYS A 1 463 ? 10.742 0.113 -62.938 1 45.66 463 LYS A O 1
ATOM 3772 N N . PRO A 1 464 ? 9.641 1.022 -64.625 1 38.66 464 PRO A N 1
ATOM 3773 C CA . PRO A 1 464 ? 9.766 -0.104 -65.562 1 38.66 464 PRO A CA 1
ATOM 3774 C C . PRO A 1 464 ? 11.219 -0.541 -65.75 1 38.66 464 PRO A C 1
ATOM 3776 O O . PRO A 1 464 ? 12.125 0.293 -65.688 1 38.66 464 PRO A O 1
ATOM 3779 N N . LEU A 1 465 ? 11.586 -1.785 -65.438 1 37.91 465 LEU A N 1
ATOM 3780 C CA . LEU A 1 465 ? 12.867 -2.418 -65.688 1 37.91 465 LEU A CA 1
ATOM 3781 C C . LEU A 1 465 ? 13.227 -2.301 -67.188 1 37.91 465 LEU A C 1
ATOM 3783 O O . LEU A 1 465 ? 12.57 -2.908 -68.062 1 37.91 465 LEU A O 1
ATOM 3787 N N . HIS A 1 466 ? 13.391 -1.135 -67.812 1 35.09 466 HIS A N 1
ATOM 3788 C CA . HIS A 1 466 ? 13.859 -1.086 -69.188 1 35.09 466 HIS A CA 1
ATOM 3789 C C . HIS A 1 466 ? 15.039 -2.029 -69.438 1 35.09 466 HIS A C 1
ATOM 3791 O O . HIS A 1 466 ? 15.914 -2.143 -68.562 1 35.09 466 HIS A O 1
ATOM 3797 N N . PRO A 1 467 ? 14.914 -3.061 -70.25 1 34.38 467 PRO A N 1
ATOM 3798 C CA . PRO A 1 467 ? 15.906 -4.062 -70.625 1 34.38 467 PRO A CA 1
ATOM 3799 C C . PRO A 1 467 ? 17.234 -3.439 -71.062 1 34.38 467 PRO A C 1
ATOM 3801 O O . PRO A 1 467 ? 17.25 -2.469 -71.812 1 34.38 467 PRO A O 1
ATOM 3804 N N . GLU A 1 468 ? 18.188 -3.334 -70.25 1 31.3 468 GLU A N 1
ATOM 3805 C CA . GLU A 1 468 ? 19.516 -2.781 -70.5 1 31.3 468 GLU A CA 1
ATOM 3806 C C . GLU A 1 468 ? 20.188 -3.445 -71.688 1 31.3 468 GLU A C 1
ATOM 3808 O O . GLU A 1 468 ? 20.328 -4.672 -71.75 1 31.3 468 GLU A O 1
ATOM 3813 N N . GLN A 1 469 ? 19.828 -3.01 -72.938 1 27.92 469 GLN A N 1
ATOM 3814 C CA . GLN A 1 469 ? 20.562 -3.406 -74.125 1 27.92 469 GLN A CA 1
ATOM 3815 C C . GLN A 1 469 ? 22.078 -3.396 -73.875 1 27.92 469 GLN A C 1
ATOM 3817 O O . GLN A 1 469 ? 22.594 -2.461 -73.25 1 27.92 469 GLN A O 1
ATOM 3822 N N . ALA A 1 470 ? 22.766 -4.652 -74 1 29.62 470 ALA A N 1
ATOM 3823 C CA . ALA A 1 470 ? 24.156 -5.051 -73.875 1 29.62 470 ALA A CA 1
ATOM 3824 C C . ALA A 1 470 ? 25.047 -4.211 -74.75 1 29.62 470 ALA A C 1
ATOM 3826 O O . ALA A 1 470 ? 26.234 -4.488 -74.938 1 29.62 470 ALA A O 1
ATOM 3827 N N . GLY A 1 471 ? 24.703 -3.062 -75.375 1 22.11 471 GLY A N 1
ATOM 3828 C CA . GLY A 1 471 ? 25.594 -2.604 -76.438 1 22.11 471 GLY A CA 1
ATOM 3829 C C . GLY A 1 471 ? 27.031 -2.455 -76 1 22.11 471 GLY A C 1
ATOM 3830 O O . GLY A 1 471 ? 27.297 -1.983 -74.875 1 22.11 471 GLY A O 1
ATOM 3831 N N . ALA A 1 472 ? 28 -3.365 -76.5 1 25.78 472 ALA A N 1
ATOM 3832 C CA . ALA A 1 472 ? 29.422 -3.66 -76.5 1 25.78 472 ALA A CA 1
ATOM 3833 C C . ALA A 1 472 ? 30.25 -2.395 -76.688 1 25.78 472 ALA A C 1
ATOM 3835 O O . ALA A 1 472 ? 31.469 -2.457 -76.812 1 25.78 472 ALA A O 1
ATOM 3836 N N . GLU A 1 473 ? 29.844 -1.243 -76.625 1 21.58 473 GLU A N 1
ATOM 3837 C CA . GLU A 1 473 ? 30.672 -0.212 -77.25 1 21.58 473 GLU A CA 1
ATOM 3838 C C . GLU A 1 473 ? 32.062 -0.186 -76.625 1 21.58 473 GLU A C 1
ATOM 3840 O O . GLU A 1 473 ? 32.188 -0.239 -75.375 1 21.58 473 GLU A O 1
ATOM 3845 N N . GLU A 1 474 ? 33.156 -0.612 -77.375 1 20.86 474 GLU A N 1
ATOM 3846 C CA . GLU A 1 474 ? 34.594 -0.736 -77.438 1 20.86 474 GLU A CA 1
ATOM 3847 C C . GLU A 1 474 ? 35.281 0.576 -77.062 1 20.86 474 GLU A C 1
ATOM 3849 O O . GLU A 1 474 ? 35.344 1.508 -77.812 1 20.86 474 GLU A O 1
ATOM 3854 N N . LYS A 1 475 ? 34.875 1.073 -76.062 1 24.3 475 LYS A N 1
ATOM 3855 C CA . LYS A 1 475 ? 35.406 2.412 -75.875 1 24.3 475 LYS A CA 1
ATOM 3856 C C . LYS A 1 475 ? 36.906 2.393 -75.75 1 24.3 475 LYS A C 1
ATOM 3858 O O . LYS A 1 475 ? 37.5 1.623 -75 1 24.3 475 LYS A O 1
ATOM 3863 N N . LYS A 1 476 ? 37.625 2.77 -76.875 1 22.75 476 LYS A N 1
ATOM 3864 C CA . LYS A 1 476 ? 39.031 3.018 -77.125 1 22.75 476 LYS A CA 1
ATOM 3865 C C . LYS A 1 476 ? 39.656 3.703 -75.875 1 22.75 476 LYS A C 1
ATOM 3867 O O . LYS A 1 476 ? 39 4.496 -75.188 1 22.75 476 LYS A O 1
ATOM 3872 N N . GLU A 1 477 ? 40.75 3.24 -75.188 1 20.52 477 GLU A N 1
ATOM 3873 C CA . GLU A 1 477 ? 41.656 3.543 -74.125 1 20.52 477 GLU A CA 1
ATOM 3874 C C . GLU A 1 477 ? 42.312 4.914 -74.25 1 20.52 477 GLU A C 1
ATOM 3876 O O . GLU A 1 477 ? 43.031 5.379 -73.375 1 20.52 477 GLU A O 1
ATOM 3881 N N . GLY A 1 478 ? 42.125 5.648 -75.438 1 18.61 478 GLY A N 1
ATOM 3882 C CA . GLY A 1 478 ? 43.281 6.473 -75.688 1 18.61 478 GLY A CA 1
ATOM 3883 C C . GLY A 1 478 ? 43.75 7.328 -74.562 1 18.61 478 GLY A C 1
ATOM 3884 O O . GLY A 1 478 ? 42.969 7.543 -73.625 1 18.61 478 GLY A O 1
ATOM 3885 N N . GLU A 1 479 ? 45.156 7.684 -74.375 1 19.38 479 GLU A N 1
ATOM 3886 C CA . GLU A 1 479 ? 46.281 8.18 -73.625 1 19.38 479 GLU A CA 1
ATOM 3887 C C . GLU A 1 479 ? 46.125 9.664 -73.312 1 19.38 479 GLU A C 1
ATOM 3889 O O . GLU A 1 479 ? 46.938 10.219 -72.5 1 19.38 479 GLU A O 1
ATOM 3894 N N . GLU A 1 480 ? 45.156 10.352 -73.812 1 18.58 480 GLU A N 1
ATOM 3895 C CA . GLU A 1 480 ? 45.562 11.734 -74.062 1 18.58 480 GLU A CA 1
ATOM 3896 C C . GLU A 1 480 ? 45.969 12.461 -72.812 1 18.58 480 GLU A C 1
ATOM 3898 O O . GLU A 1 480 ? 45.281 12.375 -71.812 1 18.58 480 GLU A O 1
ATOM 3903 N N . LEU A 1 481 ? 47.25 13.156 -72.688 1 19.72 481 LEU A N 1
ATOM 3904 C CA . LEU A 1 481 ? 48.219 13.703 -71.75 1 19.72 481 LEU A CA 1
ATOM 3905 C C . LEU A 1 481 ? 47.688 14.945 -71.062 1 19.72 481 LEU A C 1
ATOM 3907 O O . LEU A 1 481 ? 47.281 15.906 -71.75 1 19.72 481 LEU A O 1
ATOM 3911 N N . ILE A 1 482 ? 46.812 15.023 -70.312 1 17.53 482 ILE A N 1
ATOM 3912 C CA . ILE A 1 482 ? 46.25 16.344 -70.062 1 17.53 482 ILE A CA 1
ATOM 3913 C C . ILE A 1 482 ? 47.312 17.25 -69.438 1 17.53 482 ILE A C 1
ATOM 3915 O O . ILE A 1 482 ? 47.844 16.938 -68.375 1 17.53 482 ILE A O 1
ATOM 3919 N N . MET A 1 483 ? 47.906 18.188 -70.188 1 16.89 483 MET A N 1
ATOM 3920 C CA . MET A 1 483 ? 48.938 19.188 -70 1 16.89 483 MET A CA 1
ATOM 3921 C C . MET A 1 483 ? 48.594 20.078 -68.812 1 16.89 483 MET A C 1
ATOM 3923 O O . MET A 1 483 ? 47.438 20.266 -68.438 1 16.89 483 MET A O 1
ATOM 3927 N N . PHE A 1 484 ? 49.656 20.562 -67.812 1 17.89 484 PHE A N 1
ATOM 3928 C CA . PHE A 1 484 ? 50.125 21.312 -66.688 1 17.89 484 PHE A CA 1
ATOM 3929 C C . PHE A 1 484 ? 49.906 22.812 -66.875 1 17.89 484 PHE A C 1
ATOM 3931 O O . PHE A 1 484 ? 50.188 23.609 -66 1 17.89 484 PHE A O 1
ATOM 3938 N N . GLY A 1 485 ? 49.344 23.5 -67.75 1 16.11 485 GLY A N 1
ATOM 3939 C CA . GLY A 1 485 ? 50 24.641 -68.375 1 16.11 485 GLY A CA 1
ATOM 3940 C C . GLY A 1 485 ? 50.188 25.812 -67.438 1 16.11 485 GLY A C 1
ATOM 3941 O O . GLY A 1 485 ? 49.531 25.891 -66.375 1 16.11 485 GLY A O 1
ATOM 3942 N N . GLY A 1 486 ? 50.938 26.938 -67.875 1 16.28 486 GLY A N 1
ATOM 3943 C CA . GLY A 1 486 ? 51.875 27.984 -67.5 1 16.28 486 GLY A CA 1
ATOM 3944 C C . GLY A 1 486 ? 51.219 29.078 -66.688 1 16.28 486 GLY A C 1
ATOM 3945 O O . GLY A 1 486 ? 50 29.047 -66.375 1 16.28 486 GLY A O 1
ATOM 3946 N N . ARG A 1 487 ? 51.406 30.609 -67.062 1 16.05 487 ARG A N 1
ATOM 3947 C CA . ARG A 1 487 ? 52.281 31.75 -66.75 1 16.05 487 ARG A CA 1
ATOM 3948 C C . ARG A 1 487 ? 51.5 32.938 -66.188 1 16.05 487 ARG A C 1
ATOM 3950 O O . ARG A 1 487 ? 51.875 33.469 -65.188 1 16.05 487 ARG A O 1
ATOM 3957 N N . PRO A 1 488 ? 50.938 34.156 -67 1 15.6 488 PRO A N 1
ATOM 3958 C CA . PRO A 1 488 ? 51.5 35.5 -66.938 1 15.6 488 PRO A CA 1
ATOM 3959 C C . PRO A 1 488 ? 50.812 36.406 -65.938 1 15.6 488 PRO A C 1
ATOM 3961 O O . PRO A 1 488 ? 49.719 36.094 -65.438 1 15.6 488 PRO A O 1
ATOM 3964 N N . VAL A 1 489 ? 50.844 37.969 -66.188 1 15.61 489 VAL A N 1
ATOM 3965 C CA . VAL A 1 489 ? 51.406 39.281 -65.812 1 15.61 489 VAL A CA 1
ATOM 3966 C C . VAL A 1 489 ? 50.312 40.188 -65.312 1 15.61 489 VAL A C 1
ATOM 3968 O O . VAL A 1 489 ? 50.438 40.75 -64.25 1 15.61 489 VAL A O 1
ATOM 3971 N N . PRO A 1 490 ? 49.656 41.406 -66.062 1 15.77 490 PRO A N 1
ATOM 3972 C CA . PRO A 1 490 ? 50.094 42.781 -65.938 1 15.77 490 PRO A CA 1
ATOM 3973 C C . PRO A 1 490 ? 49.156 43.625 -65.062 1 15.77 490 PRO A C 1
ATOM 3975 O O . PRO A 1 490 ? 48.094 43.125 -64.625 1 15.77 490 PRO A O 1
ATOM 3978 N N . GLY A 1 491 ? 48.5 44.938 -65.625 1 14.88 491 GLY A N 1
ATOM 3979 C CA . GLY A 1 491 ? 48.688 46.375 -65.562 1 14.88 491 GLY A CA 1
ATOM 3980 C C . GLY A 1 491 ? 47.594 47.094 -64.812 1 14.88 491 GLY A C 1
ATOM 3981 O O . GLY A 1 491 ? 47.781 47.594 -63.688 1 14.88 491 GLY A O 1
ATOM 3982 N N . GLN A 1 492 ? 46.75 48.156 -65.375 1 15.2 492 GLN A N 1
ATOM 3983 C CA . GLN A 1 492 ? 46.906 49.625 -65.25 1 15.2 492 GLN A CA 1
ATOM 3984 C C . GLN A 1 492 ? 45.875 50.219 -64.312 1 15.2 492 GLN A C 1
ATOM 3986 O O . GLN A 1 492 ? 46.25 50.938 -63.375 1 15.2 492 GLN A O 1
ATOM 3991 N N . GLY A 1 493 ? 44.719 51.031 -64.688 1 14.99 493 GLY A N 1
ATOM 3992 C CA . GLY A 1 493 ? 44.625 52.469 -64.812 1 14.99 493 GLY A CA 1
ATOM 3993 C C . GLY A 1 493 ? 43.812 53.125 -63.719 1 14.99 493 GLY A C 1
ATOM 3994 O O . GLY A 1 493 ? 43.188 52.406 -62.906 1 14.99 493 GLY A O 1
ATOM 3995 N N . GLN A 1 494 ? 42.656 54 -63.969 1 15.13 494 GLN A N 1
ATOM 3996 C CA . GLN A 1 494 ? 42.562 55.469 -63.906 1 15.13 494 GLN A CA 1
ATOM 3997 C C . GLN A 1 494 ? 41.844 55.906 -62.625 1 15.13 494 GLN A C 1
ATOM 3999 O O . GLN A 1 494 ? 41.094 55.125 -62.031 1 15.13 494 GLN A O 1
ATOM 4004 N N . ASP A 1 495 ? 41.625 57.375 -62.312 1 15.13 495 ASP A N 1
ATOM 4005 C CA . ASP A 1 495 ? 41.906 58.562 -61.5 1 15.13 495 ASP A CA 1
ATOM 4006 C C . ASP A 1 495 ? 40.625 59.031 -60.781 1 15.13 495 ASP A C 1
ATOM 4008 O O . ASP A 1 495 ? 40.688 59.375 -59.594 1 15.13 495 ASP A O 1
ATOM 4012 N N . MET A 1 496 ? 39.438 59.406 -61.344 1 15.23 496 MET A N 1
ATOM 4013 C CA . MET A 1 496 ? 39.125 60.844 -61.281 1 15.23 496 MET A CA 1
ATOM 4014 C C . MET A 1 496 ? 38.5 61.188 -59.938 1 15.23 496 MET A C 1
ATOM 4016 O O . MET A 1 496 ? 37.969 60.312 -59.25 1 15.23 496 MET A O 1
ATOM 4020 N N . GLY A 1 497 ? 37.812 62.531 -59.75 1 14.8 497 GLY A N 1
ATOM 4021 C CA . GLY A 1 497 ? 37.844 63.844 -59.094 1 14.8 497 GLY A CA 1
ATOM 4022 C C . GLY A 1 497 ? 36.844 63.969 -57.969 1 14.8 497 GLY A C 1
ATOM 4023 O O . GLY A 1 497 ? 35.938 63.125 -57.844 1 14.8 497 GLY A O 1
ATOM 4024 N N . ALA A 1 498 ? 36.438 65.312 -57.5 1 15.09 498 ALA A N 1
ATOM 4025 C CA . ALA A 1 498 ? 36.531 66.312 -56.469 1 15.09 498 ALA A CA 1
ATOM 4026 C C . ALA A 1 498 ? 35.188 66.5 -55.781 1 15.09 498 ALA A C 1
ATOM 4028 O O . ALA A 1 498 ? 35.094 66.625 -54.562 1 15.09 498 ALA A O 1
ATOM 4029 N N . ILE A 1 499 ? 33.906 66.875 -56.375 1 15.12 499 ILE A N 1
ATOM 4030 C CA . ILE A 1 499 ? 33.469 68.188 -56.125 1 15.12 499 ILE A CA 1
ATOM 4031 C C . ILE A 1 499 ? 32.688 68.25 -54.812 1 15.12 499 ILE A C 1
ATOM 4033 O O . ILE A 1 499 ? 32.188 67.25 -54.344 1 15.12 499 ILE A O 1
ATOM 4037 N N . GLY A 1 500 ? 31.859 69.375 -54.5 1 15.23 500 GLY A N 1
ATOM 4038 C CA . GLY A 1 500 ? 31.75 70.562 -53.656 1 15.23 500 GLY A CA 1
ATOM 4039 C C . GLY A 1 500 ? 30.703 70.5 -52.594 1 15.23 500 GLY A C 1
ATOM 4040 O O . GLY A 1 500 ? 31.031 70.312 -51.406 1 15.23 500 GLY A O 1
ATOM 4041 N N . GLU A 1 501 ? 29.578 71.25 -52.531 1 15.48 501 GLU A N 1
ATOM 4042 C CA . GLU A 1 501 ? 29.328 72.438 -51.719 1 15.48 501 GLU A CA 1
ATOM 4043 C C . GLU A 1 501 ? 28.328 72.125 -50.594 1 15.48 501 GLU A C 1
ATOM 4045 O O . GLU A 1 501 ? 28.625 72.375 -49.438 1 15.48 501 GLU A O 1
ATOM 4050 N N . GLY A 1 502 ? 26.969 72.688 -50.594 1 15.24 502 GLY A N 1
ATOM 4051 C CA . GLY A 1 502 ? 26.516 73.812 -49.812 1 15.24 502 GLY A CA 1
ATOM 4052 C C . GLY A 1 502 ? 25.672 73.438 -48.625 1 15.24 502 GLY A C 1
ATOM 4053 O O . GLY A 1 502 ? 25.984 73.875 -47.5 1 15.24 502 GLY A O 1
ATOM 4054 N N . GLU A 1 503 ? 24.234 73.312 -48.625 1 15.78 503 GLU A N 1
ATOM 4055 C CA . GLU A 1 503 ? 23.391 74.312 -47.969 1 15.78 503 GLU A CA 1
ATOM 4056 C C . GLU A 1 503 ? 22.938 73.812 -46.594 1 15.78 503 GLU A C 1
ATOM 4058 O O . GLU A 1 503 ? 22.891 72.625 -46.344 1 15.78 503 GLU A O 1
ATOM 4063 N N . GLN A 1 504 ? 22.25 74.688 -45.719 1 15.94 504 GLN A N 1
ATOM 4064 C CA . GLN A 1 504 ? 22.188 75.312 -44.406 1 15.94 504 GLN A CA 1
ATOM 4065 C C . GLN A 1 504 ? 21.172 74.625 -43.5 1 15.94 504 GLN A C 1
ATOM 4067 O O . GLN A 1 504 ? 21.5 74.25 -42.375 1 15.94 504 GLN A O 1
ATOM 4072 N N . LYS A 1 505 ? 19.781 74.938 -43.344 1 15.57 505 LYS A N 1
ATOM 4073 C CA . LYS A 1 505 ? 19.188 75.625 -42.219 1 15.57 505 LYS A CA 1
ATOM 4074 C C . LYS A 1 505 ? 18.469 74.688 -41.312 1 15.57 505 LYS A C 1
ATOM 4076 O O . LYS A 1 505 ? 17.547 73.938 -41.75 1 15.57 505 LYS A O 1
ATOM 4081 N N . LYS A 1 506 ? 18.891 74.25 -40.188 1 16.62 506 LYS A N 1
ATOM 4082 C CA . LYS A 1 506 ? 18.5 73.312 -39.156 1 16.62 506 LYS A CA 1
ATOM 4083 C C . LYS A 1 506 ? 17.328 73.812 -38.344 1 16.62 506 LYS A C 1
ATOM 4085 O O . LYS A 1 506 ? 17.484 74.75 -37.594 1 16.62 506 LYS A O 1
ATOM 4090 N N . VAL A 1 507 ? 16.172 73.688 -38.875 1 15.47 507 VAL A N 1
ATOM 4091 C CA . VAL A 1 507 ? 15.055 74.375 -38.219 1 15.47 507 VAL A CA 1
ATOM 4092 C C . VAL A 1 507 ? 14.82 73.75 -36.844 1 15.47 507 VAL A C 1
ATOM 4094 O O . VAL A 1 507 ? 14.883 72.5 -36.656 1 15.47 507 VAL A O 1
ATOM 4097 N N . VAL A 1 508 ? 14.586 74.5 -35.719 1 16.77 508 VAL A N 1
ATOM 4098 C CA . VAL A 1 508 ? 14.664 74.688 -34.281 1 16.77 508 VAL A CA 1
ATOM 4099 C C . VAL A 1 508 ? 13.445 74.062 -33.594 1 16.77 508 VAL A C 1
ATOM 4101 O O . VAL A 1 508 ? 13.461 73.812 -32.375 1 16.77 508 VAL A O 1
ATOM 4104 N N . GLU A 1 509 ? 12.336 73.625 -34.219 1 16.22 509 GLU A N 1
ATOM 4105 C CA . GLU A 1 509 ? 11.18 74.125 -33.469 1 16.22 509 GLU A CA 1
ATOM 4106 C C . GLU A 1 509 ? 11.031 73.438 -32.125 1 16.22 509 GLU A C 1
ATOM 4108 O O . GLU A 1 509 ? 11.383 72.25 -32 1 16.22 509 GLU A O 1
ATOM 4113 N N . GLN A 1 510 ? 10.328 74 -31.094 1 16.28 510 GLN A N 1
ATOM 4114 C CA . GLN A 1 510 ? 10.203 74.375 -29.688 1 16.28 510 GLN A CA 1
ATOM 4115 C C . GLN A 1 510 ? 9.352 73.312 -28.938 1 16.28 510 GLN A C 1
ATOM 4117 O O . GLN A 1 510 ? 9.648 73 -27.781 1 16.28 510 GLN A O 1
ATOM 4122 N N . GLN A 1 511 ? 8.148 72.812 -29.391 1 16.69 511 GLN A N 1
ATOM 4123 C CA . GLN A 1 511 ? 7.039 73.062 -28.484 1 16.69 511 GLN A CA 1
ATOM 4124 C C . GLN A 1 511 ? 7.031 72.125 -27.297 1 16.69 511 GLN A C 1
ATOM 4126 O O . GLN A 1 511 ? 7.488 71 -27.422 1 16.69 511 GLN A O 1
ATOM 4131 N N . GLN A 1 512 ? 6.379 72.438 -26.094 1 17.3 512 GLN A N 1
ATOM 4132 C CA . GLN A 1 512 ? 6.469 72.375 -24.641 1 17.3 512 GLN A CA 1
ATOM 4133 C C . GLN A 1 512 ? 5.684 71.188 -24.062 1 17.3 512 GLN A C 1
ATOM 4135 O O . GLN A 1 512 ? 5.898 70.812 -22.922 1 17.3 512 GLN A O 1
ATOM 4140 N N . PRO A 1 513 ? 4.742 70.5 -24.766 1 16.66 513 PRO A N 1
ATOM 4141 C CA . PRO A 1 513 ? 3.531 70.5 -23.938 1 16.66 513 PRO A CA 1
ATOM 4142 C C . PRO A 1 513 ? 3.68 69.625 -22.688 1 16.66 513 PRO A C 1
ATOM 4144 O O . PRO A 1 513 ? 3.398 70.062 -21.578 1 16.66 513 PRO A O 1
ATOM 4147 N N . VAL A 1 514 ? 2.953 68.375 -22.703 1 18.28 514 VAL A N 1
ATOM 4148 C CA . VAL A 1 514 ? 1.794 68 -21.906 1 18.28 514 VAL A CA 1
ATOM 4149 C C . VAL A 1 514 ? 2.246 67.125 -20.703 1 18.28 514 VAL A C 1
ATOM 4151 O O . VAL A 1 514 ? 3.131 66.312 -20.828 1 18.28 514 VAL A O 1
ATOM 4154 N N . PHE A 1 515 ? 1.663 67.312 -19.516 1 17.08 515 PHE A N 1
ATOM 4155 C CA . PHE A 1 515 ? 1.984 67.188 -18.094 1 17.08 515 PHE A CA 1
ATOM 4156 C C . PHE A 1 515 ? 1.857 65.688 -17.641 1 17.08 515 PHE A C 1
ATOM 4158 O O . PHE A 1 515 ? 2.779 65.125 -17.031 1 17.08 515 PHE A O 1
ATOM 4165 N N . GLY A 1 516 ? 0.613 65.125 -17.484 1 18.25 516 GLY A N 1
ATOM 4166 C CA . GLY A 1 516 ? 0.193 64.812 -16.125 1 18.25 516 GLY A CA 1
ATOM 4167 C C . GLY A 1 516 ? 0.707 63.469 -15.625 1 18.25 516 GLY A C 1
ATOM 4168 O O . GLY A 1 516 ? 1.211 62.656 -16.406 1 18.25 516 GLY A O 1
ATOM 4169 N N . GLN A 1 517 ? -0.051 62.844 -14.438 1 18.16 517 GLN A N 1
ATOM 4170 C CA . GLN A 1 517 ? 0.319 62.25 -13.164 1 18.16 517 GLN A CA 1
ATOM 4171 C C . GLN A 1 517 ? 0.425 60.719 -13.281 1 18.16 517 GLN A C 1
ATOM 4173 O O . GLN A 1 517 ? -0.318 60.125 -14.047 1 18.16 517 GLN A O 1
ATOM 4178 N N . PRO A 1 518 ? 1.343 60 -12.594 1 18.86 518 PRO A N 1
ATOM 4179 C CA . PRO A 1 518 ? 1.938 58.656 -12.664 1 18.86 518 PRO A CA 1
ATOM 4180 C C . PRO A 1 518 ? 1.105 57.625 -11.938 1 18.86 518 PRO A C 1
ATOM 4182 O O . PRO A 1 518 ? 1.508 56.438 -11.852 1 18.86 518 PRO A O 1
ATOM 4185 N N . MET A 1 519 ? -0.207 57.719 -11.703 1 20.33 519 MET A N 1
ATOM 4186 C CA . MET A 1 519 ? -0.385 57 -10.438 1 20.33 519 MET A CA 1
ATOM 4187 C C . MET A 1 519 ? -0.119 55.531 -10.617 1 20.33 519 MET A C 1
ATOM 4189 O O . MET A 1 519 ? -0.557 54.938 -11.602 1 20.33 519 MET A O 1
ATOM 4193 N N . PRO A 1 520 ? 0.753 54.844 -9.781 1 19.73 520 PRO A N 1
ATOM 4194 C CA . PRO A 1 520 ? 1.394 53.531 -9.789 1 19.73 520 PRO A CA 1
ATOM 4195 C C . PRO A 1 520 ? 0.435 52.406 -9.398 1 19.73 520 PRO A C 1
ATOM 4197 O O . PRO A 1 520 ? -0.044 52.375 -8.258 1 19.73 520 PRO A O 1
ATOM 4200 N N . GLN A 1 521 ? -0.728 52.344 -10.047 1 18.89 521 GLN A N 1
ATOM 4201 C CA . GLN A 1 521 ? -1.675 51.406 -9.453 1 18.89 521 GLN A CA 1
ATOM 4202 C C . GLN A 1 521 ? -1.028 50.031 -9.219 1 18.89 521 GLN A C 1
ATOM 4204 O O . GLN A 1 521 ? -0.292 49.531 -10.078 1 18.89 521 GLN A O 1
ATOM 4209 N N . ASN A 1 522 ? -1.19 49.531 -7.918 1 18.94 522 ASN A N 1
ATOM 4210 C CA . ASN A 1 522 ? -0.771 48.5 -6.977 1 18.94 522 ASN A CA 1
ATOM 4211 C C . ASN A 1 522 ? -1.275 47.125 -7.395 1 18.94 522 ASN A C 1
ATOM 4213 O O . ASN A 1 522 ? -2.475 46.844 -7.324 1 18.94 522 ASN A O 1
ATOM 4217 N N . ASP A 1 523 ? -0.964 46.531 -8.383 1 19.31 523 ASP A N 1
ATOM 4218 C CA . ASP A 1 523 ? -1.421 45.219 -8.812 1 19.31 523 ASP A CA 1
ATOM 4219 C C . ASP A 1 523 ? -1.005 44.125 -7.816 1 19.31 523 ASP A C 1
ATOM 4221 O O . ASP A 1 523 ? 0.147 43.688 -7.812 1 19.31 523 ASP A O 1
ATOM 4225 N N . LYS A 1 524 ? -1.36 44.344 -6.457 1 20.2 524 LYS A N 1
ATOM 4226 C CA . LYS A 1 524 ? -0.833 43.375 -5.5 1 20.2 524 LYS A CA 1
ATOM 4227 C C . LYS A 1 524 ? -1.23 41.969 -5.879 1 20.2 524 LYS A C 1
ATOM 4229 O O . LYS A 1 524 ? -2.402 41.688 -6.148 1 20.2 524 LYS A O 1
ATOM 4234 N N . PRO A 1 525 ? -0.265 41.156 -6.328 1 20.27 525 PRO A N 1
ATOM 4235 C CA . PRO A 1 525 ? -0.364 39.719 -6.664 1 20.27 525 PRO A CA 1
ATOM 4236 C C . PRO A 1 525 ? -0.904 38.875 -5.508 1 20.27 525 PRO A C 1
ATOM 4238 O O . PRO A 1 525 ? -0.788 39.281 -4.344 1 20.27 525 PRO A O 1
ATOM 4241 N N . PHE A 1 526 ? -2.051 38.219 -5.648 1 20.67 526 PHE A N 1
ATOM 4242 C CA . PHE A 1 526 ? -2.807 37.344 -4.77 1 20.67 526 PHE A CA 1
ATOM 4243 C C . PHE A 1 526 ? -1.886 36.344 -4.098 1 20.67 526 PHE A C 1
ATOM 4245 O O . PHE A 1 526 ? -1.261 35.5 -4.77 1 20.67 526 PHE A O 1
ATOM 4252 N N . GLY A 1 527 ? -1.296 36.625 -2.848 1 18.41 527 GLY A N 1
ATOM 4253 C CA . GLY A 1 527 ? -0.346 36.031 -1.917 1 18.41 527 GLY A CA 1
ATOM 4254 C C . GLY A 1 527 ? -0.685 34.594 -1.545 1 18.41 527 GLY A C 1
ATOM 4255 O O . GLY A 1 527 ? -1.796 34.125 -1.803 1 18.41 527 GLY A O 1
ATOM 4256 N N . GLY A 1 528 ? 0.359 33.906 -0.804 1 20 528 GLY A N 1
ATOM 4257 C CA . GLY A 1 528 ? 0.974 32.688 -0.31 1 20 528 GLY A CA 1
ATOM 4258 C C . GLY A 1 528 ? 0.228 32.062 0.86 1 20 528 GLY A C 1
ATOM 4259 O O . GLY A 1 528 ? 0.526 30.938 1.273 1 20 528 GLY A O 1
ATOM 4260 N N . LEU A 1 529 ? -0.843 32.719 1.572 1 19.58 529 LEU A N 1
ATOM 4261 C CA . LEU A 1 529 ? -1.074 31.922 2.766 1 19.58 529 LEU A CA 1
ATOM 4262 C C . LEU A 1 529 ? -1.853 30.656 2.424 1 19.58 529 LEU A C 1
ATOM 4264 O O . LEU A 1 529 ? -2.814 30.703 1.655 1 19.58 529 LEU A O 1
ATOM 4268 N N . MET B 1 1 ? 43.375 -17.062 -54 1 18.31 1 MET B N 1
ATOM 4269 C CA . MET B 1 1 ? 44.719 -17.578 -53.812 1 18.31 1 MET B CA 1
ATOM 4270 C C . MET B 1 1 ? 44.875 -18.312 -52.5 1 18.31 1 MET B C 1
ATOM 4272 O O . MET B 1 1 ? 44.031 -18.172 -51.594 1 18.31 1 MET B O 1
ATOM 4276 N N . SER B 1 2 ? 46.156 -18.531 -52.062 1 19.16 2 SER B N 1
ATOM 4277 C CA . SER B 1 2 ? 47.062 -19.5 -51.438 1 19.16 2 SER B CA 1
ATOM 4278 C C . SER B 1 2 ? 47.031 -19.406 -49.938 1 19.16 2 SER B C 1
ATOM 4280 O O . SER B 1 2 ? 47.188 -18.328 -49.344 1 19.16 2 SER B O 1
ATOM 4282 N N . SER B 1 3 ? 46.375 -20.422 -49.219 1 21.8 3 SER B N 1
ATOM 4283 C CA . SER B 1 3 ? 45.812 -20.875 -47.938 1 21.8 3 SER B CA 1
ATOM 4284 C C . SER B 1 3 ? 46.906 -21.141 -46.906 1 21.8 3 SER B C 1
ATOM 4286 O O . SER B 1 3 ? 47.094 -22.281 -46.469 1 21.8 3 SER B O 1
ATOM 4288 N N . PRO B 1 4 ? 47.906 -20.031 -46.75 1 21.41 4 PRO B N 1
ATOM 4289 C CA . PRO B 1 4 ? 49.188 -20.531 -46.25 1 21.41 4 PRO B CA 1
ATOM 4290 C C . PRO B 1 4 ? 49.094 -21.219 -44.906 1 21.41 4 PRO B C 1
ATOM 4292 O O . PRO B 1 4 ? 48.156 -20.953 -44.125 1 21.41 4 PRO B O 1
ATOM 4295 N N . PRO B 1 5 ? 50 -22.203 -44.469 1 23.06 5 PRO B N 1
ATOM 4296 C CA . PRO B 1 5 ? 50.188 -23.453 -43.719 1 23.06 5 PRO B CA 1
ATOM 4297 C C . PRO B 1 5 ? 50.625 -23.188 -42.281 1 23.06 5 PRO B C 1
ATOM 4299 O O . PRO B 1 5 ? 51.719 -22.625 -42.062 1 23.06 5 PRO B O 1
ATOM 4302 N N . LEU B 1 6 ? 49.781 -22.453 -41.375 1 22.25 6 LEU B N 1
ATOM 4303 C CA . LEU B 1 6 ? 50.25 -21.906 -40.125 1 22.25 6 LEU B CA 1
ATOM 4304 C C . LEU B 1 6 ? 50.844 -23 -39.219 1 22.25 6 LEU B C 1
ATOM 4306 O O . LEU B 1 6 ? 50.188 -24.031 -39 1 22.25 6 LEU B O 1
ATOM 4310 N N . SER B 1 7 ? 52.188 -23.062 -39 1 19.44 7 SER B N 1
ATOM 4311 C CA . SER B 1 7 ? 53.25 -23.969 -38.562 1 19.44 7 SER B CA 1
ATOM 4312 C C . SER B 1 7 ? 53.094 -24.297 -37.062 1 19.44 7 SER B C 1
ATOM 4314 O O . SER B 1 7 ? 52.719 -23.438 -36.281 1 19.44 7 SER B O 1
ATOM 4316 N N . PRO B 1 8 ? 53.125 -25.594 -36.531 1 22.66 8 PRO B N 1
ATOM 4317 C CA . PRO B 1 8 ? 52.719 -26.438 -35.406 1 22.66 8 PRO B CA 1
ATOM 4318 C C . PRO B 1 8 ? 53.688 -26.359 -34.219 1 22.66 8 PRO B C 1
ATOM 4320 O O . PRO B 1 8 ? 54.812 -26.781 -34.312 1 22.66 8 PRO B O 1
ATOM 4323 N N . LEU B 1 9 ? 54.031 -25.031 -33.625 1 20.42 9 LEU B N 1
ATOM 4324 C CA . LEU B 1 9 ? 55.281 -24.953 -32.875 1 20.42 9 LEU B CA 1
ATOM 4325 C C . LEU B 1 9 ? 55.312 -25.953 -31.719 1 20.42 9 LEU B C 1
ATOM 4327 O O . LEU B 1 9 ? 54.25 -26.266 -31.156 1 20.42 9 LEU B O 1
ATOM 4331 N N . SER B 1 10 ? 56.5 -26.594 -31.266 1 19.72 10 SER B N 1
ATOM 4332 C CA . SER B 1 10 ? 57.156 -27.781 -30.734 1 19.72 10 SER B CA 1
ATOM 4333 C C . SER B 1 10 ? 57.188 -27.766 -29.203 1 19.72 10 SER B C 1
ATOM 4335 O O . SER B 1 10 ? 57.438 -26.719 -28.594 1 19.72 10 SER B O 1
ATOM 4337 N N . PRO B 1 11 ? 56.562 -28.781 -28.344 1 22.36 11 PRO B N 1
ATOM 4338 C CA . PRO B 1 11 ? 56.156 -29.062 -26.969 1 22.36 11 PRO B CA 1
ATOM 4339 C C . PRO B 1 11 ? 57.344 -29.297 -26.031 1 22.36 11 PRO B C 1
ATOM 4341 O O . PRO B 1 11 ? 58.094 -30.234 -26.234 1 22.36 11 PRO B O 1
ATOM 4344 N N . LEU B 1 12 ? 58.281 -28.234 -25.609 1 19.58 12 LEU B N 1
ATOM 4345 C CA . LEU B 1 12 ? 59.625 -28.516 -25.062 1 19.58 12 LEU B CA 1
ATOM 4346 C C . LEU B 1 12 ? 59.531 -29.188 -23.703 1 19.58 12 LEU B C 1
ATOM 4348 O O . LEU B 1 12 ? 58.812 -28.719 -22.812 1 19.58 12 LEU B O 1
ATOM 4352 N N . SER B 1 13 ? 59.719 -30.547 -23.469 1 20.19 13 SER B N 1
ATOM 4353 C CA . SER B 1 13 ? 59.531 -31.609 -22.5 1 20.19 13 SER B CA 1
ATOM 4354 C C . SER B 1 13 ? 60.531 -31.531 -21.359 1 20.19 13 SER B C 1
ATOM 4356 O O . SER B 1 13 ? 61.594 -32.156 -21.406 1 20.19 13 SER B O 1
ATOM 4358 N N . PRO B 1 14 ? 60.781 -30.281 -20.578 1 21.36 14 PRO B N 1
ATOM 4359 C CA . PRO B 1 14 ? 62.062 -30.328 -19.891 1 21.36 14 PRO B CA 1
ATOM 4360 C C . PRO B 1 14 ? 62.125 -31.422 -18.812 1 21.36 14 PRO B C 1
ATOM 4362 O O . PRO B 1 14 ? 61.094 -31.828 -18.281 1 21.36 14 PRO B O 1
ATOM 4365 N N . THR B 1 15 ? 63.219 -32.25 -18.719 1 20.23 15 THR B N 1
ATOM 4366 C CA . THR B 1 15 ? 63.75 -33.5 -18.156 1 20.23 15 THR B CA 1
ATOM 4367 C C . THR B 1 15 ? 64 -33.375 -16.672 1 20.23 15 THR B C 1
ATOM 4369 O O . THR B 1 15 ? 64.75 -32.469 -16.25 1 20.23 15 THR B O 1
ATOM 4372 N N . LEU B 1 16 ? 62.969 -33.656 -15.703 1 21.05 16 LEU B N 1
ATOM 4373 C CA . LEU B 1 16 ? 62.781 -33.594 -14.258 1 21.05 16 LEU B CA 1
ATOM 4374 C C . LEU B 1 16 ? 63.812 -34.438 -13.523 1 21.05 16 LEU B C 1
ATOM 4376 O O . LEU B 1 16 ? 63.781 -35.688 -13.641 1 21.05 16 LEU B O 1
ATOM 4380 N N . GLY B 1 17 ? 65.125 -33.969 -13.5 1 19.56 17 GLY B N 1
ATOM 4381 C CA . GLY B 1 17 ? 66.25 -34.844 -13.086 1 19.56 17 GLY B CA 1
ATOM 4382 C C . GLY B 1 17 ? 66.062 -35.344 -11.664 1 19.56 17 GLY B C 1
ATOM 4383 O O . GLY B 1 17 ? 65.375 -34.75 -10.859 1 19.56 17 GLY B O 1
ATOM 4384 N N . ASN B 1 18 ? 66.312 -36.625 -11.258 1 20.72 18 ASN B N 1
ATOM 4385 C CA . ASN B 1 18 ? 66.188 -37.75 -10.367 1 20.72 18 ASN B CA 1
ATOM 4386 C C . ASN B 1 18 ? 66.938 -37.594 -9.07 1 20.72 18 ASN B C 1
ATOM 4388 O O . ASN B 1 18 ? 67.188 -38.562 -8.359 1 20.72 18 ASN B O 1
ATOM 4392 N N . ILE B 1 19 ? 67.125 -36.219 -8.43 1 21.91 19 ILE B N 1
ATOM 4393 C CA . ILE B 1 19 ? 68.312 -36.281 -7.602 1 21.91 19 ILE B CA 1
ATOM 4394 C C . ILE B 1 19 ? 68.062 -37.125 -6.359 1 21.91 19 ILE B C 1
ATOM 4396 O O . ILE B 1 19 ? 67 -36.969 -5.711 1 21.91 19 ILE B O 1
ATOM 4400 N N . PRO B 1 20 ? 68.812 -38.25 -6.02 1 22.8 20 PRO B N 1
ATOM 4401 C CA . PRO B 1 20 ? 68.75 -39.438 -5.176 1 22.8 20 PRO B CA 1
ATOM 4402 C C . PRO B 1 20 ? 69 -39.125 -3.699 1 22.8 20 PRO B C 1
ATOM 4404 O O . PRO B 1 20 ? 70.062 -38.719 -3.32 1 22.8 20 PRO B O 1
ATOM 4407 N N . ILE B 1 21 ? 68.125 -38.219 -2.994 1 21.42 21 ILE B N 1
ATOM 4408 C CA . ILE B 1 21 ? 68.562 -37.688 -1.717 1 21.42 21 ILE B CA 1
ATOM 4409 C C . ILE B 1 21 ? 68.688 -38.844 -0.697 1 21.42 21 ILE B C 1
ATOM 4411 O O . ILE B 1 21 ? 67.688 -39.5 -0.443 1 21.42 21 ILE B O 1
ATOM 4415 N N . LYS B 1 22 ? 69.938 -39.312 -0.313 1 20.17 22 LYS B N 1
ATOM 4416 C CA . LYS B 1 22 ? 70.438 -40.469 0.44 1 20.17 22 LYS B CA 1
ATOM 4417 C C . LYS B 1 22 ? 70.125 -40.312 1.927 1 20.17 22 LYS B C 1
ATOM 4419 O O . LYS B 1 22 ? 70.438 -39.312 2.549 1 20.17 22 LYS B O 1
ATOM 4424 N N . TRP B 1 23 ? 68.938 -40.938 2.57 1 19.94 23 TRP B N 1
ATOM 4425 C CA . TRP B 1 23 ? 68.25 -40.938 3.854 1 19.94 23 TRP B CA 1
ATOM 4426 C C . TRP B 1 23 ? 69.125 -41.5 4.953 1 19.94 23 TRP B C 1
ATOM 4428 O O . TRP B 1 23 ? 69.562 -42.656 4.91 1 19.94 23 TRP B O 1
ATOM 4438 N N . ARG B 1 24 ? 70.188 -40.688 5.336 1 19.2 24 ARG B N 1
ATOM 4439 C CA . ARG B 1 24 ? 71.188 -41.312 6.207 1 19.2 24 ARG B CA 1
ATOM 4440 C C . ARG B 1 24 ? 70.5 -41.781 7.512 1 19.2 24 ARG B C 1
ATOM 4442 O O . ARG B 1 24 ? 69.688 -41.062 8.078 1 19.2 24 ARG B O 1
ATOM 4449 N N . ARG B 1 25 ? 70.75 -43.094 8 1 19.62 25 ARG B N 1
ATOM 4450 C CA . ARG B 1 25 ? 70.312 -44.156 8.898 1 19.62 25 ARG B CA 1
ATOM 4451 C C . ARG B 1 25 ? 70.688 -43.812 10.344 1 19.62 25 ARG B C 1
ATOM 4453 O O . ARG B 1 25 ? 71.75 -44.156 10.828 1 19.62 25 ARG B O 1
ATOM 4460 N N . VAL B 1 26 ? 70.312 -42.469 10.883 1 20.91 26 VAL B N 1
ATOM 4461 C CA . VAL B 1 26 ? 71 -42.219 12.117 1 20.91 26 VAL B CA 1
ATOM 4462 C C . VAL B 1 26 ? 70.625 -43.219 13.188 1 20.91 26 VAL B C 1
ATOM 4464 O O . VAL B 1 26 ? 69.438 -43.594 13.281 1 20.91 26 VAL B O 1
ATOM 4467 N N . SER B 1 27 ? 71.562 -43.781 14.031 1 19.89 27 SER B N 1
ATOM 4468 C CA . SER B 1 27 ? 71.875 -44.906 14.891 1 19.89 27 SER B CA 1
ATOM 4469 C C . SER B 1 27 ? 71.125 -44.812 16.219 1 19.89 27 SER B C 1
ATOM 4471 O O . SER B 1 27 ? 70.75 -43.719 16.672 1 19.89 27 SER B O 1
ATOM 4473 N N . GLU B 1 28 ? 70.5 -45.969 16.859 1 20.91 28 GLU B N 1
ATOM 4474 C CA . GLU B 1 28 ? 69.5 -46.625 17.75 1 20.91 28 GLU B CA 1
ATOM 4475 C C . GLU B 1 28 ? 69.938 -46.438 19.219 1 20.91 28 GLU B C 1
ATOM 4477 O O . GLU B 1 28 ? 69.312 -47.062 20.109 1 20.91 28 GLU B O 1
ATOM 4482 N N . THR B 1 29 ? 70.812 -45.406 19.656 1 19.3 29 THR B N 1
ATOM 4483 C CA . THR B 1 29 ? 71.562 -45.906 20.797 1 19.3 29 THR B CA 1
ATOM 4484 C C . THR B 1 29 ? 70.688 -46.125 22 1 19.3 29 THR B C 1
ATOM 4486 O O . THR B 1 29 ? 70.625 -47.219 22.547 1 19.3 29 THR B O 1
ATOM 4489 N N . GLY B 1 30 ? 70.938 -45.5 23.359 1 20.25 30 GLY B N 1
ATOM 4490 C CA . GLY B 1 30 ? 71.312 -46.031 24.672 1 20.25 30 GLY B CA 1
ATOM 4491 C C . GLY B 1 30 ? 70.125 -46 25.641 1 20.25 30 GLY B C 1
ATOM 4492 O O . GLY B 1 30 ? 69.625 -44.938 26.031 1 20.25 30 GLY B O 1
ATOM 4493 N N . THR B 1 31 ? 69.062 -46.969 25.734 1 24.05 31 THR B N 1
ATOM 4494 C CA . THR B 1 31 ? 67.75 -47.094 26.328 1 24.05 31 THR B CA 1
ATOM 4495 C C . THR B 1 31 ? 67.875 -47.375 27.828 1 24.05 31 THR B C 1
ATOM 4497 O O . THR B 1 31 ? 66.875 -47.75 28.469 1 24.05 31 THR B O 1
ATOM 4500 N N . GLY B 1 32 ? 69.062 -47.188 28.625 1 20.09 32 GLY B N 1
ATOM 4501 C CA . GLY B 1 32 ? 69.25 -48.062 29.766 1 20.09 32 GLY B CA 1
ATOM 4502 C C . GLY B 1 32 ? 68.188 -47.875 30.859 1 20.09 32 GLY B C 1
ATOM 4503 O O . GLY B 1 32 ? 67.5 -48.812 31.266 1 20.09 32 GLY B O 1
ATOM 4504 N N . ALA B 1 33 ? 68.562 -47.156 32.156 1 21.89 33 ALA B N 1
ATOM 4505 C CA . ALA B 1 33 ? 68.75 -47.594 33.531 1 21.89 33 ALA B CA 1
ATOM 4506 C C . ALA B 1 33 ? 67.5 -47.375 34.375 1 21.89 33 ALA B C 1
ATOM 4508 O O . ALA B 1 33 ? 67.312 -48.031 35.406 1 21.89 33 ALA B O 1
ATOM 4509 N N . PHE B 1 34 ? 66.688 -46.219 34.438 1 25.2 34 PHE B N 1
ATOM 4510 C CA . PHE B 1 34 ? 66.188 -45.719 35.719 1 25.2 34 PHE B CA 1
ATOM 4511 C C . PHE B 1 34 ? 65 -46.469 36.188 1 25.2 34 PHE B C 1
ATOM 4513 O O . PHE B 1 34 ? 63.906 -46.406 35.562 1 25.2 34 PHE B O 1
ATOM 4520 N N . ARG B 1 35 ? 65.188 -47.688 36.906 1 25.19 35 ARG B N 1
ATOM 4521 C CA . ARG B 1 35 ? 64.312 -48.719 37.469 1 25.19 35 ARG B CA 1
ATOM 4522 C C . ARG B 1 35 ? 63.375 -48.156 38.531 1 25.19 35 ARG B C 1
ATOM 4524 O O . ARG B 1 35 ? 63.844 -47.531 39.5 1 25.19 35 ARG B O 1
ATOM 4531 N N . ASN B 1 36 ? 61.969 -47.906 38.344 1 26.86 36 ASN B N 1
ATOM 4532 C CA . ASN B 1 36 ? 60.781 -47.281 38.875 1 26.86 36 ASN B CA 1
ATOM 4533 C C . ASN B 1 36 ? 60.312 -47.969 40.156 1 26.86 36 ASN B C 1
ATOM 4535 O O . ASN B 1 36 ? 59.656 -49 40.094 1 26.86 36 ASN B O 1
ATOM 4539 N N . ARG B 1 37 ? 61.25 -48.156 41.25 1 29.48 37 ARG B N 1
ATOM 4540 C CA . ARG B 1 37 ? 60.906 -49 42.406 1 29.48 37 ARG B CA 1
ATOM 4541 C C . ARG B 1 37 ? 59.625 -48.469 43.094 1 29.48 37 ARG B C 1
ATOM 4543 O O . ARG B 1 37 ? 59.688 -47.656 44 1 29.48 37 ARG B O 1
ATOM 4550 N N . ILE B 1 38 ? 58.531 -48.094 42.438 1 33.91 38 ILE B N 1
ATOM 4551 C CA . ILE B 1 38 ? 57.406 -47.5 43.156 1 33.91 38 ILE B CA 1
ATOM 4552 C C . ILE B 1 38 ? 56.75 -48.531 44.062 1 33.91 38 ILE B C 1
ATOM 4554 O O . ILE B 1 38 ? 56.344 -49.594 43.594 1 33.91 38 ILE B O 1
ATOM 4558 N N . PRO B 1 39 ? 57.062 -48.469 45.469 1 33.25 39 PRO B N 1
ATOM 4559 C CA . PRO B 1 39 ? 56.719 -49.469 46.5 1 33.25 39 PRO B CA 1
ATOM 4560 C C . PRO B 1 39 ? 55.312 -50.031 46.344 1 33.25 39 PRO B C 1
ATOM 4562 O O . PRO B 1 39 ? 54.438 -49.344 45.812 1 33.25 39 PRO B O 1
ATOM 4565 N N . THR B 1 40 ? 55.125 -51.438 46.594 1 37.31 40 THR B N 1
ATOM 4566 C CA . THR B 1 40 ? 54.094 -52.438 46.281 1 37.31 40 THR B CA 1
ATOM 4567 C C . THR B 1 40 ? 52.781 -52.062 46.969 1 37.31 40 THR B C 1
ATOM 4569 O O . THR B 1 40 ? 51.688 -52.375 46.469 1 37.31 40 THR B O 1
ATOM 4572 N N . GLN B 1 41 ? 53 -51.719 48.25 1 39.25 41 GLN B N 1
ATOM 4573 C CA . GLN B 1 41 ? 51.812 -51.656 49.094 1 39.25 41 GLN B CA 1
ATOM 4574 C C . GLN B 1 41 ? 50.781 -50.688 48.562 1 39.25 41 GLN B C 1
ATOM 4576 O O . GLN B 1 41 ? 49.594 -50.812 48.812 1 39.25 41 GLN B O 1
ATOM 4581 N N . LEU B 1 42 ? 51.25 -49.531 48.219 1 36.94 42 LEU B N 1
ATOM 4582 C CA . LEU B 1 42 ? 50.469 -48.438 47.656 1 36.94 42 LEU B CA 1
ATOM 4583 C C . LEU B 1 42 ? 49.75 -48.906 46.406 1 36.94 42 LEU B C 1
ATOM 4585 O O . LEU B 1 42 ? 49 -48.156 45.781 1 36.94 42 LEU B O 1
ATOM 4589 N N . ARG B 1 43 ? 50.094 -50.156 45.906 1 37.41 43 ARG B N 1
ATOM 4590 C CA . ARG B 1 43 ? 49.562 -50.688 44.688 1 37.41 43 ARG B CA 1
ATOM 4591 C C . ARG B 1 43 ? 48.062 -51.031 44.812 1 37.41 43 ARG B C 1
ATOM 4593 O O . ARG B 1 43 ? 47.312 -50.938 43.844 1 37.41 43 ARG B O 1
ATOM 4600 N N . ARG B 1 44 ? 47.844 -51.688 45.938 1 42 44 ARG B N 1
ATOM 4601 C CA . ARG B 1 44 ? 46.531 -52.344 46 1 42 44 ARG B CA 1
ATOM 4602 C C . ARG B 1 44 ? 45.438 -51.312 46.062 1 42 44 ARG B C 1
ATOM 4604 O O . ARG B 1 44 ? 44.281 -51.594 45.688 1 42 44 ARG B O 1
ATOM 4611 N N . ALA B 1 45 ? 45.594 -50.344 46.906 1 44.09 45 ALA B N 1
ATOM 4612 C CA . ALA B 1 45 ? 44.531 -49.375 47.125 1 44.09 45 ALA B CA 1
ATOM 4613 C C . ALA B 1 45 ? 44.375 -48.469 45.906 1 44.09 45 ALA B C 1
ATOM 4615 O O . ALA B 1 45 ? 43.594 -47.5 45.938 1 44.09 45 ALA B O 1
ATOM 4616 N N . LEU B 1 46 ? 45.25 -48.812 44.875 1 44.09 46 LEU B N 1
ATOM 4617 C CA . LEU B 1 46 ? 45.281 -47.969 43.688 1 44.09 46 LEU B CA 1
ATOM 4618 C C . LEU B 1 46 ? 43.938 -48.031 42.938 1 44.09 46 LEU B C 1
ATOM 4620 O O . LEU B 1 46 ? 43.469 -47 42.406 1 44.09 46 LEU B O 1
ATOM 4624 N N . PRO B 1 47 ? 43.469 -49.312 42.906 1 49 47 PRO B N 1
ATOM 4625 C CA . PRO B 1 47 ? 42.25 -49.281 42.125 1 49 47 PRO B CA 1
ATOM 4626 C C . PRO B 1 47 ? 41.125 -48.438 42.75 1 49 47 PRO B C 1
ATOM 4628 O O . PRO B 1 47 ? 40.375 -47.781 42.062 1 49 47 PRO B O 1
ATOM 4631 N N . LEU B 1 48 ? 41.094 -48.562 44.062 1 54.03 48 LEU B N 1
ATOM 4632 C CA . LEU B 1 48 ? 40 -47.844 44.719 1 54.03 48 LEU B CA 1
ATOM 4633 C C . LEU B 1 48 ? 40.125 -46.344 44.562 1 54.03 48 LEU B C 1
ATOM 4635 O O . LEU B 1 48 ? 39.125 -45.656 44.281 1 54.03 48 LEU B O 1
ATOM 4639 N N . TYR B 1 49 ? 41.344 -45.875 44.75 1 49.81 49 TYR B N 1
ATOM 4640 C CA . TYR B 1 49 ? 41.531 -44.438 44.562 1 49.81 49 TYR B CA 1
ATOM 4641 C C . TYR B 1 49 ? 41.312 -44.031 43.125 1 49.81 49 TYR B C 1
ATOM 4643 O O . TYR B 1 49 ? 40.875 -42.906 42.844 1 49.81 49 TYR B O 1
ATOM 4651 N N . ALA B 1 50 ? 41.719 -44.969 42.156 1 49.84 50 ALA B N 1
ATOM 4652 C CA . ALA B 1 50 ? 41.406 -44.656 40.75 1 49.84 50 ALA B CA 1
ATOM 4653 C C . ALA B 1 50 ? 39.906 -44.562 40.531 1 49.84 50 ALA B C 1
ATOM 4655 O O . ALA B 1 50 ? 39.469 -43.688 39.781 1 49.84 50 ALA B O 1
ATOM 4656 N N . VAL B 1 51 ? 39.188 -45.438 41.188 1 54.81 51 VAL B N 1
ATOM 4657 C CA . VAL B 1 51 ? 37.75 -45.375 41 1 54.81 51 VAL B CA 1
ATOM 4658 C C . VAL B 1 51 ? 37.188 -44.094 41.562 1 54.81 51 VAL B C 1
ATOM 4660 O O . VAL B 1 51 ? 36.375 -43.438 40.969 1 54.81 51 VAL B O 1
ATOM 4663 N N . VAL B 1 52 ? 37.625 -43.688 42.781 1 54.25 52 VAL B N 1
ATOM 4664 C CA . VAL B 1 52 ? 37.156 -42.469 43.375 1 54.25 52 VAL B CA 1
ATOM 4665 C C . VAL B 1 52 ? 37.594 -41.25 42.562 1 54.25 52 VAL B C 1
ATOM 4667 O O . VAL B 1 52 ? 36.844 -40.312 42.375 1 54.25 52 VAL B O 1
ATOM 4670 N N . ALA B 1 53 ? 38.875 -41.25 42.094 1 51.97 53 ALA B N 1
ATOM 4671 C CA . ALA B 1 53 ? 39.344 -40.188 41.219 1 51.97 53 ALA B CA 1
ATOM 4672 C C . ALA B 1 53 ? 38.531 -40.156 39.906 1 51.97 53 ALA B C 1
ATOM 4674 O O . ALA B 1 53 ? 38.188 -39.062 39.406 1 51.97 53 ALA B O 1
ATOM 4675 N N . VAL B 1 54 ? 38.281 -41.344 39.312 1 52.22 54 VAL B N 1
ATOM 4676 C CA . VAL B 1 54 ? 37.406 -41.344 38.125 1 52.22 54 VAL B CA 1
ATOM 4677 C C . VAL B 1 54 ? 36 -40.875 38.5 1 52.22 54 VAL B C 1
ATOM 4679 O O . VAL B 1 54 ? 35.406 -40.094 37.781 1 52.22 54 VAL B O 1
ATOM 4682 N N . LEU B 1 55 ? 35.531 -41.312 39.688 1 51.78 55 LEU B N 1
ATOM 4683 C CA . LEU B 1 55 ? 34.219 -40.875 40.094 1 51.78 55 LEU B CA 1
ATOM 4684 C C . LEU B 1 55 ? 34.188 -39.406 40.406 1 51.78 55 LEU B C 1
ATOM 4686 O O . LEU B 1 55 ? 33.25 -38.688 40 1 51.78 55 LEU B O 1
ATOM 4690 N N . LEU B 1 56 ? 35.125 -38.812 41.219 1 49.62 56 LEU B N 1
ATOM 4691 C CA . LEU B 1 56 ? 35.219 -37.375 41.438 1 49.62 56 LEU B CA 1
ATOM 4692 C C . LEU B 1 56 ? 35.5 -36.656 40.094 1 49.62 56 LEU B C 1
ATOM 4694 O O . LEU B 1 56 ? 34.969 -35.594 39.844 1 49.62 56 LEU B O 1
ATOM 4698 N N . PHE B 1 57 ? 36.469 -37.125 39.25 1 47.34 57 PHE B N 1
ATOM 4699 C CA . PHE B 1 57 ? 36.656 -36.562 37.906 1 47.34 57 PHE B CA 1
ATOM 4700 C C . PHE B 1 57 ? 35.375 -36.625 37.094 1 47.34 57 PHE B C 1
ATOM 4702 O O . PHE B 1 57 ? 35.062 -35.688 36.344 1 47.34 57 PHE B O 1
ATOM 4709 N N . LEU B 1 58 ? 34.625 -37.75 37.094 1 47.09 58 LEU B N 1
ATOM 4710 C CA . LEU B 1 58 ? 33.312 -37.75 36.469 1 47.09 58 LEU B CA 1
ATOM 4711 C C . LEU B 1 58 ? 32.375 -36.781 37.156 1 47.09 58 LEU B C 1
ATOM 4713 O O . LEU B 1 58 ? 31.547 -36.125 36.469 1 47.09 58 LEU B O 1
ATOM 4717 N N . MET B 1 59 ? 32.281 -36.656 38.469 1 44.69 59 MET B N 1
ATOM 4718 C CA . MET B 1 59 ? 31.438 -35.688 39.156 1 44.69 59 MET B CA 1
ATOM 4719 C C . MET B 1 59 ? 31.891 -34.281 38.875 1 44.69 59 MET B C 1
ATOM 4721 O O . MET B 1 59 ? 31.062 -33.375 38.719 1 44.69 59 MET B O 1
ATOM 4725 N N . PHE B 1 60 ? 33.156 -33.781 39.156 1 43.97 60 PHE B N 1
ATOM 4726 C CA . PHE B 1 60 ? 33.594 -32.438 38.844 1 43.97 60 PHE B CA 1
ATOM 4727 C C . PHE B 1 60 ? 33.594 -32.219 37.312 1 43.97 60 PHE B C 1
ATOM 4729 O O . PHE B 1 60 ? 33.531 -31.078 36.844 1 43.97 60 PHE B O 1
ATOM 4736 N N . ASN B 1 61 ? 34.188 -33.031 36.469 1 36.31 61 ASN B N 1
ATOM 4737 C CA . ASN B 1 61 ? 34.094 -32.875 35.031 1 36.31 61 ASN B CA 1
ATOM 4738 C C . ASN B 1 61 ? 32.781 -33.469 34.5 1 36.31 61 ASN B C 1
ATOM 4740 O O . ASN B 1 61 ? 32.719 -33.844 33.312 1 36.31 61 ASN B O 1
ATOM 4744 N N . ALA B 1 62 ? 31.922 -34 35.406 1 34.69 62 ALA B N 1
ATOM 4745 C CA . ALA B 1 62 ? 30.594 -34.438 35.031 1 34.69 62 ALA B CA 1
ATOM 4746 C C . ALA B 1 62 ? 29.906 -33.438 34.094 1 34.69 62 ALA B C 1
ATOM 4748 O O . ALA B 1 62 ? 28.844 -33.719 33.562 1 34.69 62 ALA B O 1
ATOM 4749 N N . HIS B 1 63 ? 30.266 -32.156 34.312 1 34.44 63 HIS B N 1
ATOM 4750 C CA . HIS B 1 63 ? 29.594 -31.25 33.375 1 34.44 63 HIS B CA 1
ATOM 4751 C C . HIS B 1 63 ? 29.906 -31.609 31.938 1 34.44 63 HIS B C 1
ATOM 4753 O O . HIS B 1 63 ? 29.375 -30.984 31.016 1 34.44 63 HIS B O 1
ATOM 4759 N N . VAL B 1 64 ? 31 -32.219 31.688 1 33.56 64 VAL B N 1
ATOM 4760 C CA . VAL B 1 64 ? 31.469 -32.312 30.312 1 33.56 64 VAL B CA 1
ATOM 4761 C C . VAL B 1 64 ? 30.641 -33.375 29.578 1 33.56 64 VAL B C 1
ATOM 4763 O O . VAL B 1 64 ? 30.531 -33.344 28.344 1 33.56 64 VAL B O 1
ATOM 4766 N N . VAL B 1 65 ? 30.609 -34.562 30.172 1 31.91 65 VAL B N 1
ATOM 4767 C CA . VAL B 1 65 ? 29.891 -35.562 29.359 1 31.91 65 VAL B CA 1
ATOM 4768 C C . VAL B 1 65 ? 28.438 -35.125 29.219 1 31.91 65 VAL B C 1
ATOM 4770 O O . VAL B 1 65 ? 27.594 -35.469 30.062 1 31.91 65 VAL B O 1
ATOM 4773 N N . THR B 1 66 ? 28.109 -33.938 29.375 1 26.84 66 THR B N 1
ATOM 4774 C CA . THR B 1 66 ? 26.703 -33.719 29.078 1 26.84 66 THR B CA 1
ATOM 4775 C C . THR B 1 66 ? 26.312 -34.406 27.766 1 26.84 66 THR B C 1
ATOM 4777 O O . THR B 1 66 ? 26.984 -34.219 26.75 1 26.84 66 THR B O 1
ATOM 4780 N N . LEU B 1 67 ? 26.016 -35.781 27.922 1 28.86 67 LEU B N 1
ATOM 4781 C CA . LEU B 1 67 ? 25.406 -36.406 26.75 1 28.86 67 LEU B CA 1
ATOM 4782 C C . LEU B 1 67 ? 24.656 -35.375 25.906 1 28.86 67 LEU B C 1
ATOM 4784 O O . LEU B 1 67 ? 23.938 -34.531 26.453 1 28.86 67 LEU B O 1
ATOM 4788 N N . PRO B 1 68 ? 25.328 -35.125 24.719 1 27.7 68 PRO B N 1
ATOM 4789 C CA . PRO B 1 68 ? 24.578 -34.031 24.094 1 27.7 68 PRO B CA 1
ATOM 4790 C C . PRO B 1 68 ? 23.062 -34.281 24.125 1 27.7 68 PRO B C 1
ATOM 4792 O O . PRO B 1 68 ? 22.609 -35.406 23.984 1 27.7 68 PRO B O 1
ATOM 4795 N N . PRO B 1 69 ? 22.375 -33.719 25.094 1 26.69 69 PRO B N 1
ATOM 4796 C CA . PRO B 1 69 ? 20.984 -34.188 25.047 1 26.69 69 PRO B CA 1
ATOM 4797 C C . PRO B 1 69 ? 20.531 -34.531 23.641 1 26.69 69 PRO B C 1
ATOM 4799 O O . PRO B 1 69 ? 21.094 -34.031 22.656 1 26.69 69 PRO B O 1
ATOM 4802 N N . SER B 1 70 ? 20.25 -35.812 23.391 1 23.77 70 SER B N 1
ATOM 4803 C CA . SER B 1 70 ? 19.562 -36.031 22.125 1 23.77 70 SER B CA 1
ATOM 4804 C C . SER B 1 70 ? 18.766 -34.812 21.703 1 23.77 70 SER B C 1
ATOM 4806 O O . SER B 1 70 ? 17.984 -34.25 22.484 1 23.77 70 SER B O 1
ATOM 4808 N N . ALA B 1 71 ? 19.391 -33.969 20.812 1 24.59 71 ALA B N 1
ATOM 4809 C CA . ALA B 1 71 ? 18.578 -32.906 20.234 1 24.59 71 ALA B CA 1
ATOM 4810 C C . ALA B 1 71 ? 17.125 -33.312 20.078 1 24.59 71 ALA B C 1
ATOM 4812 O O . ALA B 1 71 ? 16.781 -34.031 19.141 1 24.59 71 ALA B O 1
ATOM 4813 N N . SER B 1 72 ? 16.672 -34.062 21.078 1 24.03 72 SER B N 1
ATOM 4814 C CA . SER B 1 72 ? 15.219 -34.219 21 1 24.03 72 SER B CA 1
ATOM 4815 C C . SER B 1 72 ? 14.578 -33.031 20.297 1 24.03 72 SER B C 1
ATOM 4817 O O . SER B 1 72 ? 15.133 -31.922 20.297 1 24.03 72 SER B O 1
ATOM 4819 N N . SER B 1 73 ? 13.641 -33.375 19.469 1 25.88 73 SER B N 1
ATOM 4820 C CA . SER B 1 73 ? 12.867 -32.438 18.672 1 25.88 73 SER B CA 1
ATOM 4821 C C . SER B 1 73 ? 12.539 -31.172 19.484 1 25.88 73 SER B C 1
ATOM 4823 O O . SER B 1 73 ? 11.742 -31.219 20.422 1 25.88 73 SER B O 1
ATOM 4825 N N . ILE B 1 74 ? 13.562 -30.656 20.109 1 25.06 74 ILE B N 1
ATOM 4826 C CA . ILE B 1 74 ? 13.141 -29.312 20.531 1 25.06 74 ILE B CA 1
ATOM 4827 C C . ILE B 1 74 ? 12.047 -28.812 19.594 1 25.06 74 ILE B C 1
ATOM 4829 O O . ILE B 1 74 ? 12.32 -28.484 18.438 1 25.06 74 ILE B O 1
ATOM 4833 N N . LEU B 1 75 ? 11.078 -29.578 19.484 1 25.62 75 LEU B N 1
ATOM 4834 C CA . LEU B 1 75 ? 9.836 -28.906 19.156 1 25.62 75 LEU B CA 1
ATOM 4835 C C . LEU B 1 75 ? 9.859 -27.453 19.625 1 25.62 75 LEU B C 1
ATOM 4837 O O . LEU B 1 75 ? 9.789 -27.188 20.828 1 25.62 75 LEU B O 1
ATOM 4841 N N . ASN B 1 76 ? 11.016 -26.781 19.359 1 28.11 76 ASN B N 1
ATOM 4842 C CA . ASN B 1 76 ? 10.93 -25.328 19.438 1 28.11 76 ASN B CA 1
ATOM 4843 C C . ASN B 1 76 ? 9.492 -24.875 19.703 1 28.11 76 ASN B C 1
ATOM 4845 O O . ASN B 1 76 ? 8.555 -25.375 19.094 1 28.11 76 ASN B O 1
ATOM 4849 N N . GLY B 1 77 ? 9.328 -24.703 20.969 1 28.39 77 GLY B N 1
ATOM 4850 C CA . GLY B 1 77 ? 8.07 -24.062 21.312 1 28.39 77 GLY B CA 1
ATOM 4851 C C . GLY B 1 77 ? 7.508 -23.219 20.172 1 28.39 77 GLY B C 1
ATOM 4852 O O . GLY B 1 77 ? 8.07 -22.172 19.828 1 28.39 77 GLY B O 1
ATOM 4853 N N . HIS B 1 78 ? 7.199 -23.938 19.125 1 30.41 78 HIS B N 1
ATOM 4854 C CA . HIS B 1 78 ? 6.207 -23.234 18.312 1 30.41 78 HIS B CA 1
ATOM 4855 C C . HIS B 1 78 ? 5.367 -22.297 19.172 1 30.41 78 HIS B C 1
ATOM 4857 O O . HIS B 1 78 ? 4.551 -22.734 19.984 1 30.41 78 HIS B O 1
ATOM 4863 N N . HIS B 1 79 ? 6.148 -21.469 19.953 1 31 79 HIS B N 1
ATOM 4864 C CA . HIS B 1 79 ? 5.137 -20.484 20.281 1 31 79 HIS B CA 1
ATOM 4865 C C . HIS B 1 79 ? 4 -20.5 19.25 1 31 79 HIS B C 1
ATOM 4867 O O . HIS B 1 79 ? 4.16 -20 18.141 1 31 79 HIS B O 1
ATOM 4873 N N . GLN B 1 80 ? 3.445 -21.719 19.219 1 31.98 80 GLN B N 1
ATOM 4874 C CA . GLN B 1 80 ? 2.127 -21.656 18.594 1 31.98 80 GLN B CA 1
ATOM 4875 C C . GLN B 1 80 ? 1.43 -20.344 18.906 1 31.98 80 GLN B C 1
ATOM 4877 O O . GLN B 1 80 ? 0.887 -20.172 20 1 31.98 80 GLN B O 1
ATOM 4882 N N . GLN B 1 81 ? 2.164 -19.312 18.75 1 33.72 81 GLN B N 1
ATOM 4883 C CA . GLN B 1 81 ? 1.216 -18.203 18.781 1 33.72 81 GLN B CA 1
ATOM 4884 C C . GLN B 1 81 ? -0.171 -18.656 18.328 1 33.72 81 GLN B C 1
ATOM 4886 O O . GLN B 1 81 ? -0.324 -19.219 17.25 1 33.72 81 GLN B O 1
ATOM 4891 N N . GLN B 1 82 ? -0.868 -19.344 19.281 1 35.31 82 GLN B N 1
ATOM 4892 C CA . GLN B 1 82 ? -2.275 -19.625 19.031 1 35.31 82 GLN B CA 1
ATOM 4893 C C . GLN B 1 82 ? -2.828 -18.734 17.922 1 35.31 82 GLN B C 1
ATOM 4895 O O . GLN B 1 82 ? -2.533 -17.531 17.891 1 35.31 82 GLN B O 1
ATOM 4900 N N . PRO B 1 83 ? -3.104 -19.359 16.859 1 39.75 83 PRO B N 1
ATOM 4901 C CA . PRO B 1 83 ? -3.801 -18.531 15.875 1 39.75 83 PRO B CA 1
ATOM 4902 C C . PRO B 1 83 ? -4.805 -17.562 16.516 1 39.75 83 PRO B C 1
ATOM 4904 O O . PRO B 1 83 ? -5.66 -18 17.297 1 39.75 83 PRO B O 1
ATOM 4907 N N . ALA B 1 84 ? -4.434 -16.562 17.062 1 39.56 84 ALA B N 1
ATOM 4908 C CA . ALA B 1 84 ? -5.398 -15.531 17.453 1 39.56 84 ALA B CA 1
ATOM 4909 C C . ALA B 1 84 ? -6.703 -15.688 16.672 1 39.56 84 ALA B C 1
ATOM 4911 O O . ALA B 1 84 ? -6.695 -16.141 15.516 1 39.56 84 ALA B O 1
ATOM 4912 N N . ASP B 1 85 ? -7.707 -16.188 17.234 1 50.47 85 ASP B N 1
ATOM 4913 C CA . ASP B 1 85 ? -9.07 -16.188 16.719 1 50.47 85 ASP B CA 1
ATOM 4914 C C . ASP B 1 85 ? -9.242 -15.094 15.648 1 50.47 85 ASP B C 1
ATOM 4916 O O . ASP B 1 85 ? -10.195 -14.312 15.703 1 50.47 85 ASP B O 1
ATOM 4920 N N . HIS B 1 86 ? -8.078 -14.758 14.875 1 60.22 86 HIS B N 1
ATOM 4921 C CA . HIS B 1 86 ? -8.133 -13.664 13.906 1 60.22 86 HIS B CA 1
ATOM 4922 C C . HIS B 1 86 ? -8.742 -14.125 12.586 1 60.22 86 HIS B C 1
ATOM 4924 O O . HIS B 1 86 ? -8.523 -15.266 12.156 1 60.22 86 HIS B O 1
ATOM 4930 N N . GLY B 1 87 ? -9.867 -13.758 12.234 1 84.19 87 GLY B N 1
ATOM 4931 C CA . GLY B 1 87 ? -10.367 -13.898 10.875 1 84.19 87 GLY B CA 1
ATOM 4932 C C . GLY B 1 87 ? -9.32 -13.617 9.82 1 84.19 87 GLY B C 1
ATOM 4933 O O . GLY B 1 87 ? -8.133 -13.5 10.133 1 84.19 87 GLY B O 1
ATOM 4934 N N . PHE B 1 88 ? -9.516 -13.867 8.625 1 94.88 88 PHE B N 1
ATOM 4935 C CA . PHE B 1 88 ? -8.633 -13.531 7.52 1 94.88 88 PHE B CA 1
ATOM 4936 C C . PHE B 1 88 ? -8.336 -12.031 7.504 1 94.88 88 PHE B C 1
ATOM 4938 O O . PHE B 1 88 ? -9.258 -11.211 7.547 1 94.88 88 PHE B O 1
ATOM 4945 N N . PRO B 1 89 ? -7.039 -11.703 7.527 1 96.31 89 PRO B N 1
ATOM 4946 C CA . PRO B 1 89 ? -6.734 -10.273 7.391 1 96.31 89 PRO B CA 1
ATOM 4947 C C . PRO B 1 89 ? -7.367 -9.648 6.152 1 96.31 89 PRO B C 1
ATOM 4949 O O . PRO B 1 89 ? -7.402 -10.273 5.09 1 96.31 89 PRO B O 1
ATOM 4952 N N . LYS B 1 90 ? -7.879 -8.492 6.285 1 96.81 90 LYS B N 1
ATOM 4953 C CA . LYS B 1 90 ? -8.477 -7.777 5.164 1 96.81 90 LYS B CA 1
ATOM 4954 C C . LYS B 1 90 ? -7.434 -6.945 4.422 1 96.81 90 LYS B C 1
ATOM 4956 O O . LYS B 1 90 ? -7.523 -5.719 4.391 1 96.81 90 LYS B O 1
ATOM 4961 N N . LYS B 1 91 ? -6.492 -7.594 3.859 1 98.19 91 LYS B N 1
ATOM 4962 C CA . LYS B 1 91 ? -5.41 -6.965 3.105 1 98.19 91 LYS B CA 1
ATOM 4963 C C . LYS B 1 91 ? -5.141 -7.719 1.805 1 98.19 91 LYS B C 1
ATOM 4965 O O . LYS B 1 91 ? -5.051 -8.945 1.799 1 98.19 91 LYS B O 1
ATOM 4970 N N . ILE B 1 92 ? -5.125 -6.98 0.718 1 98.75 92 ILE B N 1
ATOM 4971 C CA . ILE B 1 92 ? -4.816 -7.527 -0.598 1 98.75 92 ILE B CA 1
ATOM 4972 C C . ILE B 1 92 ? -3.355 -7.242 -0.943 1 98.75 92 ILE B C 1
ATOM 4974 O O . ILE B 1 92 ? -2.891 -6.109 -0.814 1 98.75 92 ILE B O 1
ATOM 4978 N N . TRP B 1 93 ? -2.678 -8.266 -1.351 1 98.75 93 TRP B N 1
ATOM 4979 C CA . TRP B 1 93 ? -1.271 -8.188 -1.73 1 98.75 93 TRP B CA 1
ATOM 4980 C C . TRP B 1 93 ? -1.09 -8.492 -3.213 1 98.75 93 TRP B C 1
ATOM 4982 O O . TRP B 1 93 ? -1.687 -9.438 -3.736 1 98.75 93 TRP B O 1
ATOM 4992 N N . GLN B 1 94 ? -0.29 -7.664 -3.854 1 98.06 94 GLN B N 1
ATOM 4993 C CA . GLN B 1 94 ? 0.228 -7.969 -5.184 1 98.06 94 GLN B CA 1
ATOM 4994 C C . GLN B 1 94 ? 1.705 -7.602 -5.297 1 98.06 94 GLN B C 1
ATOM 4996 O O . GLN B 1 94 ? 2.232 -6.863 -4.461 1 98.06 94 GLN B O 1
ATOM 5001 N N . SER B 1 95 ? 2.375 -8.18 -6.191 1 96.94 95 SER B N 1
ATOM 5002 C CA . SER B 1 95 ? 3.76 -7.84 -6.504 1 96.94 95 SER B CA 1
ATOM 5003 C C . SER B 1 95 ? 3.947 -7.602 -7.996 1 96.94 95 SER B C 1
ATOM 5005 O O . SER B 1 95 ? 3.316 -8.266 -8.82 1 96.94 95 SER B O 1
ATOM 5007 N N . TRP B 1 96 ? 4.715 -6.633 -8.305 1 95.19 96 TRP B N 1
ATOM 5008 C CA . TRP B 1 96 ? 4.953 -6.258 -9.695 1 95.19 96 TRP B CA 1
ATOM 5009 C C . TRP B 1 96 ? 6.273 -5.504 -9.844 1 95.19 96 TRP B C 1
ATOM 5011 O O . TRP B 1 96 ? 6.98 -5.285 -8.852 1 95.19 96 TRP B O 1
ATOM 5021 N N . LYS B 1 97 ? 6.668 -5.207 -11.008 1 92.25 97 LYS B N 1
ATOM 5022 C CA . LYS B 1 97 ? 7.922 -4.52 -11.289 1 92.25 97 LYS B CA 1
ATOM 5023 C C . LYS B 1 97 ? 7.867 -3.064 -10.836 1 92.25 97 LYS B C 1
ATOM 5025 O O . LYS B 1 97 ? 8.852 -2.533 -10.32 1 92.25 97 LYS B O 1
ATOM 5030 N N . VAL B 1 98 ? 6.68 -2.436 -11.023 1 91.81 98 VAL B N 1
ATOM 5031 C CA . VAL B 1 98 ? 6.566 -1.005 -10.758 1 91.81 98 VAL B CA 1
ATOM 5032 C C . VAL B 1 98 ? 5.375 -0.742 -9.844 1 91.81 98 VAL B C 1
ATOM 5034 O O . VAL B 1 98 ? 4.52 -1.611 -9.664 1 91.81 98 VAL B O 1
ATOM 5037 N N . ASP B 1 99 ? 5.391 0.448 -9.305 1 93.62 99 ASP B N 1
ATOM 5038 C CA . ASP B 1 99 ? 4.336 0.841 -8.375 1 93.62 99 ASP B CA 1
ATOM 5039 C C . ASP B 1 99 ? 3.066 1.243 -9.125 1 93.62 99 ASP B C 1
ATOM 5041 O O . ASP B 1 99 ? 3.09 1.424 -10.344 1 93.62 99 ASP B O 1
ATOM 5045 N N . PRO B 1 100 ? 1.898 1.435 -8.406 1 92.56 100 PRO B N 1
ATOM 5046 C CA . PRO B 1 100 ? 0.605 1.716 -9.031 1 92.56 100 PRO B CA 1
ATOM 5047 C C . PRO B 1 100 ? 0.622 2.99 -9.875 1 92.56 100 PRO B C 1
ATOM 5049 O O . PRO B 1 100 ? -0.126 3.102 -10.844 1 92.56 100 PRO B O 1
ATOM 5052 N N . TYR B 1 101 ? 1.437 3.885 -9.531 1 92.88 101 TYR B N 1
ATOM 5053 C CA . TYR B 1 101 ? 1.419 5.184 -10.188 1 92.88 101 TYR B CA 1
ATOM 5054 C C . TYR B 1 101 ? 2.219 5.148 -11.484 1 92.88 101 TYR B C 1
ATOM 5056 O O . TYR B 1 101 ? 2.125 6.066 -12.305 1 92.88 101 TYR B O 1
ATOM 5064 N N . ASN B 1 102 ? 2.918 4.145 -11.711 1 91 102 ASN B N 1
ATOM 5065 C CA . ASN B 1 102 ? 3.766 4.027 -12.898 1 91 102 ASN B CA 1
ATOM 5066 C C . ASN B 1 102 ? 3.383 2.816 -13.742 1 91 102 ASN B C 1
ATOM 5068 O O . ASN B 1 102 ? 4.117 2.439 -14.656 1 91 102 ASN B O 1
ATOM 5072 N N . MET B 1 103 ? 2.279 2.244 -13.445 1 91.19 103 MET B N 1
ATOM 5073 C CA . MET B 1 103 ? 1.827 1.05 -14.156 1 91.19 103 MET B CA 1
ATOM 5074 C C . MET B 1 103 ? 1.277 1.41 -15.531 1 91.19 103 MET B C 1
ATOM 5076 O O . MET B 1 103 ? 0.668 2.467 -15.703 1 91.19 103 MET B O 1
ATOM 5080 N N . ALA B 1 104 ? 1.471 0.434 -16.422 1 88.06 104 ALA B N 1
ATOM 5081 C CA . ALA B 1 104 ? 0.783 0.536 -17.703 1 88.06 104 ALA B CA 1
ATOM 5082 C C . ALA B 1 104 ? -0.722 0.341 -17.531 1 88.06 104 ALA B C 1
ATOM 5084 O O . ALA B 1 104 ? -1.17 -0.292 -16.578 1 88.06 104 ALA B O 1
ATOM 5085 N N . THR B 1 105 ? -1.427 0.832 -18.438 1 87.31 105 THR B N 1
ATOM 5086 C CA . THR B 1 105 ? -2.883 0.863 -18.359 1 87.31 105 THR B CA 1
ATOM 5087 C C . THR B 1 105 ? -3.447 -0.544 -18.188 1 87.31 105 THR B C 1
ATOM 5089 O O . THR B 1 105 ? -4.375 -0.756 -17.406 1 87.31 105 THR B O 1
ATOM 5092 N N . ARG B 1 106 ? -2.926 -1.471 -18.922 1 86.38 106 ARG B N 1
ATOM 5093 C CA . ARG B 1 106 ? -3.412 -2.846 -18.859 1 86.38 106 ARG B CA 1
ATOM 5094 C C . ARG B 1 106 ? -3.334 -3.391 -17.438 1 86.38 106 ARG B C 1
ATOM 5096 O O . ARG B 1 106 ? -4.32 -3.918 -16.922 1 86.38 106 ARG B O 1
ATOM 5103 N N . ASP B 1 107 ? -2.203 -3.264 -16.828 1 90.19 107 ASP B N 1
ATOM 5104 C CA . ASP B 1 107 ? -1.999 -3.762 -15.477 1 90.19 107 ASP B CA 1
ATOM 5105 C C . ASP B 1 107 ? -2.803 -2.947 -14.469 1 90.19 107 ASP B C 1
ATOM 5107 O O . ASP B 1 107 ? -3.344 -3.498 -13.508 1 90.19 107 ASP B O 1
ATOM 5111 N N . LEU B 1 108 ? -2.863 -1.684 -14.75 1 91.31 108 LEU B N 1
ATOM 5112 C CA . LEU B 1 108 ? -3.611 -0.779 -13.883 1 91.31 108 LEU B CA 1
ATOM 5113 C C . LEU B 1 108 ? -5.086 -1.163 -13.844 1 91.31 108 LEU B C 1
ATOM 5115 O O . LEU B 1 108 ? -5.691 -1.2 -12.766 1 91.31 108 LEU B O 1
ATOM 5119 N N . ASN B 1 109 ? -5.637 -1.49 -14.969 1 92.81 109 ASN B N 1
ATOM 5120 C CA . ASN B 1 109 ? -7.051 -1.846 -15.062 1 92.81 109 ASN B CA 1
ATOM 5121 C C . ASN B 1 109 ? -7.352 -3.141 -14.32 1 92.81 109 ASN B C 1
ATOM 5123 O O . ASN B 1 109 ? -8.406 -3.271 -13.695 1 92.81 109 ASN B O 1
ATOM 5127 N N . THR B 1 110 ? -6.461 -4.062 -14.406 1 95.56 110 THR B N 1
ATOM 5128 C CA . THR B 1 110 ? -6.637 -5.336 -13.719 1 95.56 110 THR B CA 1
ATOM 5129 C C . THR B 1 110 ? -6.492 -5.156 -12.211 1 95.56 110 THR B C 1
ATOM 5131 O O . THR B 1 110 ? -7.336 -5.621 -11.438 1 95.56 110 THR B O 1
ATOM 5134 N N . ALA B 1 111 ? -5.496 -4.422 -11.812 1 96.62 111 ALA B N 1
ATOM 5135 C CA . ALA B 1 111 ? -5.25 -4.18 -10.391 1 96.62 111 ALA B CA 1
ATOM 5136 C C . ALA B 1 111 ? -6.395 -3.387 -9.766 1 96.62 111 ALA B C 1
ATOM 5138 O O . ALA B 1 111 ? -6.789 -3.645 -8.625 1 96.62 111 ALA B O 1
ATOM 5139 N N . LYS B 1 112 ? -6.977 -2.51 -10.469 1 97.06 112 LYS B N 1
ATOM 5140 C CA . LYS B 1 112 ? -8.062 -1.646 -10.008 1 97.06 112 LYS B CA 1
ATOM 5141 C C . LYS B 1 112 ? -9.273 -2.465 -9.586 1 97.06 112 LYS B C 1
ATOM 5143 O O . LYS B 1 112 ? -10.008 -2.074 -8.672 1 97.06 112 LYS B O 1
ATOM 5148 N N . THR B 1 113 ? -9.5 -3.561 -10.203 1 98.31 113 THR B N 1
ATOM 5149 C CA . THR B 1 113 ? -10.672 -4.379 -9.898 1 98.31 113 THR B CA 1
ATOM 5150 C C . THR B 1 113 ? -10.633 -4.867 -8.453 1 98.31 113 THR B C 1
ATOM 5152 O O . THR B 1 113 ? -11.68 -5 -7.812 1 98.31 113 THR B O 1
ATOM 5155 N N . TRP B 1 114 ? -9.508 -5.066 -7.934 1 98.5 114 TRP B N 1
ATOM 5156 C CA . TRP B 1 114 ? -9.359 -5.59 -6.582 1 98.5 114 TRP B CA 1
ATOM 5157 C C . TRP B 1 114 ? -9.75 -4.539 -5.543 1 98.5 114 TRP B C 1
ATOM 5159 O O . TRP B 1 114 ? -10.453 -4.84 -4.578 1 98.5 114 TRP B O 1
ATOM 5169 N N . THR B 1 115 ? -9.32 -3.32 -5.746 1 97.38 115 THR B N 1
ATOM 5170 C CA . THR B 1 115 ? -9.617 -2.268 -4.781 1 97.38 115 THR B CA 1
ATOM 5171 C C . THR B 1 115 ? -11.047 -1.766 -4.961 1 97.38 115 THR B C 1
ATOM 5173 O O . THR B 1 115 ? -11.719 -1.413 -3.984 1 97.38 115 THR B O 1
ATOM 5176 N N . SER B 1 116 ? -11.516 -1.771 -6.164 1 97.25 116 SER B N 1
ATOM 5177 C CA . SER B 1 116 ? -12.859 -1.277 -6.445 1 97.25 116 SER B CA 1
ATOM 5178 C C . SER B 1 116 ? -13.922 -2.223 -5.895 1 97.25 116 SER B C 1
ATOM 5180 O O . SER B 1 116 ? -14.945 -1.777 -5.367 1 97.25 116 SER B O 1
ATOM 5182 N N . LYS B 1 117 ? -13.672 -3.488 -5.973 1 97.81 117 LYS B N 1
ATOM 5183 C CA . LYS B 1 117 ? -14.664 -4.465 -5.52 1 97.81 117 LYS B CA 1
ATOM 5184 C C . LYS B 1 117 ? -14.523 -4.738 -4.027 1 97.81 117 LYS B C 1
ATOM 5186 O O . LYS B 1 117 ? -15.422 -5.301 -3.406 1 97.81 117 LYS B O 1
ATOM 5191 N N . ASN B 1 118 ? -13.398 -4.336 -3.527 1 98 118 ASN B N 1
ATOM 5192 C CA . ASN B 1 118 ? -13.125 -4.574 -2.113 1 98 118 ASN B CA 1
ATOM 5193 C C . ASN B 1 118 ? -12.617 -3.312 -1.422 1 98 118 ASN B C 1
ATOM 5195 O O . ASN B 1 118 ? -11.516 -3.299 -0.883 1 98 118 ASN B O 1
ATOM 5199 N N . PRO B 1 119 ? -13.352 -2.281 -1.354 1 96.06 119 PRO B N 1
ATOM 5200 C CA . PRO B 1 119 ? -12.898 -1.003 -0.804 1 96.06 119 PRO B CA 1
ATOM 5201 C C . PRO B 1 119 ? -12.547 -1.09 0.681 1 96.06 119 PRO B C 1
ATOM 5203 O O . PRO B 1 119 ? -11.781 -0.271 1.187 1 96.06 119 PRO B O 1
ATOM 5206 N N . GLY B 1 120 ? -13.109 -2.043 1.363 1 96.38 120 GLY B N 1
ATOM 5207 C CA . GLY B 1 120 ? -12.828 -2.207 2.781 1 96.38 120 GLY B CA 1
ATOM 5208 C C . GLY B 1 120 ? -11.547 -2.965 3.057 1 96.38 120 GLY B C 1
ATOM 5209 O O . GLY B 1 120 ? -11.18 -3.18 4.215 1 96.38 120 GLY B O 1
ATOM 5210 N N . TYR B 1 121 ? -10.867 -3.395 2.033 1 97.88 121 TYR B N 1
ATOM 5211 C CA . TYR B 1 121 ? -9.586 -4.082 2.168 1 97.88 121 TYR B CA 1
ATOM 5212 C C . TYR B 1 121 ? -8.422 -3.117 1.971 1 97.88 121 TYR B C 1
ATOM 5214 O O . TYR B 1 121 ? -8.469 -2.25 1.096 1 97.88 121 TYR B O 1
ATOM 5222 N N . ARG B 1 122 ? -7.457 -3.232 2.857 1 97.94 122 ARG B N 1
ATOM 5223 C CA . ARG B 1 122 ? -6.195 -2.555 2.578 1 97.94 122 ARG B CA 1
ATOM 5224 C C . ARG B 1 122 ? -5.504 -3.162 1.361 1 97.94 122 ARG B C 1
ATOM 5226 O O . ARG B 1 122 ? -5.758 -4.316 1.01 1 97.94 122 ARG B O 1
ATOM 5233 N N . TYR B 1 123 ? -4.742 -2.365 0.721 1 98 123 TYR B N 1
ATOM 5234 C CA . TYR B 1 123 ? -4.055 -2.791 -0.492 1 98 123 TYR B CA 1
ATOM 5235 C C . TYR B 1 123 ? -2.59 -2.371 -0.465 1 98 123 TYR B C 1
ATOM 5237 O O . TYR B 1 123 ? -2.273 -1.221 -0.153 1 98 123 TYR B O 1
ATOM 5245 N N . GLU B 1 124 ? -1.705 -3.246 -0.707 1 98 124 GLU B N 1
ATOM 5246 C CA . GLU B 1 124 ? -0.292 -2.914 -0.859 1 98 124 GLU B CA 1
ATOM 5247 C C . GLU B 1 124 ? 0.34 -3.703 -2.002 1 98 124 GLU B C 1
ATOM 5249 O O . GLU B 1 124 ? 0.108 -4.906 -2.137 1 98 124 GLU B O 1
ATOM 5254 N N . LEU B 1 125 ? 1.076 -3.008 -2.848 1 98 125 LEU B N 1
ATOM 5255 C CA . LEU B 1 125 ? 1.837 -3.588 -3.949 1 98 125 LEU B CA 1
ATOM 5256 C C . LEU B 1 125 ? 3.336 -3.494 -3.686 1 98 125 LEU B C 1
ATOM 5258 O O . LEU B 1 125 ? 3.867 -2.4 -3.486 1 98 125 LEU B O 1
ATOM 5262 N N . LEU B 1 126 ? 3.996 -4.613 -3.619 1 98.12 126 LEU B N 1
ATOM 5263 C CA . LEU B 1 126 ? 5.453 -4.621 -3.518 1 98.12 126 LEU B CA 1
ATOM 5264 C C . LEU B 1 126 ? 6.094 -4.664 -4.898 1 98.12 126 LEU B C 1
ATOM 5266 O O . LEU B 1 126 ? 5.605 -5.359 -5.793 1 98.12 126 LEU B O 1
ATOM 5270 N N . THR B 1 127 ? 7.125 -3.924 -5.055 1 96.81 127 THR B N 1
ATOM 5271 C CA . THR B 1 127 ? 7.816 -3.844 -6.332 1 96.81 127 THR B CA 1
ATOM 5272 C C . THR B 1 127 ? 9.188 -4.52 -6.25 1 96.81 127 THR B C 1
ATOM 5274 O O . THR B 1 127 ? 9.617 -4.922 -5.172 1 96.81 127 THR B O 1
ATOM 5277 N N . ASP B 1 128 ? 9.867 -4.605 -7.391 1 94 128 ASP B N 1
ATOM 5278 C CA . ASP B 1 128 ? 11.203 -5.18 -7.453 1 94 128 ASP B CA 1
ATOM 5279 C C . ASP B 1 128 ? 12.203 -4.32 -6.68 1 94 128 ASP B C 1
ATOM 5281 O O . ASP B 1 128 ? 13.281 -4.793 -6.312 1 94 128 ASP B O 1
ATOM 5285 N N . ASN B 1 129 ? 11.867 -3.1 -6.402 1 95.19 129 ASN B N 1
ATOM 5286 C CA . ASN B 1 129 ? 12.805 -2.182 -5.766 1 95.19 129 ASN B CA 1
ATOM 5287 C C . ASN B 1 129 ? 12.586 -2.115 -4.258 1 95.19 129 ASN B C 1
ATOM 5289 O O . ASN B 1 129 ? 13.445 -1.612 -3.523 1 95.19 129 ASN B O 1
ATOM 5293 N N . ASN B 1 130 ? 11.414 -2.635 -3.791 1 96.44 130 ASN B N 1
ATOM 5294 C CA . ASN B 1 130 ? 11.156 -2.473 -2.363 1 96.44 130 ASN B CA 1
ATOM 5295 C C . ASN B 1 130 ? 10.82 -3.805 -1.699 1 96.44 130 ASN B C 1
ATOM 5297 O O . ASN B 1 130 ? 10.508 -3.848 -0.509 1 96.44 130 ASN B O 1
ATOM 5301 N N . ASP B 1 131 ? 10.875 -4.895 -2.443 1 97.44 131 ASP B N 1
ATOM 5302 C CA . ASP B 1 131 ? 10.594 -6.223 -1.913 1 97.44 131 ASP B CA 1
ATOM 5303 C C . ASP B 1 131 ? 11.594 -6.602 -0.824 1 97.44 131 ASP B C 1
ATOM 5305 O O . ASP B 1 131 ? 11.211 -7.145 0.215 1 97.44 131 ASP B O 1
ATOM 5309 N N . MET B 1 132 ? 12.898 -6.23 -1.011 1 96.5 132 MET B N 1
ATOM 5310 C CA . MET B 1 132 ? 13.938 -6.559 -0.041 1 96.5 132 MET B CA 1
ATOM 5311 C C . MET B 1 132 ? 13.68 -5.855 1.289 1 96.5 132 MET B C 1
ATOM 5313 O O . MET B 1 132 ? 13.922 -6.426 2.354 1 96.5 132 MET B O 1
ATOM 5317 N N . VAL B 1 133 ? 13.203 -4.641 1.2 1 95.69 133 VAL B N 1
ATOM 5318 C CA . VAL B 1 133 ? 12.898 -3.871 2.4 1 95.69 133 VAL B CA 1
ATOM 5319 C C . VAL B 1 133 ? 11.805 -4.578 3.203 1 95.69 133 VAL B C 1
ATOM 5321 O O . VAL B 1 133 ? 11.891 -4.668 4.43 1 95.69 133 VAL B O 1
ATOM 5324 N N . TYR B 1 134 ? 10.82 -5.062 2.533 1 97.81 134 TYR B N 1
ATOM 5325 C CA . TYR B 1 134 ? 9.75 -5.805 3.191 1 97.81 134 TYR B CA 1
ATOM 5326 C C . TYR B 1 134 ? 10.297 -7.051 3.877 1 97.81 134 TYR B C 1
ATOM 5328 O O . TYR B 1 134 ? 9.992 -7.309 5.047 1 97.81 134 TYR B O 1
ATOM 5336 N N . VAL B 1 135 ? 11.055 -7.832 3.133 1 98.19 135 VAL B N 1
ATOM 5337 C CA . VAL B 1 135 ? 11.57 -9.102 3.639 1 98.19 135 VAL B CA 1
ATOM 5338 C C . VAL B 1 135 ? 12.477 -8.852 4.84 1 98.19 135 VAL B C 1
ATOM 5340 O O . VAL B 1 135 ? 12.391 -9.555 5.848 1 98.19 135 VAL B O 1
ATOM 5343 N N . GLU B 1 136 ? 13.289 -7.848 4.789 1 96.38 136 GLU B N 1
ATOM 5344 C CA . GLU B 1 136 ? 14.188 -7.52 5.891 1 96.38 136 GLU B CA 1
ATOM 5345 C C . GLU B 1 136 ? 13.414 -7.078 7.125 1 96.38 136 GLU B C 1
ATOM 5347 O O . GLU B 1 136 ? 13.781 -7.41 8.25 1 96.38 136 GLU B O 1
ATOM 5352 N N . GLU B 1 137 ? 12.398 -6.371 6.871 1 94.25 137 GLU B N 1
ATOM 5353 C CA . GLU B 1 137 ? 11.594 -5.887 7.988 1 94.25 137 GLU B CA 1
ATOM 5354 C C . GLU B 1 137 ? 10.859 -7.035 8.68 1 94.25 137 GLU B C 1
ATOM 5356 O O . GLU B 1 137 ? 10.906 -7.152 9.906 1 94.25 137 GLU B O 1
ATOM 5361 N N . GLN B 1 138 ? 10.219 -7.883 7.926 1 96.5 138 GLN B N 1
ATOM 5362 C CA . GLN B 1 138 ? 9.359 -8.914 8.484 1 96.5 138 GLN B CA 1
ATOM 5363 C C . GLN B 1 138 ? 10.18 -10.086 9.023 1 96.5 138 GLN B C 1
ATOM 5365 O O . GLN B 1 138 ? 9.797 -10.711 10.016 1 96.5 138 GLN B O 1
ATOM 5370 N N . TYR B 1 139 ? 11.32 -10.352 8.445 1 97.62 139 TYR B N 1
ATOM 5371 C CA . TYR B 1 139 ? 12.055 -11.562 8.781 1 97.62 139 TYR B CA 1
ATOM 5372 C C . TYR B 1 139 ? 13.367 -11.227 9.484 1 97.62 139 TYR B C 1
ATOM 5374 O O . TYR B 1 139 ? 14.195 -12.109 9.719 1 97.62 139 TYR B O 1
ATOM 5382 N N . GLY B 1 140 ? 13.523 -9.961 9.781 1 94.12 140 GLY B N 1
ATOM 5383 C CA . GLY B 1 140 ? 14.68 -9.508 10.531 1 94.12 140 GLY B CA 1
ATOM 5384 C C . GLY B 1 140 ? 14.578 -9.789 12.023 1 94.12 140 GLY B C 1
ATOM 5385 O O . GLY B 1 140 ? 13.648 -10.461 12.469 1 94.12 140 GLY B O 1
ATOM 5386 N N . PRO B 1 141 ? 15.453 -9.297 12.805 1 90.62 141 PRO B N 1
ATOM 5387 C CA . PRO B 1 141 ? 15.555 -9.617 14.227 1 90.62 141 PRO B CA 1
ATOM 5388 C C . PRO B 1 141 ? 14.344 -9.141 15.031 1 90.62 141 PRO B C 1
ATOM 5390 O O . PRO B 1 141 ? 13.992 -9.75 16.047 1 90.62 141 PRO B O 1
ATOM 5393 N N . HIS B 1 142 ? 13.656 -8.141 14.562 1 85.44 142 HIS B N 1
ATOM 5394 C CA . HIS B 1 142 ? 12.523 -7.602 15.305 1 85.44 142 HIS B CA 1
ATOM 5395 C C . HIS B 1 142 ? 11.211 -8.195 14.812 1 85.44 142 HIS B C 1
ATOM 5397 O O . HIS B 1 142 ? 10.141 -7.859 15.328 1 85.44 142 HIS B O 1
ATOM 5403 N N . GLY B 1 143 ? 11.328 -8.992 13.812 1 90.31 143 GLY B N 1
ATOM 5404 C CA . GLY B 1 143 ? 10.164 -9.688 13.297 1 90.31 143 GLY B CA 1
ATOM 5405 C C . GLY B 1 143 ? 10.219 -11.188 13.523 1 90.31 143 GLY B C 1
ATOM 5406 O O . GLY B 1 143 ? 10.383 -11.648 14.648 1 90.31 143 GLY B O 1
ATOM 5407 N N . ILE B 1 144 ? 10.195 -11.898 12.461 1 94.94 144 ILE B N 1
ATOM 5408 C CA . ILE B 1 144 ? 10.148 -13.359 12.516 1 94.94 144 ILE B CA 1
ATOM 5409 C C . ILE B 1 144 ? 11.539 -13.906 12.82 1 94.94 144 ILE B C 1
ATOM 5411 O O . ILE B 1 144 ? 11.68 -15.062 13.234 1 94.94 144 ILE B O 1
ATOM 5415 N N . ASN B 1 145 ? 12.562 -13.117 12.656 1 95.88 145 ASN B N 1
ATOM 5416 C CA . ASN B 1 145 ? 13.953 -13.414 12.977 1 95.88 145 ASN B CA 1
ATOM 5417 C C . ASN B 1 145 ? 14.453 -14.656 12.242 1 95.88 145 ASN B C 1
ATOM 5419 O O . ASN B 1 145 ? 14.875 -15.625 12.867 1 95.88 145 ASN B O 1
ATOM 5423 N N . ARG B 1 146 ? 14.398 -14.656 10.961 1 97.88 146 ARG B N 1
ATOM 5424 C CA . ARG B 1 146 ? 14.922 -15.688 10.055 1 97.88 146 ARG B CA 1
ATOM 5425 C C . ARG B 1 146 ? 15.93 -15.094 9.078 1 97.88 146 ARG B C 1
ATOM 5427 O O . ARG B 1 146 ? 15.656 -14.992 7.883 1 97.88 146 ARG B O 1
ATOM 5434 N N . PRO B 1 147 ? 17.109 -14.773 9.641 1 97.44 147 PRO B N 1
ATOM 5435 C CA . PRO B 1 147 ? 18.125 -14.172 8.781 1 97.44 147 PRO B CA 1
ATOM 5436 C C . PRO B 1 147 ? 18.531 -15.078 7.621 1 97.44 147 PRO B C 1
ATOM 5438 O O . PRO B 1 147 ? 18.953 -14.586 6.57 1 97.44 147 PRO B O 1
ATOM 5441 N N . ASP B 1 148 ? 18.391 -16.406 7.77 1 97.75 148 ASP B N 1
ATOM 5442 C CA . ASP B 1 148 ? 18.703 -17.344 6.699 1 97.75 148 ASP B CA 1
ATOM 5443 C C . ASP B 1 148 ? 17.797 -17.125 5.492 1 97.75 148 ASP B C 1
ATOM 5445 O O . ASP B 1 148 ? 18.234 -17.234 4.344 1 97.75 148 ASP B O 1
ATOM 5449 N N . ILE B 1 149 ? 16.562 -16.75 5.746 1 98.31 149 ILE B N 1
ATOM 5450 C CA . ILE B 1 149 ? 15.617 -16.484 4.664 1 98.31 149 ILE B CA 1
ATOM 5451 C C . ILE B 1 149 ? 15.992 -15.172 3.975 1 98.31 149 ILE B C 1
ATOM 5453 O O . ILE B 1 149 ? 15.914 -15.062 2.748 1 98.31 149 ILE B O 1
ATOM 5457 N N . ILE B 1 150 ? 16.391 -14.18 4.766 1 98 150 ILE B N 1
ATOM 5458 C CA . ILE B 1 150 ? 16.797 -12.891 4.211 1 98 150 ILE B CA 1
ATOM 5459 C C . ILE B 1 150 ? 17.984 -13.086 3.273 1 98 150 ILE B C 1
ATOM 5461 O O . ILE B 1 150 ? 17.984 -12.602 2.141 1 98 150 ILE B O 1
ATOM 5465 N N . ASP B 1 151 ? 18.969 -13.828 3.709 1 97.31 151 ASP B N 1
ATOM 5466 C CA . ASP B 1 151 ? 20.172 -14.062 2.928 1 97.31 151 ASP B CA 1
ATOM 5467 C C . ASP B 1 151 ? 19.859 -14.836 1.649 1 97.31 151 ASP B C 1
ATOM 5469 O O . ASP B 1 151 ? 20.391 -14.523 0.581 1 97.31 151 ASP B O 1
ATOM 5473 N N . PHE B 1 152 ? 19.109 -15.82 1.78 1 97.06 152 PHE B N 1
ATOM 5474 C CA . PHE B 1 152 ? 18.719 -16.641 0.635 1 97.06 152 PHE B CA 1
ATOM 5475 C C . PHE B 1 152 ? 17.984 -15.789 -0.405 1 97.06 152 PHE B C 1
ATOM 5477 O O . PHE B 1 152 ? 18.328 -15.836 -1.591 1 97.06 152 PHE B O 1
ATOM 5484 N N . TYR B 1 153 ? 17 -15.016 0.031 1 97.62 153 TYR B N 1
ATOM 5485 C CA . TYR B 1 153 ? 16.219 -14.172 -0.866 1 97.62 153 TYR B CA 1
ATOM 5486 C C . TYR B 1 153 ? 17.109 -13.172 -1.587 1 97.62 153 TYR B C 1
ATOM 5488 O O . TYR B 1 153 ? 16.906 -12.883 -2.768 1 97.62 153 TYR B O 1
ATOM 5496 N N . ARG B 1 154 ? 18 -12.641 -0.871 1 95.88 154 ARG B N 1
ATOM 5497 C CA . ARG B 1 154 ? 18.953 -11.695 -1.437 1 95.88 154 ARG B CA 1
ATOM 5498 C C . ARG B 1 154 ? 19.812 -12.352 -2.514 1 95.88 154 ARG B C 1
ATOM 5500 O O . ARG B 1 154 ? 20.141 -11.727 -3.52 1 95.88 154 ARG B O 1
ATOM 5507 N N . ALA B 1 155 ? 20.078 -13.578 -2.34 1 94.38 155 ALA B N 1
ATOM 5508 C CA . ALA B 1 155 ? 21 -14.297 -3.215 1 94.38 155 ALA B CA 1
ATOM 5509 C C . ALA B 1 155 ? 20.312 -14.75 -4.496 1 94.38 155 ALA B C 1
ATOM 5511 O O . ALA B 1 155 ? 20.953 -14.922 -5.531 1 94.38 155 ALA B O 1
ATOM 5512 N N . VAL B 1 156 ? 19.078 -14.961 -4.441 1 92.5 156 VAL B N 1
ATOM 5513 C CA . VAL B 1 156 ? 18.312 -15.43 -5.602 1 92.5 156 VAL B CA 1
ATOM 5514 C C . VAL B 1 156 ? 18.141 -14.281 -6.594 1 92.5 156 VAL B C 1
ATOM 5516 O O . VAL B 1 156 ? 17.688 -13.195 -6.227 1 92.5 156 VAL B O 1
ATOM 5519 N N . ASN B 1 157 ? 18.469 -14.477 -7.871 1 87.19 157 ASN B N 1
ATOM 5520 C CA . ASN B 1 157 ? 18.406 -13.406 -8.867 1 87.19 157 ASN B CA 1
ATOM 5521 C C . ASN B 1 157 ? 17.438 -13.758 -10 1 87.19 157 ASN B C 1
ATOM 5523 O O . ASN B 1 157 ? 17.25 -12.961 -10.922 1 87.19 157 ASN B O 1
ATOM 5527 N N . ILE B 1 158 ? 16.844 -14.883 -9.93 1 88.56 158 ILE B N 1
ATOM 5528 C CA . ILE B 1 158 ? 15.867 -15.266 -10.938 1 88.56 158 ILE B CA 1
ATOM 5529 C C . ILE B 1 158 ? 14.5 -14.672 -10.594 1 88.56 158 ILE B C 1
ATOM 5531 O O . ILE B 1 158 ? 13.898 -15.039 -9.586 1 88.56 158 ILE B O 1
ATOM 5535 N N . SER B 1 159 ? 13.969 -13.852 -11.438 1 88.81 159 SER B N 1
ATOM 5536 C CA . SER B 1 159 ? 12.812 -13 -11.156 1 88.81 159 SER B CA 1
ATOM 5537 C C . SER B 1 159 ? 11.586 -13.836 -10.812 1 88.81 159 SER B C 1
ATOM 5539 O O . SER B 1 159 ? 10.859 -13.516 -9.875 1 88.81 159 SER B O 1
ATOM 5541 N N . ILE B 1 160 ? 11.32 -14.852 -11.641 1 90.62 160 ILE B N 1
ATOM 5542 C CA . ILE B 1 160 ? 10.109 -15.641 -11.438 1 90.62 160 ILE B CA 1
ATOM 5543 C C . ILE B 1 160 ? 10.188 -16.375 -10.102 1 90.62 160 ILE B C 1
ATOM 5545 O O . ILE B 1 160 ? 9.18 -16.531 -9.414 1 90.62 160 ILE B O 1
ATOM 5549 N N . ILE B 1 161 ? 11.344 -16.859 -9.711 1 93.12 161 ILE B N 1
ATOM 5550 C CA . ILE B 1 161 ? 11.547 -17.547 -8.438 1 93.12 161 ILE B CA 1
ATOM 5551 C C . ILE B 1 161 ? 11.383 -16.562 -7.285 1 93.12 161 ILE B C 1
ATOM 5553 O O . ILE B 1 161 ? 10.742 -16.875 -6.277 1 93.12 161 ILE B O 1
ATOM 5557 N N . LYS B 1 162 ? 11.953 -15.453 -7.48 1 93.69 162 LYS B N 1
ATOM 5558 C CA . LYS B 1 162 ? 11.844 -14.414 -6.461 1 93.69 162 LYS B CA 1
ATOM 5559 C C . LYS B 1 162 ? 10.383 -14.016 -6.238 1 93.69 162 LYS B C 1
ATOM 5561 O O . LYS B 1 162 ? 9.961 -13.805 -5.098 1 93.69 162 LYS B O 1
ATOM 5566 N N . ALA B 1 163 ? 9.68 -13.883 -7.293 1 94.5 163 ALA B N 1
ATOM 5567 C CA . ALA B 1 163 ? 8.266 -13.531 -7.203 1 94.5 163 ALA B CA 1
ATOM 5568 C C . ALA B 1 163 ? 7.484 -14.594 -6.438 1 94.5 163 ALA B C 1
ATOM 5570 O O . ALA B 1 163 ? 6.656 -14.273 -5.582 1 94.5 163 ALA B O 1
ATOM 5571 N N . ASP B 1 164 ? 7.715 -15.836 -6.738 1 95.88 164 ASP B N 1
ATOM 5572 C CA . ASP B 1 164 ? 7.055 -16.922 -6.031 1 95.88 164 ASP B CA 1
ATOM 5573 C C . ASP B 1 164 ? 7.414 -16.922 -4.547 1 95.88 164 ASP B C 1
ATOM 5575 O O . ASP B 1 164 ? 6.535 -17.031 -3.691 1 95.88 164 ASP B O 1
ATOM 5579 N N . LEU B 1 165 ? 8.688 -16.766 -4.301 1 97.31 165 LEU B N 1
ATOM 5580 C CA . LEU B 1 165 ? 9.148 -16.719 -2.916 1 97.31 165 LEU B CA 1
ATOM 5581 C C . LEU B 1 165 ? 8.477 -15.586 -2.158 1 97.31 165 LEU B C 1
ATOM 5583 O O . LEU B 1 165 ? 8 -15.773 -1.036 1 97.31 165 LEU B O 1
ATOM 5587 N N . LEU B 1 166 ? 8.484 -14.414 -2.766 1 98.31 166 LEU B N 1
ATOM 5588 C CA . LEU B 1 166 ? 7.902 -13.242 -2.125 1 98.31 166 LEU B CA 1
ATOM 5589 C C . LEU B 1 166 ? 6.438 -13.492 -1.773 1 98.31 166 LEU B C 1
ATOM 5591 O O . LEU B 1 166 ? 5.988 -13.133 -0.682 1 98.31 166 LEU B O 1
ATOM 5595 N N . ARG B 1 167 ? 5.75 -14.125 -2.666 1 98.25 167 ARG B N 1
ATOM 5596 C CA . ARG B 1 167 ? 4.352 -14.484 -2.457 1 98.25 167 ARG B CA 1
ATOM 5597 C C . ARG B 1 167 ? 4.176 -15.281 -1.17 1 98.25 167 ARG B C 1
ATOM 5599 O O . ARG B 1 167 ? 3.34 -14.945 -0.33 1 98.25 167 ARG B O 1
ATOM 5606 N N . TYR B 1 168 ? 4.941 -16.266 -1.007 1 98.75 168 TYR B N 1
ATOM 5607 C CA . TYR B 1 168 ? 4.82 -17.156 0.14 1 98.75 168 TYR B CA 1
ATOM 5608 C C . TYR B 1 168 ? 5.301 -16.469 1.415 1 98.75 168 TYR B C 1
ATOM 5610 O O . TYR B 1 168 ? 4.738 -16.688 2.49 1 98.75 168 TYR B O 1
ATOM 5618 N N . LEU B 1 169 ? 6.305 -15.633 1.311 1 98.81 169 LEU B N 1
ATOM 5619 C CA . LEU B 1 169 ? 6.828 -14.914 2.461 1 98.81 169 LEU B CA 1
ATOM 5620 C C . LEU B 1 169 ? 5.809 -13.906 2.984 1 98.81 169 LEU B C 1
ATOM 5622 O O . LEU B 1 169 ? 5.617 -13.781 4.195 1 98.81 169 LEU B O 1
ATOM 5626 N N . ILE B 1 170 ? 5.168 -13.18 2.074 1 98.75 170 ILE B N 1
ATOM 5627 C CA . ILE B 1 170 ? 4.133 -12.219 2.447 1 98.75 170 ILE B CA 1
ATOM 5628 C C . ILE B 1 170 ? 2.994 -12.938 3.166 1 98.75 170 ILE B C 1
ATOM 5630 O O . ILE B 1 170 ? 2.553 -12.508 4.234 1 98.75 170 ILE B O 1
ATOM 5634 N N . MET B 1 171 ? 2.586 -14.047 2.561 1 98.69 171 MET B N 1
ATOM 5635 C CA . MET B 1 171 ? 1.401 -14.742 3.061 1 98.69 171 MET B CA 1
ATOM 5636 C C . MET B 1 171 ? 1.691 -15.422 4.391 1 98.69 171 MET B C 1
ATOM 5638 O O . MET B 1 171 ? 0.798 -15.57 5.227 1 98.69 171 MET B O 1
ATOM 5642 N N . TYR B 1 172 ? 2.932 -15.812 4.621 1 98.56 172 TYR B N 1
ATOM 5643 C CA . TYR B 1 172 ? 3.303 -16.312 5.938 1 98.56 172 TYR B CA 1
ATOM 5644 C C . TYR B 1 172 ? 3.295 -15.195 6.973 1 98.56 172 TYR B C 1
ATOM 5646 O O . TYR B 1 172 ? 2.75 -15.359 8.07 1 98.56 172 TYR B O 1
ATOM 5654 N N . ALA B 1 173 ? 3.889 -14.062 6.625 1 97.69 173 ALA B N 1
ATOM 5655 C CA . ALA B 1 173 ? 4.102 -12.984 7.582 1 97.69 173 ALA B CA 1
ATOM 5656 C C . ALA B 1 173 ? 2.783 -12.312 7.953 1 97.69 173 ALA B C 1
ATOM 5658 O O . ALA B 1 173 ? 2.52 -12.047 9.133 1 97.69 173 ALA B O 1
ATOM 5659 N N . GLU B 1 174 ? 1.906 -12.078 6.898 1 96.38 174 GLU B N 1
ATOM 5660 C CA . GLU B 1 174 ? 0.78 -11.188 7.172 1 96.38 174 GLU B CA 1
ATOM 5661 C C . GLU B 1 174 ? -0.541 -11.828 6.754 1 96.38 174 GLU B C 1
ATOM 5663 O O . GLU B 1 174 ? -1.61 -11.398 7.191 1 96.38 174 GLU B O 1
ATOM 5668 N N . GLY B 1 175 ? -0.466 -12.828 5.871 1 97.81 175 GLY B N 1
ATOM 5669 C CA . GLY B 1 175 ? -1.7 -13.406 5.363 1 97.81 175 GLY B CA 1
ATOM 5670 C C . GLY B 1 175 ? -2.514 -12.43 4.531 1 97.81 175 GLY B C 1
ATOM 5671 O O . GLY B 1 175 ? -1.962 -11.516 3.92 1 97.81 175 GLY B O 1
ATOM 5672 N N . GLY B 1 176 ? -3.809 -12.734 4.379 1 98.12 176 GLY B N 1
ATOM 5673 C CA . GLY B 1 176 ? -4.695 -11.969 3.518 1 98.12 176 GLY B CA 1
ATOM 5674 C C . GLY B 1 176 ? -4.977 -12.641 2.191 1 98.12 176 GLY B C 1
ATOM 5675 O O . GLY B 1 176 ? -5.168 -13.859 2.139 1 98.12 176 GLY B O 1
ATOM 5676 N N . VAL B 1 177 ? -5.117 -11.789 1.212 1 98.81 177 VAL B N 1
ATOM 5677 C CA . VAL B 1 177 ? -5.383 -12.297 -0.133 1 98.81 177 VAL B CA 1
ATOM 5678 C C . VAL B 1 177 ? -4.223 -11.93 -1.06 1 98.81 177 VAL B C 1
ATOM 5680 O O . VAL B 1 177 ? -3.816 -10.766 -1.123 1 98.81 177 VAL B O 1
ATOM 5683 N N . TYR B 1 178 ? -3.668 -12.93 -1.668 1 98.81 178 TYR B N 1
ATOM 5684 C CA . TYR B 1 178 ? -2.678 -12.664 -2.707 1 98.81 178 TYR B CA 1
ATOM 5685 C C . TYR B 1 178 ? -3.275 -12.875 -4.094 1 98.81 178 TYR B C 1
ATOM 5687 O O . TYR B 1 178 ? -4.035 -13.82 -4.312 1 98.81 178 TYR B O 1
ATOM 5695 N N . ALA B 1 179 ? -2.965 -12.039 -5.027 1 98.69 179 ALA B N 1
ATOM 5696 C CA . ALA B 1 179 ? -3.307 -12.219 -6.434 1 98.69 179 ALA B CA 1
ATOM 5697 C C . ALA B 1 179 ? -2.189 -11.711 -7.34 1 98.69 179 ALA B C 1
ATOM 5699 O O . ALA B 1 179 ? -1.619 -10.648 -7.094 1 98.69 179 ALA B O 1
ATOM 5700 N N . ASP B 1 180 ? -1.889 -12.477 -8.359 1 97.31 180 ASP B N 1
ATOM 5701 C CA . ASP B 1 180 ? -0.958 -11.977 -9.359 1 97.31 180 ASP B CA 1
ATOM 5702 C C . ASP B 1 180 ? -1.467 -10.68 -9.984 1 97.31 180 ASP B C 1
ATOM 5704 O O . ASP B 1 180 ? -2.674 -10.43 -10.023 1 97.31 180 ASP B O 1
ATOM 5708 N N . ILE B 1 181 ? -0.553 -9.898 -10.508 1 96.38 181 ILE B N 1
ATOM 5709 C CA . ILE B 1 181 ? -0.889 -8.57 -11.008 1 96.38 181 ILE B CA 1
ATOM 5710 C C . ILE B 1 181 ? -1.815 -8.695 -12.211 1 96.38 181 ILE B C 1
ATOM 5712 O O . ILE B 1 181 ? -2.619 -7.797 -12.477 1 96.38 181 ILE B O 1
ATOM 5716 N N . ASP B 1 182 ? -1.716 -9.805 -12.969 1 95.5 182 ASP B N 1
ATOM 5717 C CA . ASP B 1 182 ? -2.533 -9.977 -14.164 1 95.5 182 ASP B CA 1
ATOM 5718 C C . ASP B 1 182 ? -3.785 -10.797 -13.859 1 95.5 182 ASP B C 1
ATOM 5720 O O . ASP B 1 182 ? -4.379 -11.383 -14.766 1 95.5 182 ASP B O 1
ATOM 5724 N N . VAL B 1 183 ? -4.117 -10.914 -12.633 1 97.88 183 VAL B N 1
ATOM 5725 C CA . VAL B 1 183 ? -5.371 -11.547 -12.227 1 97.88 183 VAL B CA 1
ATOM 5726 C C . VAL B 1 183 ? -6.41 -10.477 -11.906 1 97.88 183 VAL B C 1
ATOM 5728 O O . VAL B 1 183 ? -6.16 -9.578 -11.109 1 97.88 183 VAL B O 1
ATOM 5731 N N . GLU B 1 184 ? -7.516 -10.594 -12.539 1 97.88 184 GLU B N 1
ATOM 5732 C CA . GLU B 1 184 ? -8.641 -9.68 -12.375 1 97.88 184 GLU B CA 1
ATOM 5733 C C . GLU B 1 184 ? -9.641 -10.211 -11.352 1 97.88 184 GLU B C 1
ATOM 5735 O O . GLU B 1 184 ? -10 -11.391 -11.383 1 97.88 184 GLU B O 1
ATOM 5740 N N . ALA B 1 185 ? -10.047 -9.352 -10.469 1 98.56 185 ALA B N 1
ATOM 5741 C CA . ALA B 1 185 ? -11.133 -9.711 -9.555 1 98.56 185 ALA B CA 1
ATOM 5742 C C . ALA B 1 185 ? -12.492 -9.586 -10.234 1 98.56 185 ALA B C 1
ATOM 5744 O O . ALA B 1 185 ? -12.906 -8.477 -10.602 1 98.56 185 ALA B O 1
ATOM 5745 N N . LEU B 1 186 ? -13.172 -10.695 -10.328 1 98.25 186 LEU B N 1
ATOM 5746 C CA . LEU B 1 186 ? -14.492 -10.68 -10.945 1 98.25 186 LEU B CA 1
ATOM 5747 C C . LEU B 1 186 ? -15.57 -10.422 -9.906 1 98.25 186 LEU B C 1
ATOM 5749 O O . LEU B 1 186 ? -16.625 -9.859 -10.219 1 98.25 186 LEU B O 1
ATOM 5753 N N . ARG B 1 187 ? -15.32 -10.875 -8.695 1 98.06 187 ARG B N 1
ATOM 5754 C CA . ARG B 1 187 ? -16.234 -10.773 -7.566 1 98.06 187 ARG B CA 1
ATOM 5755 C C . ARG B 1 187 ? -15.516 -10.32 -6.305 1 98.06 187 ARG B C 1
ATOM 5757 O O . ARG B 1 187 ? -14.289 -10.43 -6.215 1 98.06 187 ARG B O 1
ATOM 5764 N N . PRO B 1 188 ? -16.312 -9.75 -5.344 1 98.19 188 PRO B N 1
ATOM 5765 C CA . PRO B 1 188 ? -15.68 -9.383 -4.078 1 98.19 188 PRO B CA 1
ATOM 5766 C C . PRO B 1 188 ? -15.109 -10.586 -3.33 1 98.19 188 PRO B C 1
ATOM 5768 O O . PRO B 1 188 ? -15.641 -11.695 -3.443 1 98.19 188 PRO B O 1
ATOM 5771 N N . ILE B 1 189 ? -14.148 -10.352 -2.496 1 98.38 189 ILE B N 1
ATOM 5772 C CA . ILE B 1 189 ? -13.438 -11.375 -1.743 1 98.38 189 ILE B CA 1
ATOM 5773 C C . ILE B 1 189 ? -14.391 -12.078 -0.787 1 98.38 189 ILE B C 1
ATOM 5775 O O . ILE B 1 189 ? -14.211 -13.258 -0.475 1 98.38 189 ILE B O 1
ATOM 5779 N N . LYS B 1 190 ? -15.414 -11.422 -0.356 1 96.19 190 LYS B N 1
ATOM 5780 C CA . LYS B 1 190 ? -16.422 -12.031 0.514 1 96.19 190 LYS B CA 1
ATOM 5781 C C . LYS B 1 190 ? -16.984 -13.305 -0.11 1 96.19 190 LYS B C 1
ATOM 5783 O O . LYS B 1 190 ? -17.312 -14.258 0.6 1 96.19 190 LYS B O 1
ATOM 5788 N N . ARG B 1 191 ? -16.969 -13.383 -1.431 1 97.38 191 ARG B N 1
ATOM 5789 C CA . ARG B 1 191 ? -17.547 -14.516 -2.152 1 97.38 191 ARG B CA 1
ATOM 5790 C C . ARG B 1 191 ? -16.547 -15.672 -2.209 1 97.38 191 ARG B C 1
ATOM 5792 O O . ARG B 1 191 ? -16.906 -16.781 -2.611 1 97.38 191 ARG B O 1
ATOM 5799 N N . PHE B 1 192 ? -15.344 -15.461 -1.775 1 98.12 192 PHE B N 1
ATOM 5800 C CA . PHE B 1 192 ? -14.359 -16.547 -1.763 1 98.12 192 PHE B CA 1
ATOM 5801 C C . PHE B 1 192 ? -14.781 -17.641 -0.797 1 98.12 192 PHE B C 1
ATOM 5803 O O . PHE B 1 192 ? -14.344 -18.797 -0.926 1 98.12 192 PHE B O 1
ATOM 5810 N N . VAL B 1 193 ? -15.586 -17.266 0.143 1 97.44 193 VAL B N 1
ATOM 5811 C CA . VAL B 1 193 ? -16.109 -18.234 1.107 1 97.44 193 VAL B CA 1
ATOM 5812 C C . VAL B 1 193 ? -17.609 -18.391 0.916 1 97.44 193 VAL B C 1
ATOM 5814 O O . VAL B 1 193 ? -18.375 -17.469 1.205 1 97.44 193 VAL B O 1
ATOM 5817 N N . PRO B 1 194 ? -18 -19.516 0.512 1 96.5 194 PRO B N 1
ATOM 5818 C CA . PRO B 1 194 ? -19.438 -19.734 0.387 1 96.5 194 PRO B CA 1
ATOM 5819 C C . PRO B 1 194 ? -20.188 -19.516 1.705 1 96.5 194 PRO B C 1
ATOM 5821 O O . PRO B 1 194 ? -19.641 -19.812 2.775 1 96.5 194 PRO B O 1
ATOM 5824 N N . GLU B 1 195 ? -21.391 -19.156 1.622 1 94.38 195 GLU B N 1
ATOM 5825 C CA . GLU B 1 195 ? -22.219 -18.781 2.764 1 94.38 195 GLU B CA 1
ATOM 5826 C C . GLU B 1 195 ? -22.328 -19.922 3.771 1 94.38 195 GLU B C 1
ATOM 5828 O O . GLU B 1 195 ? -22.391 -19.672 4.98 1 94.38 195 GLU B O 1
ATOM 5833 N N . ARG B 1 196 ? -22.344 -21.062 3.32 1 94.88 196 ARG B N 1
ATOM 5834 C CA . ARG B 1 196 ? -22.547 -22.219 4.184 1 94.88 196 ARG B CA 1
ATOM 5835 C C . ARG B 1 196 ? -21.406 -22.359 5.184 1 94.88 196 ARG B C 1
ATOM 5837 O O . ARG B 1 196 ? -21.547 -23.047 6.207 1 94.88 196 ARG B O 1
ATOM 5844 N N . TYR B 1 197 ? -20.297 -21.719 4.859 1 95.81 197 TYR B N 1
ATOM 5845 C CA . TYR B 1 197 ? -19.141 -21.859 5.746 1 95.81 197 TYR B CA 1
ATOM 5846 C C . TYR B 1 197 ? -19.016 -20.641 6.656 1 95.81 197 TYR B C 1
ATOM 5848 O O . TYR B 1 197 ? -18.094 -20.578 7.48 1 95.81 197 TYR B O 1
ATOM 5856 N N . TRP B 1 198 ? -19.875 -19.656 6.617 1 93.06 198 TRP B N 1
ATOM 5857 C CA . TRP B 1 198 ? -19.734 -18.391 7.336 1 93.06 198 TRP B CA 1
ATOM 5858 C C . TRP B 1 198 ? -19.75 -18.625 8.844 1 93.06 198 TRP B C 1
ATOM 5860 O O . TRP B 1 198 ? -19.031 -17.953 9.586 1 93.06 198 TRP B O 1
ATOM 5870 N N . ASP B 1 199 ? -20.516 -19.578 9.281 1 92.12 199 ASP B N 1
ATOM 5871 C CA . ASP B 1 199 ? -20.641 -19.844 10.711 1 92.12 199 ASP B CA 1
ATOM 5872 C C . ASP B 1 199 ? -19.438 -20.625 11.234 1 92.12 199 ASP B C 1
ATOM 5874 O O . ASP B 1 199 ? -19.219 -20.688 12.445 1 92.12 199 ASP B O 1
ATOM 5878 N N . SER B 1 200 ? -18.688 -21.203 10.32 1 93.31 200 SER B N 1
ATOM 5879 C CA . SER B 1 200 ? -17.531 -22 10.727 1 93.31 200 SER B CA 1
ATOM 5880 C C . SER B 1 200 ? -16.234 -21.406 10.203 1 93.31 200 SER B C 1
ATOM 5882 O O . SER B 1 200 ? -15.266 -22.125 9.961 1 93.31 200 SER B O 1
ATOM 5884 N N . LEU B 1 201 ? -16.203 -20.141 10.031 1 93.44 201 LEU B N 1
ATOM 5885 C CA . LEU B 1 201 ? -15.062 -19.469 9.445 1 93.44 201 LEU B CA 1
ATOM 5886 C C . LEU B 1 201 ? -13.828 -19.625 10.336 1 93.44 201 LEU B C 1
ATOM 5888 O O . LEU B 1 201 ? -12.703 -19.641 9.844 1 93.44 201 LEU B O 1
ATOM 5892 N N . SER B 1 202 ? -14.047 -19.703 11.594 1 92.31 202 SER B N 1
ATOM 5893 C CA . SER B 1 202 ? -12.945 -19.828 12.531 1 92.31 202 SER B CA 1
ATOM 5894 C C . SER B 1 202 ? -12.18 -21.141 12.32 1 92.31 202 SER B C 1
ATOM 5896 O O . SER B 1 202 ? -11.016 -21.25 12.711 1 92.31 202 SER B O 1
ATOM 5898 N N . GLU B 1 203 ? -12.828 -22.062 11.633 1 93.94 203 GLU B N 1
ATOM 5899 C CA . GLU B 1 203 ? -12.234 -23.375 11.422 1 93.94 203 GLU B CA 1
ATOM 5900 C C . GLU B 1 203 ? -11.5 -23.438 10.086 1 93.94 203 GLU B C 1
ATOM 5902 O O . GLU B 1 203 ? -10.914 -24.469 9.75 1 93.94 203 GLU B O 1
ATOM 5907 N N . ILE B 1 204 ? -11.469 -22.391 9.414 1 97.25 204 ILE B N 1
ATOM 5908 C CA . ILE B 1 204 ? -10.82 -22.344 8.109 1 97.25 204 ILE B CA 1
ATOM 5909 C C . ILE B 1 204 ? -9.594 -21.422 8.188 1 97.25 204 ILE B C 1
ATOM 5911 O O . ILE B 1 204 ? -9.695 -20.266 8.594 1 97.25 204 ILE B O 1
ATOM 5915 N N . ASP B 1 205 ? -8.469 -21.938 7.746 1 97.81 205 ASP B N 1
ATOM 5916 C CA . ASP B 1 205 ? -7.227 -21.172 7.848 1 97.81 205 ASP B CA 1
ATOM 5917 C C . ASP B 1 205 ? -6.75 -20.719 6.473 1 97.81 205 ASP B C 1
ATOM 5919 O O . ASP B 1 205 ? -5.93 -19.797 6.367 1 97.81 205 ASP B O 1
ATOM 5923 N N . MET B 1 206 ? -7.246 -21.406 5.465 1 98.5 206 MET B N 1
ATOM 5924 C CA . MET B 1 206 ? -6.789 -21.109 4.109 1 98.5 206 MET B CA 1
ATOM 5925 C C . MET B 1 206 ? -7.887 -21.406 3.092 1 98.5 206 MET B C 1
ATOM 5927 O O . MET B 1 206 ? -8.703 -22.297 3.295 1 98.5 206 MET B O 1
ATOM 5931 N N . VAL B 1 207 ? -7.969 -20.562 2.076 1 98.75 207 VAL B N 1
ATOM 5932 C CA . VAL B 1 207 ? -8.875 -20.75 0.947 1 98.75 207 VAL B CA 1
ATOM 5933 C C . VAL B 1 207 ? -8.07 -20.875 -0.344 1 98.75 207 VAL B C 1
ATOM 5935 O O . VAL B 1 207 ? -7.312 -19.969 -0.7 1 98.75 207 VAL B O 1
ATOM 5938 N N . VAL B 1 208 ? -8.227 -21.984 -1.013 1 98.81 208 VAL B N 1
ATOM 5939 C CA . VAL B 1 208 ? -7.531 -22.219 -2.271 1 98.81 208 VAL B CA 1
ATOM 5940 C C . VAL B 1 208 ? -8.516 -22.734 -3.318 1 98.81 208 VAL B C 1
ATOM 5942 O O . VAL B 1 208 ? -9.625 -23.156 -2.982 1 98.81 208 VAL B O 1
ATOM 5945 N N . GLY B 1 209 ? -8.109 -22.594 -4.605 1 98.56 209 GLY B N 1
ATOM 5946 C CA . GLY B 1 209 ? -8.836 -23.203 -5.711 1 98.56 209 GLY B CA 1
ATOM 5947 C C . GLY B 1 209 ? -8.016 -24.219 -6.473 1 98.56 209 GLY B C 1
ATOM 5948 O O . GLY B 1 209 ? -6.785 -24.234 -6.387 1 98.56 209 GLY B O 1
ATOM 5949 N N . ILE B 1 210 ? -8.734 -25.094 -7.152 1 98.5 210 ILE B N 1
ATOM 5950 C CA . ILE B 1 210 ? -8.062 -26.047 -8.031 1 98.5 210 ILE B CA 1
ATOM 5951 C C . ILE B 1 210 ? -7.699 -25.359 -9.344 1 98.5 210 ILE B C 1
ATOM 5953 O O . ILE B 1 210 ? -8.523 -24.672 -9.938 1 98.5 210 ILE B O 1
ATOM 5957 N N . GLU B 1 211 ? -6.492 -25.531 -9.742 1 97.88 211 GLU B N 1
ATOM 5958 C CA . GLU B 1 211 ? -6.051 -24.984 -11.023 1 97.88 211 GLU B CA 1
ATOM 5959 C C . GLU B 1 211 ? -6.145 -26.016 -12.141 1 97.88 211 GLU B C 1
ATOM 5961 O O . GLU B 1 211 ? -6.715 -25.734 -13.195 1 97.88 211 GLU B O 1
ATOM 5966 N N . ILE B 1 212 ? -5.527 -27.156 -11.898 1 98 212 ILE B N 1
ATOM 5967 C CA . ILE B 1 212 ? -5.5 -28.234 -12.891 1 98 212 ILE B CA 1
ATOM 5968 C C . ILE B 1 212 ? -5.965 -29.547 -12.25 1 98 212 ILE B C 1
ATOM 5970 O O . ILE B 1 212 ? -5.469 -29.922 -11.188 1 98 212 ILE B O 1
ATOM 5974 N N . ASP B 1 213 ? -6.891 -30.172 -12.875 1 98.44 213 ASP B N 1
ATOM 5975 C CA . ASP B 1 213 ? -7.387 -31.484 -12.445 1 98.44 213 ASP B CA 1
ATOM 5976 C C . ASP B 1 213 ? -7.445 -32.469 -13.617 1 98.44 213 ASP B C 1
ATOM 5978 O O . ASP B 1 213 ? -8.516 -32.719 -14.156 1 98.44 213 ASP B O 1
ATOM 5982 N N . GLN B 1 214 ? -6.297 -33 -13.969 1 98.06 214 GLN B N 1
ATOM 5983 C CA . GLN B 1 214 ? -6.137 -33.938 -15.07 1 98.06 214 GLN B CA 1
ATOM 5984 C C . GLN B 1 214 ? -5.316 -35.156 -14.633 1 98.06 214 GLN B C 1
ATOM 5986 O O . GLN B 1 214 ? -4.27 -35.438 -15.211 1 98.06 214 GLN B O 1
ATOM 5991 N N . PRO B 1 215 ? -5.84 -35.906 -13.688 1 97.38 215 PRO B N 1
ATOM 5992 C CA . PRO B 1 215 ? -5.047 -37 -13.094 1 97.38 215 PRO B CA 1
ATOM 5993 C C . PRO B 1 215 ? -4.746 -38.125 -14.086 1 97.38 215 PRO B C 1
ATOM 5995 O O . PRO B 1 215 ? -3.857 -38.938 -13.844 1 97.38 215 PRO B O 1
ATOM 5998 N N . GLU B 1 216 ? -5.438 -38.188 -15.203 1 95.88 216 GLU B N 1
ATOM 5999 C CA . GLU B 1 216 ? -5.211 -39.25 -16.203 1 95.88 216 GLU B CA 1
ATOM 6000 C C . GLU B 1 216 ? -3.818 -39.125 -16.812 1 95.88 216 GLU B C 1
ATOM 6002 O O . GLU B 1 216 ? -3.314 -40.062 -17.422 1 95.88 216 GLU B O 1
ATOM 6007 N N . PHE B 1 217 ? -3.217 -38 -16.625 1 97.44 217 PHE B N 1
ATOM 6008 C CA . PHE B 1 217 ? -1.907 -37.781 -17.234 1 97.44 217 PHE B CA 1
ATOM 6009 C C . PHE B 1 217 ? -0.799 -38 -16.203 1 97.44 217 PHE B C 1
ATOM 6011 O O . PHE B 1 217 ? 0.358 -37.656 -16.453 1 97.44 217 PHE B O 1
ATOM 6018 N N . ARG B 1 218 ? -1.026 -38.531 -15.055 1 96.25 218 ARG B N 1
ATOM 6019 C CA . ARG B 1 218 ? -0.108 -38.625 -13.922 1 96.25 218 ARG B CA 1
ATOM 6020 C C . ARG B 1 218 ? 1.176 -39.344 -14.328 1 96.25 218 ARG B C 1
ATOM 6022 O O . ARG B 1 218 ? 2.248 -39.062 -13.797 1 96.25 218 ARG B O 1
ATOM 6029 N N . ASP B 1 219 ? 1.113 -40.219 -15.281 1 95.62 219 ASP B N 1
ATOM 6030 C CA . ASP B 1 219 ? 2.273 -41.031 -15.648 1 95.62 219 ASP B CA 1
ATOM 6031 C C . ASP B 1 219 ? 2.967 -40.438 -16.891 1 95.62 219 ASP B C 1
ATOM 6033 O O . ASP B 1 219 ? 3.957 -41 -17.359 1 95.62 219 ASP B O 1
ATOM 6037 N N . HIS B 1 220 ? 2.416 -39.438 -17.438 1 96.31 220 HIS B N 1
ATOM 6038 C CA . HIS B 1 220 ? 3.057 -38.812 -18.594 1 96.31 220 HIS B CA 1
ATOM 6039 C C . HIS B 1 220 ? 4.387 -38.188 -18.203 1 96.31 220 HIS B C 1
ATOM 6041 O O . HIS B 1 220 ? 4.477 -37.5 -17.172 1 96.31 220 HIS B O 1
ATOM 6047 N N . PRO B 1 221 ? 5.414 -38.344 -18.969 1 93.25 221 PRO B N 1
ATOM 6048 C CA . PRO B 1 221 ? 6.754 -37.906 -18.578 1 93.25 221 PRO B CA 1
ATOM 6049 C C . PRO B 1 221 ? 6.859 -36.375 -18.484 1 93.25 221 PRO B C 1
ATOM 6051 O O . PRO B 1 221 ? 7.645 -35.844 -17.703 1 93.25 221 PRO B O 1
ATOM 6054 N N . ILE B 1 222 ? 6.125 -35.625 -19.281 1 93.81 222 ILE B N 1
ATOM 6055 C CA . ILE B 1 222 ? 6.238 -34.188 -19.312 1 93.81 222 ILE B CA 1
ATOM 6056 C C . ILE B 1 222 ? 5.074 -33.562 -18.547 1 93.81 222 ILE B C 1
ATOM 6058 O O . ILE B 1 222 ? 5.27 -32.625 -17.75 1 93.81 222 ILE B O 1
ATOM 6062 N N . LEU B 1 223 ? 3.904 -34.062 -18.719 1 95.5 223 LEU B N 1
ATOM 6063 C CA . LEU B 1 223 ? 2.688 -33.438 -18.188 1 95.5 223 LEU B CA 1
ATOM 6064 C C . LEU B 1 223 ? 2.416 -33.906 -16.766 1 95.5 2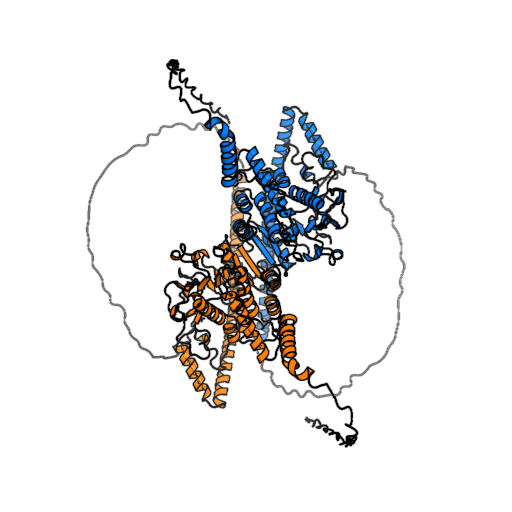23 LEU B C 1
ATOM 6066 O O . LEU B 1 223 ? 1.688 -33.25 -16.016 1 95.5 223 LEU B O 1
ATOM 6070 N N . GLY B 1 224 ? 2.91 -35 -16.391 1 95.56 224 GLY B N 1
ATOM 6071 C CA . GLY B 1 224 ? 2.568 -35.656 -15.133 1 95.56 224 GLY B CA 1
ATOM 6072 C C . GLY B 1 224 ? 2.822 -34.812 -13.922 1 95.56 224 GLY B C 1
ATOM 6073 O O . GLY B 1 224 ? 2.006 -34.75 -13 1 95.56 224 GLY B O 1
ATOM 6074 N N . SER B 1 225 ? 3.893 -34.094 -13.898 1 91.94 225 SER B N 1
ATOM 6075 C CA . SER B 1 225 ? 4.305 -33.312 -12.734 1 91.94 225 SER B CA 1
ATOM 6076 C C . SER B 1 225 ? 3.449 -32.062 -12.586 1 91.94 225 SER B C 1
ATOM 6078 O O . SER B 1 225 ? 3.461 -31.422 -11.531 1 91.94 225 SER B O 1
ATOM 6080 N N . LYS B 1 226 ? 2.613 -31.797 -13.562 1 93.88 226 LYS B N 1
ATOM 6081 C CA . LYS B 1 226 ? 1.875 -30.531 -13.516 1 93.88 226 LYS B CA 1
ATOM 6082 C C . LYS B 1 226 ? 0.378 -30.766 -13.695 1 93.88 226 LYS B C 1
ATOM 6084 O O . LYS B 1 226 ? -0.399 -29.812 -13.766 1 93.88 226 LYS B O 1
ATOM 6089 N N . CYS B 1 227 ? -0.078 -32 -13.719 1 96.75 227 CYS B N 1
ATOM 6090 C CA . CYS B 1 227 ? -1.436 -32.312 -14.148 1 96.75 227 CYS B CA 1
ATOM 6091 C C . CYS B 1 227 ? -2.418 -32.188 -12.992 1 96.75 227 CYS B C 1
ATOM 6093 O O . CYS B 1 227 ? -3.633 -32.281 -13.188 1 96.75 227 CYS B O 1
ATOM 6095 N N . MET B 1 228 ? -1.948 -31.984 -11.789 1 97.81 228 MET B N 1
ATOM 6096 C CA . MET B 1 228 ? -2.762 -31.812 -10.586 1 97.81 228 MET B CA 1
ATOM 6097 C C . MET B 1 228 ? -2.211 -30.688 -9.711 1 97.81 228 MET B C 1
ATOM 6099 O O . MET B 1 228 ? -1.116 -30.812 -9.156 1 97.81 228 MET B O 1
ATOM 6103 N N . SER B 1 229 ? -3.018 -29.578 -9.586 1 98 229 SER B N 1
ATOM 6104 C CA . SER B 1 229 ? -2.42 -28.5 -8.82 1 98 229 SER B CA 1
ATOM 6105 C C . SER B 1 229 ? -3.49 -27.562 -8.242 1 98 229 SER B C 1
ATOM 6107 O O . SER B 1 229 ? -4.531 -27.359 -8.875 1 98 229 SER B O 1
ATOM 6109 N N . PHE B 1 230 ? -3.207 -27.078 -7.059 1 98.56 230 PHE B N 1
ATOM 6110 C CA . PHE B 1 230 ? -3.93 -25.938 -6.504 1 98.56 230 PHE B CA 1
ATOM 6111 C C . PHE B 1 230 ? -3.422 -24.625 -7.102 1 98.56 230 PHE B C 1
ATOM 6113 O O . PHE B 1 230 ? -2.252 -24.516 -7.473 1 98.56 230 PHE B O 1
ATOM 6120 N N . CYS B 1 231 ? -4.297 -23.703 -7.141 1 98.19 231 CYS B N 1
ATOM 6121 C CA . CYS B 1 231 ? -3.988 -22.375 -7.68 1 98.19 231 CYS B CA 1
ATOM 6122 C C . CYS B 1 231 ? -3.117 -21.594 -6.711 1 98.19 231 CYS B C 1
ATOM 6124 O O . CYS B 1 231 ? -3.459 -21.453 -5.535 1 98.19 231 CYS B O 1
ATOM 6126 N N . GLN B 1 232 ? -2.031 -21.047 -7.238 1 97.06 232 GLN B N 1
ATOM 6127 C CA . GLN B 1 232 ? -1.208 -20.25 -6.344 1 97.06 232 GLN B CA 1
ATOM 6128 C C . GLN B 1 232 ? -1.163 -18.797 -6.797 1 97.06 232 GLN B C 1
ATOM 6130 O O . GLN B 1 232 ? -0.644 -17.922 -6.086 1 97.06 232 GLN B O 1
ATOM 6135 N N . TRP B 1 233 ? -1.711 -18.484 -8.023 1 97.56 233 TRP B N 1
ATOM 6136 C CA . TRP B 1 233 ? -1.732 -17.078 -8.445 1 97.56 233 TRP B CA 1
ATOM 6137 C C . TRP B 1 233 ? -2.764 -16.297 -7.652 1 97.56 233 TRP B C 1
ATOM 6139 O O . TRP B 1 233 ? -2.748 -15.055 -7.66 1 97.56 233 TRP B O 1
ATOM 6149 N N . THR B 1 234 ? -3.678 -16.953 -7.004 1 98.75 234 THR B N 1
ATOM 6150 C CA . THR B 1 234 ? -4.625 -16.328 -6.082 1 98.75 234 THR B CA 1
ATOM 6151 C C . THR B 1 234 ? -4.977 -17.281 -4.945 1 98.75 234 THR B C 1
ATOM 6153 O O . THR B 1 234 ? -5.316 -18.453 -5.184 1 98.75 234 THR B O 1
ATOM 6156 N N . PHE B 1 235 ? -4.875 -16.859 -3.736 1 98.81 235 PHE B N 1
ATOM 6157 C CA . PHE B 1 235 ? -5.336 -17.609 -2.568 1 98.81 235 PHE B CA 1
ATOM 6158 C C . PHE B 1 235 ? -5.391 -16.703 -1.341 1 98.81 235 PHE B C 1
ATOM 6160 O O . PHE B 1 235 ? -4.973 -15.547 -1.396 1 98.81 235 PHE B O 1
ATOM 6167 N N . MET B 1 236 ? -6.016 -17.156 -0.375 1 98.75 236 MET B N 1
ATOM 6168 C CA . MET B 1 236 ? -6.25 -16.422 0.862 1 98.75 236 MET B CA 1
ATOM 6169 C C . MET B 1 236 ? -5.871 -17.25 2.078 1 98.75 236 MET B C 1
ATOM 6171 O O . MET B 1 236 ? -6.129 -18.453 2.111 1 98.75 236 MET B O 1
ATOM 6175 N N . CYS B 1 237 ? -5.211 -16.672 3.061 1 98.31 237 CYS B N 1
ATOM 6176 C CA . CYS B 1 237 ? -4.895 -17.453 4.246 1 98.31 237 CYS B CA 1
ATOM 6177 C C . CYS B 1 237 ? -4.648 -16.562 5.449 1 98.31 237 CYS B C 1
ATOM 6179 O O . CYS B 1 237 ? -4.473 -15.352 5.305 1 98.31 237 CYS B O 1
ATOM 6181 N N . LYS B 1 238 ? -4.754 -17.125 6.559 1 97.38 238 LYS B N 1
ATOM 6182 C CA . LYS B 1 238 ? -4.328 -16.484 7.805 1 97.38 238 LYS B CA 1
ATOM 6183 C C . LYS B 1 238 ? -2.807 -16.453 7.91 1 97.38 238 LYS B C 1
ATOM 6185 O O . LYS B 1 238 ? -2.113 -17.203 7.227 1 97.38 238 LYS B O 1
ATOM 6190 N N . PRO B 1 239 ? -2.281 -15.562 8.695 1 96.69 239 PRO B N 1
ATOM 6191 C CA . PRO B 1 239 ? -0.825 -15.461 8.812 1 96.69 239 PRO B CA 1
ATOM 6192 C C . PRO B 1 239 ? -0.216 -16.594 9.625 1 96.69 239 PRO B C 1
ATOM 6194 O O . PRO B 1 239 ? -0.913 -17.25 10.414 1 96.69 239 PRO B O 1
ATOM 6197 N N . ARG B 1 240 ? 1.037 -16.875 9.328 1 96.62 240 ARG B N 1
ATOM 6198 C CA . ARG B 1 240 ? 1.892 -17.766 10.117 1 96.62 240 ARG B CA 1
ATOM 6199 C C . ARG B 1 240 ? 1.443 -19.219 10.008 1 96.62 240 ARG B C 1
ATOM 6201 O O . ARG B 1 240 ? 1.535 -19.969 10.977 1 96.62 240 ARG B O 1
ATOM 6208 N N . LEU B 1 241 ? 0.839 -19.547 8.914 1 97.25 241 LEU B N 1
ATOM 6209 C CA . LEU B 1 241 ? 0.532 -20.953 8.664 1 97.25 241 LEU B CA 1
ATOM 6210 C C . LEU B 1 241 ? 1.798 -21.734 8.336 1 97.25 241 LEU B C 1
ATOM 6212 O O . LEU B 1 241 ? 2.559 -21.344 7.445 1 97.25 241 LEU B O 1
ATOM 6216 N N . PRO B 1 242 ? 1.99 -22.812 8.938 1 97.31 242 PRO B N 1
ATOM 6217 C CA . PRO B 1 242 ? 3.221 -23.578 8.734 1 97.31 242 PRO B CA 1
ATOM 6218 C C . PRO B 1 242 ? 3.434 -23.969 7.277 1 97.31 242 PRO B C 1
ATOM 6220 O O . PRO B 1 242 ? 4.574 -24.062 6.816 1 97.31 242 PRO B O 1
ATOM 6223 N N . VAL B 1 243 ? 2.414 -24.234 6.559 1 97.88 243 VAL B N 1
ATOM 6224 C CA . VAL B 1 243 ? 2.539 -24.672 5.176 1 97.88 243 VAL B CA 1
ATOM 6225 C C . VAL B 1 243 ? 3.354 -23.656 4.379 1 97.88 243 VAL B C 1
ATOM 6227 O O . VAL B 1 243 ? 4.145 -24.031 3.51 1 97.88 243 VAL B O 1
ATOM 6230 N N . MET B 1 244 ? 3.145 -22.406 4.652 1 98.06 244 MET B N 1
ATOM 6231 C CA . MET B 1 244 ? 3.859 -21.359 3.912 1 98.06 244 MET B CA 1
ATOM 6232 C C . MET B 1 244 ? 5.352 -21.406 4.23 1 98.06 244 MET B C 1
ATOM 6234 O O . MET B 1 244 ? 6.184 -21.328 3.328 1 98.06 244 MET B O 1
ATOM 6238 N N . LEU B 1 245 ? 5.68 -21.5 5.449 1 97.56 245 LEU B N 1
ATOM 6239 C CA . LEU B 1 245 ? 7.082 -21.547 5.848 1 97.56 245 LEU B CA 1
ATOM 6240 C C . LEU B 1 245 ? 7.754 -22.812 5.34 1 97.56 245 LEU B C 1
ATOM 6242 O O . LEU B 1 245 ? 8.883 -22.766 4.844 1 97.56 245 LEU B O 1
ATOM 6246 N N . ASN B 1 246 ? 7.047 -23.891 5.492 1 97.56 246 ASN B N 1
ATOM 6247 C CA . ASN B 1 246 ? 7.578 -25.156 4.992 1 97.56 246 ASN B CA 1
ATOM 6248 C C . ASN B 1 246 ? 7.852 -25.094 3.492 1 97.56 246 ASN B C 1
ATOM 6250 O O . ASN B 1 246 ? 8.852 -25.641 3.018 1 97.56 246 ASN B O 1
ATOM 6254 N N . LEU B 1 247 ? 6.922 -24.547 2.834 1 98.06 247 LEU B N 1
ATOM 6255 C CA . LEU B 1 247 ? 7.098 -24.375 1.396 1 98.06 247 LEU B CA 1
ATOM 6256 C C . LEU B 1 247 ? 8.359 -23.578 1.095 1 98.06 247 LEU B C 1
ATOM 6258 O O . LEU B 1 247 ? 9.156 -23.969 0.239 1 98.06 247 LEU B O 1
ATOM 6262 N N . VAL B 1 248 ? 8.578 -22.453 1.79 1 98.31 248 VAL B N 1
ATOM 6263 C CA . VAL B 1 248 ? 9.758 -21.609 1.602 1 98.31 248 VAL B CA 1
ATOM 6264 C C . VAL B 1 248 ? 11.016 -22.422 1.903 1 98.31 248 VAL B C 1
ATOM 6266 O O . VAL B 1 248 ? 11.969 -22.406 1.12 1 98.31 248 VAL B O 1
ATOM 6269 N N . GLU B 1 249 ? 11.008 -23.125 2.922 1 97.81 249 GLU B N 1
ATOM 6270 C CA . GLU B 1 249 ? 12.172 -23.906 3.328 1 97.81 249 GLU B CA 1
ATOM 6271 C C . GLU B 1 249 ? 12.469 -25.031 2.326 1 97.81 249 GLU B C 1
ATOM 6273 O O . GLU B 1 249 ? 13.625 -25.312 2.037 1 97.81 249 GLU B O 1
ATOM 6278 N N . ASN B 1 250 ? 11.461 -25.641 1.878 1 97.19 250 ASN B N 1
ATOM 6279 C CA . ASN B 1 250 ? 11.633 -26.656 0.844 1 97.19 250 ASN B CA 1
ATOM 6280 C C . ASN B 1 250 ? 12.258 -26.078 -0.417 1 97.19 250 ASN B C 1
ATOM 6282 O O . ASN B 1 250 ? 13.117 -26.703 -1.038 1 97.19 250 ASN B O 1
ATOM 6286 N N . ILE B 1 251 ? 11.789 -24.938 -0.793 1 97 251 ILE B N 1
ATOM 6287 C CA . ILE B 1 251 ? 12.328 -24.25 -1.968 1 97 251 ILE B CA 1
ATOM 6288 C C . ILE B 1 251 ? 13.805 -23.938 -1.745 1 97 251 ILE B C 1
ATOM 6290 O O . ILE B 1 251 ? 14.633 -24.125 -2.637 1 97 251 ILE B O 1
ATOM 6294 N N . MET B 1 252 ? 14.133 -23.453 -0.583 1 96.75 252 MET B N 1
ATOM 6295 C CA . MET B 1 252 ? 15.523 -23.156 -0.247 1 96.75 252 MET B CA 1
ATOM 6296 C C . MET B 1 252 ? 16.406 -24.391 -0.391 1 96.75 252 MET B C 1
ATOM 6298 O O . MET B 1 252 ? 17.453 -24.344 -1.02 1 96.75 252 MET B O 1
ATOM 6302 N N . THR B 1 253 ? 15.906 -25.469 0.136 1 96.56 253 THR B N 1
ATOM 6303 C CA . THR B 1 253 ? 16.641 -26.734 0.074 1 96.56 253 THR B CA 1
ATOM 6304 C C . THR B 1 253 ? 16.812 -27.188 -1.372 1 96.56 253 THR B C 1
ATOM 6306 O O . THR B 1 253 ? 17.906 -27.594 -1.78 1 96.56 253 THR B O 1
ATOM 6309 N N . TRP B 1 254 ? 15.789 -27.125 -2.086 1 95 254 TRP B N 1
ATOM 6310 C CA . TRP B 1 254 ? 15.789 -27.562 -3.477 1 95 254 TRP B CA 1
ATOM 6311 C C . TRP B 1 254 ? 16.75 -26.734 -4.312 1 95 254 TRP B C 1
ATOM 6313 O O . TRP B 1 254 ? 17.562 -27.266 -5.059 1 95 254 TRP B O 1
ATOM 6323 N N . LEU B 1 255 ? 16.672 -25.422 -4.195 1 94.81 255 LEU B N 1
ATOM 6324 C CA . LEU B 1 255 ? 17.516 -24.531 -4.988 1 94.81 255 LEU B CA 1
ATOM 6325 C C . LEU B 1 255 ? 18.984 -24.688 -4.613 1 94.81 255 LEU B C 1
ATOM 6327 O O . LEU B 1 255 ? 19.859 -24.656 -5.48 1 94.81 255 LEU B O 1
ATOM 6331 N N . ASN B 1 256 ? 19.219 -24.859 -3.363 1 94.38 256 ASN B N 1
ATOM 6332 C CA . ASN B 1 256 ? 20.594 -25.094 -2.934 1 94.38 256 ASN B CA 1
ATOM 6333 C C . ASN B 1 256 ? 21.141 -26.406 -3.498 1 94.38 256 ASN B C 1
ATOM 6335 O O . ASN B 1 256 ? 22.297 -26.469 -3.896 1 94.38 256 ASN B O 1
ATOM 6339 N N . SER B 1 257 ? 20.312 -27.375 -3.463 1 94.38 257 SER B N 1
ATOM 6340 C CA . SER B 1 257 ? 20.703 -28.656 -4.031 1 94.38 257 SER B CA 1
ATOM 6341 C C . SER B 1 257 ? 20.969 -28.531 -5.527 1 94.38 257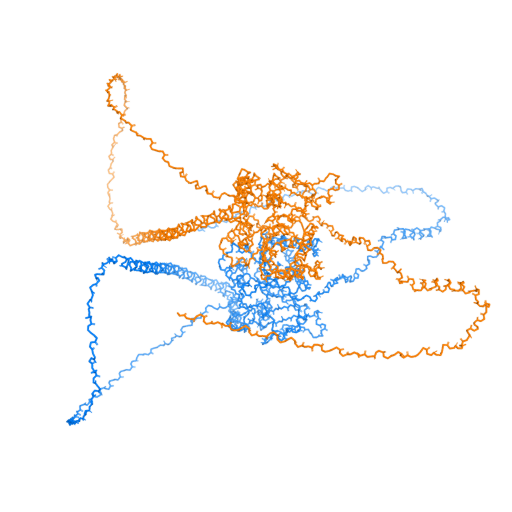 SER B C 1
ATOM 6343 O O . SER B 1 257 ? 21.938 -29.125 -6.043 1 94.38 257 SER B O 1
ATOM 6345 N N . LEU B 1 258 ? 20.109 -27.828 -6.172 1 92.38 258 LEU B N 1
ATOM 6346 C CA . LEU B 1 258 ? 20.281 -27.625 -7.609 1 92.38 258 LEU B CA 1
ATOM 6347 C C . LEU B 1 258 ? 21.562 -26.859 -7.898 1 92.38 258 LEU B C 1
ATOM 6349 O O . LEU B 1 258 ? 22.266 -27.156 -8.867 1 92.38 258 LEU B O 1
ATOM 6353 N N . ALA B 1 259 ? 21.781 -25.844 -7.148 1 92.31 259 ALA B N 1
ATOM 6354 C CA . ALA B 1 259 ? 23 -25.062 -7.297 1 92.31 259 ALA B CA 1
ATOM 6355 C C . ALA B 1 259 ? 24.25 -25.922 -7.098 1 92.31 259 ALA B C 1
ATOM 6357 O O . ALA B 1 259 ? 25.234 -25.797 -7.836 1 92.31 259 ALA B O 1
ATOM 6358 N N . ALA B 1 260 ? 24.203 -26.75 -6.145 1 93.44 260 ALA B N 1
ATOM 6359 C CA . ALA B 1 260 ? 25.312 -27.672 -5.887 1 93.44 260 ALA B CA 1
ATOM 6360 C C . ALA B 1 260 ? 25.5 -28.641 -7.055 1 93.44 260 ALA B C 1
ATOM 6362 O O . ALA B 1 260 ? 26.641 -28.906 -7.465 1 93.44 260 ALA B O 1
ATOM 6363 N N . GLN B 1 261 ? 24.453 -29.141 -7.527 1 93.12 261 GLN B N 1
ATOM 6364 C CA . GLN B 1 261 ? 24.5 -30.078 -8.656 1 93.12 261 GLN B CA 1
ATOM 6365 C C . GLN B 1 261 ? 25.094 -29.406 -9.891 1 93.12 261 GLN B C 1
ATOM 6367 O O . GLN B 1 261 ? 25.859 -30.016 -10.625 1 93.12 261 GLN B O 1
ATOM 6372 N N . GLN B 1 262 ? 24.688 -28.172 -10.062 1 91.62 262 GLN B N 1
ATOM 6373 C CA . GLN B 1 262 ? 25.172 -27.422 -11.211 1 91.62 262 GLN B CA 1
ATOM 6374 C C . GLN B 1 262 ? 26.531 -26.781 -10.906 1 91.62 262 GLN B C 1
ATOM 6376 O O . GLN B 1 262 ? 27.156 -26.203 -11.797 1 91.62 262 GLN B O 1
ATOM 6381 N N . GLN B 1 263 ? 27 -26.828 -9.633 1 93.69 263 GLN B N 1
ATOM 6382 C CA . GLN B 1 263 ? 28.266 -26.266 -9.18 1 93.69 263 GLN B CA 1
ATOM 6383 C C . GLN B 1 263 ? 28.344 -24.766 -9.477 1 93.69 263 GLN B C 1
ATOM 6385 O O . GLN B 1 263 ? 29.312 -24.281 -10.047 1 93.69 263 GLN B O 1
ATOM 6390 N N . VAL B 1 264 ? 27.266 -24.062 -9.25 1 92.31 264 VAL B N 1
ATOM 6391 C CA . VAL B 1 264 ? 27.188 -22.609 -9.414 1 92.31 264 VAL B CA 1
ATOM 6392 C C . VAL B 1 264 ? 26.609 -21.969 -8.156 1 92.31 264 VAL B C 1
ATOM 6394 O O . VAL B 1 264 ? 26.062 -22.656 -7.297 1 92.31 264 VAL B O 1
ATOM 6397 N N . HIS B 1 265 ? 26.875 -20.672 -8.133 1 91.5 265 HIS B N 1
ATOM 6398 C CA . HIS B 1 265 ? 26.219 -19.891 -7.082 1 91.5 265 HIS B CA 1
ATOM 6399 C C . HIS B 1 265 ? 24.719 -19.75 -7.352 1 91.5 265 HIS B C 1
ATOM 6401 O O . HIS B 1 265 ? 24.297 -19.812 -8.508 1 91.5 265 HIS B O 1
ATOM 6407 N N . LEU B 1 266 ? 23.969 -19.516 -6.348 1 90.31 266 LEU B N 1
ATOM 6408 C CA . LEU B 1 266 ? 22.516 -19.359 -6.438 1 90.31 266 LEU B CA 1
ATOM 6409 C C . LEU B 1 266 ? 22.156 -18.297 -7.465 1 90.31 266 LEU B C 1
ATOM 6411 O O . LEU B 1 266 ? 21.141 -18.406 -8.156 1 90.31 266 LEU B O 1
ATOM 6415 N N . SER B 1 267 ? 22.906 -17.297 -7.582 1 87 267 SER B N 1
ATOM 6416 C CA . SER B 1 267 ? 22.625 -16.156 -8.461 1 87 267 SER B CA 1
ATOM 6417 C C . SER B 1 267 ? 22.828 -16.531 -9.922 1 87 267 SER B C 1
ATOM 6419 O O . SER B 1 267 ? 22.375 -15.82 -10.82 1 87 267 SER B O 1
ATOM 6421 N N . GLU B 1 268 ? 23.422 -17.641 -10.156 1 87.06 268 GLU B N 1
ATOM 6422 C CA . GLU B 1 268 ? 23.766 -18.016 -11.523 1 87.06 268 GLU B CA 1
ATOM 6423 C C . GLU B 1 268 ? 22.969 -19.234 -11.977 1 87.06 268 GLU B C 1
ATOM 6425 O O . GLU B 1 268 ? 23.219 -19.812 -13.039 1 87.06 268 GLU B O 1
ATOM 6430 N N . LEU B 1 269 ? 22.062 -19.562 -11.203 1 88.19 269 LEU B N 1
ATOM 6431 C CA . LEU B 1 269 ? 21.266 -20.766 -11.484 1 88.19 269 LEU B CA 1
ATOM 6432 C C . LEU B 1 269 ? 20.438 -20.578 -12.75 1 88.19 269 LEU B C 1
ATOM 6434 O O . LEU B 1 269 ? 19.891 -19.5 -12.984 1 88.19 269 LEU B O 1
ATOM 6438 N N . HIS B 1 270 ? 20.406 -21.594 -13.492 1 84.25 270 HIS B N 1
ATOM 6439 C CA . HIS B 1 270 ? 19.531 -21.641 -14.648 1 84.25 270 HIS B CA 1
ATOM 6440 C C . HIS B 1 270 ? 18.453 -22.703 -14.484 1 84.25 270 HIS B C 1
ATOM 6442 O O . HIS B 1 270 ? 18.766 -23.844 -14.164 1 84.25 270 HIS B O 1
ATOM 6448 N N . LEU B 1 271 ? 17.25 -22.25 -14.664 1 86.69 271 LEU B N 1
ATOM 6449 C CA . LEU B 1 271 ? 16.125 -23.156 -14.516 1 86.69 271 LEU B CA 1
ATOM 6450 C C . LEU B 1 271 ? 15.289 -23.203 -15.789 1 86.69 271 LEU B C 1
ATOM 6452 O O . LEU B 1 271 ? 15.094 -22.188 -16.453 1 86.69 271 LEU B O 1
ATOM 6456 N N . ASP B 1 272 ? 14.844 -24.359 -16.156 1 83.38 272 ASP B N 1
ATOM 6457 C CA . ASP B 1 272 ? 13.867 -24.453 -17.234 1 83.38 272 ASP B CA 1
ATOM 6458 C C . ASP B 1 272 ? 12.445 -24.312 -16.719 1 83.38 272 ASP B C 1
ATOM 6460 O O . ASP B 1 272 ? 12.234 -24.062 -15.523 1 83.38 272 ASP B O 1
ATOM 6464 N N . PHE B 1 273 ? 11.477 -24.344 -17.594 1 82.69 273 PHE B N 1
ATOM 6465 C CA . PHE B 1 273 ? 10.078 -24.094 -17.281 1 82.69 273 PHE B CA 1
ATOM 6466 C C . PHE B 1 273 ? 9.578 -25.078 -16.219 1 82.69 273 PHE B C 1
ATOM 6468 O O . PHE B 1 273 ? 8.977 -24.672 -15.219 1 82.69 273 PHE B O 1
ATOM 6475 N N . ASP B 1 274 ? 9.836 -26.312 -16.422 1 84.69 274 ASP B N 1
ATOM 6476 C CA . ASP B 1 274 ? 9.312 -27.359 -15.547 1 84.69 274 ASP B CA 1
ATOM 6477 C C . ASP B 1 274 ? 9.938 -27.266 -14.148 1 84.69 274 ASP B C 1
ATOM 6479 O O . ASP B 1 274 ? 9.273 -27.562 -13.148 1 84.69 274 ASP B O 1
ATOM 6483 N N . GLU B 1 275 ? 11.156 -26.938 -14.109 1 84.94 275 GLU B N 1
ATOM 6484 C CA . GLU B 1 275 ? 11.82 -26.75 -12.828 1 84.94 275 GLU B CA 1
ATOM 6485 C C . GLU B 1 275 ? 11.18 -25.609 -12.039 1 84.94 275 GLU B C 1
ATOM 6487 O O . GLU B 1 275 ? 10.984 -25.719 -10.828 1 84.94 275 GLU B O 1
ATOM 6492 N N . VAL B 1 276 ? 10.875 -24.562 -12.734 1 85 276 VAL B N 1
ATOM 6493 C CA . VAL B 1 276 ? 10.234 -23.438 -12.07 1 85 276 VAL B CA 1
ATOM 6494 C C . VAL B 1 276 ? 8.883 -23.859 -11.508 1 85 276 VAL B C 1
ATOM 6496 O O . VAL B 1 276 ? 8.578 -23.625 -10.336 1 85 276 VAL B O 1
ATOM 6499 N N . ILE B 1 277 ? 8.062 -24.5 -12.289 1 85.44 277 ILE B N 1
ATOM 6500 C CA . ILE B 1 277 ? 6.715 -24.922 -11.922 1 85.44 277 ILE B CA 1
ATOM 6501 C C . ILE B 1 277 ? 6.773 -25.922 -10.781 1 85.44 277 ILE B C 1
ATOM 6503 O O . ILE B 1 277 ? 6 -25.844 -9.828 1 85.44 277 ILE B O 1
ATOM 6507 N N . SER B 1 278 ? 7.672 -26.859 -10.859 1 88.81 278 SER B N 1
ATOM 6508 C CA . SER B 1 278 ? 7.762 -27.938 -9.883 1 88.81 278 SER B CA 1
ATOM 6509 C C . SER B 1 278 ? 8.492 -27.484 -8.625 1 88.81 278 SER B C 1
ATOM 6511 O O . SER B 1 278 ? 8.219 -27.984 -7.531 1 88.81 278 SER B O 1
ATOM 6513 N N . GLY B 1 279 ? 9.312 -26.562 -8.836 1 91.06 279 GLY B N 1
ATOM 6514 C CA . GLY B 1 279 ? 10.172 -26.203 -7.719 1 91.06 279 GLY B CA 1
ATOM 6515 C C . GLY B 1 279 ? 9.602 -25.078 -6.867 1 91.06 279 GLY B C 1
ATOM 6516 O O . GLY B 1 279 ? 9.82 -25.047 -5.656 1 91.06 279 GLY B O 1
ATOM 6517 N N . THR B 1 280 ? 8.922 -24.156 -7.492 1 93 280 THR B N 1
ATOM 6518 C CA . THR B 1 280 ? 8.438 -23.016 -6.723 1 93 280 THR B CA 1
ATOM 6519 C C . THR B 1 280 ? 6.98 -22.719 -7.062 1 93 280 THR B C 1
ATOM 6521 O O . THR B 1 280 ? 6.293 -22.031 -6.305 1 93 280 THR B O 1
ATOM 6524 N N . GLY B 1 281 ? 6.512 -23.234 -8.156 1 94.38 281 GLY B N 1
ATOM 6525 C CA . GLY B 1 281 ? 5.203 -22.891 -8.68 1 94.38 281 GLY B CA 1
ATOM 6526 C C . GLY B 1 281 ? 4.078 -23.703 -8.078 1 94.38 281 GLY B C 1
ATOM 6527 O O . GLY B 1 281 ? 4.129 -24.062 -6.902 1 94.38 281 GLY B O 1
ATOM 6528 N N . PRO B 1 282 ? 3.068 -23.891 -8.867 1 96.12 282 PRO B N 1
ATOM 6529 C CA . PRO B 1 282 ? 1.851 -24.547 -8.367 1 96.12 282 PRO B CA 1
ATOM 6530 C C . PRO B 1 282 ? 2.096 -25.969 -7.887 1 96.12 282 PRO B C 1
ATOM 6532 O O . PRO B 1 282 ? 1.445 -26.438 -6.945 1 96.12 282 PRO B O 1
ATOM 6535 N N . SER B 1 283 ? 2.973 -26.703 -8.562 1 95.81 283 SER B N 1
ATOM 6536 C CA . SER B 1 283 ? 3.236 -28.078 -8.133 1 95.81 283 SER B CA 1
ATOM 6537 C C . SER B 1 283 ? 3.875 -28.109 -6.75 1 95.81 283 SER B C 1
ATOM 6539 O O . SER B 1 283 ? 3.49 -28.922 -5.902 1 95.81 283 SER B O 1
ATOM 6541 N N . ALA B 1 284 ? 4.855 -27.25 -6.547 1 96.38 284 ALA B N 1
ATOM 6542 C CA . ALA B 1 284 ? 5.484 -27.172 -5.234 1 96.38 284 ALA B CA 1
ATOM 6543 C C . ALA B 1 284 ? 4.473 -26.766 -4.164 1 96.38 284 ALA B C 1
ATOM 6545 O O . ALA B 1 284 ? 4.461 -27.328 -3.068 1 96.38 284 ALA B O 1
ATOM 6546 N N . PHE B 1 285 ? 3.715 -25.828 -4.484 1 98.19 285 PHE B N 1
ATOM 6547 C CA . PHE B 1 285 ? 2.658 -25.359 -3.598 1 98.19 285 PHE B CA 1
ATOM 6548 C C . PHE B 1 285 ? 1.699 -26.484 -3.248 1 98.19 285 PHE B C 1
ATOM 6550 O O . PHE B 1 285 ? 1.346 -26.672 -2.082 1 98.19 285 PHE B O 1
ATOM 6557 N N . THR B 1 286 ? 1.324 -27.234 -4.184 1 98.25 286 THR B N 1
ATOM 6558 C CA . THR B 1 286 ? 0.378 -28.344 -4.027 1 98.25 286 THR B CA 1
ATOM 6559 C C . THR B 1 286 ? 0.968 -29.438 -3.152 1 98.25 286 THR B C 1
ATOM 6561 O O . THR B 1 286 ? 0.302 -29.938 -2.246 1 98.25 286 THR B O 1
ATOM 6564 N N . ILE B 1 287 ? 2.16 -29.812 -3.416 1 96.69 287 ILE B N 1
ATOM 6565 C CA . ILE B 1 287 ? 2.826 -30.859 -2.645 1 96.69 287 ILE B CA 1
ATOM 6566 C C . ILE B 1 287 ? 2.9 -30.438 -1.177 1 96.69 287 ILE B C 1
ATOM 6568 O O . ILE B 1 287 ? 2.59 -31.234 -0.285 1 96.69 287 ILE B O 1
ATOM 6572 N N . ALA B 1 288 ? 3.264 -29.188 -0.951 1 97.62 288 ALA B N 1
ATOM 6573 C CA . ALA B 1 288 ? 3.373 -28.672 0.414 1 97.62 288 ALA B CA 1
ATOM 6574 C C . ALA B 1 288 ? 2.018 -28.688 1.114 1 97.62 288 ALA B C 1
ATOM 6576 O O . ALA B 1 288 ? 1.922 -29.062 2.287 1 97.62 288 ALA B O 1
ATOM 6577 N N . LEU B 1 289 ? 1.037 -28.312 0.383 1 98.12 289 LEU B N 1
ATOM 6578 C CA . LEU B 1 289 ? -0.295 -28.219 0.97 1 98.12 289 LEU B CA 1
ATOM 6579 C C . LEU B 1 289 ? -0.84 -29.609 1.3 1 98.12 289 LEU B C 1
ATOM 6581 O O . LEU B 1 289 ? -1.416 -29.812 2.369 1 98.12 289 LEU B O 1
ATOM 6585 N N . LEU B 1 290 ? -0.689 -30.547 0.399 1 97.44 290 LEU B N 1
ATOM 6586 C CA . LEU B 1 290 ? -1.135 -31.922 0.652 1 97.44 290 LEU B CA 1
ATOM 6587 C C . LEU B 1 290 ? -0.41 -32.5 1.854 1 97.44 290 LEU B C 1
ATOM 6589 O O . LEU B 1 290 ? -1.025 -33.188 2.688 1 97.44 290 LEU B O 1
ATOM 6593 N N . LYS B 1 291 ? 0.846 -32.25 1.924 1 96.25 291 LYS B N 1
ATOM 6594 C CA . LYS B 1 291 ? 1.621 -32.719 3.066 1 96.25 291 LYS B CA 1
ATOM 6595 C C . LYS B 1 291 ? 1.095 -32.125 4.371 1 96.25 291 LYS B C 1
ATOM 6597 O O . LYS B 1 291 ? 0.959 -32.844 5.371 1 96.25 291 LYS B O 1
ATOM 6602 N N . GLU B 1 292 ? 0.844 -30.875 4.34 1 96.19 292 GLU B N 1
ATOM 6603 C CA . GLU B 1 292 ? 0.333 -30.203 5.527 1 96.19 292 GLU B CA 1
ATOM 6604 C C . GLU B 1 292 ? -1.04 -30.734 5.922 1 96.19 292 GLU B C 1
ATOM 6606 O O . GLU B 1 292 ? -1.326 -30.922 7.105 1 96.19 292 GLU B O 1
ATOM 6611 N N . MET B 1 293 ? -1.896 -30.969 4.938 1 97.06 293 MET B N 1
ATOM 6612 C CA . MET B 1 293 ? -3.219 -31.531 5.211 1 97.06 293 MET B CA 1
ATOM 6613 C C . MET B 1 293 ? -3.111 -32.875 5.926 1 97.06 293 MET B C 1
ATOM 6615 O O . MET B 1 293 ? -3.867 -33.156 6.859 1 97.06 293 MET B O 1
ATOM 6619 N N . ASN B 1 294 ? -2.223 -33.688 5.453 1 96.56 294 ASN B N 1
ATOM 6620 C CA . ASN B 1 294 ? -2.027 -35 6.062 1 96.56 294 ASN B CA 1
ATOM 6621 C C . ASN B 1 294 ? -1.467 -34.875 7.477 1 96.56 294 ASN B C 1
ATOM 6623 O O . ASN B 1 294 ? -1.789 -35.688 8.344 1 96.56 294 ASN B O 1
ATOM 6627 N N . ARG B 1 295 ? -0.666 -33.938 7.742 1 93.81 295 ARG B N 1
ATOM 6628 C CA . ARG B 1 295 ? -0.11 -33.688 9.07 1 93.81 295 ARG B CA 1
ATOM 6629 C C . ARG B 1 295 ? -1.2 -33.281 10.062 1 93.81 295 ARG B C 1
ATOM 6631 O O . ARG B 1 295 ? -1.221 -33.781 11.195 1 93.81 295 ARG B O 1
ATOM 6638 N N . ILE B 1 296 ? -2.143 -32.469 9.586 1 93.06 296 ILE B N 1
ATOM 6639 C CA . ILE B 1 296 ? -3.197 -31.922 10.43 1 93.06 296 ILE B CA 1
ATOM 6640 C C . ILE B 1 296 ? -4.273 -33 10.664 1 93.06 296 ILE B C 1
ATOM 6642 O O . ILE B 1 296 ? -4.828 -33.094 11.758 1 93.06 296 ILE B O 1
ATOM 6646 N N . SER B 1 297 ? -4.84 -33.719 9.633 1 89.44 297 SER B N 1
ATOM 6647 C CA . SER B 1 297 ? -5.969 -34.625 9.656 1 89.44 297 SER B CA 1
ATOM 6648 C C . SER B 1 297 ? -5.734 -35.781 10.633 1 89.44 297 SER B C 1
ATOM 6650 O O . SER B 1 297 ? -6.676 -36.25 11.266 1 89.44 297 SER B O 1
ATOM 6652 N N . HIS B 1 298 ? -4.762 -36.188 11.164 1 82.69 298 HIS B N 1
ATOM 6653 C CA . HIS B 1 298 ? -4.477 -37.344 12 1 82.69 298 HIS B CA 1
ATOM 6654 C C . HIS B 1 298 ? -5.285 -38.562 11.562 1 82.69 298 HIS B C 1
ATOM 6656 O O . HIS B 1 298 ? -5.406 -39.531 12.312 1 82.69 298 HIS B O 1
ATOM 6662 N N . SER B 1 299 ? -5.988 -38.5 10.445 1 83.56 299 SER B N 1
ATOM 6663 C CA . SER B 1 299 ? -6.719 -39.656 9.906 1 83.56 299 SER B CA 1
ATOM 6664 C C . SER B 1 299 ? -5.77 -40.719 9.375 1 83.56 299 SER B C 1
ATOM 6666 O O . SER B 1 299 ? -4.691 -40.406 8.867 1 83.56 299 SER B O 1
ATOM 6668 N N . PRO B 1 300 ? -6.188 -41.938 9.57 1 87.5 300 PRO B N 1
ATOM 6669 C CA . PRO B 1 300 ? -5.371 -43.031 9.023 1 87.5 300 PRO B CA 1
ATOM 6670 C C . PRO B 1 300 ? -5.387 -43.062 7.496 1 87.5 300 PRO B C 1
ATOM 6672 O O . PRO B 1 300 ? -4.453 -43.562 6.875 1 87.5 300 PRO B O 1
ATOM 6675 N N . LYS B 1 301 ? -6.445 -42.5 6.996 1 91.75 301 LYS B N 1
ATOM 6676 C CA . LYS B 1 301 ? -6.504 -42.469 5.539 1 91.75 301 LYS B CA 1
ATOM 6677 C C . LYS B 1 301 ? -5.738 -41.25 5 1 91.75 301 LYS B C 1
ATOM 6679 O O . LYS B 1 301 ? -6.02 -40.125 5.379 1 91.75 301 LYS B O 1
ATOM 6684 N N . GLU B 1 302 ? -4.922 -41.594 4.109 1 94.56 302 GLU B N 1
ATOM 6685 C CA . GLU B 1 302 ? -4.078 -40.531 3.545 1 94.56 302 GLU B CA 1
ATOM 6686 C C . GLU B 1 302 ? -4.879 -39.625 2.625 1 94.56 302 GLU B C 1
ATOM 6688 O O . GLU B 1 302 ? -5.711 -40.094 1.843 1 94.56 302 GLU B O 1
ATOM 6693 N N . ILE B 1 303 ? -4.699 -38.344 2.752 1 96.56 303 ILE B N 1
ATOM 6694 C CA . ILE B 1 303 ? -5.293 -37.344 1.859 1 96.56 303 ILE B CA 1
ATOM 6695 C C . ILE B 1 303 ? -4.449 -37.219 0.592 1 96.56 303 ILE B C 1
ATOM 6697 O O . ILE B 1 303 ? -3.256 -36.906 0.659 1 96.56 303 ILE B O 1
ATOM 6701 N N . THR B 1 304 ? -5.016 -37.594 -0.535 1 96.5 304 THR B N 1
ATOM 6702 C CA . THR B 1 304 ? -4.391 -37.5 -1.85 1 96.5 304 THR B CA 1
ATOM 6703 C C . THR B 1 304 ? -5.223 -36.625 -2.783 1 96.5 304 THR B C 1
ATOM 6705 O O . THR B 1 304 ? -6.227 -36.031 -2.365 1 96.5 304 THR B O 1
ATOM 6708 N N . TRP B 1 305 ? -4.719 -36.531 -4.031 1 97.81 305 TRP B N 1
ATOM 6709 C CA . TRP B 1 305 ? -5.445 -35.719 -4.992 1 97.81 305 TRP B CA 1
ATOM 6710 C C . TRP B 1 305 ? -6.832 -36.281 -5.262 1 97.81 305 TRP B C 1
ATOM 6712 O O . TRP B 1 305 ? -7.73 -35.562 -5.711 1 97.81 305 TRP B O 1
ATOM 6722 N N . ASP B 1 306 ? -6.977 -37.531 -4.977 1 96.25 306 ASP B N 1
ATOM 6723 C CA . ASP B 1 306 ? -8.266 -38.188 -5.184 1 96.25 306 ASP B CA 1
ATOM 6724 C C . ASP B 1 306 ? -9.367 -37.5 -4.379 1 96.25 306 ASP B C 1
ATOM 6726 O O . ASP B 1 306 ? -10.531 -37.5 -4.785 1 96.25 306 ASP B O 1
ATOM 6730 N N . ASN B 1 307 ? -8.992 -36.938 -3.271 1 96.19 307 ASN B N 1
ATOM 6731 C CA . ASN B 1 307 ? -9.945 -36.219 -2.432 1 96.19 307 ASN B CA 1
ATOM 6732 C C . ASN B 1 307 ? -10.469 -34.938 -3.125 1 96.19 307 ASN B C 1
ATOM 6734 O O . ASN B 1 307 ? -11.492 -34.406 -2.729 1 96.19 307 ASN B O 1
ATOM 6738 N N . PHE B 1 308 ? -9.789 -34.531 -4.203 1 98 308 PHE B N 1
ATOM 6739 C CA . PHE B 1 308 ? -10.109 -33.25 -4.793 1 98 308 PHE B CA 1
ATOM 6740 C C . PHE B 1 308 ? -10.445 -33.406 -6.273 1 98 308 PHE B C 1
ATOM 6742 O O . PHE B 1 308 ? -10.703 -32.406 -6.957 1 98 308 PHE B O 1
ATOM 6749 N N . HIS B 1 309 ? -10.367 -34.594 -6.805 1 97.62 309 HIS B N 1
ATOM 6750 C CA . HIS B 1 309 ? -10.68 -34.844 -8.211 1 97.62 309 HIS B CA 1
ATOM 6751 C C . HIS B 1 309 ? -12.172 -34.688 -8.477 1 97.62 309 HIS B C 1
ATOM 6753 O O . HIS B 1 309 ? -13 -35.125 -7.684 1 97.62 309 HIS B O 1
ATOM 6759 N N . ALA B 1 310 ? -12.516 -33.906 -9.508 1 96.25 310 ALA B N 1
ATOM 6760 C CA . ALA B 1 310 ? -13.883 -33.781 -10.016 1 96.25 310 ALA B CA 1
ATOM 6761 C C . ALA B 1 310 ? -14.797 -33.188 -8.945 1 96.25 310 ALA B C 1
ATOM 6763 O O . ALA B 1 310 ? -15.891 -33.719 -8.703 1 96.25 310 ALA B O 1
ATOM 6764 N N . MET B 1 311 ? -14.336 -32.156 -8.344 1 95.25 311 MET B N 1
ATOM 6765 C CA . MET B 1 311 ? -15.141 -31.516 -7.309 1 95.25 311 MET B CA 1
ATOM 6766 C C . MET B 1 311 ? -16.25 -30.672 -7.938 1 95.25 311 MET B C 1
ATOM 6768 O O . MET B 1 311 ? -15.984 -29.828 -8.781 1 95.25 311 MET B O 1
ATOM 6772 N N . ASP B 1 312 ? -17.453 -30.875 -7.465 1 90.19 312 ASP B N 1
ATOM 6773 C CA . ASP B 1 312 ? -18.594 -30.078 -7.898 1 90.19 312 ASP B CA 1
ATOM 6774 C C . ASP B 1 312 ? -18.812 -28.891 -6.969 1 90.19 312 ASP B C 1
ATOM 6776 O O . ASP B 1 312 ? -19.328 -27.844 -7.387 1 90.19 312 ASP B O 1
ATOM 6780 N N . GLU B 1 313 ? -18.484 -29.141 -5.727 1 93.31 313 GLU B N 1
ATOM 6781 C CA . GLU B 1 313 ? -18.656 -28.109 -4.703 1 93.31 313 GLU B CA 1
ATOM 6782 C C . GLU B 1 313 ? -17.422 -28.016 -3.814 1 93.31 313 GLU B C 1
ATOM 6784 O O . GLU B 1 313 ? -16.641 -28.969 -3.711 1 93.31 313 GLU B O 1
ATOM 6789 N N . SER B 1 314 ? -17.328 -26.906 -3.17 1 97 314 SER B N 1
ATOM 6790 C CA . SER B 1 314 ? -16.188 -26.672 -2.283 1 97 314 SER B CA 1
ATOM 6791 C C . SER B 1 314 ? -16.219 -27.625 -1.086 1 97 314 SER B C 1
ATOM 6793 O O . SER B 1 314 ? -17.281 -28.141 -0.731 1 97 314 SER B O 1
ATOM 6795 N N . LYS B 1 315 ? -15.094 -27.859 -0.496 1 96.44 315 LYS B N 1
ATOM 6796 C CA . LYS B 1 315 ? -15 -28.656 0.721 1 96.44 315 LYS B CA 1
ATOM 6797 C C . LYS B 1 315 ? -13.883 -28.156 1.63 1 96.44 315 LYS B C 1
ATOM 6799 O O . LYS B 1 315 ? -12.938 -27.516 1.165 1 96.44 315 LYS B O 1
ATOM 6804 N N . VAL B 1 316 ? -14.07 -28.438 2.879 1 96.94 316 VAL B N 1
ATOM 6805 C CA . VAL B 1 316 ? -13.047 -28.109 3.863 1 96.94 316 VAL B CA 1
ATOM 6806 C C . VAL B 1 316 ? -12.289 -29.375 4.258 1 96.94 316 VAL B C 1
ATOM 6808 O O . VAL B 1 316 ? -12.883 -30.344 4.719 1 96.94 316 VAL B O 1
ATOM 6811 N N . VAL B 1 317 ? -11.062 -29.406 3.971 1 96.75 317 VAL B N 1
ATOM 6812 C CA . VAL B 1 317 ? -10.188 -30.516 4.32 1 96.75 317 VAL B CA 1
ATOM 6813 C C . VAL B 1 317 ? -9.023 -30.016 5.168 1 96.75 317 VAL B C 1
ATOM 6815 O O . VAL B 1 317 ? -8.203 -29.219 4.699 1 96.75 317 VAL B O 1
ATOM 6818 N N . SER B 1 318 ? -8.914 -30.5 6.445 1 96.88 318 SER B N 1
ATOM 6819 C CA . SER B 1 318 ? -7.824 -30.125 7.34 1 96.88 318 SER B CA 1
ATOM 6820 C C . SER B 1 318 ? -7.703 -28.609 7.461 1 96.88 318 SER B C 1
ATOM 6822 O O . SER B 1 318 ? -6.617 -28.047 7.289 1 96.88 318 SER B O 1
ATOM 6824 N N . ARG B 1 319 ? -8.797 -27.906 7.543 1 97 319 ARG B N 1
ATOM 6825 C CA . ARG B 1 319 ? -8.938 -26.484 7.824 1 97 319 ARG B CA 1
ATOM 6826 C C . ARG B 1 319 ? -8.625 -25.641 6.59 1 97 319 ARG B C 1
ATOM 6828 O O . ARG B 1 319 ? -8.383 -24.438 6.695 1 97 319 ARG B O 1
ATOM 6835 N N . VAL B 1 320 ? -8.562 -26.328 5.445 1 98.25 320 VAL B N 1
ATOM 6836 C CA . VAL B 1 320 ? -8.398 -25.641 4.168 1 98.25 320 VAL B CA 1
ATOM 6837 C C . VAL B 1 320 ? -9.688 -25.75 3.352 1 98.25 320 VAL B C 1
ATOM 6839 O O . VAL B 1 320 ? -10.172 -26.844 3.084 1 98.25 320 VAL B O 1
ATOM 6842 N N . LEU B 1 321 ? -10.219 -24.594 3.062 1 98.56 321 LEU B N 1
ATOM 6843 C CA . LEU B 1 321 ? -11.344 -24.562 2.143 1 98.56 321 LEU B CA 1
ATOM 6844 C C . LEU B 1 321 ? -10.875 -24.641 0.695 1 98.56 321 LEU B C 1
ATOM 6846 O O . LEU B 1 321 ? -10.172 -23.75 0.217 1 98.56 321 LEU B O 1
ATOM 6850 N N . VAL B 1 322 ? -11.242 -25.703 0.016 1 98.75 322 VAL B N 1
ATOM 6851 C CA . VAL B 1 322 ? -10.852 -25.922 -1.375 1 98.75 322 VAL B CA 1
ATOM 6852 C C . VAL B 1 322 ? -12.047 -25.656 -2.291 1 98.75 322 VAL B C 1
ATOM 6854 O O . VAL B 1 322 ? -13.07 -26.344 -2.188 1 98.75 322 VAL B O 1
ATOM 6857 N N . LEU B 1 323 ? -11.844 -24.688 -3.148 1 98.56 323 LEU B N 1
ATOM 6858 C CA . LEU B 1 323 ? -12.875 -24.344 -4.129 1 98.56 323 LEU B CA 1
ATOM 6859 C C . LEU B 1 323 ? -12.672 -25.141 -5.418 1 98.56 323 LEU B C 1
ATOM 6861 O O . LEU B 1 323 ? -11.57 -25.625 -5.691 1 98.56 323 LEU B O 1
ATOM 6865 N N . ASP B 1 324 ? -13.742 -25.266 -6.145 1 97.31 324 ASP B N 1
ATOM 6866 C CA . ASP B 1 324 ? -13.641 -26 -7.402 1 97.31 324 ASP B CA 1
ATOM 6867 C C . ASP B 1 324 ? -12.828 -25.219 -8.43 1 97.31 324 ASP B C 1
ATOM 6869 O O . ASP B 1 324 ? -12.367 -24.109 -8.156 1 97.31 324 ASP B O 1
ATOM 6873 N N . VAL B 1 325 ? -12.594 -25.766 -9.609 1 97.81 325 VAL B N 1
ATOM 6874 C CA . VAL B 1 325 ? -11.688 -25.25 -10.625 1 97.81 325 VAL B CA 1
ATOM 6875 C C . VAL B 1 325 ? -12.203 -23.891 -11.109 1 97.81 325 VAL B C 1
ATOM 6877 O O . VAL B 1 325 ? -11.414 -22.969 -11.352 1 97.81 325 VAL B O 1
ATOM 6880 N N . GLU B 1 326 ? -13.445 -23.734 -11.242 1 97.06 326 GLU B N 1
ATOM 6881 C CA . GLU B 1 326 ? -14.055 -22.547 -11.844 1 97.06 326 GLU B CA 1
ATOM 6882 C C . GLU B 1 326 ? -13.781 -21.297 -11.008 1 97.06 326 GLU B C 1
ATOM 6884 O O . GLU B 1 326 ? -13.742 -20.188 -11.531 1 97.06 326 GLU B O 1
ATOM 6889 N N . ALA B 1 327 ? -13.586 -21.453 -9.758 1 98.06 327 ALA B N 1
ATOM 6890 C CA . ALA B 1 327 ? -13.5 -20.328 -8.82 1 98.06 327 ALA B CA 1
ATOM 6891 C C . ALA B 1 327 ? -12.305 -19.438 -9.141 1 98.06 327 ALA B C 1
ATOM 6893 O O . ALA B 1 327 ? -12.461 -18.25 -9.406 1 98.06 327 ALA B O 1
ATOM 6894 N N . PHE B 1 328 ? -11.141 -20.031 -9.195 1 98.44 328 PHE B N 1
ATOM 6895 C CA . PHE B 1 328 ? -9.945 -19.219 -9.383 1 98.44 328 PHE B CA 1
ATOM 6896 C C . PHE B 1 328 ? -9.305 -19.516 -10.734 1 98.44 328 PHE B C 1
ATOM 6898 O O . PHE B 1 328 ? -8.352 -18.828 -11.133 1 98.44 328 PHE B O 1
ATOM 6905 N N . ALA B 1 329 ? -9.789 -20.5 -11.469 1 97.94 329 ALA B N 1
ATOM 6906 C CA . ALA B 1 329 ? -9.164 -20.891 -12.727 1 97.94 329 ALA B CA 1
ATOM 6907 C C . ALA B 1 329 ? -10.211 -21.078 -13.82 1 97.94 329 ALA B C 1
ATOM 6909 O O . ALA B 1 329 ? -10.148 -22.047 -14.586 1 97.94 329 ALA B O 1
ATOM 6910 N N . ALA B 1 330 ? -11.062 -20.234 -13.914 1 97 330 ALA B N 1
ATOM 6911 C CA . ALA B 1 330 ? -12.109 -20.297 -14.93 1 97 330 ALA B CA 1
ATOM 6912 C C . ALA B 1 330 ? -11.539 -20.031 -16.312 1 97 330 ALA B C 1
ATOM 6914 O O . ALA B 1 330 ? -10.594 -19.266 -16.469 1 97 330 ALA B O 1
ATOM 6915 N N . GLY B 1 331 ? -12.172 -20.719 -17.297 1 95 331 GLY B N 1
ATOM 6916 C CA . GLY B 1 331 ? -11.938 -20.391 -18.688 1 95 331 GLY B CA 1
ATOM 6917 C C . GLY B 1 331 ? -10.625 -20.938 -19.219 1 95 331 GLY B C 1
ATOM 6918 O O . GLY B 1 331 ? -10.07 -20.406 -20.188 1 95 331 GLY B O 1
ATOM 6919 N N . GLN B 1 332 ? -10.078 -21.984 -18.609 1 94 332 GLN B N 1
ATOM 6920 C CA . GLN B 1 332 ? -8.789 -22.531 -19.047 1 94 332 GLN B CA 1
ATOM 6921 C C . GLN B 1 332 ? -8.961 -23.484 -20.234 1 94 332 GLN B C 1
ATOM 6923 O O . GLN B 1 332 ? -8 -23.781 -20.938 1 94 332 GLN B O 1
ATOM 6928 N N . GLY B 1 333 ? -10.172 -23.953 -20.438 1 93.25 333 GLY B N 1
ATOM 6929 C CA . GLY B 1 333 ? -10.43 -24.875 -21.531 1 93.25 333 GLY B CA 1
ATOM 6930 C C . GLY B 1 333 ? -10.195 -26.328 -21.141 1 93.25 333 GLY B C 1
ATOM 6931 O O . GLY B 1 333 ? -10.297 -27.219 -21.984 1 93.25 333 GLY B O 1
ATOM 6932 N N . HIS B 1 334 ? -9.828 -26.594 -19.938 1 94.75 334 HIS B N 1
ATOM 6933 C CA . HIS B 1 334 ? -9.641 -27.938 -19.406 1 94.75 334 HIS B CA 1
ATOM 6934 C C . HIS B 1 334 ? -10.102 -28.016 -17.953 1 94.75 334 HIS B C 1
ATOM 6936 O O . HIS B 1 334 ? -10.578 -27.016 -17.391 1 94.75 334 HIS B O 1
ATOM 6942 N N . SER B 1 335 ? -10.125 -29.234 -17.25 1 96.56 335 SER B N 1
ATOM 6943 C CA . SER B 1 335 ? -10.422 -29.469 -15.844 1 96.56 335 SER B CA 1
ATOM 6944 C C . SER B 1 335 ? -11.836 -29.016 -15.492 1 96.56 335 SER B C 1
ATOM 6946 O O . SER B 1 335 ? -12.086 -28.547 -14.375 1 96.56 335 SER B O 1
ATOM 6948 N N . ASP B 1 336 ? -12.641 -28.969 -16.562 1 94.25 336 ASP B N 1
ATOM 6949 C CA . ASP B 1 336 ? -14.008 -28.516 -16.344 1 94.25 336 ASP B CA 1
ATOM 6950 C C . ASP B 1 336 ? -14.031 -27.125 -15.703 1 94.25 336 ASP B C 1
ATOM 6952 O O . ASP B 1 336 ? -14.703 -26.922 -14.688 1 94.25 336 ASP B O 1
ATOM 6956 N N . SER B 1 337 ? -13.305 -26.234 -16.188 1 95.31 337 SER B N 1
ATOM 6957 C CA . SER B 1 337 ? -13.07 -24.938 -15.586 1 95.31 337 SER B CA 1
ATOM 6958 C C . SER B 1 337 ? -14.203 -23.969 -15.93 1 95.31 337 SER B C 1
ATOM 6960 O O . SER B 1 337 ? -14.219 -22.828 -15.445 1 95.31 337 SER B O 1
ATOM 6962 N N . GLY B 1 338 ? -15.148 -24.312 -16.688 1 93.81 338 GLY B N 1
ATOM 6963 C CA . GLY B 1 338 ? -16.219 -23.391 -17.047 1 93.81 338 GLY B CA 1
ATOM 6964 C C . GLY B 1 338 ? -15.727 -22.172 -17.797 1 93.81 338 GLY B C 1
ATOM 6965 O O . GLY B 1 338 ? -14.859 -22.281 -18.672 1 93.81 338 GLY B O 1
ATOM 6966 N N . ASN B 1 339 ? -16.422 -21.031 -17.594 1 92.88 339 ASN B N 1
ATOM 6967 C CA . ASN B 1 339 ? -16.047 -19.781 -18.25 1 92.88 339 ASN B CA 1
ATOM 6968 C C . ASN B 1 339 ? -16.094 -18.594 -17.281 1 92.88 339 ASN B C 1
ATOM 6970 O O . ASN B 1 339 ? -16.547 -18.75 -16.141 1 92.88 339 ASN B O 1
ATOM 6974 N N . HIS B 1 340 ? -15.641 -17.5 -17.719 1 94.19 340 HIS B N 1
ATOM 6975 C CA . HIS B 1 340 ? -15.469 -16.344 -16.828 1 94.19 340 HIS B CA 1
ATOM 6976 C C . HIS B 1 340 ? -16.797 -15.664 -16.547 1 94.19 340 HIS B C 1
ATOM 6978 O O . HIS B 1 340 ? -16.906 -14.844 -15.625 1 94.19 340 HIS B O 1
ATOM 6984 N N . ASN B 1 341 ? -17.797 -15.969 -17.219 1 92.5 341 ASN B N 1
ATOM 6985 C CA . ASN B 1 341 ? -19.094 -15.344 -17.031 1 92.5 341 ASN B CA 1
ATOM 6986 C C . ASN B 1 341 ? -19.969 -16.141 -16.062 1 92.5 341 ASN B C 1
ATOM 6988 O O . ASN B 1 341 ? -21.031 -15.68 -15.648 1 92.5 341 ASN B O 1
ATOM 6992 N N . ALA B 1 342 ? -19.469 -17.266 -15.719 1 91.81 342 ALA B N 1
ATOM 6993 C CA . ALA B 1 342 ? -20.234 -18.109 -14.797 1 91.81 342 ALA B CA 1
ATOM 6994 C C . ALA B 1 342 ? -20.266 -17.5 -13.398 1 91.81 342 ALA B C 1
ATOM 6996 O O . ALA B 1 342 ? -19.344 -16.781 -13 1 91.81 342 ALA B O 1
ATOM 6997 N N . ARG B 1 343 ? -21.281 -17.828 -12.625 1 91.38 343 ARG B N 1
ATOM 6998 C CA . ARG B 1 343 ? -21.469 -17.312 -11.273 1 91.38 343 ARG B CA 1
ATOM 6999 C C . ARG B 1 343 ? -20.359 -17.781 -10.344 1 91.38 343 ARG B C 1
ATOM 7001 O O . ARG B 1 343 ? -20.016 -17.094 -9.391 1 91.38 343 ARG B O 1
ATOM 7008 N N . GLY B 1 344 ? -19.844 -18.875 -10.719 1 94.75 344 GLY B N 1
ATOM 7009 C CA . GLY B 1 344 ? -18.844 -19.469 -9.852 1 94.75 344 GLY B CA 1
ATOM 7010 C C . GLY B 1 344 ? -17.453 -18.922 -10.102 1 94.75 344 GLY B C 1
ATOM 7011 O O . GLY B 1 344 ? -16.531 -19.141 -9.305 1 94.75 344 GLY B O 1
ATOM 7012 N N . ALA B 1 345 ? -17.266 -18.188 -11.188 1 97.81 345 ALA B N 1
ATOM 7013 C CA . ALA B 1 345 ? -15.977 -17.594 -11.4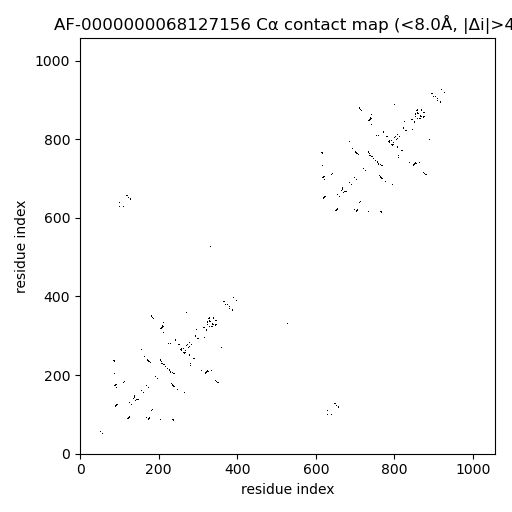92 1 97.81 345 ALA B CA 1
ATOM 7014 C C . ALA B 1 345 ? -15.695 -16.375 -10.609 1 97.81 345 ALA B C 1
ATOM 7016 O O . ALA B 1 345 ? -16.438 -15.398 -10.648 1 97.81 345 ALA B O 1
ATOM 7017 N N . LEU B 1 346 ? -14.625 -16.453 -9.852 1 98.56 346 LEU B N 1
ATOM 7018 C CA . LEU B 1 346 ? -14.352 -15.398 -8.875 1 98.56 346 LEU B CA 1
ATOM 7019 C C . LEU B 1 346 ? -13.219 -14.5 -9.352 1 98.56 346 LEU B C 1
ATOM 7021 O O . LEU B 1 346 ? -13.156 -13.32 -8.984 1 98.56 346 LEU B O 1
ATOM 7025 N N . VAL B 1 347 ? -12.297 -15.031 -10.109 1 98.56 347 VAL B N 1
ATOM 7026 C CA . VAL B 1 347 ? -11.203 -14.242 -10.672 1 98.56 347 VAL B CA 1
ATOM 7027 C C . VAL B 1 347 ? -10.953 -14.664 -12.117 1 98.56 347 VAL B C 1
ATOM 7029 O O . VAL B 1 347 ? -11.469 -15.688 -12.578 1 98.56 347 VAL B O 1
ATOM 7032 N N . LYS B 1 348 ? -10.242 -13.836 -12.852 1 97.69 348 LYS B N 1
ATOM 7033 C CA . LYS B 1 348 ? -9.828 -14.109 -14.227 1 97.69 348 LYS B CA 1
ATOM 7034 C C . LYS B 1 348 ? -8.328 -13.891 -14.398 1 97.69 348 LYS B C 1
ATOM 7036 O O . LYS B 1 348 ? -7.824 -12.789 -14.164 1 97.69 348 LYS B O 1
ATOM 7041 N N . HIS B 1 349 ? -7.672 -14.883 -14.766 1 96.44 349 HIS B N 1
ATOM 7042 C CA . HIS B 1 349 ? -6.25 -14.781 -15.078 1 96.44 349 HIS B CA 1
ATOM 7043 C C . HIS B 1 349 ? -6.027 -14.414 -16.531 1 96.44 349 HIS B C 1
ATOM 7045 O O . HIS B 1 349 ? -6.547 -15.086 -17.438 1 96.44 349 HIS B O 1
ATOM 7051 N N . HIS B 1 350 ? -5.176 -13.414 -16.781 1 92.75 350 HIS B N 1
ATOM 7052 C CA . HIS B 1 350 ? -4.945 -12.953 -18.141 1 92.75 350 HIS B CA 1
ATOM 7053 C C . HIS B 1 350 ? -3.652 -13.523 -18.719 1 92.75 350 HIS B C 1
ATOM 7055 O O . HIS B 1 350 ? -3.389 -13.406 -19.906 1 92.75 350 HIS B O 1
ATOM 7061 N N . TYR B 1 351 ? -2.811 -14.141 -18 1 85.19 351 TYR B N 1
ATOM 7062 C CA . TYR B 1 351 ? -1.609 -14.891 -18.359 1 85.19 351 TYR B CA 1
ATOM 7063 C C . TYR B 1 351 ? -0.634 -14.008 -19.141 1 85.19 351 TYR B C 1
ATOM 7065 O O . TYR B 1 351 ? 0.06 -14.477 -20.047 1 85.19 351 TYR B O 1
ATOM 7073 N N . HIS B 1 352 ? -0.534 -12.711 -19 1 70.56 352 HIS B N 1
ATOM 7074 C CA . HIS B 1 352 ? 0.314 -11.852 -19.812 1 70.56 352 HIS B CA 1
ATOM 7075 C C . HIS B 1 352 ? 1.468 -11.273 -19 1 70.56 352 HIS B C 1
ATOM 7077 O O . HIS B 1 352 ? 2.389 -10.672 -19.562 1 70.56 352 HIS B O 1
ATOM 7083 N N . ALA B 1 353 ? 1.584 -11.266 -17.812 1 59.97 353 ALA B N 1
ATOM 7084 C CA . ALA B 1 353 ? 2.363 -10.344 -17 1 59.97 353 ALA B CA 1
ATOM 7085 C C . ALA B 1 353 ? 3.859 -10.578 -17.172 1 59.97 353 ALA B C 1
ATOM 7087 O O . ALA B 1 353 ? 4.617 -9.633 -17.406 1 59.97 353 ALA B O 1
ATOM 7088 N N . SER B 1 354 ? 4.469 -11.664 -16.906 1 66.06 354 SER B N 1
ATOM 7089 C CA . SER B 1 354 ? 5.914 -11.656 -16.719 1 66.06 354 SER B CA 1
ATOM 7090 C C . SER B 1 354 ? 6.633 -12.219 -17.938 1 66.06 354 SER B C 1
ATOM 7092 O O . SER B 1 354 ? 7.848 -12.062 -18.078 1 66.06 354 SER B O 1
ATOM 7094 N N . ASN B 1 355 ? 5.98 -12.578 -18.906 1 70.62 355 ASN B N 1
ATOM 7095 C CA . ASN B 1 355 ? 6.613 -13.25 -20.031 1 70.62 355 ASN B CA 1
ATOM 7096 C C . ASN B 1 355 ? 7.75 -14.156 -19.578 1 70.62 355 ASN B C 1
ATOM 7098 O O . ASN B 1 355 ? 8.727 -14.344 -20.312 1 70.62 355 ASN B O 1
ATOM 7102 N N . TRP B 1 356 ? 7.656 -14.68 -18.453 1 74.75 356 TRP B N 1
ATOM 7103 C CA . TRP B 1 356 ? 8.766 -15.445 -17.891 1 74.75 356 TRP B CA 1
ATOM 7104 C C . TRP B 1 356 ? 8.984 -16.734 -18.688 1 74.75 356 TRP B C 1
ATOM 7106 O O . TRP B 1 356 ? 10.109 -17.234 -18.75 1 74.75 356 TRP B O 1
ATOM 7116 N N . PRO B 1 357 ? 8.023 -17.234 -19.344 1 74.31 357 PRO B N 1
ATOM 7117 C CA . PRO B 1 357 ? 8.258 -18.469 -20.094 1 74.31 357 PRO B CA 1
ATOM 7118 C C . PRO B 1 357 ? 9.234 -18.281 -21.25 1 74.31 357 PRO B C 1
ATOM 7120 O O . PRO B 1 357 ? 9.828 -19.25 -21.734 1 74.31 357 PRO B O 1
ATOM 7123 N N . SER B 1 358 ? 9.328 -17.047 -21.625 1 76.38 358 SER B N 1
ATOM 7124 C CA . SER B 1 358 ? 10.289 -16.781 -22.688 1 76.38 358 SER B CA 1
ATOM 7125 C C . SER B 1 358 ? 11.727 -16.969 -22.188 1 76.38 358 SER B C 1
ATOM 7127 O O . SER B 1 358 ? 12.602 -17.375 -22.953 1 76.38 358 SER B O 1
ATOM 7129 N N . LYS B 1 359 ? 11.906 -16.734 -20.938 1 77.44 359 LYS B N 1
ATOM 7130 C CA . LYS B 1 359 ? 13.234 -16.859 -20.359 1 77.44 359 LYS B CA 1
ATOM 7131 C C . LYS B 1 359 ? 13.469 -18.281 -19.844 1 77.44 359 LYS B C 1
ATOM 7133 O O . LYS B 1 359 ? 14.609 -18.688 -19.609 1 77.44 359 LYS B O 1
ATOM 7138 N N . HIS B 1 360 ? 12.414 -18.969 -19.688 1 84.31 360 HIS B N 1
ATOM 7139 C CA . HIS B 1 360 ? 12.422 -20.344 -19.219 1 84.31 360 HIS B CA 1
ATOM 7140 C C . HIS B 1 360 ? 11.523 -21.219 -20.062 1 84.31 360 HIS B C 1
ATOM 7142 O O . HIS B 1 360 ? 10.461 -21.656 -19.625 1 84.31 360 HIS B O 1
ATOM 7148 N N . PRO B 1 361 ? 11.977 -21.609 -21.203 1 83.75 361 PRO B N 1
ATOM 7149 C CA . PRO B 1 361 ? 11.102 -22.25 -22.188 1 83.75 361 PRO B CA 1
ATOM 7150 C C . PRO B 1 361 ? 10.734 -23.688 -21.812 1 83.75 361 PRO B C 1
ATOM 7152 O O . PRO B 1 361 ? 11.5 -24.375 -21.141 1 83.75 361 PRO B O 1
ATOM 7155 N N . ARG B 1 362 ? 9.641 -24.109 -22.312 1 88.62 362 ARG B N 1
ATOM 7156 C CA . ARG B 1 362 ? 9.195 -25.5 -22.25 1 88.62 362 ARG B CA 1
ATOM 7157 C C . ARG B 1 362 ? 9.984 -26.359 -23.234 1 88.62 362 ARG B C 1
ATOM 7159 O O . ARG B 1 362 ? 10.57 -25.859 -24.188 1 88.62 362 ARG B O 1
ATOM 7166 N N . TYR B 1 363 ? 9.969 -27.594 -22.812 1 90.06 363 TYR B N 1
ATOM 7167 C CA . TYR B 1 363 ? 10.477 -28.531 -23.812 1 90.06 363 TYR B CA 1
ATOM 7168 C C . TYR B 1 363 ? 9.625 -28.484 -25.078 1 90.06 363 TYR B C 1
ATOM 7170 O O . TYR B 1 363 ? 8.398 -28.547 -25.016 1 90.06 363 TYR B O 1
ATOM 7178 N N . ALA B 1 364 ? 10.328 -28.312 -26.188 1 91.19 364 ALA B N 1
ATOM 7179 C CA . ALA B 1 364 ? 9.672 -28.328 -27.484 1 91.19 364 ALA B CA 1
ATOM 7180 C C . ALA B 1 364 ? 10.367 -29.281 -28.453 1 91.19 364 ALA B C 1
ATOM 7182 O O . ALA B 1 364 ? 11.531 -29.078 -28.797 1 91.19 364 ALA B O 1
ATOM 7183 N N . HIS B 1 365 ? 9.625 -30.312 -28.828 1 93.62 365 HIS B N 1
ATOM 7184 C CA . HIS B 1 365 ? 10.172 -31.172 -29.859 1 93.62 365 HIS B CA 1
ATOM 7185 C C . HIS B 1 365 ? 10.445 -30.406 -31.156 1 93.62 365 HIS B C 1
ATOM 7187 O O . HIS B 1 365 ? 9.648 -29.547 -31.547 1 93.62 365 HIS B O 1
ATOM 7193 N N . PRO B 1 366 ? 11.508 -30.609 -31.719 1 91.06 366 PRO B N 1
ATOM 7194 C CA . PRO B 1 366 ? 11.883 -29.828 -32.906 1 91.06 366 PRO B CA 1
ATOM 7195 C C . PRO B 1 366 ? 10.844 -29.891 -34 1 91.06 366 PRO B C 1
ATOM 7197 O O . PRO B 1 366 ? 10.703 -28.953 -34.781 1 91.06 366 PRO B O 1
ATOM 7200 N N . VAL B 1 367 ? 10.172 -30.953 -34.031 1 92.38 367 VAL B N 1
ATOM 7201 C CA . VAL B 1 367 ? 9.219 -31.125 -35.125 1 92.38 367 VAL B CA 1
ATOM 7202 C C . VAL B 1 367 ? 7.801 -30.875 -34.625 1 92.38 367 VAL B C 1
ATOM 7204 O O . VAL B 1 367 ? 7.004 -30.219 -35.281 1 92.38 367 VAL B O 1
ATOM 7207 N N . TYR B 1 368 ? 7.469 -31.344 -33.5 1 93.81 368 TYR B N 1
ATOM 7208 C CA . TYR B 1 368 ? 6.07 -31.406 -33.094 1 93.81 368 TYR B CA 1
ATOM 7209 C C . TYR B 1 368 ? 5.77 -30.344 -32.031 1 93.81 368 TYR B C 1
ATOM 7211 O O . TYR B 1 368 ? 4.625 -30.203 -31.609 1 93.81 368 TYR B O 1
ATOM 7219 N N . GLY B 1 369 ? 6.742 -29.641 -31.562 1 93.56 369 GLY B N 1
ATOM 7220 C CA . GLY B 1 369 ? 6.52 -28.562 -30.609 1 93.56 369 GLY B CA 1
ATOM 7221 C C . GLY B 1 369 ? 6.262 -29.031 -29.203 1 93.56 369 GLY B C 1
ATOM 7222 O O . GLY B 1 369 ? 6.762 -30.078 -28.797 1 93.56 369 GLY B O 1
ATOM 7223 N N . GLU B 1 370 ? 5.52 -28.234 -28.516 1 93.56 370 GLU B N 1
ATOM 7224 C CA . GLU B 1 370 ? 5.238 -28.531 -27.125 1 93.56 370 GLU B CA 1
ATOM 7225 C C . GLU B 1 370 ? 3.969 -29.359 -26.969 1 93.56 370 GLU B C 1
ATOM 7227 O O . GLU B 1 370 ? 2.945 -29.062 -27.594 1 93.56 370 GLU B O 1
ATOM 7232 N N . VAL B 1 371 ? 4.086 -30.359 -26.125 1 95.81 371 VAL B N 1
ATOM 7233 C CA . VAL B 1 371 ? 2.914 -31.203 -25.906 1 95.81 371 VAL B CA 1
ATOM 7234 C C . VAL B 1 371 ? 1.814 -30.391 -25.219 1 95.81 371 VAL B C 1
ATOM 7236 O O . VAL B 1 371 ? 0.628 -30.703 -25.359 1 95.81 371 VAL B O 1
ATOM 7239 N N . GLU B 1 372 ? 2.162 -29.297 -24.5 1 93.31 372 GLU B N 1
ATOM 7240 C CA . GLU B 1 372 ? 1.228 -28.469 -23.75 1 93.31 372 GLU B CA 1
ATOM 7241 C C . GLU B 1 372 ? 0.244 -27.766 -24.672 1 93.31 372 GLU B C 1
ATOM 7243 O O . GLU B 1 372 ? -0.816 -27.312 -24.234 1 93.31 372 GLU B O 1
ATOM 7248 N N . ARG B 1 373 ? 0.547 -27.641 -25.891 1 92.88 373 ARG B N 1
ATOM 7249 C CA . ARG B 1 373 ? -0.362 -27.047 -26.859 1 92.88 373 ARG B CA 1
ATOM 7250 C C . ARG B 1 373 ? -1.647 -27.859 -26.984 1 92.88 373 ARG B C 1
ATOM 7252 O O . ARG B 1 373 ? -2.678 -27.328 -27.422 1 92.88 373 ARG B O 1
ATOM 7259 N N . CYS B 1 374 ? -1.517 -29.125 -26.578 1 95.62 374 CYS B N 1
ATOM 7260 C CA . CYS B 1 374 ? -2.68 -30 -26.609 1 95.62 374 CYS B CA 1
ATOM 7261 C C . CYS B 1 374 ? -3.713 -29.594 -25.578 1 95.62 374 CYS B C 1
ATOM 7263 O O . CYS B 1 374 ? -4.871 -30 -25.641 1 95.62 374 CYS B O 1
ATOM 7265 N N . ASN B 1 375 ? -3.365 -28.797 -24.578 1 95.62 375 ASN B N 1
ATOM 7266 C CA . ASN B 1 375 ? -4.238 -28.297 -23.516 1 95.62 375 ASN B CA 1
ATOM 7267 C C . ASN B 1 375 ? -4.996 -29.438 -22.844 1 95.62 375 ASN B C 1
ATOM 7269 O O . ASN B 1 375 ? -6.219 -29.391 -22.719 1 95.62 375 ASN B O 1
ATOM 7273 N N . TRP B 1 376 ? -4.328 -30.531 -22.688 1 95.81 376 TRP B N 1
ATOM 7274 C CA . TRP B 1 376 ? -4.773 -31.672 -21.891 1 95.81 376 TRP B CA 1
ATOM 7275 C C . TRP B 1 376 ? -5.816 -32.5 -22.641 1 95.81 376 TRP B C 1
ATOM 7277 O O . TRP B 1 376 ? -6.574 -33.25 -22.047 1 95.81 376 TRP B O 1
ATOM 7287 N N . ASP B 1 377 ? -5.938 -32.25 -23.906 1 96.06 377 ASP B N 1
ATOM 7288 C CA . ASP B 1 377 ? -6.766 -33.125 -24.734 1 96.06 377 ASP B CA 1
ATOM 7289 C C . ASP B 1 377 ? -6.102 -34.5 -24.906 1 96.06 377 ASP B C 1
ATOM 7291 O O . ASP B 1 377 ? -5.012 -34.594 -25.484 1 96.06 377 ASP B O 1
ATOM 7295 N N . LEU B 1 378 ? -6.746 -35.531 -24.5 1 96.19 378 LEU B N 1
ATOM 7296 C CA . LEU B 1 378 ? -6.148 -36.844 -24.438 1 96.19 378 LEU B CA 1
ATOM 7297 C C . LEU B 1 378 ? -5.746 -37.312 -25.828 1 96.19 378 LEU B C 1
ATOM 7299 O O . LEU B 1 378 ? -4.648 -37.844 -26.016 1 96.19 378 LEU B O 1
ATOM 7303 N N . ALA B 1 379 ? -6.617 -37.188 -26.781 1 96.75 379 ALA B N 1
ATOM 7304 C CA . ALA B 1 379 ? -6.34 -37.656 -28.156 1 96.75 379 ALA B CA 1
ATOM 7305 C C . ALA B 1 379 ? -5.152 -36.906 -28.734 1 96.75 379 ALA B C 1
ATOM 7307 O O . ALA B 1 379 ? -4.301 -37.5 -29.406 1 96.75 379 ALA B O 1
ATOM 7308 N N . CYS B 1 380 ? -5.148 -35.656 -28.5 1 97.19 380 CYS B N 1
ATOM 7309 C CA . CYS B 1 380 ? -4.062 -34.812 -29 1 97.19 380 CYS B CA 1
ATOM 7310 C C . CYS B 1 380 ? -2.734 -35.188 -28.375 1 97.19 380 CYS B C 1
ATOM 7312 O O . CYS B 1 380 ? -1.726 -35.312 -29.062 1 97.19 380 CYS B O 1
ATOM 7314 N N . VAL B 1 381 ? -2.697 -35.5 -27.094 1 97.75 381 VAL B N 1
ATOM 7315 C CA . VAL B 1 381 ? -1.479 -35.875 -26.375 1 97.75 381 VAL B CA 1
ATOM 7316 C C . VAL B 1 381 ? -0.997 -37.25 -26.844 1 97.75 381 VAL B C 1
ATOM 7318 O O . VAL B 1 381 ? 0.199 -37.438 -27.078 1 97.75 381 VAL B O 1
ATOM 7321 N N . GLN B 1 382 ? -1.9 -38.125 -27.031 1 97.25 382 GLN B N 1
ATOM 7322 C CA . GLN B 1 382 ? -1.543 -39.469 -27.5 1 97.25 382 GLN B CA 1
ATOM 7323 C C . GLN B 1 382 ? -0.942 -39.406 -28.906 1 97.25 382 GLN B C 1
ATOM 7325 O O . GLN B 1 382 ? 0.012 -40.125 -29.203 1 97.25 382 GLN B O 1
ATOM 7330 N N . LYS B 1 383 ? -1.583 -38.625 -29.703 1 97.38 383 LYS B N 1
ATOM 7331 C CA . LYS B 1 383 ? -1.033 -38.438 -31.047 1 97.38 383 LYS B CA 1
ATOM 7332 C C . LYS B 1 383 ? 0.382 -37.875 -30.984 1 97.38 383 LYS B C 1
ATOM 7334 O O . LYS B 1 383 ? 1.273 -38.344 -31.703 1 97.38 383 LYS B O 1
ATOM 7339 N N . TRP B 1 384 ? 0.55 -36.812 -30.203 1 97.25 384 TRP B N 1
ATOM 7340 C CA . TRP B 1 384 ? 1.87 -36.219 -30.031 1 97.25 384 TRP B CA 1
ATOM 7341 C C . TRP B 1 384 ? 2.887 -37.281 -29.594 1 97.25 384 TRP B C 1
ATOM 7343 O O . TRP B 1 384 ? 3.982 -37.344 -30.141 1 97.25 384 TRP B O 1
ATOM 7353 N N . ASP B 1 385 ? 2.543 -38.094 -28.672 1 97.06 385 ASP B N 1
ATOM 7354 C CA . ASP B 1 385 ? 3.43 -39.125 -28.141 1 97.06 385 ASP B CA 1
ATOM 7355 C C . ASP B 1 385 ? 3.783 -40.156 -29.219 1 97.06 385 ASP B C 1
ATOM 7357 O O . ASP B 1 385 ? 4.938 -40.562 -29.328 1 97.06 385 ASP B O 1
ATOM 7361 N N . ARG B 1 386 ? 2.793 -40.594 -29.938 1 96.81 386 ARG B N 1
ATOM 7362 C CA . ARG B 1 386 ? 3.018 -41.531 -31 1 96.81 386 ARG B CA 1
ATOM 7363 C C . ARG B 1 386 ? 3.949 -40.969 -32.062 1 96.81 386 ARG B C 1
ATOM 7365 O O . ARG B 1 386 ? 4.836 -41.656 -32.562 1 96.81 386 ARG B O 1
ATOM 7372 N N . ASP B 1 387 ? 3.654 -39.75 -32.375 1 96 387 ASP B N 1
ATOM 7373 C CA . ASP B 1 387 ? 4.469 -39.094 -33.406 1 96 387 ASP B CA 1
ATOM 7374 C C . ASP B 1 387 ? 5.918 -38.969 -32.938 1 96 387 ASP B C 1
ATOM 7376 O O . ASP B 1 387 ? 6.848 -39.219 -33.719 1 96 387 ASP B O 1
ATOM 7380 N N . VAL B 1 388 ? 6.105 -38.594 -31.797 1 95.94 388 VAL B N 1
ATOM 7381 C CA . VAL B 1 388 ? 7.441 -38.438 -31.234 1 95.94 388 VAL B CA 1
ATOM 7382 C C . VAL B 1 388 ? 8.156 -39.781 -31.203 1 95.94 388 VAL B C 1
ATOM 7384 O O . VAL B 1 388 ? 9.344 -39.875 -31.516 1 95.94 388 VAL B O 1
ATOM 7387 N N . GLU B 1 389 ? 7.434 -40.812 -30.781 1 95.25 389 GLU B N 1
ATOM 7388 C CA . GLU B 1 389 ? 8.016 -42.156 -30.75 1 95.25 389 GLU B CA 1
ATOM 7389 C C . GLU B 1 389 ? 8.383 -42.625 -32.156 1 95.25 389 GLU B C 1
ATOM 7391 O O . GLU B 1 389 ? 9.445 -43.219 -32.375 1 95.25 389 GLU B O 1
ATOM 7396 N N . ALA B 1 390 ? 7.539 -42.375 -33.094 1 95.31 390 ALA B N 1
ATOM 7397 C CA . ALA B 1 390 ? 7.793 -42.719 -34.469 1 95.31 390 ALA 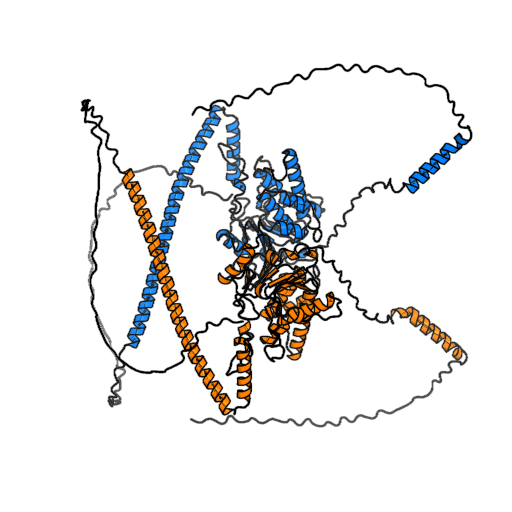B CA 1
ATOM 7398 C C . ALA B 1 390 ? 8.992 -41.969 -35.031 1 95.31 390 ALA B C 1
ATOM 7400 O O . ALA B 1 390 ? 9.781 -42.5 -35.812 1 95.31 390 ALA B O 1
ATOM 7401 N N . TYR B 1 391 ? 9.055 -40.75 -34.688 1 94.69 391 TYR B N 1
ATOM 7402 C CA . TYR B 1 391 ? 10.164 -39.906 -35.125 1 94.69 391 TYR B CA 1
ATOM 7403 C C . TYR B 1 391 ? 11.492 -40.469 -34.688 1 94.69 391 TYR B C 1
ATOM 7405 O O . TYR B 1 391 ? 12.469 -40.438 -35.438 1 94.69 391 TYR B O 1
ATOM 7413 N N . LYS B 1 392 ? 11.578 -41.062 -33.531 1 93.62 392 LYS B N 1
ATOM 7414 C CA . LYS B 1 392 ? 12.797 -41.656 -32.969 1 93.62 392 LYS B CA 1
ATOM 7415 C C . LYS B 1 392 ? 13.258 -42.844 -33.781 1 93.62 392 LYS B C 1
ATOM 7417 O O . LYS B 1 392 ? 14.445 -43.188 -33.781 1 93.62 392 LYS B O 1
ATOM 7422 N N . SER B 1 393 ? 12.289 -43.5 -34.406 1 93.88 393 SER B N 1
ATOM 7423 C CA . SER B 1 393 ? 12.594 -44.719 -35.125 1 93.88 393 SER B CA 1
ATOM 7424 C C . SER B 1 393 ? 13.031 -44.406 -36.562 1 93.88 393 SER B C 1
ATOM 7426 O O . SER B 1 393 ? 13.508 -45.312 -37.281 1 93.88 393 SER B O 1
ATOM 7428 N N . LEU B 1 394 ? 12.938 -43.219 -36.938 1 93.69 394 LEU B N 1
ATOM 7429 C CA . LEU B 1 394 ? 13.312 -42.812 -38.281 1 93.69 394 LEU B CA 1
ATOM 7430 C C . LEU B 1 394 ? 14.828 -42.688 -38.438 1 93.69 394 LEU B C 1
ATOM 7432 O O . LEU B 1 394 ? 15.539 -42.562 -37.438 1 93.69 394 LEU B O 1
ATOM 7436 N N . SER B 1 395 ? 15.297 -42.781 -39.719 1 94.19 395 SER B N 1
ATOM 7437 C CA . SER B 1 395 ? 16.703 -42.562 -39.969 1 94.19 395 SER B CA 1
ATOM 7438 C C . SER B 1 395 ? 17.094 -41.094 -39.75 1 94.19 395 SER B C 1
ATOM 7440 O O . SER B 1 395 ? 16.219 -40.219 -39.75 1 94.19 395 SER B O 1
ATOM 7442 N N . ILE B 1 396 ? 18.312 -40.844 -39.5 1 93.62 396 ILE B N 1
ATOM 7443 C CA . ILE B 1 396 ? 18.812 -39.5 -39.25 1 93.62 396 ILE B CA 1
ATOM 7444 C C . ILE B 1 396 ? 18.469 -38.594 -40.406 1 93.62 396 ILE B C 1
ATOM 7446 O O . ILE B 1 396 ? 18.125 -37.406 -40.219 1 93.62 396 ILE B O 1
ATOM 7450 N N . GLU B 1 397 ? 18.562 -39.125 -41.531 1 92.5 397 GLU B N 1
ATOM 7451 C CA . GLU B 1 397 ? 18.25 -38.375 -42.75 1 92.5 397 GLU B CA 1
ATOM 7452 C C . GLU B 1 397 ? 16.781 -37.969 -42.75 1 92.5 397 GLU B C 1
ATOM 7454 O O . GLU B 1 397 ? 16.453 -36.812 -43.094 1 92.5 397 GLU B O 1
ATOM 7459 N N . GLU B 1 398 ? 15.984 -38.875 -42.438 1 93.88 398 GLU B N 1
ATOM 7460 C CA . GLU B 1 398 ? 14.547 -38.594 -42.375 1 93.88 398 GLU B CA 1
ATOM 7461 C C . GLU B 1 398 ? 14.195 -37.594 -41.312 1 93.88 398 GLU B C 1
ATOM 7463 O O . GLU B 1 398 ? 13.328 -36.75 -41.5 1 93.88 398 GLU B O 1
ATOM 7468 N N . GLN B 1 399 ? 14.789 -37.719 -40.188 1 93.62 399 GLN B N 1
ATOM 7469 C CA . GLN B 1 399 ? 14.578 -36.75 -39.094 1 93.62 399 GLN B CA 1
ATOM 7470 C C . GLN B 1 399 ? 14.93 -35.344 -39.531 1 93.62 399 GLN B C 1
ATOM 7472 O O . GLN B 1 399 ? 14.18 -34.406 -39.25 1 93.62 399 GLN B O 1
ATOM 7477 N N . ASN B 1 400 ? 16.047 -35.281 -40.156 1 93 400 ASN B N 1
ATOM 7478 C CA . ASN B 1 400 ? 16.5 -33.969 -40.594 1 93 400 ASN B CA 1
ATOM 7479 C C . ASN B 1 400 ? 15.562 -33.375 -41.625 1 93 400 ASN B C 1
ATOM 7481 O O . ASN B 1 400 ? 15.344 -32.156 -41.656 1 93 400 ASN B O 1
ATOM 7485 N N . LYS B 1 401 ? 15.094 -34.219 -42.438 1 92.56 401 LYS B N 1
ATOM 7486 C CA . LYS B 1 401 ? 14.141 -33.75 -43.438 1 92.56 401 LYS B CA 1
ATOM 7487 C C . LYS B 1 401 ? 12.883 -33.188 -42.812 1 92.56 401 LYS B C 1
ATOM 7489 O O . LYS B 1 401 ? 12.383 -32.125 -43.188 1 92.56 401 LYS B O 1
ATOM 7494 N N . LEU B 1 402 ? 12.414 -33.906 -41.844 1 92.31 402 LEU B N 1
ATOM 7495 C CA . LEU B 1 402 ? 11.211 -33.469 -41.156 1 92.31 402 LEU B CA 1
ATOM 7496 C C . LEU B 1 402 ? 11.469 -32.156 -40.406 1 92.31 402 LEU B C 1
ATOM 7498 O O . LEU B 1 402 ? 10.594 -31.281 -40.375 1 92.31 402 LEU B O 1
ATOM 7502 N N . LYS B 1 403 ? 12.625 -32.031 -39.812 1 91.88 403 LYS B N 1
ATOM 7503 C CA . LYS B 1 403 ? 12.992 -30.797 -39.125 1 91.88 403 LYS B CA 1
ATOM 7504 C C . LYS B 1 403 ? 13.023 -29.609 -40.094 1 91.88 403 LYS B C 1
ATOM 7506 O O . LYS B 1 403 ? 12.555 -28.516 -39.75 1 91.88 403 LYS B O 1
ATOM 7511 N N . GLU B 1 404 ? 13.562 -29.859 -41.156 1 89.81 404 GLU B N 1
ATOM 7512 C CA . GLU B 1 404 ? 13.672 -28.797 -42.156 1 89.81 404 GLU B CA 1
ATOM 7513 C C . GLU B 1 404 ? 12.297 -28.406 -42.688 1 89.81 404 GLU B C 1
ATOM 7515 O O . GLU B 1 404 ? 12.039 -27.219 -42.938 1 89.81 404 GLU B O 1
ATOM 7520 N N . GLU B 1 405 ? 11.539 -29.328 -42.906 1 89.88 405 GLU B N 1
ATOM 7521 C CA . GLU B 1 405 ? 10.18 -29.062 -43.375 1 89.88 405 GLU B CA 1
ATOM 7522 C C . GLU B 1 405 ? 9.414 -28.219 -42.344 1 89.88 405 GLU B C 1
ATOM 7524 O O . GLU B 1 405 ? 8.695 -27.297 -42.719 1 89.88 405 GLU B O 1
ATOM 7529 N N . ARG B 1 406 ? 9.562 -28.656 -41.156 1 87.88 406 ARG B N 1
ATOM 7530 C CA . ARG B 1 406 ? 8.891 -27.906 -40.094 1 87.88 406 ARG B CA 1
ATOM 7531 C C . ARG B 1 406 ? 9.438 -26.484 -40 1 87.88 406 ARG B C 1
ATOM 7533 O O . ARG B 1 406 ? 8.68 -25.531 -39.812 1 87.88 406 ARG B O 1
ATOM 7540 N N . ARG B 1 407 ? 10.703 -26.312 -40.094 1 87.44 407 ARG B N 1
ATOM 7541 C CA . ARG B 1 407 ? 11.328 -25 -40.094 1 87.44 407 ARG B CA 1
ATOM 7542 C C . ARG B 1 407 ? 10.781 -24.109 -41.188 1 87.44 407 ARG B C 1
ATOM 7544 O O . ARG B 1 407 ? 10.469 -22.938 -40.969 1 87.44 407 ARG B O 1
ATOM 7551 N N . MET B 1 408 ? 10.672 -24.672 -42.312 1 86.69 408 MET B N 1
ATOM 7552 C CA . MET B 1 408 ? 10.148 -23.938 -43.469 1 86.69 408 MET B CA 1
ATOM 7553 C C . MET B 1 408 ? 8.688 -23.547 -43.25 1 86.69 408 MET B C 1
ATOM 7555 O O . MET B 1 408 ? 8.273 -22.453 -43.594 1 86.69 408 MET B O 1
ATOM 7559 N N . GLU B 1 409 ? 8.008 -24.391 -42.719 1 85.88 409 GLU B N 1
ATOM 7560 C CA . GLU B 1 409 ? 6.609 -24.109 -42.406 1 85.88 409 GLU B CA 1
ATOM 7561 C C . GLU B 1 409 ? 6.469 -22.969 -41.406 1 85.88 409 GLU B C 1
ATOM 7563 O O . GLU B 1 409 ? 5.621 -22.094 -41.562 1 85.88 409 GLU B O 1
ATOM 7568 N N . LEU B 1 410 ? 7.258 -23.047 -40.344 1 84.62 410 LEU B N 1
ATOM 7569 C CA . LEU B 1 410 ? 7.223 -22.016 -39.312 1 84.62 410 LEU B CA 1
ATOM 7570 C C . LEU B 1 410 ? 7.648 -20.656 -39.875 1 84.62 410 LEU B C 1
ATOM 7572 O O . LEU B 1 410 ? 7.109 -19.625 -39.5 1 84.62 410 LEU B O 1
ATOM 7576 N N . GLU B 1 411 ? 8.547 -20.672 -40.656 1 82.69 411 GLU B N 1
ATOM 7577 C CA . GLU B 1 411 ? 8.992 -19.438 -41.312 1 82.69 411 GLU B CA 1
ATOM 7578 C C . GLU B 1 411 ? 7.887 -18.859 -42.188 1 82.69 411 GLU B C 1
ATOM 7580 O O . GLU B 1 411 ? 7.691 -17.641 -42.219 1 82.69 411 GLU B O 1
ATOM 7585 N N . LYS B 1 412 ? 7.227 -19.672 -42.781 1 83.75 412 LYS B N 1
ATOM 7586 C CA . LYS B 1 412 ? 6.105 -19.234 -43.625 1 83.75 412 LYS B CA 1
ATOM 7587 C C . LYS B 1 412 ? 4.992 -18.641 -42.75 1 83.75 412 LYS B C 1
ATOM 7589 O O . LYS B 1 412 ? 4.406 -17.609 -43.094 1 83.75 412 LYS B O 1
ATOM 7594 N N . LEU B 1 413 ? 4.734 -19.375 -41.688 1 81.19 413 LEU B N 1
ATOM 7595 C CA . LEU B 1 413 ? 3.709 -18.875 -40.781 1 81.19 413 LEU B CA 1
ATOM 7596 C C . LEU B 1 413 ? 4.109 -17.531 -40.188 1 81.19 413 LEU B C 1
ATOM 7598 O O . LEU B 1 413 ? 3.271 -16.641 -40.031 1 81.19 413 LEU B O 1
ATOM 7602 N N . ARG B 1 414 ? 5.332 -17.391 -39.75 1 79.38 414 ARG B N 1
ATOM 7603 C CA . ARG B 1 414 ? 5.844 -16.125 -39.219 1 79.38 414 ARG B CA 1
ATOM 7604 C C . ARG B 1 414 ? 5.719 -15.016 -40.25 1 79.38 414 ARG B C 1
ATOM 7606 O O . ARG B 1 414 ? 5.344 -13.891 -39.906 1 79.38 414 ARG B O 1
ATOM 7613 N N . GLU B 1 415 ? 6.055 -15.305 -41.375 1 76.75 415 GLU B N 1
ATOM 7614 C CA . GLU B 1 415 ? 5.918 -14.336 -42.438 1 76.75 415 GLU B CA 1
ATOM 7615 C C . GLU B 1 415 ? 4.461 -13.93 -42.656 1 76.75 415 GLU B C 1
ATOM 7617 O O . GLU B 1 415 ? 4.164 -12.75 -42.844 1 76.75 415 GLU B O 1
ATOM 7622 N N . GLN B 1 416 ? 3.695 -14.898 -42.531 1 76.44 416 GLN B N 1
ATOM 7623 C CA . GLN B 1 416 ? 2.268 -14.617 -42.656 1 76.44 416 GLN B CA 1
ATOM 7624 C C . GLN B 1 416 ? 1.768 -13.766 -41.469 1 76.44 416 GLN B C 1
ATOM 7626 O O . GLN B 1 416 ? 0.988 -12.836 -41.688 1 76.44 416 GLN B O 1
ATOM 7631 N N . GLN B 1 417 ? 2.148 -14.156 -40.312 1 73.25 417 GLN B N 1
ATOM 7632 C CA . GLN B 1 417 ? 1.759 -13.375 -39.125 1 73.25 417 GLN B CA 1
ATOM 7633 C C . GLN B 1 417 ? 2.268 -11.938 -39.219 1 73.25 417 GLN B C 1
ATOM 7635 O O . GLN B 1 417 ? 1.561 -11 -38.844 1 73.25 417 GLN B O 1
ATOM 7640 N N . LEU B 1 418 ? 3.426 -11.758 -39.562 1 70.69 418 LEU B N 1
ATOM 7641 C CA . LEU B 1 418 ? 4 -10.43 -39.75 1 70.69 418 LEU B CA 1
ATOM 7642 C C . LEU B 1 418 ? 3.201 -9.633 -40.781 1 70.69 418 LEU B C 1
ATOM 7644 O O . LEU B 1 418 ? 2.943 -8.445 -40.594 1 70.69 418 LEU B O 1
ATOM 7648 N N . LYS B 1 419 ? 2.762 -10.305 -41.719 1 70.19 419 LYS B N 1
ATOM 7649 C CA . LYS B 1 419 ? 1.932 -9.664 -42.719 1 70.19 419 LYS B CA 1
ATOM 7650 C C . LYS B 1 419 ? 0.566 -9.281 -42.156 1 70.19 419 LYS B C 1
ATOM 7652 O O . LYS B 1 419 ? 0.056 -8.195 -42.438 1 70.19 419 LYS B O 1
ATOM 7657 N N . GLU B 1 420 ? 0.112 -10.164 -41.406 1 70.88 420 GLU B N 1
ATOM 7658 C CA . GLU B 1 420 ? -1.179 -9.891 -40.75 1 70.88 420 GLU B CA 1
ATOM 7659 C C . GLU B 1 420 ? -1.072 -8.758 -39.75 1 70.88 420 GLU B C 1
ATOM 7661 O O . GLU B 1 420 ? -1.968 -7.918 -39.656 1 70.88 420 GLU B O 1
ATOM 7666 N N . GLN B 1 421 ? -0.083 -8.828 -38.875 1 66.81 421 GLN B N 1
ATOM 7667 C CA . GLN B 1 421 ? 0.16 -7.738 -37.938 1 66.81 421 GLN B CA 1
ATOM 7668 C C . GLN B 1 421 ? 0.333 -6.41 -38.688 1 66.81 421 GLN B C 1
ATOM 7670 O O . GLN B 1 421 ? -0.187 -5.379 -38.25 1 66.81 421 GLN B O 1
ATOM 7675 N N . GLU B 1 422 ? 1.097 -6.438 -39.688 1 64.44 422 GLU B N 1
ATOM 7676 C CA . GLU B 1 422 ? 1.248 -5.246 -40.5 1 64.44 422 GLU B CA 1
ATOM 7677 C C . GLU B 1 422 ? -0.1 -4.773 -41.031 1 64.44 422 GLU B C 1
ATOM 7679 O O . GLU B 1 422 ? -0.382 -3.572 -41.062 1 64.44 422 GLU B O 1
ATOM 7684 N N . GLN B 1 423 ? -0.804 -5.707 -41.25 1 64.44 423 GLN B N 1
ATOM 7685 C CA . GLN B 1 423 ? -2.146 -5.387 -41.75 1 64.44 423 GLN B CA 1
ATOM 7686 C C . GLN B 1 423 ? -3.02 -4.855 -40.594 1 64.44 423 GLN B C 1
ATOM 7688 O O . GLN B 1 423 ? -3.797 -3.918 -40.812 1 64.44 423 GLN B O 1
ATOM 7693 N N . ALA B 1 424 ? -2.947 -5.484 -39.469 1 66.06 424 ALA B N 1
ATOM 7694 C CA . ALA B 1 424 ? -3.703 -5.031 -38.312 1 66.06 424 ALA B CA 1
ATOM 7695 C C . ALA B 1 424 ? -3.27 -3.629 -37.875 1 66.06 424 ALA B C 1
ATOM 7697 O O . ALA B 1 424 ? -4.109 -2.785 -37.562 1 66.06 424 ALA B O 1
ATOM 7698 N N . ILE B 1 425 ? -2.008 -3.457 -37.781 1 62.84 425 ILE B N 1
ATOM 7699 C CA . ILE B 1 425 ? -1.484 -2.129 -37.469 1 62.84 425 ILE B CA 1
ATOM 7700 C C . ILE B 1 425 ? -2.012 -1.121 -38.469 1 62.84 425 ILE B C 1
ATOM 7702 O O . ILE B 1 425 ? -2.434 -0.021 -38.125 1 62.84 425 ILE B O 1
ATOM 7706 N N . ARG B 1 426 ? -2.094 -1.543 -39.625 1 61.5 426 ARG B N 1
ATOM 7707 C CA . ARG B 1 426 ? -2.625 -0.683 -40.656 1 61.5 426 ARG B CA 1
ATOM 7708 C C . ARG B 1 426 ? -4.117 -0.429 -40.469 1 61.5 426 ARG B C 1
ATOM 7710 O O . ARG B 1 426 ? -4.59 0.694 -40.656 1 61.5 426 ARG B O 1
ATOM 7717 N N . LEU B 1 427 ? -4.668 -1.421 -40 1 63.44 427 LEU B N 1
ATOM 7718 C CA . LEU B 1 427 ? -6.102 -1.307 -39.75 1 63.44 427 LEU B CA 1
ATOM 7719 C C . LEU B 1 427 ? -6.363 -0.48 -38.5 1 63.44 427 LEU B C 1
ATOM 7721 O O . LEU B 1 427 ? -7.293 0.327 -38.469 1 63.44 427 LEU B O 1
ATOM 7725 N N . GLU B 1 428 ? -5.707 -0.807 -37.469 1 62.38 428 GLU B N 1
ATOM 7726 C CA . GLU B 1 428 ? -5.812 -0.009 -36.281 1 62.38 428 GLU B CA 1
ATOM 7727 C C . GLU B 1 428 ? -5.48 1.456 -36.531 1 62.38 428 GLU B C 1
ATOM 7729 O O . GLU B 1 428 ? -6.16 2.354 -36.031 1 62.38 428 GLU B O 1
ATOM 7734 N N . GLN B 1 429 ? -4.48 1.701 -37.219 1 61.59 429 GLN B N 1
ATOM 7735 C CA . GLN B 1 429 ? -4.145 3.059 -37.625 1 61.59 429 GLN B CA 1
ATOM 7736 C C . GLN B 1 429 ? -5.277 3.684 -38.438 1 61.59 429 GLN B C 1
ATOM 7738 O O . GLN B 1 429 ? -5.605 4.859 -38.25 1 61.59 429 GLN B O 1
ATOM 7743 N N . PHE B 1 430 ? -5.828 2.814 -39.156 1 61.03 430 PHE B N 1
ATOM 7744 C CA . PHE B 1 430 ? -6.992 3.244 -39.906 1 61.03 430 PHE B CA 1
ATOM 7745 C C . PHE B 1 430 ? -8.188 3.475 -39 1 61.03 430 PHE B C 1
ATOM 7747 O O . PHE B 1 430 ? -8.906 4.469 -39.156 1 61.03 430 PHE B O 1
ATOM 7754 N N . GLY B 1 431 ? -8.352 2.617 -38.156 1 61.12 431 GLY B N 1
ATOM 7755 C CA . GLY B 1 431 ? -9.43 2.762 -37.188 1 61.12 431 GLY B CA 1
ATOM 7756 C C . GLY B 1 431 ? -9.258 3.971 -36.281 1 61.12 431 GLY B C 1
ATOM 7757 O O . GLY B 1 431 ? -10.227 4.691 -36.031 1 61.12 431 GLY B O 1
ATOM 7758 N N . GLU B 1 432 ? -8.188 4.082 -35.688 1 64.5 432 GLU B N 1
ATOM 7759 C CA . GLU B 1 432 ? -7.879 5.273 -34.906 1 64.5 432 GLU B CA 1
ATOM 7760 C C . GLU B 1 432 ? -8.078 6.543 -35.719 1 64.5 432 GLU B C 1
ATOM 7762 O O . GLU B 1 432 ? -8.586 7.547 -35.219 1 64.5 432 GLU B O 1
ATOM 7767 N N . ALA B 1 433 ? -7.719 6.473 -36.969 1 63.25 433 ALA B N 1
ATOM 7768 C CA . ALA B 1 433 ? -7.93 7.586 -37.875 1 63.25 433 ALA B CA 1
ATOM 7769 C C . ALA B 1 433 ? -9.422 7.844 -38.094 1 63.25 433 ALA B C 1
ATOM 7771 O O . ALA B 1 433 ? -9.859 8.992 -38.125 1 63.25 433 ALA B O 1
ATOM 7772 N N . VAL B 1 434 ? -10.07 6.797 -38.125 1 62.78 434 VAL B N 1
ATOM 7773 C CA . VAL B 1 434 ? -11.516 6.906 -38.312 1 62.78 434 VAL B CA 1
ATOM 7774 C C . VAL B 1 434 ? -12.148 7.445 -37.031 1 62.78 434 VAL B C 1
ATOM 7776 O O . VAL B 1 434 ? -12.992 8.352 -37.062 1 62.78 434 VAL B O 1
ATOM 7779 N N . ARG B 1 435 ? -11.758 6.906 -35.969 1 63.53 435 ARG B N 1
ATOM 7780 C CA . ARG B 1 435 ? -12.289 7.371 -34.688 1 63.53 435 ARG B CA 1
ATOM 7781 C C . ARG B 1 435 ? -11.93 8.836 -34.438 1 63.53 435 ARG B C 1
ATOM 7783 O O . ARG B 1 435 ? -12.773 9.617 -34 1 63.53 435 ARG B O 1
ATOM 7790 N N . LYS B 1 436 ? -10.734 9.172 -34.719 1 65.31 436 LYS B N 1
ATOM 7791 C CA . LYS B 1 436 ? -10.312 10.562 -34.625 1 65.31 436 LYS B CA 1
ATOM 7792 C C . LYS B 1 436 ? -11.125 11.445 -35.562 1 65.31 436 LYS B C 1
ATOM 7794 O O . LYS B 1 436 ? -11.523 12.555 -35.188 1 65.31 436 LYS B O 1
ATOM 7799 N N . ALA B 1 437 ? -11.422 10.914 -36.594 1 65.62 437 ALA B N 1
ATOM 7800 C CA . ALA B 1 437 ? -12.234 11.617 -37.562 1 65.62 437 ALA B CA 1
ATOM 7801 C C . ALA B 1 437 ? -13.688 11.734 -37.125 1 65.62 437 ALA B C 1
ATOM 7803 O O . ALA B 1 437 ? -14.312 12.789 -37.25 1 65.62 437 ALA B O 1
ATOM 7804 N N . GLU B 1 438 ? -14.086 10.789 -36.5 1 66.69 438 GLU B N 1
ATOM 7805 C CA . GLU B 1 438 ? -15.453 10.812 -35.969 1 66.69 438 GLU B CA 1
ATOM 7806 C C . GLU B 1 438 ? -15.57 11.742 -34.781 1 66.69 438 GLU B C 1
ATOM 7808 O O . GLU B 1 438 ? -16.547 12.484 -34.656 1 66.69 438 GLU B O 1
ATOM 7813 N N . GLU B 1 439 ? -14.727 11.664 -33.875 1 66.81 439 GLU B N 1
ATOM 7814 C CA . GLU B 1 439 ? -14.695 12.57 -32.719 1 66.81 439 GLU B CA 1
ATOM 7815 C C . GLU B 1 439 ? -14.562 14.016 -33.188 1 66.81 439 GLU B C 1
ATOM 7817 O O . GLU B 1 439 ? -15.211 14.906 -32.625 1 66.81 439 GLU B O 1
ATOM 7822 N N . GLU B 1 440 ? -13.742 14.188 -34.125 1 67.38 440 GLU B N 1
ATOM 7823 C CA . GLU B 1 440 ? -13.625 15.508 -34.719 1 67.38 440 GLU B CA 1
ATOM 7824 C C . GLU B 1 440 ? -14.938 15.938 -35.375 1 67.38 440 GLU B C 1
ATOM 7826 O O . GLU B 1 440 ? -15.328 17.109 -35.281 1 67.38 440 GLU B O 1
ATOM 7831 N N . GLN B 1 441 ? -15.555 15.086 -35.938 1 68.81 441 GLN B N 1
ATOM 7832 C CA . GLN B 1 441 ? -16.859 15.359 -36.531 1 68.81 441 GLN B CA 1
ATOM 7833 C C . GLN B 1 441 ? -17.906 15.641 -35.469 1 68.81 441 GLN B C 1
ATOM 7835 O O . GLN B 1 441 ? -18.703 16.562 -35.594 1 68.81 441 GLN B O 1
ATOM 7840 N N . ARG B 1 442 ? -17.875 14.938 -34.469 1 69.19 442 ARG B N 1
ATOM 7841 C CA . ARG B 1 442 ? -18.797 15.148 -33.344 1 69.19 442 ARG B CA 1
ATOM 7842 C C . ARG B 1 442 ? -18.516 16.469 -32.656 1 69.19 442 ARG B C 1
ATOM 7844 O O . ARG B 1 442 ? -19.438 17.219 -32.312 1 69.19 442 ARG B O 1
ATOM 7851 N N . ARG B 1 443 ? -17.344 16.75 -32.406 1 68.12 443 ARG B N 1
ATOM 7852 C CA . ARG B 1 443 ? -16.953 18.031 -31.828 1 68.12 443 ARG B CA 1
ATOM 7853 C C . ARG B 1 443 ? -17.359 19.188 -32.719 1 68.12 443 ARG B C 1
ATOM 7855 O O . ARG B 1 443 ? -17.828 20.219 -32.25 1 68.12 443 ARG B O 1
ATOM 7862 N N . ARG B 1 444 ? -17.266 18.984 -33.969 1 68.75 444 ARG B N 1
ATOM 7863 C CA . ARG B 1 444 ? -17.703 19.969 -34.969 1 68.75 444 ARG B CA 1
ATOM 7864 C C . ARG B 1 444 ? -19.219 20.141 -34.906 1 68.75 444 ARG B C 1
ATOM 7866 O O . ARG B 1 444 ? -19.719 21.266 -34.969 1 68.75 444 ARG B O 1
ATOM 7873 N N . GLU B 1 445 ? -19.766 19.109 -34.781 1 73 445 GLU B N 1
ATOM 7874 C CA . GLU B 1 445 ? -21.219 19.156 -34.719 1 73 445 GLU B CA 1
ATOM 7875 C C . GLU B 1 445 ? -21.703 19.797 -33.438 1 73 445 GLU B C 1
ATOM 7877 O O . GLU B 1 445 ? -22.656 20.578 -33.438 1 73 445 GLU B O 1
ATOM 7882 N N . GLU B 1 446 ? -21.109 19.516 -32.438 1 71.69 446 GLU B N 1
ATOM 7883 C CA . GLU B 1 446 ? -21.422 20.109 -31.125 1 71.69 446 GLU B CA 1
ATOM 7884 C C . GLU B 1 446 ? -21.109 21.609 -31.125 1 71.69 446 GLU B C 1
ATOM 7886 O O . GLU B 1 446 ? -21.891 22.406 -30.625 1 71.69 446 GLU B O 1
ATOM 7891 N N . LEU B 1 447 ? -20.031 21.969 -31.672 1 72 447 LEU B N 1
ATOM 7892 C CA . LEU B 1 447 ? -19.672 23.375 -31.859 1 72 447 LEU B CA 1
ATOM 7893 C C . LEU B 1 447 ? -20.703 24.078 -32.75 1 72 447 LEU B C 1
ATOM 7895 O O . LEU B 1 447 ? -21.094 25.219 -32.469 1 72 447 LEU B O 1
ATOM 7899 N N . GLU B 1 448 ? -21.125 23.391 -33.719 1 74.81 448 GLU B N 1
ATOM 7900 C CA . GLU B 1 448 ? -22.141 23.922 -34.625 1 74.81 448 GLU B CA 1
ATOM 7901 C C . GLU B 1 448 ? -23.484 24.078 -33.875 1 74.81 448 GLU B C 1
ATOM 7903 O O . GLU B 1 448 ? -24.172 25.078 -34.062 1 74.81 448 GLU B O 1
ATOM 7908 N N . ARG B 1 449 ? -23.719 23.234 -33.062 1 73.88 449 ARG B N 1
ATOM 7909 C CA . ARG B 1 449 ? -24.938 23.312 -32.25 1 73.88 449 ARG B CA 1
ATOM 7910 C C . ARG B 1 449 ? -24.859 24.438 -31.234 1 73.88 449 ARG B C 1
ATOM 7912 O O . ARG B 1 449 ? -25.828 25.172 -31.047 1 73.88 449 ARG B O 1
ATOM 7919 N N . GLU B 1 450 ? -23.797 24.547 -30.609 1 70.62 450 GLU B N 1
ATOM 7920 C CA . GLU B 1 450 ? -23.578 25.625 -29.656 1 70.62 450 GLU B CA 1
ATOM 7921 C C . GLU B 1 450 ? -23.625 26.984 -30.344 1 70.62 450 GLU B C 1
ATOM 7923 O O . GLU B 1 450 ? -24.188 27.938 -29.812 1 70.62 450 GLU B O 1
ATOM 7928 N N . MET B 1 451 ? -23.062 27.062 -31.484 1 70.25 451 MET B N 1
ATOM 7929 C CA . MET B 1 451 ? -23.094 28.281 -32.281 1 70.25 451 MET B CA 1
ATOM 7930 C C . MET B 1 451 ? -24.516 28.609 -32.719 1 70.25 451 MET B C 1
ATOM 7932 O O . MET B 1 451 ? -24.922 29.766 -32.656 1 70.25 451 MET B O 1
ATOM 7936 N N . LYS B 1 452 ? -25.188 27.609 -33.031 1 74.44 452 LYS B N 1
ATOM 7937 C CA . LYS B 1 452 ? -26.594 27.797 -33.406 1 74.44 452 LYS B CA 1
ATOM 7938 C C . LYS B 1 452 ? -27.438 28.234 -32.219 1 74.44 452 LYS B C 1
ATOM 7940 O O . LYS B 1 452 ? -28.297 29.109 -32.344 1 74.44 452 LYS B O 1
ATOM 7945 N N . GLU B 1 453 ? -27.156 27.719 -31.156 1 72.06 453 GLU B N 1
ATOM 7946 C CA . GLU B 1 453 ? -27.875 28.094 -29.938 1 72.06 453 GLU B CA 1
ATOM 7947 C C . GLU B 1 453 ? -27.5 29.5 -29.484 1 72.06 453 GLU B C 1
ATOM 7949 O O . GLU B 1 453 ? -28.359 30.281 -29.062 1 72.06 453 GLU B O 1
ATOM 7954 N N . ARG B 1 454 ? -26.328 29.922 -29.609 1 67.12 454 ARG B N 1
ATOM 7955 C CA . ARG B 1 454 ? -25.859 31.266 -29.328 1 67.12 454 ARG B CA 1
ATOM 7956 C C . ARG B 1 454 ? -26.453 32.281 -30.312 1 67.12 454 ARG B C 1
ATOM 7958 O O . ARG B 1 454 ? -26.875 33.375 -29.906 1 67.12 454 ARG B O 1
ATOM 7965 N N . MET B 1 455 ? -26.531 31.875 -31.5 1 66.06 455 MET B N 1
ATOM 7966 C CA . MET B 1 455 ? -27.141 32.719 -32.531 1 66.06 455 MET B CA 1
ATOM 7967 C C . MET B 1 455 ? -28.641 32.875 -32.25 1 66.06 455 MET B C 1
ATOM 7969 O O . MET B 1 455 ? -29.203 33.938 -32.469 1 66.06 455 MET B O 1
ATOM 7973 N N . ARG B 1 456 ? -29.25 31.891 -31.797 1 64.38 456 ARG B N 1
ATOM 7974 C CA . ARG B 1 456 ? -30.656 31.938 -31.469 1 64.38 456 ARG B CA 1
ATOM 7975 C C . ARG B 1 456 ? -30.906 32.844 -30.266 1 64.38 456 ARG B C 1
ATOM 7977 O O . ARG B 1 456 ? -31.859 33.625 -30.266 1 64.38 456 ARG B O 1
ATOM 7984 N N . VAL B 1 457 ? -30.109 32.875 -29.328 1 64.12 457 VAL B N 1
ATOM 7985 C CA . VAL B 1 457 ? -30.219 33.75 -28.156 1 64.12 457 VAL B CA 1
ATOM 7986 C C . VAL B 1 457 ? -29.906 35.188 -28.547 1 64.12 457 VAL B C 1
ATOM 7988 O O . VAL B 1 457 ? -30.594 36.125 -28.094 1 64.12 457 VAL B O 1
ATOM 7991 N N . GLU B 1 458 ? -28.938 35.406 -29.359 1 59.09 458 GLU B N 1
ATOM 7992 C CA . GLU B 1 458 ? -28.609 36.719 -29.859 1 59.09 458 GLU B CA 1
ATOM 7993 C C . GLU B 1 458 ? -29.719 37.281 -30.734 1 59.09 458 GLU B C 1
ATOM 7995 O O . GLU B 1 458 ? -30.047 38.469 -30.656 1 59.09 458 GLU B O 1
ATOM 8000 N N . ASP B 1 459 ? -30.25 36.438 -31.5 1 59.19 459 ASP B N 1
ATOM 8001 C CA . ASP B 1 459 ? -31.375 36.844 -32.344 1 59.19 459 ASP B CA 1
ATOM 8002 C C . ASP B 1 459 ? -32.594 37.25 -31.484 1 59.19 459 ASP B C 1
ATOM 8004 O O . ASP B 1 459 ? -33.344 38.156 -31.828 1 59.19 459 ASP B O 1
ATOM 8008 N N . GLN B 1 460 ? -32.75 36.594 -30.406 1 55.72 460 GLN B N 1
ATOM 8009 C CA . GLN B 1 460 ? -33.844 36.938 -29.5 1 55.72 460 GLN B CA 1
ATOM 8010 C C . GLN B 1 460 ? -33.562 38.219 -28.719 1 55.72 460 GLN B C 1
ATOM 8012 O O . GLN B 1 460 ? -34.469 38.969 -28.391 1 55.72 460 GLN B O 1
ATOM 8017 N N . ALA B 1 461 ? -32.312 38.594 -28.469 1 54.12 461 ALA B N 1
ATOM 8018 C CA . ALA B 1 461 ? -31.953 39.812 -27.766 1 54.12 461 ALA B CA 1
ATOM 8019 C C . ALA B 1 461 ? -32.031 41.031 -28.703 1 54.12 461 ALA B C 1
ATOM 8021 O O . ALA B 1 461 ? -32.281 42.156 -28.25 1 54.12 461 ALA B O 1
ATOM 8022 N N . LEU B 1 462 ? -31.656 40.938 -29.953 1 42.62 462 LEU B N 1
ATOM 8023 C CA . LEU B 1 462 ? -31.688 42.062 -30.891 1 42.62 462 LEU B CA 1
ATOM 8024 C C . LEU B 1 462 ? -33.094 42.312 -31.375 1 42.62 462 LEU B C 1
ATOM 8026 O O . LEU B 1 462 ? -33.312 43.094 -32.344 1 42.62 462 LEU B O 1
ATOM 8030 N N . LYS B 1 463 ? -33.969 41.5 -30.938 1 44.34 463 LYS B N 1
ATOM 8031 C CA . LYS B 1 463 ? -35.281 41.906 -31.375 1 44.34 463 LYS B CA 1
ATOM 8032 C C . LYS B 1 463 ? -35.594 43.312 -30.875 1 44.34 463 LYS B C 1
ATOM 8034 O O . LYS B 1 463 ? -35.531 43.594 -29.672 1 44.34 463 LYS B O 1
ATOM 8039 N N . PRO B 1 464 ? -35.406 44.344 -31.734 1 38.28 464 PRO B N 1
ATOM 8040 C CA . PRO B 1 464 ? -35.688 45.719 -31.391 1 38.28 464 PRO B CA 1
ATOM 8041 C C . PRO B 1 464 ? -37 45.875 -30.625 1 38.28 464 PRO B C 1
ATOM 8043 O O . PRO B 1 464 ? -37.938 45.125 -30.844 1 38.28 464 PRO B O 1
ATOM 8046 N N . LEU B 1 465 ? -36.969 46.406 -29.391 1 38.31 465 LEU B N 1
ATOM 8047 C CA . LEU B 1 465 ? -38.125 46.781 -28.609 1 38.31 465 LEU B CA 1
ATOM 8048 C C . LEU B 1 465 ? -39.031 47.719 -29.406 1 38.31 465 LEU B C 1
ATOM 8050 O O . LEU B 1 465 ? -38.656 48.844 -29.703 1 38.31 465 LEU B O 1
ATOM 8054 N N . HIS B 1 466 ? -39.594 47.344 -30.562 1 34.38 466 HIS B N 1
ATOM 8055 C CA . HIS B 1 466 ? -40.562 48.25 -31.203 1 34.38 466 HIS B CA 1
ATOM 8056 C C . HIS B 1 466 ? -41.562 48.812 -30.203 1 34.38 466 HIS B C 1
ATOM 8058 O O . HIS B 1 466 ? -42.031 48.094 -29.312 1 34.38 466 HIS B O 1
ATOM 8064 N N . PRO B 1 467 ? -41.5 50.125 -29.969 1 33.72 467 PRO B N 1
ATOM 8065 C CA . PRO B 1 467 ? -42.406 50.906 -29.125 1 33.72 467 PRO B CA 1
ATOM 8066 C C . PRO B 1 467 ? -43.875 50.594 -29.375 1 33.72 467 PRO B C 1
ATOM 8068 O O . PRO B 1 467 ? -44.312 50.5 -30.531 1 33.72 467 PRO B O 1
ATOM 8071 N N . GLU B 1 468 ? -44.469 49.781 -28.609 1 30.84 468 GLU B N 1
ATOM 8072 C CA . GLU B 1 468 ? -45.906 49.469 -28.672 1 30.84 468 GLU B CA 1
ATOM 8073 C C . GLU B 1 468 ? -46.75 50.719 -28.703 1 30.84 468 GLU B C 1
ATOM 8075 O O . GLU B 1 468 ? -46.656 51.562 -27.797 1 30.84 468 GLU B O 1
ATOM 8080 N N . GLN B 1 469 ? -46.906 51.375 -29.875 1 26.25 469 GLN B N 1
ATOM 8081 C CA . GLN B 1 469 ? -47.906 52.406 -30.078 1 26.25 469 GLN B CA 1
ATOM 8082 C C . GLN B 1 469 ? -49.219 52.062 -29.406 1 26.25 469 GLN B C 1
ATOM 8084 O O . GLN B 1 469 ? -49.656 50.906 -29.438 1 26.25 469 GLN B O 1
ATOM 8089 N N . ALA B 1 470 ? -49.781 53.094 -28.516 1 27.69 470 ALA B N 1
ATOM 8090 C CA . ALA B 1 470 ? -51 53.219 -27.734 1 27.69 470 ALA B CA 1
ATOM 8091 C C . ALA B 1 470 ? -52.219 53.062 -28.625 1 27.69 470 ALA B C 1
ATOM 8093 O O . ALA B 1 470 ? -53.344 53.188 -28.141 1 27.69 470 ALA B O 1
ATOM 8094 N N . GLY B 1 471 ? -52.25 52.844 -29.922 1 21.22 471 GLY B N 1
ATOM 8095 C CA . GLY B 1 471 ? -53.5 53.219 -30.562 1 21.22 471 GLY B CA 1
ATOM 8096 C C . GLY B 1 471 ? -54.719 52.594 -29.922 1 21.22 471 GLY B C 1
ATOM 8097 O O . GLY B 1 471 ? -54.656 51.5 -29.406 1 21.22 471 GLY B O 1
ATOM 8098 N N . ALA B 1 472 ? -55.75 53.562 -29.469 1 24.23 472 ALA B N 1
ATOM 8099 C CA . ALA B 1 472 ? -57.062 53.625 -28.875 1 24.23 472 ALA B CA 1
ATOM 8100 C C . ALA B 1 472 ? -58.062 52.75 -29.641 1 24.23 472 ALA B C 1
ATOM 8102 O O . ALA B 1 472 ? -59.25 52.656 -29.281 1 24.23 472 ALA B O 1
ATOM 8103 N N . GLU B 1 473 ? -57.844 52.125 -30.656 1 20.34 473 GLU B N 1
ATOM 8104 C CA . GLU B 1 473 ? -59 51.781 -31.484 1 20.34 473 GLU B CA 1
ATOM 8105 C C . GLU B 1 473 ? -60.062 51.062 -30.672 1 20.34 473 GLU B C 1
ATOM 8107 O O . GLU B 1 473 ? -59.75 50.156 -29.891 1 20.34 473 GLU B O 1
ATOM 8112 N N . GLU B 1 474 ? -61.344 51.719 -30.5 1 19.55 474 GLU B N 1
ATOM 8113 C CA . GLU B 1 474 ? -62.688 51.562 -30.016 1 19.55 474 GLU B CA 1
ATOM 8114 C C . GLU B 1 474 ? -63.344 50.312 -30.609 1 19.55 474 GLU B C 1
ATOM 8116 O O . GLU B 1 474 ? -64.5 50.031 -30.391 1 19.55 474 GLU B O 1
ATOM 8121 N N . LYS B 1 475 ? -62.719 49.625 -31.203 1 21.44 475 LYS B N 1
ATOM 8122 C CA . LYS B 1 475 ? -63.5 48.688 -32.031 1 21.44 475 LYS B CA 1
ATOM 8123 C C . LYS B 1 475 ? -64.688 48.125 -31.25 1 21.44 475 LYS B C 1
ATOM 8125 O O . LYS B 1 475 ? -64.5 47.688 -30.109 1 21.44 475 LYS B O 1
ATOM 8130 N N . LYS B 1 476 ? -66 48.312 -31.781 1 20.75 476 LYS B N 1
ATOM 8131 C CA . LYS B 1 476 ? -67.438 48.062 -31.75 1 20.75 476 LYS B CA 1
ATOM 8132 C C . LYS B 1 476 ? -67.75 46.594 -31.391 1 20.75 476 LYS B C 1
ATOM 8134 O O . LYS B 1 476 ? -67 45.688 -31.75 1 20.75 476 LYS B O 1
ATOM 8139 N N . GLU B 1 477 ? -68.75 46.25 -30.469 1 18.55 477 GLU B N 1
ATOM 8140 C CA . GLU B 1 477 ? -69.375 45.156 -29.75 1 18.55 477 GLU B CA 1
ATOM 8141 C C . GLU B 1 477 ? -70.062 44.188 -30.719 1 18.55 477 GLU B C 1
ATOM 8143 O O . GLU B 1 477 ? -70.5 43.125 -30.328 1 18.55 477 GLU B O 1
ATOM 8148 N N . GLY B 1 478 ? -70.375 44.469 -32 1 17.38 478 GLY B N 1
ATOM 8149 C CA . GLY B 1 478 ? -71.625 43.875 -32.469 1 17.38 478 GLY B CA 1
ATOM 8150 C C . GLY B 1 478 ? -71.688 42.375 -32.188 1 17.38 478 GLY B C 1
ATOM 8151 O O . GLY B 1 478 ? -70.688 41.75 -31.953 1 17.38 478 GLY B O 1
ATOM 8152 N N . GLU B 1 479 ? -73.062 41.781 -31.938 1 17.75 479 GLU B N 1
ATOM 8153 C CA . GLU B 1 479 ? -73.875 40.719 -31.328 1 17.75 479 GLU B CA 1
ATOM 8154 C C . GLU B 1 479 ? -73.688 39.406 -32.031 1 17.75 479 GLU B C 1
ATOM 8156 O O . GLU B 1 479 ? -74.062 38.344 -31.5 1 17.75 479 GLU B O 1
ATOM 8161 N N . GLU B 1 480 ? -73.312 39.281 -33.281 1 17.09 480 GLU B N 1
ATOM 8162 C CA . GLU B 1 480 ? -74.062 38.406 -34.156 1 17.09 480 GLU B CA 1
ATOM 8163 C C . GLU B 1 480 ? -74.125 36.969 -33.625 1 17.09 480 GLU B C 1
ATOM 8165 O O . GLU B 1 480 ? -73.125 36.5 -33.062 1 17.09 480 GLU B O 1
ATOM 8170 N N . LEU B 1 481 ? -75.312 36.094 -33.875 1 16.91 481 LEU B N 1
ATOM 8171 C CA . LEU B 1 481 ? -76.25 35.062 -33.406 1 16.91 481 LEU B CA 1
ATOM 8172 C C . LEU B 1 481 ? -75.75 33.688 -33.719 1 16.91 481 LEU B C 1
ATOM 8174 O O . LEU B 1 481 ? -76.188 32.688 -33.125 1 16.91 481 LEU B O 1
ATOM 8178 N N . ILE B 1 482 ? -74.75 33.438 -34.312 1 16.88 482 ILE B N 1
ATOM 8179 C CA . ILE B 1 482 ? -74.938 32.344 -35.281 1 16.88 482 ILE B CA 1
ATOM 8180 C C . ILE B 1 482 ? -75.312 31.062 -34.562 1 16.88 482 ILE B C 1
ATOM 8182 O O . ILE B 1 482 ? -74.688 30.719 -33.531 1 16.88 482 ILE B O 1
ATOM 8186 N N . MET B 1 483 ? -76.312 30.219 -35.219 1 16.89 483 MET B N 1
ATOM 8187 C CA . MET B 1 483 ? -77.312 29.188 -35.031 1 16.89 483 MET B CA 1
ATOM 8188 C C . MET B 1 483 ? -76.625 27.875 -34.594 1 16.89 483 MET B C 1
ATOM 8190 O O . MET B 1 483 ? -75.5 27.625 -34.875 1 16.89 483 MET B O 1
ATOM 8194 N N . PHE B 1 484 ? -77.375 26.953 -33.812 1 16.86 484 PHE B N 1
ATOM 8195 C CA . PHE B 1 484 ? -77.438 25.766 -32.969 1 16.86 484 PHE B CA 1
ATOM 8196 C C . PHE B 1 484 ? -77.375 24.5 -33.781 1 16.86 484 PHE B C 1
ATOM 8198 O O . PHE B 1 484 ? -77.188 23.406 -33.25 1 16.86 484 PHE B O 1
ATOM 8205 N N . GLY B 1 485 ? -77.562 24.359 -35.125 1 15.34 485 GLY B N 1
ATOM 8206 C CA . GLY B 1 485 ? -78.562 23.344 -35.531 1 15.34 485 GLY B CA 1
ATOM 8207 C C . GLY B 1 485 ? -78.188 21.953 -35.062 1 15.34 485 GLY B C 1
ATOM 8208 O O . GLY B 1 485 ? -77.062 21.734 -34.594 1 15.34 485 GLY B O 1
ATOM 8209 N N . GLY B 1 486 ? -78.938 20.797 -35.75 1 16.23 486 GLY B N 1
ATOM 8210 C CA . GLY B 1 486 ? -79.812 19.641 -35.594 1 16.23 486 GLY B CA 1
ATOM 8211 C C . GLY B 1 486 ? -79.062 18.344 -35.469 1 16.23 486 GLY B C 1
ATOM 8212 O O . GLY B 1 486 ? -77.875 18.297 -35.719 1 16.23 486 GLY B O 1
ATOM 8213 N N . ARG B 1 487 ? -79.875 17.094 -35.344 1 16.05 487 ARG B N 1
ATOM 8214 C CA . ARG B 1 487 ? -80.062 15.758 -34.781 1 16.05 487 ARG B CA 1
ATOM 8215 C C . ARG B 1 487 ? -79.438 14.695 -35.656 1 16.05 487 ARG B C 1
ATOM 8217 O O . ARG B 1 487 ? -78.688 13.828 -35.125 1 16.05 487 ARG B O 1
ATOM 8224 N N . PRO B 1 488 ? -79.938 14.109 -36.906 1 15.3 488 PRO B N 1
ATOM 8225 C CA . PRO B 1 488 ? -80.625 12.797 -36.938 1 15.3 488 PRO B CA 1
ATOM 8226 C C . PRO B 1 488 ? -79.625 11.641 -37.062 1 15.3 488 PRO B C 1
ATOM 8228 O O . PRO B 1 488 ? -79.312 10.992 -36.062 1 15.3 488 PRO B O 1
ATOM 8231 N N . VAL B 1 489 ? -79.75 10.68 -38.281 1 15.27 489 VAL B N 1
ATOM 8232 C CA . VAL B 1 489 ? -80.5 9.453 -38.562 1 15.27 489 VAL B CA 1
ATOM 8233 C C . VAL B 1 489 ? -79.5 8.281 -38.688 1 15.27 489 VAL B C 1
ATOM 8235 O O . VAL B 1 489 ? -78.312 8.469 -38.781 1 15.27 489 VAL B O 1
ATOM 8238 N N . PRO B 1 490 ? -79.812 7.16 -39.75 1 16 490 PRO B N 1
ATOM 8239 C CA . PRO B 1 490 ? -80.188 5.754 -39.844 1 16 490 PRO B CA 1
ATOM 8240 C C . PRO B 1 490 ? -79 4.832 -40.156 1 16 490 PRO B C 1
ATOM 8242 O O . PRO B 1 490 ? -78.75 3.912 -39.406 1 16 490 PRO B O 1
ATOM 8245 N N . GLY B 1 491 ? -79 4.109 -41.469 1 15.07 491 GLY B N 1
ATOM 8246 C CA . GLY B 1 491 ? -79.312 2.76 -41.938 1 15.07 491 GLY B CA 1
ATOM 8247 C C . GLY B 1 491 ? -78.062 1.908 -42.125 1 15.07 491 GLY B C 1
ATOM 8248 O O . GLY B 1 491 ? -76.938 2.395 -42 1 15.07 491 GLY B O 1
ATOM 8249 N N . GLN B 1 492 ? -77.938 1.05 -43.406 1 15.4 492 GLN B N 1
ATOM 8250 C CA . GLN B 1 492 ? -78.125 -0.333 -43.812 1 15.4 492 GLN B CA 1
ATOM 8251 C C . GLN B 1 492 ? -76.812 -1.057 -44.031 1 15.4 492 GLN B C 1
ATOM 8253 O O . GLN B 1 492 ? -76.562 -2.1 -43.406 1 15.4 492 GLN B O 1
ATOM 8258 N N . GLY B 1 493 ? -76.375 -1.566 -45.406 1 15.1 493 GLY B N 1
ATOM 8259 C CA . GLY B 1 493 ? -76.5 -2.805 -46.156 1 15.1 493 GLY B CA 1
ATOM 8260 C C . GLY B 1 493 ? -75.188 -3.572 -46.25 1 15.1 493 GLY B C 1
ATOM 8261 O O . GLY B 1 493 ? -74.188 -3.117 -45.75 1 15.1 493 GLY B O 1
ATOM 8262 N N . GLN B 1 494 ? -74.75 -4.039 -47.594 1 14.91 494 GLN B N 1
ATOM 8263 C CA . GLN B 1 494 ? -74.688 -5.254 -48.406 1 14.91 494 GLN B CA 1
ATOM 8264 C C . GLN B 1 494 ? -73.312 -5.906 -48.406 1 14.91 494 GLN B C 1
ATOM 8266 O O . GLN B 1 494 ? -72.312 -5.27 -48.031 1 14.91 494 GLN B O 1
ATOM 8271 N N . ASP B 1 495 ? -72.938 -6.922 -49.531 1 15.29 495 ASP B N 1
ATOM 8272 C CA . ASP B 1 495 ? -72.875 -8.32 -49.938 1 15.29 495 ASP B CA 1
ATOM 8273 C C . ASP B 1 495 ? -71.375 -8.695 -50.25 1 15.29 495 ASP B C 1
ATOM 8275 O O . ASP B 1 495 ? -70.875 -9.688 -49.719 1 15.29 495 ASP B O 1
ATOM 8279 N N . MET B 1 496 ? -70.875 -8.773 -51.625 1 15.48 496 MET B N 1
ATOM 8280 C CA . MET B 1 496 ? -70.688 -9.93 -52.5 1 15.48 496 MET B CA 1
ATOM 8281 C C . MET B 1 496 ? -69.25 -10.445 -52.375 1 15.48 496 MET B C 1
ATOM 8283 O O . MET B 1 496 ? -68.375 -9.742 -51.875 1 15.48 496 MET B O 1
ATOM 8287 N N . GLY B 1 497 ? -68.625 -11.523 -53.469 1 14.75 497 GLY B N 1
ATOM 8288 C CA . GLY B 1 497 ? -68.25 -12.867 -53.844 1 14.75 497 GLY B CA 1
ATOM 8289 C C . GLY B 1 497 ? -66.75 -12.984 -54.156 1 14.75 497 GLY B C 1
ATOM 8290 O O . GLY B 1 497 ? -66.125 -13.883 -53.656 1 14.75 497 GLY B O 1
ATOM 8291 N N . ALA B 1 498 ? -66.188 -12.5 -55.375 1 14.89 498 ALA B N 1
ATOM 8292 C CA . ALA B 1 498 ? -65.688 -13.367 -56.438 1 14.89 498 ALA B CA 1
ATOM 8293 C C . ALA B 1 498 ? -64.312 -13.891 -56.156 1 14.89 498 ALA B C 1
ATOM 8295 O O . ALA B 1 498 ? -63.562 -13.281 -55.375 1 14.89 498 ALA B O 1
ATOM 8296 N N . ILE B 1 499 ? -63.656 -15.078 -57 1 15.78 499 ILE B N 1
ATOM 8297 C CA . ILE B 1 499 ? -63.094 -16.406 -57.25 1 15.78 499 ILE B CA 1
ATOM 8298 C C . ILE B 1 499 ? -61.625 -16.266 -57.656 1 15.78 499 ILE B C 1
ATOM 8300 O O . ILE B 1 499 ? -60.781 -17.016 -57.188 1 15.78 499 ILE B O 1
ATOM 8304 N N . GLY B 1 500 ? -61.219 -15.555 -58.781 1 14.54 500 GLY B N 1
ATOM 8305 C CA . GLY B 1 500 ? -60.656 -16.312 -59.906 1 14.54 500 GLY B CA 1
ATOM 8306 C C . GLY B 1 500 ? -59.25 -16.797 -59.656 1 14.54 500 GLY B C 1
ATOM 8307 O O . GLY B 1 500 ? -59.031 -18 -59.469 1 14.54 500 GLY B O 1
ATOM 8308 N N . GLU B 1 501 ? -58.281 -16.453 -60.562 1 15.31 501 GLU B N 1
ATOM 8309 C CA . GLU B 1 501 ? -57.594 -17.141 -61.656 1 15.31 501 GLU B CA 1
ATOM 8310 C C . GLU B 1 501 ? -56.25 -17.641 -61.188 1 15.31 501 GLU B C 1
ATOM 8312 O O . GLU B 1 501 ? -55.688 -17.188 -60.188 1 15.31 501 GLU B O 1
ATOM 8317 N N . GLY B 1 502 ? -55.375 -18.281 -62.188 1 15.2 502 GLY B N 1
ATOM 8318 C CA . GLY B 1 502 ? -54.75 -19.453 -62.75 1 15.2 502 GLY B CA 1
ATOM 8319 C C . GLY B 1 502 ? -53.25 -19.5 -62.5 1 15.2 502 GLY B C 1
ATOM 8320 O O . GLY B 1 502 ? -52.719 -20.5 -62 1 15.2 502 GLY B O 1
ATOM 8321 N N . GLU B 1 503 ? -52.312 -18.844 -63.344 1 15.45 503 GLU B N 1
ATOM 8322 C CA . GLU B 1 503 ? -51.5 -19.547 -64.312 1 15.45 503 GLU B CA 1
ATOM 8323 C C . GLU B 1 503 ? -50.156 -19.953 -63.688 1 15.45 503 GLU B C 1
ATOM 8325 O O . GLU B 1 503 ? -49.719 -19.375 -62.688 1 15.45 503 GLU B O 1
ATOM 8330 N N . GLN B 1 504 ? -49.25 -20.797 -64.5 1 14.98 504 GLN B N 1
ATOM 8331 C CA . GLN B 1 504 ? -48.469 -22 -64.75 1 14.98 504 GLN B CA 1
ATOM 8332 C C . GLN B 1 504 ? -46.969 -21.688 -64.688 1 14.98 504 GLN B C 1
ATOM 8334 O O . GLN B 1 504 ? -46.156 -22.578 -64.938 1 14.98 504 GLN B O 1
ATOM 8339 N N . LYS B 1 505 ? -46.562 -20.516 -64.5 1 14.67 505 LYS B N 1
ATOM 8340 C CA . LYS B 1 505 ? -45.344 -20.375 -65.312 1 14.67 505 LYS B CA 1
ATOM 8341 C C . LYS B 1 505 ? -44.375 -21.531 -65.062 1 14.67 505 LYS B C 1
ATOM 8343 O O . LYS B 1 505 ? -44.469 -22.203 -64 1 14.67 505 LYS B O 1
ATOM 8348 N N . LYS B 1 506 ? -43.094 -21.094 -65.25 1 15.09 506 LYS B N 1
ATOM 8349 C CA . LYS B 1 506 ? -41.938 -21.453 -66.062 1 15.09 506 LYS B CA 1
ATOM 8350 C C . LYS B 1 506 ? -41.062 -22.484 -65.375 1 15.09 506 LYS B C 1
ATOM 8352 O O . LYS B 1 506 ? -40.969 -22.5 -64.188 1 15.09 506 LYS B O 1
ATOM 8357 N N . VAL B 1 507 ? -40.25 -23.156 -66.188 1 14.77 507 VAL B N 1
ATOM 8358 C CA . VAL B 1 507 ? -39.656 -24.453 -66.5 1 14.77 507 VAL B CA 1
ATOM 8359 C C . VAL B 1 507 ? -38.438 -24.688 -65.625 1 14.77 507 VAL B C 1
ATOM 8361 O O . VAL B 1 507 ? -38.344 -25.688 -64.938 1 14.77 507 VAL B O 1
ATOM 8364 N N . VAL B 1 508 ? -37.219 -24.688 -66.312 1 15.23 508 VAL B N 1
ATOM 8365 C CA . VAL B 1 508 ? -36.438 -25.859 -66.688 1 15.23 508 VAL B CA 1
ATOM 8366 C C . VAL B 1 508 ? -35.312 -26.062 -65.625 1 15.23 508 VAL B C 1
ATOM 8368 O O . VAL B 1 508 ? -35 -25.156 -64.875 1 15.23 508 VAL B O 1
ATOM 8371 N N . GLU B 1 509 ? -34.094 -26.625 -66.125 1 15.11 509 GLU B N 1
ATOM 8372 C CA . GLU B 1 509 ? -33.406 -27.906 -66 1 15.11 509 GLU B CA 1
ATOM 8373 C C . GLU B 1 509 ? -32.188 -27.766 -65.062 1 15.11 509 GLU B C 1
ATOM 8375 O O . GLU B 1 509 ? -32 -28.547 -64.125 1 15.11 509 GLU B O 1
ATOM 8380 N N . GLN B 1 510 ? -30.984 -27.266 -65.625 1 15.6 510 GLN B N 1
ATOM 8381 C CA . GLN B 1 510 ? -29.922 -28.219 -65.875 1 15.6 510 GLN B CA 1
ATOM 8382 C C . GLN B 1 510 ? -29.016 -28.391 -64.688 1 15.6 510 GLN B C 1
ATOM 8384 O O . GLN B 1 510 ? -29 -27.562 -63.75 1 15.6 510 GLN B O 1
ATOM 8389 N N . GLN B 1 511 ? -27.656 -28.938 -64.875 1 15.5 511 GLN B N 1
ATOM 8390 C CA . GLN B 1 511 ? -26.844 -30.109 -64.562 1 15.5 511 GLN B CA 1
ATOM 8391 C C . GLN B 1 511 ? -25.812 -29.781 -63.469 1 15.5 511 GLN B C 1
ATOM 8393 O O . GLN B 1 511 ? -25.703 -30.516 -62.469 1 15.5 511 GLN B O 1
ATOM 8398 N N . GLN B 1 512 ? -24.672 -29.031 -63.719 1 16.28 512 GLN B N 1
ATOM 8399 C CA . GLN B 1 512 ? -23.438 -29.812 -63.781 1 16.28 512 GLN B CA 1
ATOM 8400 C C . GLN B 1 512 ? -22.828 -30 -62.375 1 16.28 512 GLN B C 1
ATOM 8402 O O . GLN B 1 512 ? -23.172 -29.281 -61.438 1 16.28 512 GLN B O 1
ATOM 8407 N N . PRO B 1 513 ? -21.328 -30.172 -62.344 1 17.39 513 PRO B N 1
ATOM 8408 C CA . PRO B 1 513 ? -20.422 -31.203 -61.812 1 17.39 513 PRO B CA 1
ATOM 8409 C C . PRO B 1 513 ? -19.938 -30.906 -60.406 1 17.39 513 PRO B C 1
ATOM 8411 O O . PRO B 1 513 ? -20.078 -29.781 -59.906 1 17.39 513 PRO B O 1
ATOM 8414 N N . VAL B 1 514 ? -18.922 -31.688 -59.906 1 17.39 514 VAL B N 1
ATOM 8415 C CA . VAL B 1 514 ? -18.484 -32.5 -58.781 1 17.39 514 VAL B CA 1
ATOM 8416 C C . VAL B 1 514 ? -17.5 -31.719 -57.938 1 17.39 514 VAL B C 1
ATOM 8418 O O . VAL B 1 514 ? -17.188 -32.125 -56.812 1 17.39 514 VAL B O 1
ATOM 8421 N N . PHE B 1 515 ? -17.031 -30.516 -58.312 1 17.56 515 PHE B N 1
ATOM 8422 C CA . PHE B 1 515 ? -15.609 -30.531 -58 1 17.56 515 PHE B CA 1
ATOM 8423 C C . PHE B 1 515 ? -15.391 -30.5 -56.5 1 17.56 515 PHE B C 1
ATOM 8425 O O . PHE B 1 515 ? -16.141 -29.859 -55.75 1 17.56 515 PHE B O 1
ATOM 8432 N N . GLY B 1 516 ? -14.438 -31.281 -56 1 16.92 516 GLY B N 1
ATOM 8433 C CA . GLY B 1 516 ? -14.039 -31.938 -54.781 1 16.92 516 GLY B CA 1
ATOM 8434 C C . GLY B 1 516 ? -13.453 -30.984 -53.75 1 16.92 516 GLY B C 1
ATOM 8435 O O . GLY B 1 516 ? -13.531 -31.219 -52.531 1 16.92 516 GLY B O 1
ATOM 8436 N N . GLN B 1 517 ? -12.727 -29.953 -54.188 1 17.34 517 GLN B N 1
ATOM 8437 C CA . GLN B 1 517 ? -11.469 -30 -53.438 1 17.34 517 GLN B CA 1
ATOM 8438 C C . GLN B 1 517 ? -11.656 -29.562 -52 1 17.34 517 GLN B C 1
ATOM 8440 O O . GLN B 1 517 ? -12.656 -28.922 -51.656 1 17.34 517 GLN B O 1
ATOM 8445 N N . PRO B 1 518 ? -10.609 -28.875 -51.5 1 19.66 518 PRO B N 1
ATOM 8446 C CA . PRO B 1 518 ? -9.805 -29.203 -50.312 1 19.66 518 PRO B CA 1
ATOM 8447 C C . PRO B 1 518 ? -10.32 -28.531 -49.031 1 19.66 518 PRO B C 1
ATOM 8449 O O . PRO B 1 518 ? -11.07 -27.547 -49.125 1 19.66 518 PRO B O 1
ATOM 8452 N N . MET B 1 519 ? -9.977 -29.094 -47.906 1 18.97 519 MET B N 1
ATOM 8453 C CA . MET B 1 519 ? -10.289 -29.125 -46.469 1 18.97 519 MET B CA 1
ATOM 8454 C C . MET B 1 519 ? -9.805 -27.844 -45.812 1 18.97 519 MET B C 1
ATOM 8456 O O . MET B 1 519 ? -8.602 -27.641 -45.625 1 18.97 519 MET B O 1
ATOM 8460 N N . PRO B 1 520 ? -10.328 -26.688 -46.281 1 18.06 520 PRO B N 1
ATOM 8461 C CA . PRO B 1 520 ? -9.617 -25.594 -45.625 1 18.06 520 PRO B CA 1
ATOM 8462 C C . PRO B 1 520 ? -9.578 -25.75 -44.094 1 18.06 520 PRO B C 1
ATOM 8464 O O . PRO B 1 520 ? -10.438 -26.422 -43.531 1 18.06 520 PRO B O 1
ATOM 8467 N N . GLN B 1 521 ? -8.477 -25.25 -43.625 1 18.69 521 GLN B N 1
ATOM 8468 C CA . GLN B 1 521 ? -7.656 -25.141 -42.406 1 18.69 521 GLN B CA 1
ATOM 8469 C C . GLN B 1 521 ? -8.398 -24.391 -41.312 1 18.69 521 GLN B C 1
ATOM 8471 O O . GLN B 1 521 ? -9 -23.359 -41.562 1 18.69 521 GLN B O 1
ATOM 8476 N N . ASN B 1 522 ? -8.641 -25.094 -40.25 1 18.34 522 ASN B N 1
ATOM 8477 C CA . ASN B 1 522 ? -9.312 -24.953 -38.969 1 18.34 522 ASN B CA 1
ATOM 8478 C C . ASN B 1 522 ? -8.766 -23.766 -38.188 1 18.34 522 ASN B C 1
ATOM 8480 O O . ASN B 1 522 ? -7.578 -23.734 -37.844 1 18.34 522 ASN B O 1
ATOM 8484 N N . ASP B 1 523 ? -9.156 -22.641 -38.469 1 19.59 523 ASP B N 1
ATOM 8485 C CA . ASP B 1 523 ? -8.789 -21.438 -37.719 1 19.59 523 ASP B CA 1
ATOM 8486 C C . ASP B 1 523 ? -9.094 -21.594 -36.25 1 19.59 523 ASP B C 1
ATOM 8488 O O . ASP B 1 523 ? -10.031 -20.969 -35.719 1 19.59 523 ASP B O 1
ATOM 8492 N N . LYS B 1 524 ? -9.016 -22.828 -35.688 1 19.77 524 LYS B N 1
ATOM 8493 C CA . LYS B 1 524 ? -9.562 -22.797 -34.344 1 19.77 524 LYS B CA 1
ATOM 8494 C C . LYS B 1 524 ? -8.781 -21.844 -33.438 1 19.77 524 LYS B C 1
ATOM 8496 O O . LYS B 1 524 ? -7.547 -21.875 -33.406 1 19.77 524 LYS B O 1
ATOM 8501 N N . PRO B 1 525 ? -9.367 -20.703 -33.25 1 20.5 525 PRO B N 1
ATOM 8502 C CA . PRO B 1 525 ? -8.797 -19.766 -32.281 1 20.5 525 PRO B CA 1
ATOM 8503 C C . PRO B 1 525 ? -8.406 -20.438 -30.969 1 20.5 525 PRO B C 1
ATOM 8505 O O . PRO B 1 525 ? -9.039 -21.406 -30.547 1 20.5 525 PRO B O 1
ATOM 8508 N N . PHE B 1 526 ? -7.094 -20.484 -30.656 1 18.78 526 PHE B N 1
ATOM 8509 C CA . PHE B 1 526 ? -6.336 -21.141 -29.594 1 18.78 526 PHE B CA 1
ATOM 8510 C C . PHE B 1 526 ? -6.914 -20.812 -28.234 1 18.78 526 PHE B C 1
ATOM 8512 O O . PHE B 1 526 ? -6.906 -19.641 -27.812 1 18.78 526 PHE B O 1
ATOM 8519 N N . GLY B 1 527 ? -7.859 -21.594 -27.641 1 18.5 527 GLY B N 1
ATOM 8520 C CA . GLY B 1 527 ? -8.586 -21.734 -26.391 1 18.5 527 GLY B CA 1
ATOM 8521 C C . GLY B 1 527 ? -7.676 -21.812 -25.172 1 18.5 527 GLY B C 1
ATOM 8522 O O . GLY B 1 527 ? -8.086 -21.484 -24.062 1 18.5 527 GLY B O 1
ATOM 8523 N N . GLY B 1 528 ? -6.555 -22.766 -25.25 1 18.61 528 GLY B N 1
ATOM 8524 C CA . GLY B 1 528 ? -6.34 -23.609 -24.078 1 18.61 528 GLY B CA 1
ATOM 8525 C C . GLY B 1 528 ? -5.832 -22.844 -22.875 1 18.61 528 GLY B C 1
ATOM 8526 O O . GLY B 1 528 ? -5.922 -21.609 -22.844 1 18.61 528 GLY B O 1
ATOM 8527 N N . LEU B 1 529 ? -4.711 -23.516 -22.297 1 19.36 529 LEU B N 1
ATOM 8528 C CA . LEU B 1 529 ? -4.094 -23.656 -20.984 1 19.36 529 LEU B CA 1
ATOM 8529 C C . LEU B 1 529 ? -3.307 -22.406 -20.625 1 19.36 529 LEU B C 1
ATOM 8531 O O . LEU B 1 529 ? -2.555 -21.875 -21.438 1 19.36 529 LEU B O 1
#

Radius of gyration: 47.82 Å; Cα contacts (8 Å, |Δi|>4): 1097; chains: 2; bounding box: 152×128×161 Å

Organism: Neurospora crassa (strain ATCC 24698 / 74-OR23-1A / CBS 708.71 / DSM 1257 / FGSC 987) (NCBI:txid367110)

InterPro domains:
  IPR007577 Glycosyltransferase, DXD sugar-binding motif [PF04488] (108-195)
  IPR029044 Nucleotide-diphospho-sugar transferases [SSF53448] (88-352)
  IPR039367 Initiation-specific alpha-1,6-mannosyltransferase Och1-like [PTHR31834] (78-375)